Protein AF-0000000065975396 (afdb_homodimer)

Solvent-accessible surface area (backbone atoms only — not comparable to full-atom values): 41533 Å² total; per-residue (Å²): 132,84,73,83,73,76,62,77,84,54,41,63,56,49,45,46,46,44,48,45,47,46,46,49,45,46,49,45,38,62,72,61,50,72,62,66,83,57,44,67,31,58,39,37,45,40,48,76,44,74,38,83,84,80,68,45,51,39,43,32,52,44,75,51,66,60,75,59,92,73,73,51,42,29,33,37,28,80,52,58,73,89,46,43,50,48,30,33,46,19,51,48,29,46,30,71,27,39,34,60,70,63,37,51,28,37,40,39,35,19,88,52,84,77,47,69,65,52,52,51,51,51,48,45,58,42,72,24,57,67,43,83,43,64,53,55,63,83,61,63,54,83,57,90,86,55,56,62,66,60,25,49,51,39,22,51,52,29,40,75,67,63,39,88,71,33,60,39,65,66,57,28,37,48,20,47,22,67,57,65,38,58,80,68,37,74,84,42,68,76,40,48,31,37,36,38,51,47,62,57,34,43,53,37,16,45,40,55,44,46,65,68,54,26,31,58,75,58,57,37,44,37,33,31,60,46,35,32,57,58,65,60,89,37,40,77,56,55,51,62,55,50,47,53,48,47,70,74,39,55,88,51,48,36,92,55,33,30,54,71,66,34,8,88,61,86,62,77,46,69,67,40,41,22,40,42,50,65,41,34,38,33,34,47,61,58,60,70,28,70,53,42,43,50,50,43,52,52,48,59,71,71,32,42,37,50,65,49,47,38,48,29,30,51,52,49,31,51,45,52,24,35,54,29,52,50,77,22,55,43,75,48,62,70,42,22,41,34,41,89,90,49,31,32,29,45,69,48,62,67,56,30,41,75,29,38,38,34,62,54,46,89,58,26,38,52,45,18,73,66,23,37,42,53,56,53,31,59,79,66,70,47,89,75,63,82,66,48,78,81,36,33,119,132,83,73,83,72,74,64,76,84,54,40,62,57,48,48,46,46,44,47,46,46,47,47,49,45,48,50,44,39,63,71,59,50,72,61,66,83,57,45,66,32,60,38,38,44,43,48,78,45,75,38,84,85,79,69,46,51,39,45,32,53,44,76,53,67,61,73,60,91,73,70,51,41,28,35,39,29,80,52,59,73,91,46,45,50,47,30,34,44,19,50,48,29,47,31,73,28,37,34,60,70,63,37,52,29,35,40,38,36,20,86,50,84,77,48,69,66,51,54,52,49,52,48,45,58,42,72,26,57,68,44,83,45,64,51,55,63,82,61,61,53,84,55,88,86,56,56,64,66,60,24,50,50,41,22,52,54,29,39,76,67,65,40,87,70,33,59,39,63,68,56,29,37,47,20,47,22,68,56,64,39,58,80,68,37,75,84,41,68,77,39,49,33,36,35,39,51,47,61,58,35,42,54,37,16,45,41,54,45,45,65,67,52,26,32,59,73,56,56,37,44,36,34,30,58,47,34,32,57,59,65,61,88,39,41,77,56,54,53,62,54,48,47,53,49,46,69,74,39,57,87,51,47,36,91,54,31,30,54,72,67,35,9,87,59,86,62,77,46,67,68,40,39,20,40,42,52,65,41,32,38,33,34,46,61,59,60,69,28,70,52,40,43,51,50,43,53,52,48,58,72,70,33,41,35,50,65,51,47,37,48,29,30,51,51,52,32,52,45,53,24,35,54,30,51,50,77,21,53,43,74,49,62,71,40,22,40,34,41,89,90,49,31,31,28,45,70,47,62,68,58,29,41,74,28,39,40,36,60,54,44,89,58,26,38,51,45,19,72,65,23,36,42,54,56,52,31,58,79,66,70,48,89,73,64,82,67,48,79,80,36,36,119

Foldseek 3Di:
DPPPPPDPVCVVVVVVVVVVVVVVVVVCCVVVVPPPPPQDWDDKDWDWDQDPVPRDIDTDIDDTARDDDDAQEEAEEEDDQVCQVLVLVQLLQCCVQPCSHPQHEYEYEYQDDHDPVSCVSSCVSGSHHYHYYHDDVCLQDDDPLDDVVLLQVQLVVCVVVVPVCSNPSNLLSVQLCLQAPVCVDPVNVSGFKYWYAYGNKHWFFHDPDDVVVVLVVQQAFKEAAFKFFDDCQQQVCVLVLVLVVCVVCVVQFDPQFQPVLQDVPSSPDGPRIWGDRNTMMGTSCLCVPPSNNVVSVSVVSVPCSRSGPDGNGVSVRVSRRGRDRLSNYYHDQLGWMDDPPATRDRPDPVSCVVRVGPDDSLRHCQLALRTSNVVSCVVVVHDDDPPSVVNND/DPPPDPDPPCVVVVVVVVVVVVVVVVVCCVVVVPPPPPQDWDDKDWDWDQDPVPRDIDTDIDDTARDDDDAQEEAEEEDDQVCQVLVLVQLQQCCVQPCSHPQHEYEYEYCDDHDPVSCVSSCVSGSHHYHYYHDDVCLQDDDPLDDVVLLQVQLVVCVVVVPPCSNPSNLLSVQLCLQAPVCVDPVNVSGFKYWYAYGNKHWFFHDPDDVVVVLVVQQAFKEAAFKFFDDCQQQVCVLVLVLVVCVVCVVQFDPQFQPVLQDVPSRPDGPRIWGDRNTMMGTSCLCVPPSNNSVSVSVVSVPCSRSGPDGNGVSVRVSRRGRDRLSNYYHDQLGWMDDPPATRDRPDPVSCVVRVGPDDSLRHCQLALRTSNVVSCVVVVHDDDPPSVVNND

GO terms:
  GO:0000026 alpha-1,2-mannosyltransferase activity (F, IDA)
  GO:0005794 Golgi apparatus (C, IDA)
  GO:0006487 protein N-linked glycosylation (P, IGI)
  GO:0006493 protein O-linked glycosylation (P, IGI)
  GO:0000026 alpha-1,2-mannosyltransferase activity (F, IMP)
  GO:0000324 fungal-type vacuole (C, HDA)
  GO:0000329 fungal-type vacuole membrane (C, HDA)

pLDDT: mean 92.1, std 15.13, range [23.42, 98.94]

Radius of gyration: 32.92 Å; Cα contacts (8 Å, |Δi|>4): 1406; chains: 2; bounding box: 51×109×113 Å

Secondary structure (DSSP, 8-state):
-------GGGHHHHHHHHHHHHHHHHHHHHHHH------BPPPPEEEEEE-TTT--EEEEEEPPPP-S---SEEEEEE--GGGHHHHHHHHHHHHHHTGGGT--EEEEEESSPPPHHHHHHHHHH-SS-EEEEEPPGGGSS--TTS-HHHHHHHHHHHHHTT-TTTT-HHHHHHHHHHHHTGGGSGGGGG-SEEEE--TTEEE-S---B-HHHHHHHTT--EEES-EEEPPGGG-TTHHHHHHHHHHH-GGGS-TT--HHHH-SSTTSS---EEE-TTSEEEEHHHHHSHHHHHHHHHHHHHTHHHHS---HHHHHHHHHHHHS-GGGEEE-TTS-EEETTEEE----HHHHHHTT--S-GGGB-TTSTTBSHHHHHHHTTPPPPTTGGGG--/-------GGGHHHHHHHHHHHHHHHHHHHHHHH------BPPPPEEEEEE-TTT--EEEEEEPPPP-S---SEEEEEE--GGGHHHHHHHHHHHHHHTGGGT--EEEEEESSPPPHHHHHHHHHH-SS-EEEEEPPGGGSS--TTS-HHHHHHHHHHHHHTT-TTTT-HHHHHHHHHHHHTGGGSGGGGG-SEEEE--TTEEE-S---B-HHHHHHHTT--EEES-EEEPPGGG-TTHHHHHHHHHHH-GGGS-TT--HHHH-SSTTSS---EEE-TTSEEEEHHHHHSHHHHHHHHHHHHHTHHHHS---HHHHHHHHHHHHS-GGGEEE-TTS-EEETTEEE----HHHHHHTT--S-GGGB-TTSTTBSHHHHHHHTTPPPPTTGGGG--

InterPro domains:
  IPR002685 Glycosyl transferase, family 15 [PF01793] (54-341)
  IPR002685 Glycosyl transferase, family 15 [PIRSF018153] (58-390)
  IPR002685 Glycosyl transferase, family 15 [PTHR31121] (16-390)
  IPR029044 Nucleotide-diphospho-sugar transferases [G3DSA:3.90.550.10] (55-392)
  IPR029044 Nucleotide-diphospho-sugar transferases [SSF53448] (61-391)

Organism: Saccharomyces cerevisiae (strain ATCC 204508 / S288c) (NCBI:txid559292)

Structure (mmCIF, N/CA/C/O backbone):
data_AF-0000000065975396-model_v1
#
loop_
_entity.id
_entity.type
_entity.pdbx_description
1 polymer 'Alpha-1,2 mannosyltransferase KTR1'
#
loop_
_atom_site.group_PDB
_atom_site.id
_atom_site.type_symbol
_atom_site.label_atom_id
_atom_site.label_alt_id
_atom_site.label_comp_id
_atom_site.label_asym_id
_atom_site.label_entity_id
_atom_site.label_seq_id
_atom_site.pdbx_PDB_ins_code
_atom_site.Cartn_x
_atom_site.Cartn_y
_atom_site.Cartn_z
_atom_site.occupancy
_atom_site.B_iso_or_equiv
_atom_site.auth_seq_id
_atom_site.auth_comp_id
_atom_site.auth_asym_id
_atom_site.auth_atom_id
_atom_site.pdbx_PDB_model_num
ATOM 1 N N . MET A 1 1 ? 0.284 65 -40.156 1 23.42 1 MET A N 1
ATOM 2 C CA . MET A 1 1 ? -0.449 63.938 -39.469 1 23.42 1 MET A CA 1
ATOM 3 C C . MET A 1 1 ? -1.836 63.75 -40.094 1 23.42 1 MET A C 1
ATOM 5 O O . MET A 1 1 ? -2.695 64.625 -39.969 1 23.42 1 MET A O 1
ATOM 9 N N . ALA A 1 2 ? -1.746 63.25 -41.312 1 32.5 2 ALA A N 1
ATOM 10 C CA . ALA A 1 2 ? -2.822 63.156 -42.312 1 32.5 2 ALA A CA 1
ATOM 11 C C . ALA A 1 2 ? -4.012 62.406 -41.75 1 32.5 2 ALA A C 1
ATOM 13 O O . ALA A 1 2 ? -3.883 61.219 -41.375 1 32.5 2 ALA A O 1
ATOM 14 N N . LYS A 1 3 ? -4.859 63.156 -40.969 1 36.69 3 LYS A N 1
ATOM 15 C CA . LYS A 1 3 ? -6.109 62.719 -40.344 1 36.69 3 LYS A CA 1
ATOM 16 C C . LYS A 1 3 ? -6.988 62 -41.375 1 36.69 3 LYS A C 1
ATOM 18 O O . LYS A 1 3 ? -7.367 62.562 -42.375 1 36.69 3 LYS A O 1
ATOM 23 N N . ILE A 1 4 ? -6.797 60.719 -41.656 1 41.88 4 ILE A N 1
ATOM 24 C CA . ILE A 1 4 ? -7.648 59.906 -42.531 1 41.88 4 ILE A CA 1
ATOM 25 C C . ILE A 1 4 ? -9.109 60.062 -42.094 1 41.88 4 ILE A C 1
ATOM 27 O O . ILE A 1 4 ? -9.477 59.688 -41 1 41.88 4 ILE A O 1
ATOM 31 N N . MET A 1 5 ? -9.781 61.156 -42.5 1 39.47 5 MET A N 1
ATOM 32 C CA . MET A 1 5 ? -11.172 61.531 -42.281 1 39.47 5 MET A CA 1
ATOM 33 C C . MET A 1 5 ? -12.109 60.5 -42.938 1 39.47 5 MET A C 1
ATOM 35 O O . MET A 1 5 ? -12.047 60.281 -44.125 1 39.47 5 MET A O 1
ATOM 39 N N . ILE A 1 6 ? -12.516 59.531 -42.281 1 49.16 6 ILE A N 1
ATOM 40 C CA . ILE A 1 6 ? -13.547 58.594 -42.781 1 49.16 6 ILE A CA 1
ATOM 41 C C . ILE A 1 6 ? -14.852 59.375 -42.969 1 49.16 6 ILE A C 1
ATOM 43 O O . ILE A 1 6 ? -15.289 60.125 -42.094 1 49.16 6 ILE A O 1
ATOM 47 N N . PRO A 1 7 ? -15.305 59.656 -44.25 1 51.59 7 PRO A N 1
ATOM 48 C CA . PRO A 1 7 ? -16.531 60.406 -44.531 1 51.59 7 PRO A CA 1
ATOM 49 C C . PRO A 1 7 ? -17.719 59.938 -43.688 1 51.59 7 PRO A C 1
ATOM 51 O O . PRO A 1 7 ? -17.797 58.75 -43.344 1 51.59 7 PRO A O 1
ATOM 54 N N . ALA A 1 8 ? -18.625 60.938 -43.188 1 58.69 8 ALA A N 1
ATOM 55 C CA . ALA A 1 8 ? -19.734 60.875 -42.25 1 58.69 8 ALA A CA 1
ATOM 56 C C . ALA A 1 8 ? -20.781 59.844 -42.688 1 58.69 8 ALA A C 1
ATOM 58 O O . ALA A 1 8 ? -21.391 59.188 -41.844 1 58.69 8 ALA A O 1
ATOM 59 N N . SER A 1 9 ? -21.031 59.688 -43.938 1 58.88 9 SER A N 1
ATOM 60 C CA . SER A 1 9 ? -22.125 58.844 -44.438 1 58.88 9 SER A CA 1
ATOM 61 C C . SER A 1 9 ? -21.812 57.375 -44.25 1 58.88 9 SER A C 1
ATOM 63 O O . SER A 1 9 ? -22.719 56.531 -44.25 1 58.88 9 SER A O 1
ATOM 65 N N . LYS A 1 10 ? -20.656 57 -44.344 1 56.19 10 LYS A N 1
ATOM 66 C CA . LYS A 1 10 ? -20.312 55.594 -44.219 1 56.19 10 LYS A CA 1
ATOM 67 C C . LYS A 1 10 ? -19.953 55.25 -42.781 1 56.19 10 LYS A C 1
ATOM 69 O O . LYS A 1 10 ? -19.531 54.125 -42.5 1 56.19 10 LYS A O 1
ATOM 74 N N . GLN A 1 11 ? -20.188 56.25 -41.875 1 55.66 11 GLN A N 1
ATOM 75 C CA . GLN A 1 11 ? -19.859 56.062 -40.469 1 55.66 11 GLN A CA 1
ATOM 76 C C . GLN A 1 11 ? -20.703 54.938 -39.844 1 55.66 11 GLN A C 1
ATOM 78 O O . GLN A 1 11 ? -20.203 54.125 -39.062 1 55.66 11 GLN A O 1
ATOM 83 N N . PRO A 1 12 ? -22 54.969 -40.281 1 63.38 12 PRO A N 1
ATOM 84 C CA . PRO A 1 12 ? -22.734 53.906 -39.625 1 63.38 12 PRO A CA 1
ATOM 85 C C . PRO A 1 12 ? -22.281 52.5 -40.031 1 63.38 12 PRO A C 1
ATOM 87 O O . PRO A 1 12 ? -22.281 51.562 -39.219 1 63.38 12 PRO A O 1
ATOM 90 N N . VAL A 1 13 ? -21.844 52.312 -41.344 1 61.5 13 VAL A N 1
ATOM 91 C CA . VAL A 1 13 ? -21.391 51 -41.781 1 61.5 13 VAL A CA 1
ATOM 92 C C . VAL A 1 13 ? -20.062 50.656 -41.125 1 61.5 13 VAL A C 1
ATOM 94 O O . VAL A 1 13 ? -19.875 49.531 -40.656 1 61.5 13 VAL A O 1
ATOM 97 N N . TYR A 1 14 ? -19.203 51.719 -40.938 1 58.62 14 TYR A N 1
ATOM 98 C CA . TYR A 1 14 ? -17.938 51.406 -40.281 1 58.62 14 TYR A CA 1
ATOM 99 C C . TYR A 1 14 ? -18.156 51.156 -38.781 1 58.62 14 TYR A C 1
ATOM 101 O O . TYR A 1 14 ? -17.453 50.312 -38.188 1 58.62 14 TYR A O 1
ATOM 109 N N . LYS A 1 15 ? -19.141 51.781 -38.188 1 59.19 15 LYS A N 1
ATOM 110 C CA . LYS A 1 15 ? -19.5 51.438 -36.812 1 59.19 15 LYS A CA 1
ATOM 111 C C . LYS A 1 15 ? -20.062 50.031 -36.688 1 59.19 15 LYS A C 1
ATOM 113 O O . LYS A 1 15 ? -19.734 49.281 -35.781 1 59.19 15 LYS A O 1
ATOM 118 N N . LYS A 1 16 ? -20.922 49.781 -37.781 1 59.94 16 LYS A N 1
ATOM 119 C CA . LYS A 1 16 ? -21.453 48.406 -37.75 1 59.94 16 LYS A CA 1
ATOM 120 C C . LYS A 1 16 ? -20.359 47.406 -38.031 1 59.94 16 LYS A C 1
ATOM 122 O O . LYS A 1 16 ? -20.312 46.344 -37.406 1 59.94 16 LYS A O 1
ATOM 127 N N . LEU A 1 17 ? -19.469 47.781 -38.969 1 60.84 17 LEU A N 1
ATOM 128 C CA . LEU A 1 17 ? -18.328 46.906 -39.219 1 60.84 17 LEU A CA 1
ATOM 129 C C . LEU A 1 17 ? -17.391 46.875 -38.031 1 60.84 17 LEU A C 1
ATOM 131 O O . LEU A 1 17 ? -16.875 45.812 -37.688 1 60.84 17 LEU A O 1
ATOM 135 N N . GLY A 1 18 ? -17.25 48.031 -37.375 1 58.06 18 GLY A N 1
ATOM 136 C CA . GLY A 1 18 ? -16.484 48.031 -36.125 1 58.06 18 GLY A CA 1
ATOM 137 C C . GLY A 1 18 ? -17.141 47.219 -35.031 1 58.06 18 GLY A C 1
ATOM 138 O O . GLY A 1 18 ? -16.484 46.438 -34.344 1 58.06 18 GLY A O 1
ATOM 139 N N . LEU A 1 19 ? -18.484 47.469 -34.969 1 61.31 19 LEU A N 1
ATOM 140 C CA . LEU A 1 19 ? -19.219 46.688 -33.969 1 61.31 19 LEU A CA 1
ATOM 141 C C . LEU A 1 19 ? -19.203 45.188 -34.344 1 61.31 19 LEU A C 1
ATOM 143 O O . LEU A 1 19 ? -19.062 44.344 -33.469 1 61.31 19 LEU A O 1
ATOM 147 N N . LEU A 1 20 ? -19.297 44.938 -35.688 1 59.44 20 LEU A N 1
ATOM 148 C CA . LEU A 1 20 ? -19.172 43.562 -36.125 1 59.44 20 LEU A CA 1
ATOM 149 C C . LEU A 1 20 ? -17.75 43.062 -35.875 1 59.44 20 LEU A C 1
ATOM 151 O O . LEU A 1 20 ? -17.562 41.906 -35.438 1 59.44 20 LEU A O 1
ATOM 155 N N . LEU A 1 21 ? -16.781 43.906 -36.094 1 59.62 21 LEU A N 1
ATOM 156 C CA . LEU A 1 21 ? -15.406 43.5 -35.844 1 59.62 21 LEU A CA 1
ATOM 157 C C . LEU A 1 21 ? -15.172 43.344 -34.344 1 59.62 21 LEU A C 1
ATOM 159 O O . LEU A 1 21 ? -14.516 42.406 -33.875 1 59.62 21 LEU A O 1
ATOM 163 N N . VAL A 1 22 ? -15.742 44.219 -33.562 1 58.41 22 VAL A N 1
ATOM 164 C CA . VAL A 1 22 ? -15.648 44.062 -32.125 1 58.41 22 VAL A CA 1
ATOM 165 C C . VAL A 1 22 ? -16.453 42.844 -31.672 1 58.41 22 VAL A C 1
ATOM 167 O O . VAL A 1 22 ? -15.992 42.094 -30.828 1 58.41 22 VAL A O 1
ATOM 170 N N . ALA A 1 23 ? -17.625 42.656 -32.281 1 57.25 23 ALA A N 1
ATOM 171 C CA . ALA A 1 23 ? -18.406 41.469 -31.938 1 57.25 23 ALA A CA 1
ATOM 172 C C . ALA A 1 23 ? -17.703 40.188 -32.406 1 57.25 23 ALA A C 1
ATOM 174 O O . ALA A 1 23 ? -17.609 39.219 -31.672 1 57.25 23 ALA A O 1
ATOM 175 N N . VAL A 1 24 ? -17.219 40.25 -33.594 1 58.91 24 VAL A N 1
ATOM 176 C CA . VAL A 1 24 ? -16.453 39.094 -34.094 1 58.91 24 VAL A CA 1
ATOM 177 C C . VAL A 1 24 ? -15.18 38.938 -33.25 1 58.91 24 VAL A C 1
ATOM 179 O O . VAL A 1 24 ? -14.805 37.844 -32.875 1 58.91 24 VAL A O 1
ATOM 182 N N . PHE A 1 25 ? -14.57 40.125 -32.875 1 53.94 25 PHE A N 1
ATOM 183 C CA . PHE A 1 25 ? -13.398 40.031 -32.031 1 53.94 25 PHE A CA 1
ATOM 184 C C . PHE A 1 25 ? -13.789 39.594 -30.625 1 53.94 25 PHE A C 1
ATOM 186 O O . PHE A 1 25 ? -13.094 38.781 -30 1 53.94 25 PHE A O 1
ATOM 193 N N . THR A 1 26 ? -14.906 40.062 -30.109 1 51.5 26 THR A N 1
ATOM 194 C CA . THR A 1 26 ? -15.375 39.562 -28.812 1 51.5 26 THR A CA 1
ATOM 195 C C . THR A 1 26 ? -15.789 38.094 -28.906 1 51.5 26 THR A C 1
ATOM 197 O O . THR A 1 26 ? -15.492 37.312 -28 1 51.5 26 THR A O 1
ATOM 200 N N . VAL A 1 27 ? -16.531 37.688 -29.953 1 51.06 27 VAL A N 1
ATOM 201 C CA . VAL A 1 27 ? -16.844 36.281 -30.125 1 51.06 27 VAL A CA 1
ATOM 202 C C . VAL A 1 27 ? -15.562 35.5 -30.375 1 51.06 27 VAL A C 1
ATOM 204 O O . VAL A 1 27 ? -15.367 34.406 -29.828 1 51.06 27 VAL A O 1
ATOM 207 N N . TYR A 1 28 ? -14.609 36 -31.172 1 46.59 28 TYR A N 1
ATOM 208 C CA . TYR A 1 28 ? -13.312 35.344 -31.344 1 46.59 28 TYR A CA 1
ATOM 209 C C . TYR A 1 28 ? -12.531 35.312 -30.031 1 46.59 28 TYR A C 1
ATOM 211 O O . TYR A 1 28 ? -11.953 34.281 -29.688 1 46.59 28 TYR A O 1
ATOM 219 N N . VAL A 1 29 ? -12.43 36.375 -29.281 1 45.34 29 VAL A N 1
ATOM 220 C CA . VAL A 1 29 ? -11.773 36.344 -27.984 1 45.34 29 VAL A CA 1
ATOM 221 C C . VAL A 1 29 ? -12.555 35.469 -27.031 1 45.34 29 VAL A C 1
ATOM 223 O O . VAL A 1 29 ? -11.969 34.719 -26.25 1 45.34 29 VAL A O 1
ATOM 226 N N . PHE A 1 30 ? -13.844 35.531 -26.906 1 42.97 30 PHE A N 1
ATOM 227 C CA . PHE A 1 30 ? -14.633 34.656 -26.062 1 42.97 30 PHE A CA 1
ATOM 228 C C . PHE A 1 30 ? -14.453 33.188 -26.469 1 42.97 30 PHE A C 1
ATOM 230 O O . PHE A 1 30 ? -14.352 32.312 -25.609 1 42.97 30 PHE A O 1
ATOM 237 N N . PHE A 1 31 ? -14.609 32.812 -27.719 1 43 31 PHE A N 1
ATOM 238 C CA . PHE A 1 31 ? -14.375 31.438 -28.125 1 43 31 PHE A CA 1
ATOM 239 C C . PHE A 1 31 ? -12.883 31.109 -28.109 1 43 31 PHE A C 1
ATOM 241 O O . PHE A 1 31 ? -12.492 29.984 -27.812 1 43 31 PHE A O 1
ATOM 248 N N . HIS A 1 32 ? -11.977 31.938 -28.562 1 40.09 32 HIS A N 1
ATOM 249 C CA . HIS A 1 32 ? -10.555 31.609 -28.531 1 40.09 32 HIS A CA 1
ATOM 250 C C . HIS A 1 32 ? -9.914 32.094 -27.234 1 40.09 32 HIS A C 1
ATOM 252 O O . HIS A 1 32 ? -8.727 31.844 -27 1 40.09 32 HIS A O 1
ATOM 258 N N . GLY A 1 33 ? -10.375 33.062 -26.531 1 35.09 33 GLY A N 1
ATOM 259 C CA . GLY A 1 33 ? -9.672 33.656 -25.391 1 35.09 33 GLY A CA 1
ATOM 260 C C . GLY A 1 33 ? -9.539 32.688 -24.219 1 35.09 33 GLY A C 1
ATOM 261 O O . GLY A 1 33 ? -8.562 32.75 -23.484 1 35.09 33 GLY A O 1
ATOM 262 N N . ALA A 1 34 ? -10.672 32.25 -23.703 1 34.72 34 ALA A N 1
ATOM 263 C CA . ALA A 1 34 ? -10.445 31.531 -22.453 1 34.72 34 ALA A CA 1
ATOM 264 C C . ALA A 1 34 ? -9.711 30.203 -22.703 1 34.72 34 ALA A C 1
ATOM 266 O O . ALA A 1 34 ? -10.336 29.156 -22.781 1 34.72 34 ALA A O 1
ATOM 267 N N . GLN A 1 35 ? -8.992 30.141 -23.75 1 33.03 35 GLN A N 1
ATOM 268 C CA . GLN A 1 35 ? -8.164 28.938 -23.781 1 33.03 35 GLN A CA 1
ATOM 269 C C . GLN A 1 35 ? -7.336 28.812 -22.516 1 33.03 35 GLN A C 1
ATOM 271 O O . GLN A 1 35 ? -6.387 29.562 -22.297 1 33.03 35 GLN A O 1
ATOM 276 N N . TYR A 1 36 ? -7.91 28.484 -21.328 1 36.75 36 TYR A N 1
ATOM 277 C CA . TYR A 1 36 ? -7.211 28.016 -20.141 1 36.75 36 TYR A CA 1
ATOM 278 C C . TYR A 1 36 ? -6.035 27.125 -20.516 1 36.75 36 TYR A C 1
ATOM 280 O O . TYR A 1 36 ? -6.117 26.344 -21.469 1 36.75 36 TYR A O 1
ATOM 288 N N . ALA A 1 37 ? -4.895 27.578 -20.125 1 37.69 37 ALA A N 1
ATOM 289 C CA . ALA A 1 37 ? -3.615 26.891 -20.281 1 37.69 37 ALA A CA 1
ATOM 290 C C . ALA A 1 37 ? -3.766 25.391 -20.031 1 37.69 37 ALA A C 1
ATOM 292 O O . ALA A 1 37 ? -3.998 24.969 -18.906 1 37.69 37 ALA A O 1
ATOM 293 N N . ARG A 1 38 ? -4.305 24.688 -21 1 45.88 38 ARG A N 1
ATOM 294 C CA . ARG A 1 38 ? -4.32 23.219 -20.984 1 45.88 38 ARG A CA 1
ATOM 295 C C . ARG A 1 38 ? -2.904 22.656 -20.938 1 45.88 38 ARG A C 1
ATOM 297 O O . ARG A 1 38 ? -2.141 22.812 -21.891 1 45.88 38 ARG A O 1
ATOM 304 N N . GLY A 1 39 ? -2.254 22.734 -19.734 1 46.53 39 GLY A N 1
ATOM 305 C CA . GLY A 1 39 ? -1.009 21.984 -19.703 1 46.53 39 GLY A CA 1
ATOM 306 C C . GLY A 1 39 ? -1.156 20.562 -20.188 1 46.53 39 GLY A C 1
ATOM 307 O O . GLY A 1 39 ? -2.221 19.953 -20.047 1 46.53 39 GLY A O 1
ATOM 308 N N . SER A 1 40 ? -0.641 20.203 -21.344 1 55.38 40 SER A N 1
ATOM 309 C CA . SER A 1 40 ? -0.667 18.828 -21.797 1 55.38 40 SER A CA 1
ATOM 310 C C . SER A 1 40 ? 0.604 18.078 -21.391 1 55.38 40 SER A C 1
ATOM 312 O O . SER A 1 40 ? 1.678 18.688 -21.312 1 55.38 40 SER A O 1
ATOM 314 N N . ALA A 1 41 ? 0.455 17.016 -20.531 1 63.34 41 ALA A N 1
ATOM 315 C CA . ALA A 1 41 ? 1.6 16.125 -20.391 1 63.34 41 ALA A CA 1
ATOM 316 C C . ALA A 1 41 ? 1.774 15.258 -21.641 1 63.34 41 ALA A C 1
ATOM 318 O O . ALA A 1 41 ? 0.805 14.977 -22.344 1 63.34 41 ALA A O 1
ATOM 319 N N . PRO A 1 42 ? 3.104 15 -21.906 1 71.19 42 PRO A N 1
ATOM 320 C CA . PRO A 1 42 ? 3.316 14.062 -23.016 1 71.19 42 PRO A CA 1
ATOM 321 C C . PRO A 1 42 ? 2.613 12.727 -22.797 1 71.19 42 PRO A C 1
ATOM 323 O O . PRO A 1 42 ? 2.227 12.398 -21.672 1 71.19 42 PRO A O 1
ATOM 326 N N . SER A 1 43 ? 2.295 12.055 -23.766 1 80.31 43 SER A N 1
ATOM 327 C CA . SER A 1 43 ? 1.646 10.75 -23.734 1 80.31 43 SER A CA 1
ATOM 328 C C . SER A 1 43 ? 2.641 9.648 -23.375 1 80.31 43 SER A C 1
ATOM 330 O O . SER A 1 43 ? 3.838 9.773 -23.641 1 80.31 43 SER A O 1
ATOM 332 N N . PRO A 1 44 ? 2.16 8.648 -22.734 1 85.75 44 PRO A N 1
ATOM 333 C CA . PRO A 1 44 ? 3.021 7.48 -22.531 1 85.75 44 PRO A CA 1
ATOM 334 C C . PRO A 1 44 ? 3.586 6.926 -23.828 1 85.75 44 PRO A C 1
ATOM 336 O O . PRO A 1 44 ? 2.896 6.922 -24.859 1 85.75 44 PRO A O 1
ATOM 339 N N . LYS A 1 45 ? 4.867 6.492 -23.766 1 86.12 45 LYS A N 1
ATOM 340 C CA . LYS A 1 45 ? 5.555 5.938 -24.922 1 86.12 45 LYS A CA 1
ATOM 341 C C . LYS A 1 45 ? 5.777 4.438 -24.766 1 86.12 45 LYS A C 1
ATOM 343 O O . LYS A 1 45 ? 6.328 3.99 -23.766 1 86.12 45 LYS A O 1
ATOM 348 N N . TYR A 1 46 ? 5.297 3.719 -25.719 1 89.12 46 TYR A N 1
ATOM 349 C CA . TYR A 1 46 ? 5.473 2.271 -25.703 1 89.12 46 TYR A CA 1
ATOM 350 C C . TYR A 1 46 ? 6.496 1.84 -26.75 1 89.12 46 TYR A C 1
ATOM 352 O O . TYR A 1 46 ? 6.527 2.377 -27.859 1 89.12 46 TYR A O 1
ATOM 360 N N . SER A 1 47 ? 7.41 0.944 -26.328 1 90.56 47 SER A N 1
ATOM 361 C CA . SER A 1 47 ? 8.461 0.472 -27.219 1 90.56 47 SER A CA 1
ATOM 362 C C . SER A 1 47 ? 8.867 -0.959 -26.875 1 90.56 47 SER A C 1
ATOM 364 O O . SER A 1 47 ? 8.656 -1.428 -25.766 1 90.56 47 SER A O 1
ATOM 366 N N . THR A 1 48 ? 9.359 -1.638 -27.859 1 92.06 48 THR A N 1
ATOM 367 C CA . THR A 1 48 ? 9.914 -2.969 -27.656 1 92.06 48 THR A CA 1
ATOM 368 C C . THR A 1 48 ? 11.438 -2.912 -27.609 1 92.06 48 THR A C 1
ATOM 370 O O . THR A 1 48 ? 12.07 -2.305 -28.469 1 92.06 48 THR A O 1
ATOM 373 N N . VAL A 1 49 ? 11.969 -3.516 -26.547 1 91.88 49 VAL A N 1
ATOM 374 C CA . VAL A 1 49 ? 13.414 -3.469 -26.359 1 91.88 49 VAL A CA 1
ATOM 375 C C . VAL A 1 49 ? 13.945 -4.875 -26.078 1 91.88 49 VAL A C 1
ATOM 377 O O . VAL A 1 49 ? 13.312 -5.656 -25.375 1 91.88 49 VAL A O 1
ATOM 380 N N . LEU A 1 50 ? 15.086 -5.18 -26.719 1 92.81 50 LEU A N 1
ATOM 381 C CA . LEU A 1 50 ? 15.852 -6.371 -26.359 1 92.81 50 LEU A CA 1
ATOM 382 C C . LEU A 1 50 ? 16.953 -6.031 -25.359 1 92.81 50 LEU A C 1
ATOM 384 O O . LEU A 1 50 ? 17.875 -5.273 -25.672 1 92.81 50 LEU A O 1
ATOM 388 N N . SER A 1 51 ? 16.844 -6.613 -24.172 1 89.81 51 SER A N 1
ATOM 389 C CA . SER A 1 51 ? 17.828 -6.301 -23.141 1 89.81 51 SER A CA 1
ATOM 390 C C . SER A 1 51 ? 19.141 -7.047 -23.375 1 89.81 51 SER A C 1
ATOM 392 O O . SER A 1 51 ? 19.141 -8.281 -23.453 1 89.81 51 SER A O 1
ATOM 394 N N . SER A 1 52 ? 20.203 -6.297 -23.375 1 84.38 52 SER A N 1
ATOM 395 C CA . SER A 1 52 ? 21.516 -6.922 -23.547 1 84.38 52 SER A CA 1
ATOM 396 C C . SER A 1 52 ? 21.953 -7.652 -22.281 1 84.38 52 SER A C 1
ATOM 398 O O . SER A 1 52 ? 22.703 -8.625 -22.344 1 84.38 52 SER A O 1
ATOM 400 N N . GLY A 1 53 ? 21.453 -7.211 -21.219 1 79.81 53 GLY A N 1
ATOM 401 C CA . GLY A 1 53 ? 21.828 -7.809 -19.953 1 79.81 53 GLY A CA 1
ATOM 402 C C . GLY A 1 53 ? 21.156 -9.148 -19.703 1 79.81 53 GLY A C 1
ATOM 403 O O . GLY A 1 53 ? 21.828 -10.164 -19.547 1 79.81 53 GLY A O 1
ATOM 404 N N . SER A 1 54 ? 19.906 -9.18 -19.875 1 84.06 54 SER A N 1
ATOM 405 C CA . SER A 1 54 ? 19.141 -10.391 -19.562 1 84.06 54 SER A CA 1
ATOM 406 C C . SER A 1 54 ? 18.938 -11.258 -20.797 1 84.06 54 SER A C 1
ATOM 408 O O . SER A 1 54 ? 18.656 -12.453 -20.688 1 84.06 54 SER A O 1
ATOM 410 N N . GLY A 1 55 ? 18.953 -10.68 -21.969 1 89.19 55 GLY A N 1
ATOM 411 C CA . GLY A 1 55 ? 18.703 -11.391 -23.203 1 89.19 55 GLY A CA 1
ATOM 412 C C . GLY A 1 55 ? 17.234 -11.516 -23.531 1 89.19 55 GLY A C 1
ATOM 413 O O . GLY A 1 55 ? 16.859 -12.156 -24.516 1 89.19 55 GLY A O 1
ATOM 414 N N . TYR A 1 56 ? 16.406 -10.844 -22.734 1 95.38 56 TYR A N 1
ATOM 415 C CA . TYR A 1 56 ? 14.961 -10.961 -22.938 1 95.38 56 TYR A CA 1
ATOM 416 C C . TYR A 1 56 ? 14.422 -9.758 -23.703 1 95.38 56 TYR A C 1
ATOM 418 O O . TYR A 1 56 ? 15.031 -8.688 -23.703 1 95.38 56 TYR A O 1
ATOM 426 N N . LYS A 1 57 ? 13.344 -10.031 -24.359 1 96.31 57 LYS A N 1
ATOM 427 C CA . LYS A 1 57 ? 12.586 -8.984 -25.047 1 96.31 57 LYS A CA 1
ATOM 428 C C . LYS A 1 57 ? 11.508 -8.398 -24.141 1 96.31 57 LYS A C 1
ATOM 430 O O . LYS A 1 57 ? 10.766 -9.141 -23.484 1 96.31 57 LYS A O 1
ATOM 435 N N . TYR A 1 58 ? 11.5 -7.051 -24.094 1 95.81 58 TYR A N 1
ATOM 436 C CA . TYR A 1 58 ? 10.539 -6.344 -23.266 1 95.81 58 TYR A CA 1
ATOM 437 C C . TYR A 1 58 ? 9.719 -5.363 -24.094 1 95.81 58 TYR A C 1
ATOM 439 O O . TYR A 1 58 ? 10.258 -4.66 -24.953 1 95.81 58 TYR A O 1
ATOM 447 N N . SER A 1 59 ? 8.391 -5.387 -23.922 1 95.62 59 SER A N 1
ATOM 448 C CA . SER A 1 59 ? 7.535 -4.285 -24.328 1 95.62 59 SER A CA 1
ATOM 449 C C . SER A 1 59 ? 7.34 -3.277 -23.203 1 95.62 59 SER A C 1
ATOM 451 O O . SER A 1 59 ? 6.508 -3.486 -22.312 1 95.62 59 SER A O 1
ATOM 453 N N . LYS A 1 60 ? 7.98 -2.191 -23.281 1 94.81 60 LYS A N 1
ATOM 454 C CA . LYS A 1 60 ? 8.102 -1.269 -22.156 1 94.81 60 LYS A CA 1
ATOM 455 C C . LYS A 1 60 ? 7.215 -0.043 -22.359 1 94.81 60 LYS A C 1
ATOM 457 O O . LYS A 1 60 ? 6.785 0.246 -23.469 1 94.81 60 LYS A O 1
ATOM 462 N N . VAL A 1 61 ? 6.926 0.573 -21.25 1 93.81 61 VAL A N 1
ATOM 463 C CA . VAL A 1 61 ? 6.203 1.841 -21.266 1 93.81 61 VAL A CA 1
ATOM 464 C C . VAL A 1 61 ? 7 2.896 -20.5 1 93.81 61 VAL A C 1
ATOM 466 O O . VAL A 1 61 ? 7.594 2.602 -19.453 1 93.81 61 VAL A O 1
ATOM 469 N N . GLU A 1 62 ? 7.105 4.062 -21 1 90.38 62 GLU A N 1
ATOM 470 C CA . GLU A 1 62 ? 7.66 5.234 -20.328 1 90.38 62 GLU A CA 1
ATOM 471 C C . GLU A 1 62 ? 6.582 6.285 -20.078 1 90.38 62 GLU A C 1
ATOM 473 O O . GLU A 1 62 ? 5.934 6.754 -21.016 1 90.38 62 GLU A O 1
ATOM 478 N N . LEU A 1 63 ? 6.469 6.574 -18.781 1 87.5 63 LEU A N 1
ATOM 479 C CA . LEU A 1 63 ? 5.469 7.566 -18.422 1 87.5 63 LEU A CA 1
ATOM 480 C C . LEU A 1 63 ? 6.055 8.977 -18.453 1 87.5 63 LEU A C 1
ATOM 482 O O . LEU A 1 63 ? 7.203 9.188 -18.062 1 87.5 63 LEU A O 1
ATOM 486 N N . PRO A 1 64 ? 5.27 9.828 -18.859 1 85 64 PRO A N 1
ATOM 487 C CA . PRO A 1 64 ? 5.785 11.195 -18.969 1 85 64 PRO A CA 1
ATOM 488 C C . PRO A 1 64 ? 5.879 11.906 -17.625 1 85 64 PRO A C 1
ATOM 490 O O . PRO A 1 64 ? 5.156 11.562 -16.688 1 85 64 PRO A O 1
ATOM 493 N N . LYS A 1 65 ? 6.746 12.875 -17.641 1 86.12 65 LYS A N 1
ATOM 494 C CA . LYS A 1 65 ? 6.852 13.758 -16.469 1 86.12 65 LYS A CA 1
ATOM 495 C C . LYS A 1 65 ? 5.934 14.961 -16.625 1 86.12 65 LYS A C 1
ATOM 497 O O . LYS A 1 65 ? 5.723 15.461 -17.719 1 86.12 65 LYS A O 1
ATOM 502 N N . TYR A 1 66 ? 5.445 15.383 -15.516 1 90.38 66 TYR A N 1
ATOM 503 C CA . TYR A 1 66 ? 4.605 16.578 -15.516 1 90.38 66 TYR A CA 1
ATOM 504 C C . TYR A 1 66 ? 5.438 17.828 -15.766 1 90.38 66 TYR A C 1
ATOM 506 O O . TYR A 1 66 ? 6.484 18.016 -15.141 1 90.38 66 TYR A O 1
ATOM 514 N N . THR A 1 67 ? 4.934 18.672 -16.672 1 87.12 67 THR A N 1
ATOM 515 C CA . THR A 1 67 ? 5.672 19.891 -17 1 87.12 67 THR A CA 1
ATOM 516 C C . THR A 1 67 ? 4.785 21.109 -16.844 1 87.12 67 THR A C 1
ATOM 518 O O . THR A 1 67 ? 5.133 22.203 -17.297 1 87.12 67 THR A O 1
ATOM 521 N N . GLY A 1 68 ? 3.652 20.984 -16.25 1 88 68 GLY A N 1
ATOM 522 C CA . GLY A 1 68 ? 2.746 22.094 -16.062 1 88 68 GLY A CA 1
ATOM 523 C C . GLY A 1 68 ? 3.129 22.984 -14.883 1 88 68 GLY A C 1
ATOM 524 O O . GLY A 1 68 ? 4.156 22.75 -14.242 1 88 68 GLY A O 1
ATOM 525 N N . PRO A 1 69 ? 2.322 24.016 -14.672 1 91.88 69 PRO A N 1
ATOM 526 C CA . PRO A 1 69 ? 2.609 24.922 -13.562 1 91.88 69 PRO A CA 1
ATOM 527 C C . PRO A 1 69 ? 2.393 24.281 -12.195 1 91.88 69 PRO A C 1
ATOM 529 O O . PRO A 1 69 ? 1.519 23.422 -12.047 1 91.88 69 PRO A O 1
ATOM 532 N N . ARG A 1 70 ? 3.195 24.734 -11.258 1 95.5 70 ARG A N 1
ATOM 533 C CA . ARG A 1 70 ? 3.096 24.25 -9.883 1 95.5 70 ARG A CA 1
ATOM 534 C C . ARG A 1 70 ? 3.102 25.406 -8.891 1 95.5 70 ARG A C 1
ATOM 536 O O . ARG A 1 70 ? 3.707 26.438 -9.148 1 95.5 70 ARG A O 1
ATOM 543 N N . GLU A 1 71 ? 2.416 25.234 -7.844 1 98 71 GLU A N 1
ATOM 544 C CA . GLU A 1 71 ? 2.617 26.109 -6.691 1 98 71 GLU A CA 1
ATOM 545 C C . GLU A 1 71 ? 3.998 25.906 -6.078 1 98 71 GLU A C 1
ATOM 547 O O . GLU A 1 71 ? 4.648 24.891 -6.32 1 98 71 GLU A O 1
ATOM 552 N N . LYS A 1 72 ? 4.461 26.938 -5.379 1 98.69 72 LYS A N 1
ATOM 553 C CA . LYS A 1 72 ? 5.68 26.766 -4.594 1 98.69 72 LYS A CA 1
ATOM 554 C C . LYS A 1 72 ? 5.414 25.891 -3.365 1 98.69 72 LYS A C 1
ATOM 556 O O . LYS A 1 72 ? 5.277 26.406 -2.254 1 98.69 72 LYS A O 1
ATOM 561 N N . ALA A 1 73 ? 5.414 24.609 -3.561 1 98.88 73 ALA A N 1
ATOM 562 C CA . ALA A 1 73 ? 5 23.688 -2.518 1 98.88 73 ALA A CA 1
ATOM 563 C C . ALA A 1 73 ? 5.949 22.5 -2.436 1 98.88 73 ALA A C 1
ATOM 565 O O . ALA A 1 73 ? 6.715 22.234 -3.369 1 98.88 73 ALA A O 1
ATOM 566 N N . THR A 1 74 ? 5.941 21.859 -1.309 1 98.94 74 THR A N 1
ATOM 567 C CA . THR A 1 74 ? 6.785 20.688 -1.084 1 98.94 74 THR A CA 1
ATOM 568 C C . THR A 1 74 ? 6.148 19.75 -0.065 1 98.94 74 THR A C 1
ATOM 570 O O . THR A 1 74 ? 5.391 20.188 0.802 1 98.94 74 THR A O 1
ATOM 573 N N . PHE A 1 75 ? 6.434 18.5 -0.242 1 98.94 75 PHE A N 1
ATOM 574 C CA . PHE A 1 75 ? 6.277 17.609 0.9 1 98.94 75 PHE A CA 1
ATOM 575 C C . PHE A 1 75 ? 7.422 17.797 1.889 1 98.94 75 PHE A C 1
ATOM 577 O O . PHE A 1 75 ? 8.547 18.125 1.495 1 98.94 75 PHE A O 1
ATOM 584 N N . VAL A 1 76 ? 7.129 17.578 3.174 1 98.88 76 VAL A N 1
ATOM 585 C CA . VAL A 1 76 ? 8.18 17.688 4.18 1 98.88 76 VAL A CA 1
ATOM 586 C C . VAL A 1 76 ? 8.094 16.5 5.137 1 98.88 76 VAL A C 1
ATOM 588 O O . VAL A 1 76 ? 7.004 16.109 5.57 1 98.88 76 VAL A O 1
ATOM 591 N N . THR A 1 77 ? 9.227 15.875 5.418 1 98.88 77 THR A N 1
ATOM 592 C CA . THR A 1 77 ? 9.305 14.742 6.336 1 98.88 77 THR A CA 1
ATOM 593 C C . THR A 1 77 ? 10.477 14.906 7.305 1 98.88 77 THR A C 1
ATOM 595 O O . THR A 1 77 ? 11.609 15.117 6.883 1 98.88 77 THR A O 1
ATOM 598 N N . LEU A 1 78 ? 10.156 14.914 8.586 1 98.69 78 LEU A N 1
ATOM 599 C CA . LEU A 1 78 ? 11.164 14.703 9.617 1 98.69 78 LEU A CA 1
ATOM 600 C C . LEU A 1 78 ? 11.391 13.211 9.844 1 98.69 78 LEU A C 1
ATOM 602 O O . LEU A 1 78 ? 10.477 12.492 10.242 1 98.69 78 LEU A O 1
ATOM 606 N N . VAL A 1 79 ? 12.664 12.734 9.641 1 98.44 79 VAL A N 1
ATOM 607 C CA . VAL A 1 79 ? 12.836 11.281 9.594 1 98.44 79 VAL A CA 1
ATOM 608 C C . VAL A 1 79 ? 14.273 10.922 9.961 1 98.44 79 VAL A C 1
ATOM 610 O O . VAL A 1 79 ? 15.188 11.719 9.773 1 98.44 79 VAL A O 1
ATOM 613 N N . ARG A 1 80 ? 14.461 9.758 10.508 1 97.94 80 ARG A N 1
ATOM 614 C CA . ARG A 1 80 ? 15.773 9.18 10.766 1 97.94 80 ARG A CA 1
ATOM 615 C C . ARG A 1 80 ? 16.172 8.203 9.664 1 97.94 80 ARG A C 1
ATOM 617 O O . ARG A 1 80 ? 15.305 7.641 8.984 1 97.94 80 ARG A O 1
ATOM 624 N N . ASN A 1 81 ? 17.453 7.957 9.508 1 98.31 81 ASN A N 1
ATOM 625 C CA . ASN A 1 81 ? 17.953 7.047 8.477 1 98.31 81 ASN A CA 1
ATOM 626 C C . ASN A 1 81 ? 17.344 5.652 8.633 1 98.31 81 ASN A C 1
ATOM 628 O O . ASN A 1 81 ? 17.016 5.008 7.637 1 98.31 81 ASN A O 1
ATOM 632 N N . ARG A 1 82 ? 17.188 5.207 9.852 1 97.19 82 ARG A N 1
ATOM 633 C CA . ARG A 1 82 ? 16.75 3.842 10.125 1 97.19 82 ARG A CA 1
ATOM 634 C C . ARG A 1 82 ? 15.305 3.631 9.695 1 97.19 82 ARG A C 1
ATOM 636 O O . ARG A 1 82 ? 14.836 2.494 9.617 1 97.19 82 ARG A O 1
ATOM 643 N N . ASP A 1 83 ? 14.57 4.691 9.461 1 97.56 83 ASP A N 1
ATOM 644 C CA . ASP A 1 83 ? 13.156 4.59 9.109 1 97.56 83 ASP A CA 1
ATOM 645 C C . ASP A 1 83 ? 12.961 4.574 7.598 1 97.56 83 ASP A C 1
ATOM 647 O O . ASP A 1 83 ? 11.852 4.785 7.105 1 97.56 83 ASP A O 1
ATOM 651 N N . LEU A 1 84 ? 13.938 4.344 6.867 1 98.38 84 LEU A N 1
ATOM 652 C CA . LEU A 1 84 ? 13.961 4.48 5.414 1 98.38 84 LEU A CA 1
ATOM 653 C C . LEU A 1 84 ? 12.852 3.658 4.77 1 98.38 84 LEU A C 1
ATOM 655 O O . LEU A 1 84 ? 12.055 4.188 3.996 1 98.38 84 LEU A O 1
ATOM 659 N N . TYR A 1 85 ? 12.719 2.436 5.039 1 97 85 TYR A N 1
ATOM 660 C CA . TYR A 1 85 ? 11.82 1.59 4.262 1 97 85 TYR A CA 1
ATOM 661 C C . TYR A 1 85 ? 10.391 1.699 4.77 1 97 85 TYR A C 1
ATOM 663 O O . TYR A 1 85 ? 9.438 1.413 4.035 1 97 85 TYR A O 1
ATOM 671 N N . SER A 1 86 ? 10.203 2.107 6.027 1 97.06 86 SER A N 1
ATOM 672 C CA . SER A 1 86 ? 8.875 2.533 6.449 1 97.06 86 SER A CA 1
ATOM 673 C C . SER A 1 86 ? 8.43 3.781 5.695 1 97.06 86 SER A C 1
ATOM 675 O O . SER A 1 86 ? 7.266 3.895 5.305 1 97.06 86 SER A O 1
ATOM 677 N N . LEU A 1 87 ? 9.359 4.656 5.527 1 98.62 87 LEU A N 1
ATOM 678 C CA . LEU A 1 87 ? 9.078 5.875 4.785 1 98.62 87 LEU A CA 1
ATOM 679 C C . LEU A 1 87 ? 8.883 5.578 3.303 1 98.62 87 LEU A C 1
ATOM 681 O O . LEU A 1 87 ? 8.062 6.215 2.639 1 98.62 87 LEU A O 1
ATOM 685 N N . ALA A 1 88 ? 9.633 4.633 2.777 1 98.75 88 ALA A N 1
ATOM 686 C CA . ALA A 1 88 ? 9.531 4.289 1.361 1 98.75 88 ALA A CA 1
ATOM 687 C C . ALA A 1 88 ? 8.094 3.934 0.982 1 98.75 88 ALA A C 1
ATOM 689 O O . ALA A 1 88 ? 7.59 4.383 -0.05 1 98.75 88 ALA A O 1
ATOM 690 N N . GLU A 1 89 ? 7.484 3.227 1.758 1 97.75 89 GLU A N 1
ATOM 691 C CA . GLU A 1 89 ? 6.094 2.855 1.505 1 97.75 89 GLU A CA 1
ATOM 692 C C . GLU A 1 89 ? 5.184 4.082 1.527 1 97.75 89 GLU A C 1
ATOM 694 O O . GLU A 1 89 ? 4.25 4.18 0.73 1 97.75 89 GLU A O 1
ATOM 699 N N . SER A 1 90 ? 5.43 4.973 2.459 1 98.62 90 SER A N 1
ATOM 700 C CA . SER A 1 90 ? 4.664 6.215 2.527 1 98.62 90 SER A CA 1
ATOM 701 C C . SER A 1 90 ? 4.848 7.047 1.261 1 98.62 90 SER A C 1
ATOM 703 O O . SER A 1 90 ? 3.877 7.566 0.707 1 98.62 90 SER A O 1
ATOM 705 N N . ILE A 1 91 ? 6.078 7.137 0.868 1 98.88 91 ILE A N 1
ATOM 706 C CA . ILE A 1 91 ? 6.375 7.91 -0.334 1 98.88 91 ILE A CA 1
ATOM 707 C C . ILE A 1 91 ? 5.633 7.309 -1.527 1 98.88 91 ILE A C 1
ATOM 709 O O . ILE A 1 91 ? 5.004 8.031 -2.305 1 98.88 91 ILE A O 1
ATOM 713 N N . LYS A 1 92 ? 5.66 6.035 -1.637 1 98.44 92 LYS A N 1
ATOM 714 C CA . LYS A 1 92 ? 4.98 5.371 -2.748 1 98.44 92 LYS A CA 1
ATOM 715 C C . LYS A 1 92 ? 3.479 5.629 -2.703 1 98.44 92 LYS A C 1
ATOM 717 O O . LYS A 1 92 ? 2.846 5.828 -3.744 1 98.44 92 LYS A O 1
ATOM 722 N N . SER A 1 93 ? 2.982 5.566 -1.558 1 98.31 93 SER A N 1
ATOM 723 C CA . SER A 1 93 ? 1.559 5.848 -1.399 1 98.31 93 SER A CA 1
ATOM 724 C C . SER A 1 93 ? 1.211 7.246 -1.894 1 98.31 93 SER A C 1
ATOM 726 O O . SER A 1 93 ? 0.253 7.422 -2.648 1 98.31 93 SER A O 1
ATOM 728 N N . VAL A 1 94 ? 1.979 8.227 -1.521 1 98.81 94 VAL A N 1
ATOM 729 C CA . VAL A 1 94 ? 1.756 9.609 -1.916 1 98.81 94 VAL A CA 1
ATOM 730 C C . VAL A 1 94 ? 1.96 9.758 -3.422 1 98.81 94 VAL A C 1
ATOM 732 O O . VAL A 1 94 ? 1.17 10.422 -4.102 1 98.81 94 VAL A O 1
ATOM 735 N N . GLU A 1 95 ? 3.025 9.109 -3.955 1 98.56 95 GLU A N 1
ATOM 736 C CA . GLU A 1 95 ? 3.299 9.164 -5.387 1 98.56 95 GLU A CA 1
ATOM 737 C C . GLU A 1 95 ? 2.162 8.531 -6.191 1 98.56 95 GLU A C 1
ATOM 739 O O . GLU A 1 95 ? 1.682 9.125 -7.16 1 98.56 95 GLU A O 1
ATOM 744 N N . ASP A 1 96 ? 1.687 7.461 -5.762 1 98.25 96 ASP A N 1
ATOM 745 C CA . ASP A 1 96 ? 0.671 6.715 -6.5 1 98.25 96 ASP A CA 1
ATOM 746 C C . ASP A 1 96 ? -0.661 7.465 -6.508 1 98.25 96 ASP A C 1
ATOM 748 O O . ASP A 1 96 ? -1.358 7.488 -7.523 1 98.25 96 ASP A O 1
ATOM 752 N N . ARG A 1 97 ? -0.99 8.047 -5.352 1 98.62 97 ARG A N 1
ATOM 753 C CA . ARG A 1 97 ? -2.307 8.664 -5.219 1 98.62 97 ARG A CA 1
ATOM 754 C C . ARG A 1 97 ? -2.295 10.094 -5.742 1 98.62 97 ARG A C 1
ATOM 756 O O . ARG A 1 97 ? -3.32 10.602 -6.203 1 98.62 97 ARG A O 1
ATOM 763 N N . PHE A 1 98 ? -1.154 10.75 -5.742 1 98.5 98 PHE A N 1
ATOM 764 C CA . PHE A 1 98 ? -1.175 12.188 -5.969 1 98.5 98 PHE A CA 1
ATOM 765 C C . PHE A 1 98 ? 0.027 12.617 -6.801 1 98.5 98 PHE A C 1
ATOM 767 O O . PHE A 1 98 ? -0.121 13.008 -7.961 1 98.5 98 PHE A O 1
ATOM 774 N N . ASN A 1 99 ? 1.302 12.453 -6.297 1 98.5 99 ASN A N 1
ATOM 775 C CA . ASN A 1 99 ? 2.41 13.297 -6.719 1 98.5 99 ASN A CA 1
ATOM 776 C C . ASN A 1 99 ? 2.979 12.852 -8.062 1 98.5 99 ASN A C 1
ATOM 778 O O . ASN A 1 99 ? 3.709 13.602 -8.711 1 98.5 99 ASN A O 1
ATOM 782 N N . SER A 1 100 ? 2.721 11.609 -8.43 1 96.5 100 SER A N 1
ATOM 783 C CA . SER A 1 100 ? 3.143 11.211 -9.766 1 96.5 100 SER A CA 1
ATOM 784 C C . SER A 1 100 ? 2.475 12.07 -10.836 1 96.5 100 SER A C 1
ATOM 786 O O . SER A 1 100 ? 2.963 12.156 -11.961 1 96.5 100 SER A O 1
ATOM 788 N N . LYS A 1 101 ? 1.432 12.766 -10.469 1 95.88 101 LYS A N 1
ATOM 789 C CA . LYS A 1 101 ? 0.626 13.547 -11.406 1 95.88 101 LYS A CA 1
ATOM 790 C C . LYS A 1 101 ? 1.082 15 -11.438 1 95.88 101 LYS A C 1
ATOM 792 O O . LYS A 1 101 ? 0.753 15.742 -12.367 1 95.88 101 LYS A O 1
ATOM 797 N N . PHE A 1 102 ? 1.821 15.445 -10.375 1 97.06 102 PHE A N 1
ATOM 798 C CA . PHE A 1 102 ? 2.104 16.875 -10.281 1 97.06 102 PHE A CA 1
ATOM 799 C C . PHE A 1 102 ? 3.582 17.109 -10 1 97.06 102 PHE A C 1
ATOM 801 O O . PHE A 1 102 ? 4.078 18.219 -10.188 1 97.06 102 PHE A O 1
ATOM 808 N N . ASN A 1 103 ? 4.32 16.156 -9.5 1 97.56 103 ASN A N 1
ATOM 809 C CA . ASN A 1 103 ? 5.773 16.125 -9.367 1 97.56 103 ASN A CA 1
ATOM 810 C C . ASN A 1 103 ? 6.273 17.234 -8.438 1 97.56 103 ASN A C 1
ATOM 812 O O . ASN A 1 103 ? 7.238 17.938 -8.766 1 97.56 103 ASN A O 1
ATOM 816 N N . TYR A 1 104 ? 5.652 17.438 -7.328 1 98.62 104 TYR A N 1
ATOM 817 C CA . TYR A 1 104 ? 6.121 18.375 -6.324 1 98.62 104 TYR A CA 1
ATOM 818 C C . TYR A 1 104 ? 7.371 17.859 -5.625 1 98.62 104 TYR A C 1
ATOM 820 O O . TYR A 1 104 ? 7.613 16.656 -5.598 1 98.62 104 TYR A O 1
ATOM 828 N N . ASP A 1 105 ? 8.094 18.734 -5.008 1 98.75 105 ASP A N 1
ATOM 829 C CA . ASP A 1 105 ? 9.352 18.453 -4.324 1 98.75 105 ASP A CA 1
ATOM 830 C C . ASP A 1 105 ? 9.102 17.766 -2.984 1 98.75 105 ASP A C 1
ATOM 832 O O . ASP A 1 105 ? 7.965 17.688 -2.521 1 98.75 105 ASP A O 1
ATOM 836 N N . TRP A 1 106 ? 10.227 17.234 -2.48 1 98.94 106 TRP A N 1
ATOM 837 C CA . TRP A 1 106 ? 10.203 16.609 -1.159 1 98.94 106 TRP A CA 1
ATOM 838 C C . TRP A 1 106 ? 11.406 17.047 -0.331 1 98.94 106 TRP A C 1
ATOM 840 O O . TRP A 1 106 ? 12.555 16.812 -0.722 1 98.94 106 TRP A O 1
ATOM 850 N N . VAL A 1 107 ? 11.141 17.672 0.824 1 98.94 107 VAL A N 1
ATOM 851 C CA . VAL A 1 107 ? 12.195 18.047 1.751 1 98.94 107 VAL A CA 1
ATOM 852 C C . VAL A 1 107 ? 12.273 17.047 2.895 1 98.94 107 VAL A C 1
ATOM 854 O O . VAL A 1 107 ? 11.281 16.797 3.576 1 98.94 107 VAL A O 1
ATOM 857 N N . PHE A 1 108 ? 13.469 16.484 3.078 1 98.94 108 PHE A N 1
ATOM 858 C CA . PHE A 1 108 ? 13.75 15.594 4.199 1 98.94 108 PHE A CA 1
ATOM 859 C C . PHE A 1 108 ? 14.625 16.281 5.234 1 98.94 108 PHE A C 1
ATOM 861 O O . PHE A 1 108 ? 15.664 16.859 4.895 1 98.94 108 PHE A O 1
ATOM 868 N N . LEU A 1 109 ? 14.227 16.25 6.477 1 98.88 109 LEU A N 1
ATOM 869 C CA . LEU A 1 109 ? 15 16.812 7.574 1 98.88 109 LEU A CA 1
ATOM 870 C C . LEU A 1 109 ? 15.352 15.758 8.602 1 98.88 109 LEU A C 1
ATOM 872 O O . LEU A 1 109 ? 14.539 14.875 8.898 1 98.88 109 LEU A O 1
ATOM 876 N N . ASN A 1 110 ? 16.516 15.758 9.133 1 98.56 110 ASN A N 1
ATOM 877 C CA . ASN A 1 110 ? 17.078 14.82 10.086 1 98.56 110 ASN A CA 1
ATOM 878 C C . ASN A 1 110 ? 18.031 15.516 11.062 1 98.56 110 ASN A C 1
ATOM 880 O O . ASN A 1 110 ? 18.641 16.531 10.727 1 98.56 110 ASN A O 1
ATOM 884 N N . ASP A 1 111 ? 18.078 14.977 12.289 1 97.38 111 ASP A N 1
ATOM 885 C CA . ASP A 1 111 ? 19.031 15.547 13.242 1 97.38 111 ASP A CA 1
ATOM 886 C C . ASP A 1 111 ? 20.438 15.016 13.008 1 97.38 111 ASP A C 1
ATOM 888 O O . ASP A 1 111 ? 21.375 15.375 13.734 1 97.38 111 ASP A O 1
ATOM 892 N N . GLU A 1 112 ? 20.625 14.164 12.078 1 97.56 112 GLU A N 1
ATOM 893 C CA . GLU A 1 112 ? 21.922 13.672 11.633 1 97.56 112 GLU A CA 1
ATOM 894 C C . GLU A 1 112 ? 22.031 13.703 10.109 1 97.56 112 GLU A C 1
ATOM 896 O O . GLU A 1 112 ? 21.031 13.875 9.414 1 97.56 112 GLU A O 1
ATOM 901 N N . GLU A 1 113 ? 23.25 13.484 9.594 1 98.44 113 GLU A N 1
ATOM 902 C CA . GLU A 1 113 ? 23.469 13.43 8.156 1 98.44 113 GLU A CA 1
ATOM 903 C C . GLU A 1 113 ? 22.766 12.219 7.543 1 98.44 113 GLU A C 1
ATOM 905 O O . GLU A 1 113 ? 22.781 11.125 8.125 1 98.44 113 GLU A O 1
ATOM 910 N N . PHE A 1 114 ? 22.219 12.422 6.367 1 98.81 114 PHE A N 1
ATOM 911 C CA . PHE A 1 114 ? 21.562 11.32 5.668 1 98.81 114 PHE A CA 1
ATOM 912 C C . PHE A 1 114 ? 22.578 10.398 5.016 1 98.81 114 PHE A C 1
ATOM 914 O O . PHE A 1 114 ? 23.594 10.867 4.484 1 98.81 114 PHE A O 1
ATOM 921 N N . THR A 1 115 ? 22.344 9.141 5.066 1 98.69 115 THR A N 1
ATOM 922 C CA . THR A 1 115 ? 23.203 8.172 4.402 1 98.69 115 THR A CA 1
ATOM 923 C C . THR A 1 115 ? 23 8.219 2.889 1 98.69 115 THR A C 1
ATOM 925 O O . THR A 1 115 ? 21.984 8.719 2.41 1 98.69 115 THR A O 1
ATOM 928 N N . ASP A 1 116 ? 23.938 7.699 2.141 1 98.25 116 ASP A N 1
ATOM 929 C CA . ASP A 1 116 ? 23.797 7.59 0.691 1 98.25 116 ASP A CA 1
ATOM 930 C C . ASP A 1 116 ? 22.609 6.699 0.314 1 98.25 116 ASP A C 1
ATOM 932 O O . ASP A 1 116 ? 21.906 6.984 -0.647 1 98.25 116 ASP A O 1
ATOM 936 N N . GLU A 1 117 ? 22.406 5.652 1 1 97.81 117 GLU A N 1
ATOM 937 C CA . GLU A 1 117 ? 21.281 4.762 0.739 1 97.81 117 GLU A CA 1
ATOM 938 C C . GLU A 1 117 ? 19.953 5.512 0.841 1 97.81 117 GLU A C 1
ATOM 940 O O . GLU A 1 117 ? 19.094 5.391 -0.035 1 97.81 117 GLU A O 1
ATOM 945 N N . PHE A 1 118 ? 19.891 6.281 1.929 1 98.75 118 PHE A N 1
ATOM 946 C CA . PHE A 1 118 ? 18.672 7.047 2.135 1 98.75 118 PHE A CA 1
ATOM 947 C C . PHE A 1 118 ? 18.406 7.965 0.949 1 98.75 118 PHE A C 1
ATOM 949 O O . PHE A 1 118 ? 17.297 7.969 0.396 1 98.75 118 PHE A O 1
ATOM 956 N N . LYS A 1 119 ? 19.375 8.711 0.556 1 98.81 119 LYS A N 1
ATOM 957 C CA . LYS A 1 119 ? 19.234 9.68 -0.526 1 98.81 119 LYS A CA 1
ATOM 958 C C . LYS A 1 119 ? 18.922 8.984 -1.851 1 98.81 119 LYS A C 1
ATOM 960 O O . LYS A 1 119 ? 18.047 9.43 -2.592 1 98.81 119 LYS A O 1
ATOM 965 N N . ASN A 1 120 ? 19.609 7.926 -2.16 1 98.56 120 ASN A N 1
ATOM 966 C CA . ASN A 1 120 ? 19.406 7.223 -3.422 1 98.56 120 ASN A CA 1
ATOM 967 C C . ASN A 1 120 ? 18 6.645 -3.529 1 98.56 120 ASN A C 1
ATOM 969 O O . ASN A 1 120 ? 17.328 6.812 -4.551 1 98.56 120 ASN A O 1
ATOM 973 N N . VAL A 1 121 ? 17.578 6.004 -2.479 1 98.62 121 VAL A N 1
ATOM 974 C CA . VAL A 1 121 ? 16.281 5.344 -2.5 1 98.62 121 VAL A CA 1
ATOM 975 C C . VAL A 1 121 ? 15.172 6.391 -2.59 1 98.62 121 VAL A C 1
ATOM 977 O O . VAL A 1 121 ? 14.281 6.289 -3.441 1 98.62 121 VAL A O 1
ATOM 980 N N . THR A 1 122 ? 15.234 7.406 -1.751 1 98.88 122 THR A N 1
ATOM 981 C CA . THR A 1 122 ? 14.156 8.391 -1.73 1 98.88 122 THR A CA 1
ATOM 982 C C . THR A 1 122 ? 14.156 9.219 -3.012 1 98.88 122 THR A C 1
ATOM 984 O O . THR A 1 122 ? 13.094 9.57 -3.527 1 98.88 122 THR A O 1
ATOM 987 N N . SER A 1 123 ? 15.32 9.516 -3.564 1 98.75 123 SER A N 1
ATOM 988 C CA . SER A 1 123 ? 15.383 10.25 -4.82 1 98.75 123 SER A CA 1
ATOM 989 C C . SER A 1 123 ? 14.812 9.438 -5.977 1 98.75 123 SER A C 1
ATOM 991 O O . SER A 1 123 ? 14.211 9.984 -6.902 1 98.75 123 SER A O 1
ATOM 993 N N . ALA A 1 124 ? 14.992 8.164 -5.949 1 98.5 124 ALA A N 1
ATOM 994 C CA . ALA A 1 124 ? 14.438 7.297 -6.984 1 98.5 124 ALA A CA 1
ATOM 995 C C . ALA A 1 124 ? 12.914 7.234 -6.891 1 98.5 124 ALA A C 1
ATOM 997 O O . ALA A 1 124 ? 12.227 7.156 -7.914 1 98.5 124 ALA A O 1
ATOM 998 N N . LEU A 1 125 ? 12.398 7.289 -5.691 1 98.75 125 LEU A N 1
ATOM 999 C CA . LEU A 1 125 ? 10.969 7.098 -5.461 1 98.75 125 LEU A CA 1
ATOM 1000 C C . LEU A 1 125 ? 10.195 8.375 -5.758 1 98.75 125 LEU A C 1
ATOM 1002 O O . LEU A 1 125 ? 9.047 8.328 -6.211 1 98.75 125 LEU A O 1
ATOM 1006 N N . VAL A 1 126 ? 10.781 9.508 -5.457 1 98.69 126 VAL A N 1
ATOM 1007 C CA . VAL A 1 126 ? 10.094 10.789 -5.527 1 98.69 126 VAL A CA 1
ATOM 1008 C C . VAL A 1 126 ? 10.148 11.328 -6.953 1 98.69 126 VAL A C 1
ATOM 1010 O O . VAL A 1 126 ? 11.219 11.375 -7.562 1 98.69 126 VAL A O 1
ATOM 1013 N N . SER A 1 127 ? 8.977 11.734 -7.453 1 97.88 127 SER A N 1
ATOM 1014 C CA . SER A 1 127 ? 8.906 12.234 -8.82 1 97.88 127 SER A CA 1
ATOM 1015 C C . SER A 1 127 ? 9.492 13.641 -8.922 1 97.88 127 SER A C 1
ATOM 1017 O O . SER A 1 127 ? 10.055 14.016 -9.953 1 97.88 127 SER A O 1
ATOM 1019 N N . GLY A 1 128 ? 9.352 14.477 -7.895 1 97.94 128 GLY A N 1
ATOM 1020 C CA . GLY A 1 128 ? 9.945 15.805 -7.859 1 97.94 128 GLY A CA 1
ATOM 1021 C C . GLY A 1 128 ? 11.383 15.797 -7.371 1 97.94 128 GLY A C 1
ATOM 1022 O O . GLY A 1 128 ? 12.023 14.75 -7.309 1 97.94 128 GLY A O 1
ATOM 1023 N N . THR A 1 129 ? 11.844 16.953 -7.043 1 98.25 129 THR A N 1
ATOM 1024 C CA . THR A 1 129 ? 13.211 17.094 -6.551 1 98.25 129 THR A CA 1
ATOM 1025 C C . THR A 1 129 ? 13.266 16.859 -5.043 1 98.25 129 THR A C 1
ATOM 1027 O O . THR A 1 129 ? 12.453 17.391 -4.293 1 98.25 129 THR A O 1
ATOM 1030 N N . THR A 1 130 ? 14.219 16.016 -4.641 1 98.88 130 THR A N 1
ATOM 1031 C CA . THR A 1 130 ? 14.414 15.766 -3.215 1 98.88 130 THR A CA 1
ATOM 1032 C C . THR A 1 130 ? 15.508 16.672 -2.65 1 98.88 130 THR A C 1
ATOM 1034 O O . THR A 1 130 ? 16.516 16.922 -3.32 1 98.88 130 THR A O 1
ATOM 1037 N N . LYS A 1 131 ? 15.273 17.141 -1.494 1 98.94 131 LYS A N 1
ATOM 1038 C CA . LYS A 1 131 ? 16.25 17.953 -0.752 1 98.94 131 LYS A CA 1
ATOM 1039 C C . LYS A 1 131 ? 16.469 17.375 0.647 1 98.94 131 LYS A C 1
ATOM 1041 O O . LYS A 1 131 ? 15.523 16.922 1.3 1 98.94 131 LYS A O 1
ATOM 1046 N N . TYR A 1 132 ? 17.734 17.422 1.078 1 98.88 132 TYR A N 1
ATOM 1047 C CA . TYR A 1 132 ? 18.125 16.797 2.344 1 98.88 132 TYR A CA 1
ATOM 1048 C C . TYR A 1 132 ? 18.781 17.812 3.268 1 98.88 132 TYR A C 1
ATOM 1050 O O . TYR A 1 132 ? 19.781 18.438 2.902 1 98.88 132 TYR A O 1
ATOM 1058 N N . GLY A 1 133 ? 18.203 18.016 4.457 1 98.75 133 GLY A N 1
ATOM 1059 C CA . GLY A 1 133 ? 18.734 19 5.387 1 98.75 133 GLY A CA 1
ATOM 1060 C C . GLY A 1 133 ? 19 18.422 6.766 1 98.75 133 GLY A C 1
ATOM 1061 O O . GLY A 1 133 ? 18.25 17.578 7.246 1 98.75 133 GLY A O 1
ATOM 1062 N N . VAL A 1 134 ? 20 18.906 7.406 1 98.62 134 VAL A N 1
ATOM 1063 C CA . VAL A 1 134 ? 20.297 18.594 8.805 1 98.62 134 VAL A CA 1
ATOM 1064 C C . VAL A 1 134 ? 19.75 19.703 9.703 1 98.62 134 VAL A C 1
ATOM 1066 O O . VAL A 1 134 ? 19.938 20.891 9.43 1 98.62 134 VAL A O 1
ATOM 1069 N N . ILE A 1 135 ? 19.094 19.328 10.711 1 98.25 135 ILE A N 1
ATOM 1070 C CA . ILE A 1 135 ? 18.531 20.266 11.672 1 98.25 135 ILE A CA 1
ATOM 1071 C C . ILE A 1 135 ? 19.641 20.906 12.484 1 98.25 135 ILE A C 1
ATOM 1073 O O . ILE A 1 135 ? 20.516 20.219 13.023 1 98.25 135 ILE A O 1
ATOM 1077 N N . PRO A 1 136 ? 19.625 22.156 12.586 1 96.62 136 PRO A N 1
ATOM 1078 C CA . PRO A 1 136 ? 20.609 22.812 13.453 1 96.62 136 PRO A CA 1
ATOM 1079 C C . PRO A 1 136 ? 20.531 22.328 14.898 1 96.62 136 PRO A C 1
ATOM 1081 O O . PRO A 1 136 ? 19.438 22.094 15.414 1 96.62 136 PRO A O 1
ATOM 1084 N N . LYS A 1 137 ? 21.641 22.25 15.516 1 95.56 137 LYS A N 1
ATOM 1085 C CA . LYS A 1 137 ? 21.719 21.734 16.875 1 95.56 137 LYS A CA 1
ATOM 1086 C C . LYS A 1 137 ? 20.828 22.531 17.812 1 95.56 137 LYS A C 1
ATOM 1088 O O . LYS A 1 137 ? 20.172 21.969 18.703 1 95.56 137 LYS A O 1
ATOM 1093 N N . GLU A 1 138 ? 20.75 23.844 17.672 1 94.75 138 GLU A N 1
ATOM 1094 C CA . GLU A 1 138 ? 19.969 24.734 18.531 1 94.75 138 GLU A CA 1
ATOM 1095 C C . GLU A 1 138 ? 18.484 24.422 18.469 1 94.75 138 GLU A C 1
ATOM 1097 O O . GLU A 1 138 ? 17.734 24.719 19.391 1 94.75 138 GLU A O 1
ATOM 1102 N N . HIS A 1 139 ? 18.078 23.828 17.359 1 96.56 139 HIS A N 1
ATOM 1103 C CA . HIS A 1 139 ? 16.656 23.516 17.172 1 96.56 139 HIS A CA 1
ATOM 1104 C C . HIS A 1 139 ? 16.328 22.109 17.656 1 96.56 139 HIS A C 1
ATOM 1106 O O . HIS A 1 139 ? 15.164 21.719 17.688 1 96.56 139 HIS A O 1
ATOM 1112 N N . TRP A 1 140 ? 17.328 21.375 18.047 1 97.06 140 TRP A N 1
ATOM 1113 C CA . TRP A 1 140 ? 17.188 20 18.516 1 97.06 140 TRP A CA 1
ATOM 1114 C C . TRP A 1 140 ? 18.016 19.766 19.766 1 97.06 140 TRP A C 1
ATOM 1116 O O . TRP A 1 140 ? 18.797 18.812 19.828 1 97.06 140 TRP A O 1
ATOM 1126 N N . SER A 1 141 ? 17.969 20.703 20.672 1 96.56 141 SER A N 1
ATOM 1127 C CA . SER A 1 141 ? 18.641 20.656 21.969 1 96.56 141 SER A CA 1
ATOM 1128 C C . SER A 1 141 ? 17.812 21.344 23.047 1 96.56 141 SER A C 1
ATOM 1130 O O . SER A 1 141 ? 16.797 21.953 22.766 1 96.56 141 SER A O 1
ATOM 1132 N N . PHE A 1 142 ? 18.297 21.141 24.297 1 97.5 142 PHE A N 1
ATOM 1133 C CA . PHE A 1 142 ? 17.703 21.891 25.406 1 97.5 142 PHE A CA 1
ATOM 1134 C C . PHE A 1 142 ? 18.125 23.344 25.359 1 97.5 142 PHE A C 1
ATOM 1136 O O . PHE A 1 142 ? 19.328 23.656 25.375 1 97.5 142 PHE A O 1
ATOM 1143 N N . PRO A 1 143 ? 17.156 24.188 25.312 1 97 143 PRO A N 1
ATOM 1144 C CA . PRO A 1 143 ? 17.547 25.609 25.391 1 97 143 PRO A CA 1
ATOM 1145 C C . PRO A 1 143 ? 18.125 25.969 26.75 1 97 143 PRO A C 1
ATOM 1147 O O . PRO A 1 143 ? 17.953 25.25 27.734 1 97 143 PRO A O 1
ATOM 1150 N N . GLU A 1 144 ? 18.719 27.172 26.812 1 96.44 144 GLU A N 1
ATOM 1151 C CA . GLU A 1 144 ? 19.453 27.594 28 1 96.44 144 GLU A CA 1
ATOM 1152 C C . GLU A 1 144 ? 18.5 27.859 29.172 1 96.44 144 GLU A C 1
ATOM 1154 O O . GLU A 1 144 ? 18.906 27.75 30.328 1 96.44 144 GLU A O 1
ATOM 1159 N N . TRP A 1 145 ? 17.328 28.094 28.938 1 97.44 145 TRP A N 1
ATOM 1160 C CA . TRP A 1 145 ? 16.406 28.484 29.984 1 97.44 145 TRP A CA 1
ATOM 1161 C C . TRP A 1 145 ? 15.695 27.266 30.562 1 97.44 145 TRP A C 1
ATOM 1163 O O . TRP A 1 145 ? 14.891 27.391 31.484 1 97.44 145 TRP A O 1
ATOM 1173 N N . ILE A 1 146 ? 15.961 26.125 30.047 1 98.06 146 ILE A N 1
ATOM 1174 C CA . ILE A 1 146 ? 15.344 24.891 30.531 1 98.06 146 ILE A CA 1
ATOM 1175 C C . ILE A 1 146 ? 16.203 24.297 31.656 1 98.06 146 ILE A C 1
ATOM 1177 O O . ILE A 1 146 ? 17.422 24.156 31.5 1 98.06 146 ILE A O 1
ATOM 1181 N N . ASP A 1 147 ? 15.633 24.016 32.75 1 98.12 147 ASP A N 1
ATOM 1182 C CA . ASP A 1 147 ? 16.25 23.219 33.812 1 98.12 147 ASP A CA 1
ATOM 1183 C C . ASP A 1 147 ? 16.25 21.734 33.469 1 98.12 147 ASP A C 1
ATOM 1185 O O . ASP A 1 147 ? 15.234 21.062 33.594 1 98.12 147 ASP A O 1
ATOM 1189 N N . GLU A 1 148 ? 17.359 21.281 33.125 1 97.56 148 GLU A N 1
ATOM 1190 C CA . GLU A 1 148 ? 17.453 19.922 32.594 1 97.56 148 GLU A CA 1
ATOM 1191 C C . GLU A 1 148 ? 17.188 18.875 33.656 1 97.56 148 GLU A C 1
ATOM 1193 O O . GLU A 1 148 ? 16.688 17.781 33.375 1 97.56 148 GLU A O 1
ATOM 1198 N N . GLU A 1 149 ? 17.516 19.219 34.844 1 97.94 149 GLU A N 1
ATOM 1199 C CA . GLU A 1 149 ? 17.219 18.297 35.938 1 97.94 149 GLU A CA 1
ATOM 1200 C C . GLU A 1 149 ? 15.727 18.172 36.188 1 97.94 149 GLU A C 1
ATOM 1202 O O . GLU A 1 149 ? 15.203 17.078 36.375 1 97.94 149 GLU A O 1
ATOM 1207 N N . LYS A 1 150 ? 15.141 19.328 36.219 1 97.69 150 LYS A N 1
ATOM 1208 C CA . LYS A 1 150 ? 13.688 19.312 36.344 1 97.69 150 LYS A CA 1
ATOM 1209 C C . LYS A 1 150 ? 13.039 18.562 35.188 1 97.69 150 LYS A C 1
ATOM 1211 O O . LYS A 1 150 ? 12.117 17.766 35.375 1 97.69 150 LYS A O 1
ATOM 1216 N N . ALA A 1 151 ? 13.484 18.828 34.031 1 98.06 151 ALA A N 1
ATOM 1217 C CA . ALA A 1 151 ? 12.969 18.156 32.844 1 98.06 151 ALA A CA 1
ATOM 1218 C C . ALA A 1 151 ? 13.164 16.641 32.938 1 98.06 151 ALA A C 1
ATOM 1220 O O . ALA A 1 151 ? 12.266 15.867 32.594 1 98.06 151 ALA A O 1
ATOM 1221 N N . ALA A 1 152 ? 14.273 16.219 33.438 1 98.12 152 ALA A N 1
ATOM 1222 C CA . ALA A 1 152 ? 14.57 14.789 33.562 1 98.12 152 ALA A CA 1
ATOM 1223 C C . ALA A 1 152 ? 13.633 14.141 34.594 1 98.12 152 ALA A C 1
ATOM 1225 O O . ALA A 1 152 ? 13.188 13.008 34.406 1 98.12 152 ALA A O 1
ATOM 1226 N N . GLN A 1 153 ? 13.453 14.883 35.625 1 97.94 153 GLN A N 1
ATOM 1227 C CA . GLN A 1 153 ? 12.562 14.367 36.688 1 97.94 153 GLN A CA 1
ATOM 1228 C C . GLN A 1 153 ? 11.141 14.18 36.125 1 97.94 153 GLN A C 1
ATOM 1230 O O . GLN A 1 153 ? 10.484 13.188 36.438 1 97.94 153 GLN A O 1
ATOM 1235 N N . VAL A 1 154 ? 10.727 15.047 35.375 1 97.25 154 VAL A N 1
ATOM 1236 C CA . VAL A 1 154 ? 9.383 14.977 34.812 1 97.25 154 VAL A CA 1
ATOM 1237 C C . VAL A 1 154 ? 9.297 13.789 33.844 1 97.25 154 VAL A C 1
ATOM 1239 O O . VAL A 1 154 ? 8.297 13.07 33.844 1 97.25 154 VAL A O 1
ATOM 1242 N N . ARG A 1 155 ? 10.266 13.562 33.062 1 97.88 155 ARG A N 1
ATOM 1243 C CA . ARG A 1 155 ? 10.281 12.414 32.156 1 97.88 155 ARG A CA 1
ATOM 1244 C C . ARG A 1 155 ? 10.18 11.102 32.938 1 97.88 155 ARG A C 1
ATOM 1246 O O . ARG A 1 155 ? 9.445 10.195 32.531 1 97.88 155 ARG A O 1
ATOM 1253 N N . LYS A 1 156 ? 10.891 11.078 34 1 97.81 156 LYS A N 1
ATOM 1254 C CA . LYS A 1 156 ? 10.836 9.883 34.844 1 97.81 156 LYS A CA 1
ATOM 1255 C C . LYS A 1 156 ? 9.422 9.664 35.375 1 97.81 156 LYS A C 1
ATOM 1257 O O . LYS A 1 156 ? 8.906 8.547 35.312 1 97.81 156 LYS A O 1
ATOM 1262 N N . GLU A 1 157 ? 8.891 10.695 35.875 1 97.56 157 GLU A N 1
ATOM 1263 C CA . GLU A 1 157 ? 7.547 10.625 36.469 1 97.56 157 GLU A CA 1
ATOM 1264 C C . GLU A 1 157 ? 6.516 10.227 35.406 1 97.56 157 GLU A C 1
ATOM 1266 O O . GLU A 1 157 ? 5.656 9.375 35.656 1 97.56 157 GLU A O 1
ATOM 1271 N N . MET A 1 158 ? 6.578 10.812 34.281 1 97.38 158 MET A N 1
ATOM 1272 C CA . MET A 1 158 ? 5.637 10.5 33.219 1 97.38 158 MET A CA 1
ATOM 1273 C C . MET A 1 158 ? 5.832 9.078 32.719 1 97.38 158 MET A C 1
ATOM 1275 O O . MET A 1 158 ? 4.863 8.398 32.375 1 97.38 158 MET A O 1
ATOM 1279 N N . GLY A 1 159 ? 7.074 8.68 32.688 1 97.12 159 GLY A N 1
ATOM 1280 C CA . GLY A 1 159 ? 7.34 7.285 32.375 1 97.12 159 GLY A CA 1
ATOM 1281 C C . GLY A 1 159 ? 6.688 6.324 33.375 1 97.12 159 GLY A C 1
ATOM 1282 O O . GLY A 1 159 ? 6.086 5.328 32.969 1 97.12 159 GLY A O 1
ATOM 1283 N N . GLU A 1 160 ? 6.738 6.617 34.594 1 97.25 160 GLU A N 1
ATOM 1284 C CA . GLU A 1 160 ? 6.148 5.797 35.656 1 97.25 160 GLU A CA 1
ATOM 1285 C C . GLU A 1 160 ? 4.629 5.762 35.531 1 97.25 160 GLU A C 1
ATOM 1287 O O . GLU A 1 160 ? 4 4.738 35.812 1 97.25 160 GLU A O 1
ATOM 1292 N N . LYS A 1 161 ? 4.145 6.816 35.062 1 96.69 161 LYS A N 1
ATOM 1293 C CA . LYS A 1 161 ? 2.697 6.918 34.906 1 96.69 161 LYS A CA 1
ATOM 1294 C C . LYS A 1 161 ? 2.262 6.355 33.562 1 96.69 161 LYS A C 1
ATOM 1296 O O . LYS A 1 161 ? 1.074 6.375 33.219 1 96.69 161 LYS A O 1
ATOM 1301 N N . ARG A 1 162 ? 3.123 5.949 32.719 1 94.06 162 ARG A N 1
ATOM 1302 C CA . ARG A 1 162 ? 2.879 5.309 31.438 1 94.06 162 ARG A CA 1
ATOM 1303 C C . ARG A 1 162 ? 2.189 6.262 30.469 1 94.06 162 ARG A C 1
ATOM 1305 O O . ARG A 1 162 ? 1.267 5.871 29.75 1 94.06 162 ARG A O 1
ATOM 1312 N N . ILE A 1 163 ? 2.57 7.43 30.641 1 93.56 163 ILE A N 1
ATOM 1313 C CA . ILE A 1 163 ? 2.1 8.414 29.672 1 93.56 163 ILE A CA 1
ATOM 1314 C C . ILE A 1 163 ? 2.797 8.188 28.328 1 93.56 163 ILE A C 1
ATOM 1316 O O . ILE A 1 163 ? 4.016 8.016 28.281 1 93.56 163 ILE A O 1
ATOM 1320 N N . ILE A 1 164 ? 2.016 8.148 27.203 1 92 164 ILE A N 1
ATOM 1321 C CA . ILE A 1 164 ? 2.531 7.836 25.875 1 92 164 ILE A CA 1
ATOM 1322 C C . ILE A 1 164 ? 3.688 8.773 25.547 1 92 164 ILE A C 1
ATOM 1324 O O . ILE A 1 164 ? 3.539 10 25.594 1 92 164 ILE A O 1
ATOM 1328 N N . TYR A 1 165 ? 4.836 8.234 25.266 1 92.69 165 TYR A N 1
ATOM 1329 C CA . TYR A 1 165 ? 6.078 8.922 24.938 1 92.69 165 TYR A CA 1
ATOM 1330 C C . TYR A 1 165 ? 6.527 9.812 26.078 1 92.69 165 TYR A C 1
ATOM 1332 O O . TYR A 1 165 ? 7.27 10.781 25.875 1 92.69 165 TYR A O 1
ATOM 1340 N N . GLY A 1 166 ? 6.094 9.578 27.234 1 95.12 166 GLY A N 1
ATOM 1341 C CA . GLY A 1 166 ? 6.344 10.43 28.391 1 95.12 166 GLY A CA 1
ATOM 1342 C C . GLY A 1 166 ? 7.809 10.484 28.781 1 95.12 166 GLY A C 1
ATOM 1343 O O . GLY A 1 166 ? 8.273 11.492 29.328 1 95.12 166 GLY A O 1
ATOM 1344 N N . ASP A 1 167 ? 8.539 9.414 28.5 1 96.06 167 ASP A N 1
ATOM 1345 C CA . ASP A 1 167 ? 9.938 9.367 28.922 1 96.06 167 ASP A CA 1
ATOM 1346 C C . ASP A 1 167 ? 10.867 9.648 27.734 1 96.06 167 ASP A C 1
ATOM 1348 O O . ASP A 1 167 ? 12.094 9.547 27.859 1 96.06 167 ASP A O 1
ATOM 1352 N N . SER A 1 168 ? 10.352 10.141 26.656 1 96.25 168 SER A N 1
ATOM 1353 C CA . SER A 1 168 ? 11.125 10.234 25.422 1 96.25 168 SER A CA 1
ATOM 1354 C C . SER A 1 168 ? 11.688 11.641 25.234 1 96.25 168 SER A C 1
ATOM 1356 O O . SER A 1 168 ? 10.938 12.586 24.984 1 96.25 168 SER A O 1
ATOM 1358 N N . ILE A 1 169 ? 12.984 11.75 25.203 1 97 169 ILE A N 1
ATOM 1359 C CA . ILE A 1 169 ? 13.633 13.031 24.922 1 97 169 ILE A CA 1
ATOM 1360 C C . ILE A 1 169 ? 13.469 13.375 23.453 1 97 169 ILE A C 1
ATOM 1362 O O . ILE A 1 169 ? 13.133 14.516 23.109 1 97 169 ILE A O 1
ATOM 1366 N N . SER A 1 170 ? 13.688 12.359 22.641 1 96 170 SER A N 1
ATOM 1367 C CA . SER A 1 170 ? 13.617 12.586 21.203 1 96 170 SER A CA 1
ATOM 1368 C C . SER A 1 170 ? 12.234 13.062 20.781 1 96 170 SER A C 1
ATOM 1370 O O . SER A 1 170 ? 12.102 13.914 19.906 1 96 170 SER A O 1
ATOM 1372 N N . TYR A 1 171 ? 11.297 12.484 21.406 1 97.06 171 TYR A N 1
ATOM 1373 C CA . TYR A 1 171 ? 9.938 12.883 21.078 1 97.06 171 TYR A CA 1
ATOM 1374 C C . TYR A 1 171 ? 9.695 14.344 21.453 1 97.06 171 TYR A C 1
ATOM 1376 O O . TYR A 1 171 ? 9 15.062 20.719 1 97.06 171 TYR A O 1
ATOM 1384 N N . ARG A 1 172 ? 10.203 14.852 22.562 1 97.94 172 ARG A N 1
ATOM 1385 C CA . ARG A 1 172 ? 10.062 16.25 22.969 1 97.94 172 ARG A CA 1
ATOM 1386 C C . ARG A 1 172 ? 10.773 17.188 22 1 97.94 172 ARG A C 1
ATOM 1388 O O . ARG A 1 172 ? 10.258 18.25 21.672 1 97.94 172 ARG A O 1
ATOM 1395 N N . HIS A 1 173 ? 11.953 16.734 21.516 1 98 173 HIS A N 1
ATOM 1396 C CA . HIS A 1 173 ? 12.641 17.5 20.5 1 98 173 HIS A CA 1
ATOM 1397 C C . HIS A 1 173 ? 11.812 17.594 19.219 1 98 173 HIS A C 1
ATOM 1399 O O . HIS A 1 173 ? 11.727 18.656 18.594 1 98 173 HIS A O 1
ATOM 1405 N N . MET A 1 174 ? 11.266 16.516 18.859 1 98.12 174 MET A N 1
ATOM 1406 C CA . MET A 1 174 ? 10.438 16.5 17.656 1 98.12 174 MET A CA 1
ATOM 1407 C C . MET A 1 174 ? 9.258 17.453 17.781 1 98.12 174 MET A C 1
ATOM 1409 O O . MET A 1 174 ? 9 18.25 16.875 1 98.12 174 MET A O 1
ATOM 1413 N N . CYS A 1 175 ? 8.562 17.406 18.891 1 98.44 175 CYS A N 1
ATOM 1414 C CA . CYS A 1 175 ? 7.391 18.25 19.109 1 98.44 175 CYS A CA 1
ATOM 1415 C C . CYS A 1 175 ? 7.77 19.734 19.062 1 98.44 175 CYS A C 1
ATOM 1417 O O . CYS A 1 175 ? 7.074 20.531 18.438 1 98.44 175 CYS A O 1
ATOM 1419 N N . ARG A 1 176 ? 8.828 20.094 19.703 1 98.56 176 ARG A N 1
ATOM 1420 C CA . ARG A 1 176 ? 9.305 21.469 19.703 1 98.56 176 ARG A CA 1
ATOM 1421 C C . ARG A 1 176 ? 9.711 21.906 18.297 1 98.56 176 ARG A C 1
ATOM 1423 O O . ARG A 1 176 ? 9.32 22.984 17.844 1 98.56 176 ARG A O 1
ATOM 1430 N N . PHE A 1 177 ? 10.43 21.016 17.625 1 98.69 177 PHE A N 1
ATOM 1431 C CA . PHE A 1 177 ? 10.906 21.328 16.281 1 98.69 177 PHE A CA 1
ATOM 1432 C C . PHE A 1 177 ? 9.734 21.516 15.328 1 98.69 177 PHE A C 1
ATOM 1434 O O . PHE A 1 177 ? 9.688 22.5 14.586 1 98.69 177 PHE A O 1
ATOM 1441 N N . GLU A 1 178 ? 8.766 20.594 15.328 1 98.62 178 GLU A N 1
ATOM 1442 C CA . GLU A 1 178 ? 7.609 20.656 14.438 1 98.62 178 GLU A CA 1
ATOM 1443 C C . GLU A 1 178 ? 6.727 21.859 14.758 1 98.62 178 GLU A C 1
ATOM 1445 O O . GLU A 1 178 ? 6.066 22.406 13.875 1 98.62 178 GLU A O 1
ATOM 1450 N N . SER A 1 179 ? 6.773 22.297 16 1 98.69 179 SER A N 1
ATOM 1451 C CA . SER A 1 179 ? 5.93 23.422 16.422 1 98.69 179 SER A CA 1
ATOM 1452 C C . SER A 1 179 ? 6.535 24.75 16 1 98.69 179 SER A C 1
ATOM 1454 O O . SER A 1 179 ? 5.809 25.688 15.656 1 98.69 179 SER A O 1
ATOM 1456 N N . GLY A 1 180 ? 7.902 24.781 15.984 1 98.44 180 GLY A N 1
ATOM 1457 C CA . GLY A 1 180 ? 8.391 26.141 15.922 1 98.44 180 GLY A CA 1
ATOM 1458 C C . GLY A 1 180 ? 9.555 26.312 14.961 1 98.44 180 GLY A C 1
ATOM 1459 O O . GLY A 1 180 ? 9.961 27.438 14.672 1 98.44 180 GLY A O 1
ATOM 1460 N N . PHE A 1 181 ? 10.062 25.219 14.43 1 98.5 181 PHE A N 1
ATOM 1461 C CA . PHE A 1 181 ? 11.352 25.438 13.797 1 98.5 181 PHE A CA 1
ATOM 1462 C C . PHE A 1 181 ? 11.359 24.875 12.375 1 98.5 181 PHE A C 1
ATOM 1464 O O . PHE A 1 181 ? 12.133 25.328 11.531 1 98.5 181 PHE A O 1
ATOM 1471 N N . PHE A 1 182 ? 10.586 23.875 12.07 1 98.5 182 PHE A N 1
ATOM 1472 C CA . PHE A 1 182 ? 10.703 23.234 10.766 1 98.5 182 PHE A CA 1
ATOM 1473 C C . PHE A 1 182 ? 10.516 24.25 9.648 1 98.5 182 PHE A C 1
ATOM 1475 O O . PHE A 1 182 ? 11.227 24.234 8.641 1 98.5 182 PHE A O 1
ATOM 1482 N N . TYR A 1 183 ? 9.602 25.219 9.805 1 98.31 183 TYR A N 1
ATOM 1483 C CA . TYR A 1 183 ? 9.289 26.203 8.766 1 98.31 183 TYR A CA 1
ATOM 1484 C C . TYR A 1 183 ? 10.344 27.297 8.711 1 98.31 183 TYR A C 1
ATOM 1486 O O . TYR A 1 183 ? 10.32 28.141 7.816 1 98.31 183 TYR A O 1
ATOM 1494 N N . ARG A 1 184 ? 11.195 27.281 9.641 1 97.44 184 ARG A N 1
ATOM 1495 C CA . ARG A 1 184 ? 12.289 28.234 9.68 1 97.44 184 ARG A CA 1
ATOM 1496 C C . ARG A 1 184 ? 13.562 27.656 9.086 1 97.44 184 ARG A C 1
ATOM 1498 O O . ARG A 1 184 ? 14.57 28.344 8.953 1 97.44 184 ARG A O 1
ATOM 1505 N N . HIS A 1 185 ? 13.578 26.391 8.805 1 98.19 185 HIS A N 1
ATOM 1506 C CA . HIS A 1 185 ? 14.734 25.781 8.156 1 98.19 185 HIS A CA 1
ATOM 1507 C C . HIS A 1 185 ? 14.984 26.406 6.789 1 98.19 185 HIS A C 1
ATOM 1509 O O . HIS A 1 185 ? 14.047 26.656 6.027 1 98.19 185 HIS A O 1
ATOM 1515 N N . PRO A 1 186 ? 16.234 26.625 6.402 1 98.06 186 PRO A N 1
ATOM 1516 C CA . PRO A 1 186 ? 16.547 27.312 5.152 1 98.06 186 PRO A CA 1
ATOM 1517 C C . PRO A 1 186 ? 15.961 26.625 3.928 1 98.06 186 PRO A C 1
ATOM 1519 O O . PRO A 1 186 ? 15.531 27.281 2.982 1 98.06 186 PRO A O 1
ATOM 1522 N N . LEU A 1 187 ? 15.875 25.328 3.914 1 98.62 187 LEU A N 1
ATOM 1523 C CA . LEU A 1 187 ? 15.336 24.609 2.771 1 98.62 187 LEU A CA 1
ATOM 1524 C C . LEU A 1 187 ? 13.867 24.953 2.547 1 98.62 187 LEU A C 1
ATOM 1526 O O . LEU A 1 187 ? 13.352 24.797 1.438 1 98.62 187 LEU A O 1
ATOM 1530 N N . MET A 1 188 ? 13.195 25.406 3.604 1 98.75 188 MET A N 1
ATOM 1531 C CA . MET A 1 188 ? 11.766 25.688 3.512 1 98.75 188 MET A CA 1
ATOM 1532 C C . MET A 1 188 ? 11.516 27.078 2.953 1 98.75 188 MET A C 1
ATOM 1534 O O . MET A 1 188 ? 10.391 27.406 2.572 1 98.75 188 MET A O 1
ATOM 1538 N N . ASP A 1 189 ? 12.547 27.891 2.785 1 98.25 189 ASP A N 1
ATOM 1539 C CA . ASP A 1 189 ? 12.422 29.266 2.332 1 98.25 189 ASP A CA 1
ATOM 1540 C C . ASP A 1 189 ? 11.93 29.328 0.888 1 98.25 189 ASP A C 1
ATOM 1542 O O . ASP A 1 189 ? 11.32 30.312 0.473 1 98.25 189 ASP A O 1
ATOM 1546 N N . ASP A 1 190 ? 12.133 28.297 0.187 1 97.38 190 ASP A N 1
ATOM 1547 C CA . ASP A 1 190 ? 11.812 28.266 -1.235 1 97.38 190 ASP A CA 1
ATOM 1548 C C . ASP A 1 190 ? 10.312 28.047 -1.453 1 97.38 190 ASP A C 1
ATOM 1550 O O . ASP A 1 190 ? 9.828 28.141 -2.58 1 97.38 190 ASP A O 1
ATOM 1554 N N . TYR A 1 191 ? 9.578 27.844 -0.349 1 98.81 191 TYR A N 1
ATOM 1555 C CA . TYR A 1 191 ? 8.234 27.328 -0.55 1 98.81 191 TYR A CA 1
ATOM 1556 C C . TYR A 1 191 ? 7.199 28.188 0.169 1 98.81 191 TYR A C 1
ATOM 1558 O O . TYR A 1 191 ? 7.531 28.891 1.125 1 98.81 191 TYR A O 1
ATOM 1566 N N . ASP A 1 192 ? 5.945 28.125 -0.339 1 98.75 192 ASP A N 1
ATOM 1567 C CA . ASP A 1 192 ? 4.797 28.781 0.263 1 98.75 192 ASP A CA 1
ATOM 1568 C C . ASP A 1 192 ? 3.881 27.781 0.958 1 98.75 192 ASP A C 1
ATOM 1570 O O . ASP A 1 192 ? 3.139 28.141 1.875 1 98.75 192 ASP A O 1
ATOM 1574 N N . TRP A 1 193 ? 3.912 26.531 0.484 1 98.81 193 TRP A N 1
ATOM 1575 C CA . TRP A 1 193 ? 3.027 25.484 0.979 1 98.81 193 TRP A CA 1
ATOM 1576 C C . TRP A 1 193 ? 3.82 24.234 1.351 1 98.81 193 TRP A C 1
ATOM 1578 O O . TRP A 1 193 ? 4.902 23.984 0.807 1 98.81 193 TRP A O 1
ATOM 1588 N N . TYR A 1 194 ? 3.248 23.484 2.277 1 98.88 194 TYR A N 1
ATOM 1589 C CA . TYR A 1 194 ? 3.83 22.172 2.533 1 98.88 194 TYR A CA 1
ATOM 1590 C C . TYR A 1 194 ? 2.75 21.156 2.875 1 98.88 194 TYR A C 1
ATOM 1592 O O . TYR A 1 194 ? 1.635 21.531 3.252 1 98.88 194 TYR A O 1
ATOM 1600 N N . TRP A 1 195 ? 3.012 19.938 2.643 1 98.94 195 TRP A N 1
ATOM 1601 C CA . TRP A 1 195 ? 2.287 18.766 3.111 1 98.94 195 TRP A CA 1
ATOM 1602 C C . TRP A 1 195 ? 3.189 17.859 3.949 1 98.94 195 TRP A C 1
ATOM 1604 O O . TRP A 1 195 ? 4.16 17.297 3.439 1 98.94 195 TRP A O 1
ATOM 1614 N N . ARG A 1 196 ? 2.873 17.734 5.211 1 98.81 196 ARG A N 1
ATOM 1615 C CA . ARG A 1 196 ? 3.654 16.891 6.098 1 98.81 196 ARG A CA 1
ATOM 1616 C C . ARG A 1 196 ? 3.338 15.414 5.859 1 98.81 196 ARG A C 1
ATOM 1618 O O . ARG A 1 196 ? 2.17 15.016 5.836 1 98.81 196 ARG A O 1
ATOM 1625 N N . VAL A 1 197 ? 4.387 14.578 5.633 1 98.69 197 VAL A N 1
ATOM 1626 C CA . VAL A 1 197 ? 4.242 13.141 5.438 1 98.69 197 VAL A CA 1
ATOM 1627 C C . VAL A 1 197 ? 5.137 12.391 6.422 1 98.69 197 VAL A C 1
ATOM 1629 O O . VAL A 1 197 ? 6.328 12.695 6.539 1 98.69 197 VAL A O 1
ATOM 1632 N N . GLU A 1 198 ? 4.559 11.484 7.105 1 97.25 198 GLU A N 1
ATOM 1633 C CA . GLU A 1 198 ? 5.285 10.664 8.07 1 97.25 198 GLU A CA 1
ATOM 1634 C C . GLU A 1 198 ? 5.469 9.234 7.559 1 97.25 198 GLU A C 1
ATOM 1636 O O . GLU A 1 198 ? 4.805 8.828 6.605 1 97.25 198 GLU A O 1
ATOM 1641 N N . PRO A 1 199 ? 6.422 8.492 8.164 1 97.5 199 PRO A N 1
ATOM 1642 C CA . PRO A 1 199 ? 6.469 7.055 7.867 1 97.5 199 PRO A CA 1
ATOM 1643 C C . PRO A 1 199 ? 5.191 6.328 8.273 1 97.5 199 PRO A C 1
ATOM 1645 O O . PRO A 1 199 ? 4.473 6.781 9.164 1 97.5 199 PRO A O 1
ATOM 1648 N N . ASP A 1 200 ? 4.863 5.281 7.57 1 96.81 200 ASP A N 1
ATOM 1649 C CA . ASP A 1 200 ? 3.809 4.328 7.898 1 96.81 200 ASP A CA 1
ATOM 1650 C C . ASP A 1 200 ? 2.428 4.953 7.723 1 96.81 200 ASP A C 1
ATOM 1652 O O . ASP A 1 200 ? 1.531 4.734 8.539 1 96.81 200 ASP A O 1
ATOM 1656 N N . ILE A 1 201 ? 2.334 5.816 6.77 1 98.31 201 ILE A N 1
ATOM 1657 C CA . ILE A 1 201 ? 1.014 6.332 6.426 1 98.31 201 ILE A CA 1
ATOM 1658 C C . ILE A 1 201 ? 0.538 5.699 5.121 1 98.31 201 ILE A C 1
ATOM 1660 O O . ILE A 1 201 ? 1.324 5.078 4.398 1 98.31 201 ILE A O 1
ATOM 1664 N N . LYS A 1 202 ? -0.77 5.816 4.867 1 98 202 LYS A N 1
ATOM 1665 C CA . LYS A 1 202 ? -1.364 5.406 3.598 1 98 202 LYS A CA 1
ATOM 1666 C C . LYS A 1 202 ? -2.428 6.402 3.141 1 98 202 LYS A C 1
ATOM 1668 O O . LYS A 1 202 ? -3.209 6.898 3.953 1 98 202 LYS A O 1
ATOM 1673 N N . LEU A 1 203 ? -2.4 6.703 1.886 1 98.75 203 LEU A N 1
ATOM 1674 C CA . LEU A 1 203 ? -3.516 7.355 1.206 1 98.75 203 LEU A CA 1
ATOM 1675 C C . LEU A 1 203 ? -4.371 6.336 0.463 1 98.75 203 LEU A C 1
ATOM 1677 O O . LEU A 1 203 ? -3.857 5.562 -0.347 1 98.75 203 LEU A O 1
ATOM 1681 N N . HIS A 1 204 ? -5.664 6.402 0.708 1 98.38 204 HIS A N 1
ATOM 1682 C CA . HIS A 1 204 ? -6.516 5.316 0.234 1 98.38 204 HIS A CA 1
ATOM 1683 C C . HIS A 1 204 ? -7.133 5.652 -1.119 1 98.38 204 HIS A C 1
ATOM 1685 O O . HIS A 1 204 ? -7.539 4.754 -1.86 1 98.38 204 HIS A O 1
ATOM 1691 N N . CYS A 1 205 ? -7.34 6.93 -1.411 1 98.75 205 CYS A N 1
ATOM 1692 C CA . CYS A 1 205 ? -8.102 7.336 -2.586 1 98.75 205 CYS A CA 1
ATOM 1693 C C . CYS A 1 205 ? -7.219 8.07 -3.584 1 98.75 205 CYS A C 1
ATOM 1695 O O . CYS A 1 205 ? -6.277 8.766 -3.193 1 98.75 205 CYS A O 1
ATOM 1697 N N . ASP A 1 206 ? -7.508 7.906 -4.832 1 98.5 206 ASP A N 1
ATOM 1698 C CA . ASP A 1 206 ? -6.812 8.719 -5.824 1 98.5 206 ASP A CA 1
ATOM 1699 C C . ASP A 1 206 ? -7.152 10.195 -5.656 1 98.5 206 ASP A C 1
ATOM 1701 O O . ASP A 1 206 ? -8.312 10.547 -5.41 1 98.5 206 ASP A O 1
ATOM 1705 N N . ILE A 1 207 ? -6.148 10.977 -5.727 1 98.5 207 ILE A N 1
ATOM 1706 C CA . ILE A 1 207 ? -6.301 12.422 -5.68 1 98.5 207 ILE A CA 1
ATOM 1707 C C . ILE A 1 207 ? -5.98 13.023 -7.047 1 98.5 207 ILE A C 1
ATOM 1709 O O . ILE A 1 207 ? -4.824 13.336 -7.336 1 98.5 207 ILE A O 1
ATOM 1713 N N . ASP A 1 208 ? -6.984 13.297 -7.824 1 97.19 208 ASP A N 1
ATOM 1714 C CA . ASP A 1 208 ? -6.797 13.695 -9.219 1 97.19 208 ASP A CA 1
ATOM 1715 C C . ASP A 1 208 ? -6.984 15.203 -9.383 1 97.19 208 ASP A C 1
ATOM 1717 O O . ASP A 1 208 ? -7.559 15.656 -10.375 1 97.19 208 ASP A O 1
ATOM 1721 N N . TYR A 1 209 ? -6.633 15.914 -8.398 1 97.56 209 TYR A N 1
ATOM 1722 C CA . TYR A 1 209 ? -6.539 17.375 -8.453 1 97.56 209 TYR A CA 1
ATOM 1723 C C . TYR A 1 209 ? -5.328 17.859 -7.672 1 97.56 209 TYR A C 1
ATOM 1725 O O . TYR A 1 209 ? -4.812 17.156 -6.801 1 97.56 209 TYR A O 1
ATOM 1733 N N . ASP A 1 210 ? -4.852 19.016 -8.062 1 98.12 210 ASP A N 1
ATOM 1734 C CA . ASP A 1 210 ? -3.719 19.609 -7.367 1 98.12 210 ASP A CA 1
ATOM 1735 C C . ASP A 1 210 ? -4.141 20.188 -6.016 1 98.12 210 ASP A C 1
ATOM 1737 O O . ASP A 1 210 ? -4.77 21.234 -5.953 1 98.12 210 ASP A O 1
ATOM 1741 N N . VAL A 1 211 ? -3.721 19.578 -4.949 1 98.44 211 VAL A N 1
ATOM 1742 C CA . VAL A 1 211 ? -4.176 19.906 -3.604 1 98.44 211 VAL A CA 1
ATOM 1743 C C . VAL A 1 211 ? -3.664 21.297 -3.207 1 98.44 211 VAL A C 1
ATOM 1745 O O . VAL A 1 211 ? -4.367 22.047 -2.535 1 98.44 211 VAL A O 1
ATOM 1748 N N . PHE A 1 212 ? -2.443 21.609 -3.592 1 98.75 212 PHE A N 1
ATOM 1749 C CA . PHE A 1 212 ? -1.877 22.906 -3.234 1 98.75 212 PHE A CA 1
ATOM 1750 C C . PHE A 1 212 ? -2.578 24.031 -3.988 1 98.75 212 PHE A C 1
ATOM 1752 O O . PHE A 1 212 ? -2.861 25.094 -3.418 1 98.75 212 PHE A O 1
ATOM 1759 N N . LYS A 1 213 ? -2.84 23.812 -5.23 1 98 213 LYS A N 1
ATOM 1760 C CA . LYS A 1 213 ? -3.611 24.797 -5.996 1 98 213 LYS A CA 1
ATOM 1761 C C . LYS A 1 213 ? -5.023 24.938 -5.434 1 98 213 LYS A C 1
ATOM 1763 O O . LYS A 1 213 ? -5.578 26.031 -5.414 1 98 213 LYS A O 1
ATOM 1768 N N . PHE A 1 214 ? -5.574 23.828 -5.059 1 98.31 214 PHE A N 1
ATOM 1769 C CA . PHE A 1 214 ? -6.875 23.859 -4.402 1 98.31 214 PHE A CA 1
ATOM 1770 C C . PHE A 1 214 ? -6.855 24.797 -3.203 1 98.31 214 PHE A C 1
ATOM 1772 O O . PHE A 1 214 ? -7.75 25.625 -3.047 1 98.31 214 PHE A O 1
ATOM 1779 N N . MET A 1 215 ? -5.902 24.625 -2.312 1 98.75 215 MET A N 1
ATOM 1780 C CA . MET A 1 215 ? -5.781 25.469 -1.134 1 98.75 215 MET A CA 1
ATOM 1781 C C . MET A 1 215 ? -5.707 26.953 -1.532 1 98.75 215 MET A C 1
ATOM 1783 O O . MET A 1 215 ? -6.426 27.781 -0.98 1 98.75 215 MET A O 1
ATOM 1787 N N . LYS A 1 216 ? -4.902 27.234 -2.482 1 98.38 216 LYS A N 1
ATOM 1788 C CA . LYS A 1 216 ? -4.711 28.609 -2.938 1 98.38 216 LYS A CA 1
ATOM 1789 C C . LYS A 1 216 ? -5.988 29.156 -3.555 1 98.38 216 LYS A C 1
ATOM 1791 O O . LYS A 1 216 ? -6.469 30.219 -3.148 1 98.38 216 LYS A O 1
ATOM 1796 N N . ASP A 1 217 ? -6.57 28.422 -4.469 1 97.81 217 ASP A N 1
ATOM 1797 C CA . ASP A 1 217 ? -7.711 28.891 -5.246 1 97.81 217 ASP A CA 1
ATOM 1798 C C . ASP A 1 217 ? -8.945 29.062 -4.363 1 97.81 217 ASP A C 1
ATOM 1800 O O . ASP A 1 217 ? -9.828 29.875 -4.656 1 97.81 217 ASP A O 1
ATOM 1804 N N . ASN A 1 218 ? -8.969 28.297 -3.295 1 98.31 218 ASN A N 1
ATOM 1805 C CA . ASN A 1 218 ? -10.156 28.328 -2.441 1 98.31 218 ASN A CA 1
ATOM 1806 C C . ASN A 1 218 ? -9.867 29.047 -1.127 1 98.31 218 ASN A C 1
ATOM 1808 O O . ASN A 1 218 ? -10.625 28.906 -0.162 1 98.31 218 ASN A O 1
ATOM 1812 N N . LYS A 1 219 ? -8.781 29.75 -1.021 1 98.19 219 LYS A N 1
ATOM 1813 C CA . LYS A 1 219 ? -8.391 30.625 0.075 1 98.19 219 LYS A CA 1
ATOM 1814 C C . LYS A 1 219 ? -8.305 29.859 1.393 1 98.19 219 LYS A C 1
ATOM 1816 O O . LYS A 1 219 ? -8.812 30.328 2.416 1 98.19 219 LYS A O 1
ATOM 1821 N N . LYS A 1 220 ? -7.785 28.703 1.318 1 98.75 220 LYS A N 1
ATOM 1822 C CA . LYS A 1 220 ? -7.488 27.922 2.514 1 98.75 220 LYS A CA 1
ATOM 1823 C C . LYS A 1 220 ? -6.031 28.094 2.934 1 98.75 220 LYS A C 1
ATOM 1825 O O . LYS A 1 220 ? -5.164 28.344 2.096 1 98.75 220 LYS A O 1
ATOM 1830 N N . LYS A 1 221 ? -5.785 27.953 4.25 1 98.88 221 LYS A N 1
ATOM 1831 C CA . LYS A 1 221 ? -4.422 28.125 4.746 1 98.88 221 LYS A CA 1
ATOM 1832 C C . LYS A 1 221 ? -3.992 26.922 5.59 1 98.88 221 LYS A C 1
ATOM 1834 O O . LYS A 1 221 ? -2.803 26.734 5.863 1 98.88 221 LYS A O 1
ATOM 1839 N N . TYR A 1 222 ? -4.934 26.141 6.023 1 98.88 222 TYR A N 1
ATOM 1840 C CA . TYR A 1 222 ? -4.68 24.953 6.836 1 98.88 222 TYR A CA 1
ATOM 1841 C C . TYR A 1 222 ? -5.691 23.859 6.531 1 98.88 222 TYR A C 1
ATOM 1843 O O . TYR A 1 222 ? -6.883 24.141 6.355 1 98.88 222 TYR A O 1
ATOM 1851 N N . ALA A 1 223 ? -5.172 22.625 6.41 1 98.88 223 ALA A N 1
ATOM 1852 C CA . ALA A 1 223 ? -6.094 21.531 6.141 1 98.88 223 ALA A CA 1
ATOM 1853 C C . ALA A 1 223 ? -5.668 20.266 6.879 1 98.88 223 ALA A C 1
ATOM 1855 O O . ALA A 1 223 ? -4.477 20.062 7.133 1 98.88 223 ALA A O 1
ATOM 1856 N N . PHE A 1 224 ? -6.691 19.469 7.207 1 98.81 224 PHE A N 1
ATOM 1857 C CA . PHE A 1 224 ? -6.465 18.234 7.965 1 98.81 224 PHE A CA 1
ATOM 1858 C C . PHE A 1 224 ? -7.281 17.094 7.387 1 98.81 224 PHE A C 1
ATOM 1860 O O . PHE A 1 224 ? -8.18 17.297 6.57 1 98.81 224 PHE A O 1
ATOM 1867 N N . ALA A 1 225 ? -6.883 15.875 7.793 1 98.38 225 ALA A N 1
ATOM 1868 C CA . ALA A 1 225 ? -7.637 14.688 7.398 1 98.38 225 ALA A CA 1
ATOM 1869 C C . ALA A 1 225 ? -8.344 14.062 8.594 1 98.38 225 ALA A C 1
ATOM 1871 O O . ALA A 1 225 ? -9.477 13.602 8.484 1 98.38 225 ALA A O 1
ATOM 1872 N N . ILE A 1 226 ? -7.641 14.078 9.727 1 98.5 226 ILE A N 1
ATOM 1873 C CA . ILE A 1 226 ? -8.164 13.508 10.961 1 98.5 226 ILE A CA 1
ATOM 1874 C C . ILE A 1 226 ? -8.031 14.516 12.102 1 98.5 226 ILE A C 1
ATOM 1876 O O . ILE A 1 226 ? -7.043 15.242 12.172 1 98.5 226 ILE A O 1
ATOM 1880 N N . SER A 1 227 ? -9.023 14.602 12.883 1 98.62 227 SER A N 1
ATOM 1881 C CA . SER A 1 227 ? -8.969 15.305 14.164 1 98.62 227 SER A CA 1
ATOM 1882 C C . SER A 1 227 ? -9.359 14.383 15.312 1 98.62 227 SER A C 1
ATOM 1884 O O . SER A 1 227 ? -10.156 13.461 15.133 1 98.62 227 SER A O 1
ATOM 1886 N N . ILE A 1 228 ? -8.773 14.617 16.453 1 98 228 ILE A N 1
ATOM 1887 C CA . ILE A 1 228 ? -8.961 13.68 17.562 1 98 228 ILE A CA 1
ATOM 1888 C C . ILE A 1 228 ? -8.68 14.375 18.891 1 98 228 ILE A C 1
ATOM 1890 O O . ILE A 1 228 ? -8.039 15.43 18.922 1 98 228 ILE A O 1
ATOM 1894 N N . LYS A 1 229 ? -9.18 13.844 19.938 1 97.25 229 LYS A N 1
ATOM 1895 C CA . LYS A 1 229 ? -8.938 14.414 21.266 1 97.25 229 LYS A CA 1
ATOM 1896 C C . LYS A 1 229 ? -7.578 13.984 21.797 1 97.25 229 LYS A C 1
ATOM 1898 O O . LYS A 1 229 ? -7.176 12.828 21.641 1 97.25 229 LYS A O 1
ATOM 1903 N N . GLU A 1 230 ? -6.961 14.906 22.406 1 95.25 230 GLU A N 1
ATOM 1904 C CA . GLU A 1 230 ? -5.672 14.664 23.031 1 95.25 230 GLU A CA 1
ATOM 1905 C C . GLU A 1 230 ? -5.84 14.062 24.422 1 95.25 230 GLU A C 1
ATOM 1907 O O . GLU A 1 230 ? -6.922 14.148 25.016 1 95.25 230 GLU A O 1
ATOM 1912 N N . TYR A 1 231 ? -4.734 13.477 24.906 1 93.69 231 TYR A N 1
ATOM 1913 C CA . TYR A 1 231 ? -4.676 13.055 26.312 1 93.69 231 TYR A CA 1
ATOM 1914 C C . TYR A 1 231 ? -4.289 14.219 27.219 1 93.69 231 TYR A C 1
ATOM 1916 O O . TYR A 1 231 ? -3.188 14.766 27.094 1 93.69 231 TYR A O 1
ATOM 1924 N N . GLU A 1 232 ? -5.098 14.469 28.094 1 94.88 232 GLU A N 1
ATOM 1925 C CA . GLU A 1 232 ? -4.914 15.633 28.953 1 94.88 232 GLU A CA 1
ATOM 1926 C C . GLU A 1 232 ? -3.605 15.547 29.719 1 94.88 232 GLU A C 1
ATOM 1928 O O . GLU A 1 232 ? -2.939 16.562 29.938 1 94.88 232 GLU A O 1
ATOM 1933 N N . ALA A 1 233 ? -3.215 14.375 30.094 1 95.75 233 ALA A N 1
ATOM 1934 C CA . ALA A 1 233 ? -2.029 14.172 30.922 1 95.75 233 ALA A CA 1
ATOM 1935 C C . ALA A 1 233 ? -0.761 14.57 30.172 1 95.75 233 ALA A C 1
ATOM 1937 O O . ALA A 1 233 ? 0.286 14.789 30.781 1 95.75 233 ALA A O 1
ATOM 1938 N N . THR A 1 234 ? -0.812 14.75 28.875 1 96.69 234 THR A N 1
ATOM 1939 C CA . THR A 1 234 ? 0.369 15.094 28.094 1 96.69 234 THR A CA 1
ATOM 1940 C C . THR A 1 234 ? 0.586 16.609 28.078 1 96.69 234 THR A C 1
ATOM 1942 O O . THR A 1 234 ? 1.696 17.078 27.828 1 96.69 234 THR A O 1
ATOM 1945 N N . ILE A 1 235 ? -0.533 17.328 28.375 1 97.56 235 ILE A N 1
ATOM 1946 C CA . ILE A 1 235 ? -0.431 18.766 28.188 1 97.56 235 ILE A CA 1
ATOM 1947 C C . ILE A 1 235 ? -1.214 19.484 29.281 1 97.56 235 ILE A C 1
ATOM 1949 O O . ILE A 1 235 ? -2.039 20.359 29 1 97.56 235 ILE A O 1
ATOM 1953 N N . PRO A 1 236 ? -0.898 19.281 30.453 1 96.75 236 PRO A N 1
ATOM 1954 C CA . PRO A 1 236 ? -1.744 19.797 31.531 1 96.75 236 PRO A CA 1
ATOM 1955 C C . PRO A 1 236 ? -1.762 21.328 31.578 1 96.75 236 PRO A C 1
ATOM 1957 O O . PRO A 1 236 ? -2.754 21.922 32 1 96.75 236 PRO A O 1
ATOM 1960 N N . THR A 1 237 ? -0.691 22.031 31.188 1 98.06 237 THR A N 1
ATOM 1961 C CA . THR A 1 237 ? -0.656 23.469 31.391 1 98.06 237 THR A CA 1
ATOM 1962 C C . THR A 1 237 ? -0.628 24.203 30.047 1 98.06 237 THR A C 1
ATOM 1964 O O . THR A 1 237 ? -0.444 25.422 30 1 98.06 237 THR A O 1
ATOM 1967 N N . LEU A 1 238 ? -0.746 23.484 28.938 1 98.75 238 LEU A N 1
ATOM 1968 C CA . LEU A 1 238 ? -0.671 24.109 27.625 1 98.75 238 LEU A CA 1
ATOM 1969 C C . LEU A 1 238 ? -1.746 25.172 27.469 1 98.75 238 LEU A C 1
ATOM 1971 O O . LEU A 1 238 ? -1.456 26.297 27.047 1 98.75 238 LEU A O 1
ATOM 1975 N N . TRP A 1 239 ? -2.945 24.812 27.875 1 98.75 239 TRP A N 1
ATOM 1976 C CA . TRP A 1 239 ? -4.047 25.75 27.656 1 98.75 239 TRP A CA 1
ATOM 1977 C C . TRP A 1 239 ? -3.951 26.953 28.594 1 98.75 239 TRP A C 1
ATOM 1979 O O . TRP A 1 239 ? -4.223 28.078 28.188 1 98.75 239 TRP A O 1
ATOM 1989 N N . GLU A 1 240 ? -3.635 26.703 29.797 1 98.5 240 GLU A N 1
ATOM 1990 C CA . GLU A 1 240 ? -3.432 27.828 30.719 1 98.5 240 GLU A CA 1
ATOM 1991 C C . GLU A 1 240 ? -2.396 28.812 30.172 1 98.5 240 GLU A C 1
ATOM 1993 O O . GLU A 1 240 ? -2.584 30.031 30.234 1 98.5 240 GLU A O 1
ATOM 1998 N N . THR A 1 241 ? -1.315 28.25 29.688 1 98.69 241 THR A N 1
ATOM 1999 C CA . THR A 1 241 ? -0.277 29.078 29.078 1 98.69 241 THR A CA 1
ATOM 2000 C C . THR A 1 241 ? -0.823 29.828 27.859 1 98.69 241 THR A C 1
ATOM 2002 O O . THR A 1 241 ? -0.541 31.016 27.672 1 98.69 241 THR A O 1
ATOM 2005 N N . THR A 1 242 ? -1.625 29.156 27.062 1 98.88 242 THR A N 1
ATOM 2006 C CA . THR A 1 242 ? -2.252 29.766 25.891 1 98.88 242 THR A CA 1
ATOM 2007 C C . THR A 1 242 ? -3.182 30.906 26.312 1 98.88 242 THR A C 1
ATOM 2009 O O . THR A 1 242 ? -3.184 31.969 25.688 1 98.88 242 THR A O 1
ATOM 2012 N N . ARG A 1 243 ? -3.91 30.703 27.344 1 98.56 243 ARG A N 1
ATOM 2013 C CA . ARG A 1 243 ? -4.82 31.734 27.844 1 98.56 243 ARG A CA 1
ATOM 2014 C C . ARG A 1 243 ? -4.059 33 28.266 1 98.56 243 ARG A C 1
ATOM 2016 O O . ARG A 1 243 ? -4.48 34.094 27.969 1 98.56 243 ARG A O 1
ATOM 2023 N N . LYS A 1 244 ? -3.014 32.781 28.953 1 98.56 244 LYS A N 1
ATOM 2024 C CA . LYS A 1 244 ? -2.18 33.906 29.359 1 98.56 244 LYS A CA 1
ATOM 2025 C C . LYS A 1 244 ? -1.669 34.656 28.156 1 98.56 244 LYS A C 1
ATOM 2027 O O . LYS A 1 244 ? -1.635 35.906 28.172 1 98.56 244 LYS A O 1
ATOM 2032 N N . PHE A 1 245 ? -1.272 34.031 27.141 1 98.69 245 PHE A N 1
ATOM 2033 C CA . PHE A 1 245 ? -0.834 34.656 25.906 1 98.69 245 PHE A CA 1
ATOM 2034 C C . PHE A 1 245 ? -1.959 35.5 25.297 1 98.69 245 PHE A C 1
ATOM 2036 O O . PHE A 1 245 ? -1.746 36.625 24.891 1 98.69 245 PHE A O 1
ATOM 2043 N N . MET A 1 246 ? -3.174 34.875 25.203 1 98.38 246 MET A N 1
ATOM 2044 C CA . MET A 1 246 ? -4.324 35.562 24.625 1 98.38 246 MET A CA 1
ATOM 2045 C C . MET A 1 246 ? -4.641 36.812 25.406 1 98.38 246 MET A C 1
ATOM 2047 O O . MET A 1 246 ? -5.004 37.844 24.812 1 98.38 246 MET A O 1
ATOM 2051 N N . GLU A 1 247 ? -4.508 36.75 26.688 1 98 247 GLU A N 1
ATOM 2052 C CA . GLU A 1 247 ? -4.75 37.906 27.531 1 98 247 GLU A CA 1
ATOM 2053 C C . GLU A 1 247 ? -3.707 39 27.281 1 98 247 GLU A C 1
ATOM 2055 O O . GLU A 1 247 ? -4.035 40.188 27.266 1 98 247 GLU A O 1
ATOM 2060 N N . ALA A 1 248 ? -2.574 38.562 27.094 1 98.06 248 ALA A N 1
ATOM 2061 C CA . ALA A 1 248 ? -1.466 39.5 26.906 1 98.06 248 ALA A CA 1
ATOM 2062 C C . ALA A 1 248 ? -1.474 40.094 25.5 1 98.06 248 ALA A C 1
ATOM 2064 O O . ALA A 1 248 ? -1.007 41.188 25.281 1 98.06 248 ALA A O 1
ATOM 2065 N N . HIS A 1 249 ? -1.987 39.312 24.547 1 97.81 249 HIS A N 1
ATOM 2066 C CA . HIS A 1 249 ? -1.932 39.75 23.156 1 97.81 249 HIS A CA 1
ATOM 2067 C C . HIS A 1 249 ? -3.283 39.594 22.469 1 97.81 249 HIS A C 1
ATOM 2069 O O . HIS A 1 249 ? -3.381 38.906 21.438 1 97.81 249 HIS A O 1
ATOM 2075 N N . PRO A 1 250 ? -4.285 40.219 22.969 1 97.38 250 PRO A N 1
ATOM 2076 C CA . PRO A 1 250 ? -5.609 40.094 22.359 1 97.38 250 PRO A CA 1
ATOM 2077 C C . PRO A 1 250 ? -5.648 40.562 20.922 1 97.38 250 PRO A C 1
ATOM 2079 O O . PRO A 1 250 ? -6.461 40.094 20.125 1 97.38 250 PRO A O 1
ATOM 2082 N N . GLU A 1 251 ? -4.688 41.469 20.547 1 97.44 251 GLU A N 1
ATOM 2083 C CA . GLU A 1 251 ? -4.652 42.062 19.219 1 97.44 251 GLU A CA 1
ATOM 2084 C C . GLU A 1 251 ? -4.227 41.062 18.172 1 97.44 251 GLU A C 1
ATOM 2086 O O . GLU A 1 251 ? -4.43 41.25 16.969 1 97.44 251 GLU A O 1
ATOM 2091 N N . LEU A 1 252 ? -3.676 39.938 18.578 1 98.25 252 LEU A N 1
ATOM 2092 C CA . LEU A 1 252 ? -3.148 38.938 17.641 1 98.25 252 LEU A CA 1
ATOM 2093 C C . LEU A 1 252 ? -4.195 37.875 17.328 1 98.25 252 LEU A C 1
ATOM 2095 O O . LEU A 1 252 ? -4.027 37.094 16.391 1 98.25 252 LEU A O 1
ATOM 2099 N N . ILE A 1 253 ? -5.273 37.844 18.062 1 98.31 253 ILE A N 1
ATOM 2100 C CA . ILE A 1 253 ? -6.312 36.844 17.875 1 98.31 253 ILE A CA 1
ATOM 2101 C C . ILE A 1 253 ? -7.262 37.281 16.766 1 98.31 253 ILE A C 1
ATOM 2103 O O . ILE A 1 253 ? -7.762 38.406 16.781 1 98.31 253 ILE A O 1
ATOM 2107 N N . HIS A 1 254 ? -7.473 36.406 15.82 1 98.25 254 HIS A N 1
ATOM 2108 C CA . HIS A 1 254 ? -8.352 36.75 14.711 1 98.25 254 HIS A CA 1
ATOM 2109 C C . HIS A 1 254 ? -9.789 36.938 15.18 1 98.25 254 HIS A C 1
ATOM 2111 O O . HIS A 1 254 ? -10.281 36.156 16 1 98.25 254 HIS A O 1
ATOM 2117 N N . GLU A 1 255 ? -10.516 37.844 14.625 1 97.88 255 GLU A N 1
ATOM 2118 C CA . GLU A 1 255 ? -11.859 38.188 15.078 1 97.88 255 GLU A CA 1
ATOM 2119 C C . GLU A 1 255 ? -12.836 37.062 14.773 1 97.88 255 GLU A C 1
ATOM 2121 O O . GLU A 1 255 ? -13.766 36.812 15.555 1 97.88 255 GLU A O 1
ATOM 2126 N N . ASN A 1 256 ? -12.625 36.375 13.688 1 98.44 256 ASN A N 1
ATOM 2127 C CA . ASN A 1 256 ? -13.484 35.281 13.273 1 98.44 256 ASN A CA 1
ATOM 2128 C C . ASN A 1 256 ? -12.773 33.938 13.422 1 98.44 256 ASN A C 1
ATOM 2130 O O . ASN A 1 256 ? -12.859 33.094 12.531 1 98.44 256 ASN A O 1
ATOM 2134 N N . ASN A 1 257 ? -12.094 33.812 14.555 1 98.5 257 ASN A N 1
ATOM 2135 C CA . ASN A 1 257 ? -11.281 32.625 14.789 1 98.5 257 ASN A CA 1
ATOM 2136 C C . ASN A 1 257 ? -12.148 31.406 15.148 1 98.5 257 ASN A C 1
ATOM 2138 O O . ASN A 1 257 ? -13.375 31.484 15.086 1 98.5 257 ASN A O 1
ATOM 2142 N N . MET A 1 258 ? -11.539 30.266 15.453 1 98.62 258 MET A N 1
ATOM 2143 C CA . MET A 1 258 ? -12.211 29.016 15.781 1 98.62 258 MET A CA 1
ATOM 2144 C C . MET A 1 258 ? -11.961 28.625 17.234 1 98.62 258 MET A C 1
ATOM 2146 O O . MET A 1 258 ? -11.742 27.453 17.547 1 98.62 258 MET A O 1
ATOM 2150 N N . LEU A 1 259 ? -11.961 29.609 18.047 1 98.69 259 LEU A N 1
ATOM 2151 C CA . LEU A 1 259 ? -11.852 29.312 19.469 1 98.69 259 LEU A CA 1
ATOM 2152 C C . LEU A 1 259 ? -12.898 28.281 19.891 1 98.69 259 LEU A C 1
ATOM 2154 O O . LEU A 1 259 ? -12.633 27.453 20.75 1 98.69 259 LEU A O 1
ATOM 2158 N N . ASP A 1 260 ? -14.031 28.297 19.297 1 98.62 260 ASP A N 1
ATOM 2159 C CA . ASP A 1 260 ? -15.125 27.406 19.641 1 98.62 260 ASP A CA 1
ATOM 2160 C C . ASP A 1 260 ? -14.82 25.969 19.188 1 98.62 260 ASP A C 1
ATOM 2162 O O . ASP A 1 260 ? -15.516 25.031 19.578 1 98.62 260 ASP A O 1
ATOM 2166 N N . PHE A 1 261 ? -13.859 25.766 18.391 1 98.81 261 PHE A N 1
ATOM 2167 C CA . PHE A 1 261 ? -13.414 24.406 18.078 1 98.81 261 PHE A CA 1
ATOM 2168 C C . PHE A 1 261 ? -12.602 23.828 19.219 1 98.81 261 PHE A C 1
ATOM 2170 O O . PHE A 1 261 ? -12.727 22.641 19.531 1 98.81 261 PHE A O 1
ATOM 2177 N N . VAL A 1 262 ? -11.797 24.609 19.922 1 98.69 262 VAL A N 1
ATOM 2178 C CA . VAL A 1 262 ? -10.852 24.062 20.891 1 98.69 262 VAL A CA 1
ATOM 2179 C C . VAL A 1 262 ? -11.359 24.328 22.312 1 98.69 262 VAL A C 1
ATOM 2181 O O . VAL A 1 262 ? -10.781 23.828 23.281 1 98.69 262 VAL A O 1
ATOM 2184 N N . SER A 1 263 ? -12.391 25.047 22.438 1 98.62 263 SER A N 1
ATOM 2185 C CA . SER A 1 263 ? -12.992 25.328 23.75 1 98.62 263 SER A CA 1
ATOM 2186 C C . SER A 1 263 ? -14.508 25.344 23.656 1 98.62 263 SER A C 1
ATOM 2188 O O . SER A 1 263 ? -15.078 25.875 22.703 1 98.62 263 SER A O 1
ATOM 2190 N N . ASP A 1 264 ? -15.102 24.797 24.703 1 98.12 264 ASP A N 1
ATOM 2191 C CA . ASP A 1 264 ? -16.562 24.75 24.75 1 98.12 264 ASP A CA 1
ATOM 2192 C C . ASP A 1 264 ? -17.125 25.844 25.641 1 98.12 264 ASP A C 1
ATOM 2194 O O . ASP A 1 264 ? -18.344 25.953 25.797 1 98.12 264 ASP A O 1
ATOM 2198 N N . ASP A 1 265 ? -16.266 26.625 26.25 1 98.06 265 ASP A N 1
ATOM 2199 C CA . ASP A 1 265 ? -16.703 27.609 27.234 1 98.06 265 ASP A CA 1
ATOM 2200 C C . ASP A 1 265 ? -16 28.953 27 1 98.06 265 ASP A C 1
ATOM 2202 O O . ASP A 1 265 ? -15.523 29.578 27.953 1 98.06 265 ASP A O 1
ATOM 2206 N N . GLN A 1 266 ? -15.852 29.297 25.812 1 95.69 266 GLN A N 1
ATOM 2207 C 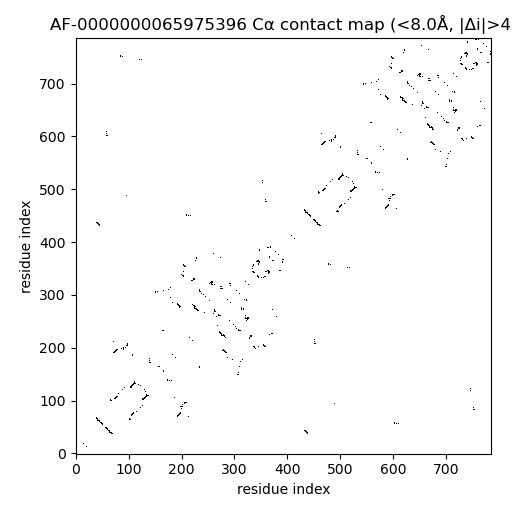CA . GLN A 1 266 ? -15.344 30.594 25.375 1 95.69 266 GLN A CA 1
ATOM 2208 C C . GLN A 1 266 ? -13.93 30.828 25.891 1 95.69 266 GLN A C 1
ATOM 2210 O O . GLN A 1 266 ? -13.609 31.922 26.359 1 95.69 266 GLN A O 1
ATOM 2215 N N . GLY A 1 267 ? -13.227 29.797 25.922 1 97 267 GLY A N 1
ATOM 2216 C CA . GLY A 1 267 ? -11.797 29.938 26.172 1 97 267 GLY A CA 1
ATOM 2217 C C . GLY A 1 267 ? -11.422 29.625 27.609 1 97 267 GLY A C 1
ATOM 2218 O O . GLY A 1 267 ? -10.234 29.625 27.953 1 97 267 GLY A O 1
ATOM 2219 N N . LEU A 1 268 ? -12.258 29.266 28.406 1 97.5 268 LEU A N 1
ATOM 2220 C CA . LEU A 1 268 ? -11.945 29 29.812 1 97.5 268 LEU A CA 1
ATOM 2221 C C . LEU A 1 268 ? -11.18 27.688 29.953 1 97.5 268 LEU A C 1
ATOM 2223 O O . LEU A 1 268 ? -10.305 27.562 30.812 1 97.5 268 LEU A O 1
ATOM 2227 N N . SER A 1 269 ? -11.57 26.734 29.125 1 98 269 SER A N 1
ATOM 2228 C CA . SER A 1 269 ? -10.875 25.453 29.156 1 98 269 SER A CA 1
ATOM 2229 C C . SER A 1 269 ? -10.656 24.922 27.734 1 98 269 SER A C 1
ATOM 2231 O O . SER A 1 269 ? -11.297 25.375 26.797 1 98 269 SER A O 1
ATOM 2233 N N . TYR A 1 270 ? -9.648 24.094 27.688 1 98.38 270 TYR A N 1
ATOM 2234 C CA . TYR A 1 270 ? -9.383 23.359 26.469 1 98.38 270 TYR A CA 1
ATOM 2235 C C . TYR A 1 270 ? -10.195 22.078 26.406 1 98.38 270 TYR A C 1
ATOM 2237 O O . TYR A 1 270 ? -10.25 21.312 27.375 1 98.38 270 TYR A O 1
ATOM 2245 N N . ASN A 1 271 ? -10.875 21.828 25.328 1 98.44 271 ASN A N 1
ATOM 2246 C CA . ASN A 1 271 ? -11.68 20.609 25.219 1 98.44 271 ASN A CA 1
ATOM 2247 C C . ASN A 1 271 ? -10.883 19.453 24.625 1 98.44 271 ASN A C 1
ATOM 2249 O O . ASN A 1 271 ? -11.43 18.391 24.359 1 98.44 271 ASN A O 1
ATOM 2253 N N . LEU A 1 272 ? -9.57 19.656 24.234 1 98.38 272 LEU A N 1
ATOM 2254 C CA . LEU A 1 272 ? -8.578 18.672 23.844 1 98.38 272 LEU A CA 1
ATOM 2255 C C . LEU A 1 272 ? -8.688 18.328 22.359 1 98.38 272 LEU A C 1
ATOM 2257 O O . LEU A 1 272 ? -7.984 17.453 21.875 1 98.38 272 LEU A O 1
ATOM 2261 N N . CYS A 1 273 ? -9.516 19.031 21.656 1 98.62 273 CYS A N 1
ATOM 2262 C CA . CYS A 1 273 ? -9.625 18.812 20.219 1 98.62 273 CYS A CA 1
ATOM 2263 C C . CYS A 1 273 ? -8.383 19.328 19.484 1 98.62 273 CYS A C 1
ATOM 2265 O O . CYS A 1 273 ? -7.875 20.406 19.797 1 98.62 273 CYS A O 1
ATOM 2267 N N . HIS A 1 274 ? -7.914 18.531 18.609 1 98.62 274 HIS A N 1
ATOM 2268 C CA . HIS A 1 274 ? -6.828 18.984 17.75 1 98.62 274 HIS A CA 1
ATOM 2269 C C . HIS A 1 274 ? -6.855 18.266 16.406 1 98.62 274 HIS A C 1
ATOM 2271 O O . HIS A 1 274 ? -7.465 17.203 16.281 1 98.62 274 HIS A O 1
ATOM 2277 N N . PHE A 1 275 ? -6.277 18.906 15.383 1 98.81 275 PHE A N 1
ATOM 2278 C CA . PHE A 1 275 ? -5.996 18.281 14.094 1 98.81 275 PHE A CA 1
ATOM 2279 C C . PHE A 1 275 ? -4.762 17.391 14.18 1 98.81 275 PHE A C 1
ATOM 2281 O O . PHE A 1 275 ? -3.705 17.828 14.641 1 98.81 275 PHE A O 1
ATOM 2288 N N . TRP A 1 276 ? -4.934 16.188 13.789 1 97.88 276 TRP A N 1
ATOM 2289 C CA . TRP A 1 276 ? -3.805 15.258 13.812 1 97.88 276 TRP A CA 1
ATOM 2290 C C . TRP A 1 276 ? -2.756 15.648 12.773 1 97.88 276 TRP A C 1
ATOM 2292 O O . TRP A 1 276 ? -3.023 15.625 11.57 1 97.88 276 TRP A O 1
ATOM 2302 N N . SER A 1 277 ? -1.611 15.992 13.188 1 96.62 277 SER A N 1
ATOM 2303 C CA . SER A 1 277 ? -0.672 16.734 12.352 1 96.62 277 SER A CA 1
ATOM 2304 C C . SER A 1 277 ? 0.185 15.797 11.516 1 96.62 277 SER A C 1
ATOM 2306 O O . SER A 1 277 ? 0.989 16.25 10.695 1 96.62 277 SER A O 1
ATOM 2308 N N . ASN A 1 278 ? 0.005 14.5 11.672 1 95.81 278 ASN A N 1
ATOM 2309 C CA . ASN A 1 278 ? 0.708 13.594 10.773 1 95.81 278 ASN A CA 1
ATOM 2310 C C . ASN A 1 278 ? 0.277 13.789 9.328 1 95.81 278 ASN A C 1
ATOM 2312 O O . ASN A 1 278 ? 0.987 13.391 8.398 1 95.81 278 ASN A O 1
ATOM 2316 N N . PHE A 1 279 ? -0.863 14.281 9.141 1 97.44 279 PHE A N 1
ATOM 2317 C CA . PHE A 1 279 ? -1.364 14.859 7.895 1 97.44 279 PHE A CA 1
ATOM 2318 C C . PHE A 1 279 ? -1.682 16.344 8.078 1 97.44 279 PHE A C 1
ATOM 2320 O O . PHE A 1 279 ? -2.637 16.688 8.773 1 97.44 279 PHE A O 1
ATOM 2327 N N . GLU A 1 280 ? -0.891 17.141 7.516 1 98.44 280 GLU A N 1
ATOM 2328 C CA . GLU A 1 280 ? -1.029 18.594 7.641 1 98.44 280 GLU A CA 1
ATOM 2329 C C . GLU A 1 280 ? -0.617 19.297 6.352 1 98.44 280 GLU A C 1
ATOM 2331 O O . GLU A 1 280 ? 0.526 19.172 5.906 1 98.44 280 GLU A O 1
ATOM 2336 N N . ILE A 1 281 ? -1.567 19.891 5.684 1 98.88 281 ILE A N 1
ATOM 2337 C CA . ILE A 1 281 ? -1.297 20.75 4.543 1 98.88 281 ILE A CA 1
ATOM 2338 C C . ILE A 1 281 ? -1.55 22.203 4.93 1 98.88 281 ILE A C 1
ATOM 2340 O O . ILE A 1 281 ? -2.648 22.562 5.371 1 98.88 281 ILE A O 1
ATOM 2344 N N . ALA A 1 282 ? -0.533 23.062 4.699 1 98.94 282 ALA A N 1
ATOM 2345 C CA . ALA A 1 282 ? -0.726 24.438 5.184 1 98.94 282 ALA A CA 1
ATOM 2346 C C . ALA A 1 282 ? 0.183 25.406 4.445 1 98.94 282 ALA A C 1
ATOM 2348 O O . ALA A 1 282 ? 1.169 25 3.824 1 98.94 282 ALA A O 1
ATOM 2349 N N . ALA A 1 283 ? -0.253 26.609 4.508 1 98.88 283 ALA A N 1
ATOM 2350 C CA . ALA A 1 283 ? 0.597 27.719 4.074 1 98.88 283 ALA A CA 1
ATOM 2351 C C . ALA A 1 283 ? 1.689 28 5.102 1 98.88 283 ALA A C 1
ATOM 2353 O O . ALA A 1 283 ? 1.411 28.125 6.297 1 98.88 283 ALA A O 1
ATOM 2354 N N . LEU A 1 284 ? 2.848 28.156 4.605 1 98.81 284 LEU A N 1
ATOM 2355 C CA . LEU A 1 284 ? 3.953 28.438 5.512 1 98.81 284 LEU A CA 1
ATOM 2356 C C . LEU A 1 284 ? 3.814 29.828 6.125 1 98.81 284 LEU A C 1
ATOM 2358 O O . LEU A 1 284 ? 4.305 30.078 7.23 1 98.81 284 LEU A O 1
ATOM 2362 N N . ASP A 1 285 ? 3.113 30.688 5.492 1 98.25 285 ASP A N 1
ATOM 2363 C CA . ASP A 1 285 ? 2.902 32.031 6.004 1 98.25 285 ASP A CA 1
ATOM 2364 C C . ASP A 1 285 ? 2.098 32.031 7.301 1 98.25 285 ASP A C 1
ATOM 2366 O O . ASP A 1 285 ? 2.164 32.969 8.094 1 98.25 285 ASP A O 1
ATOM 2370 N N . LEU A 1 286 ? 1.331 31 7.473 1 98.62 286 LEU A N 1
ATOM 2371 C CA . LEU A 1 286 ? 0.636 30.844 8.75 1 98.62 286 LEU A CA 1
ATOM 2372 C C . LEU A 1 286 ? 1.629 30.766 9.906 1 98.62 286 LEU A C 1
ATOM 2374 O O . LEU A 1 286 ? 1.515 31.516 10.875 1 98.62 286 LEU A O 1
ATOM 2378 N N . TRP A 1 287 ? 2.604 29.984 9.742 1 98.69 287 TRP A N 1
ATOM 2379 C CA . TRP A 1 287 ? 3.562 29.75 10.812 1 98.69 287 TRP A CA 1
ATOM 2380 C C . TRP A 1 287 ? 4.57 30.891 10.906 1 98.69 287 TRP A C 1
ATOM 2382 O O . TRP A 1 287 ? 5.066 31.203 11.992 1 98.69 287 TRP A O 1
ATOM 2392 N N . ARG A 1 288 ? 4.82 31.5 9.773 1 98.44 288 ARG A N 1
ATOM 2393 C CA . ARG A 1 288 ? 5.773 32.594 9.719 1 98.44 288 ARG A CA 1
ATOM 2394 C C . ARG A 1 288 ? 5.129 33.906 10.18 1 98.44 288 ARG A C 1
ATOM 2396 O O . ARG A 1 288 ? 5.812 34.938 10.344 1 98.44 288 ARG A O 1
ATOM 2403 N N . SER A 1 289 ? 3.865 33.969 10.391 1 98.38 289 SER A N 1
ATOM 2404 C CA . SER A 1 289 ? 3.164 35.188 10.781 1 98.38 289 SER A CA 1
ATOM 2405 C C . SER A 1 289 ? 3.639 35.688 12.148 1 98.38 289 SER A C 1
ATOM 2407 O O . SER A 1 289 ? 4.051 34.906 12.992 1 98.38 289 SER A O 1
ATOM 2409 N N . PRO A 1 290 ? 3.451 36.969 12.352 1 97.94 290 PRO A N 1
ATOM 2410 C CA . PRO A 1 290 ? 3.818 37.5 13.664 1 97.94 290 PRO A CA 1
ATOM 2411 C C . PRO A 1 290 ? 3.004 36.906 14.805 1 97.94 290 PRO A C 1
ATOM 2413 O O . PRO A 1 290 ? 3.541 36.625 15.883 1 97.94 290 PRO A O 1
ATOM 2416 N N . ALA A 1 291 ? 1.758 36.625 14.547 1 98.62 291 ALA A N 1
ATOM 2417 C CA . ALA A 1 291 ? 0.884 36.094 15.586 1 98.62 291 ALA A CA 1
ATOM 2418 C C . ALA A 1 291 ? 1.354 34.719 16.031 1 98.62 291 ALA A C 1
ATOM 2420 O O . ALA A 1 291 ? 1.577 34.5 17.234 1 98.62 291 ALA A O 1
ATOM 2421 N N . TYR A 1 292 ? 1.55 33.844 15.094 1 98.81 292 TYR A N 1
ATOM 2422 C CA . TYR A 1 292 ? 1.951 32.5 15.477 1 98.81 292 TYR A CA 1
ATOM 2423 C C . TYR A 1 292 ? 3.373 32.469 16.031 1 98.81 292 TYR A C 1
ATOM 2425 O O . TYR A 1 292 ? 3.678 31.734 16.969 1 98.81 292 TYR A O 1
ATOM 2433 N N . SER A 1 293 ? 4.254 33.25 15.414 1 98.25 293 SER A N 1
ATOM 2434 C CA . SER A 1 293 ? 5.629 33.312 15.898 1 98.25 293 SER A CA 1
ATOM 2435 C C . SER A 1 293 ? 5.68 33.75 17.359 1 98.25 293 SER A C 1
ATOM 2437 O O . SER A 1 293 ? 6.41 33.156 18.156 1 98.25 293 SER A O 1
ATOM 2439 N N . ALA A 1 294 ? 4.879 34.75 17.656 1 98.69 294 ALA A N 1
ATOM 2440 C CA . ALA A 1 294 ? 4.824 35.219 19.047 1 98.69 294 ALA A CA 1
ATOM 2441 C C . ALA A 1 294 ? 4.273 34.125 19.969 1 98.69 294 ALA A C 1
ATOM 2443 O O . ALA A 1 294 ? 4.762 33.969 21.078 1 98.69 294 ALA A O 1
ATOM 2444 N N . TYR A 1 295 ? 3.291 33.5 19.531 1 98.81 295 TYR A N 1
ATOM 2445 C CA . TYR A 1 295 ? 2.672 32.438 20.312 1 98.81 295 TYR A CA 1
ATOM 2446 C C . TYR A 1 295 ? 3.672 31.312 20.594 1 98.81 295 TYR A C 1
ATOM 2448 O O . TYR A 1 295 ? 3.842 30.906 21.75 1 98.81 295 TYR A O 1
ATOM 2456 N N . PHE A 1 296 ? 4.363 30.844 19.531 1 98.81 296 PHE A N 1
ATOM 2457 C CA . PHE A 1 296 ? 5.344 29.781 19.734 1 98.81 296 PHE A CA 1
ATOM 2458 C C . PHE A 1 296 ? 6.453 30.219 20.672 1 98.81 296 PHE A C 1
ATOM 2460 O O . PHE A 1 296 ? 6.871 29.469 21.562 1 98.81 296 PHE A O 1
ATOM 2467 N N . ASP A 1 297 ? 6.949 31.391 20.422 1 98.38 297 ASP A N 1
ATOM 2468 C CA . ASP A 1 297 ? 8.031 31.891 21.266 1 98.38 297 ASP A CA 1
ATOM 2469 C C . ASP A 1 297 ? 7.598 31.938 22.734 1 98.38 297 ASP A C 1
ATOM 2471 O O . ASP A 1 297 ? 8.383 31.625 23.625 1 98.38 297 ASP A O 1
ATOM 2475 N N . TYR A 1 298 ? 6.383 32.344 22.938 1 98.56 298 TYR A N 1
ATOM 2476 C CA . TYR A 1 298 ? 5.828 32.375 24.281 1 98.56 298 TYR A CA 1
ATOM 2477 C C . TYR A 1 298 ? 5.809 30.984 24.891 1 98.56 298 TYR A C 1
ATOM 2479 O O . TYR A 1 298 ? 6.25 30.797 26.031 1 98.56 298 TYR A O 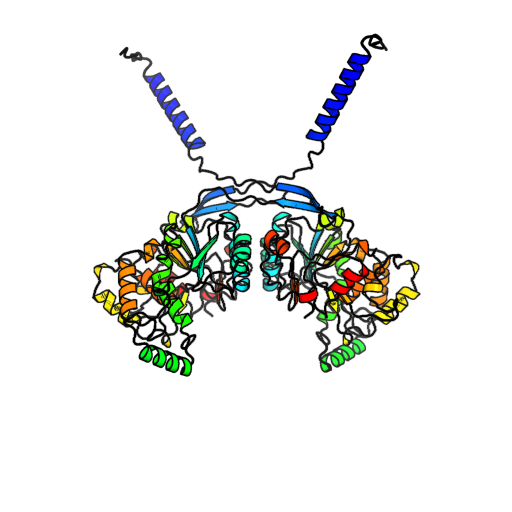1
ATOM 2487 N N . LEU A 1 299 ? 5.324 29.984 24.156 1 98.81 299 LEU A N 1
ATOM 2488 C CA . LEU A 1 299 ? 5.285 28.609 24.625 1 98.81 299 LEU A CA 1
ATOM 2489 C C . LEU A 1 299 ? 6.691 28.078 24.859 1 98.81 299 LEU A C 1
ATOM 2491 O O . LEU A 1 299 ? 6.941 27.422 25.875 1 98.81 299 LEU A O 1
ATOM 2495 N N . ASP A 1 300 ? 7.523 28.375 23.906 1 98.44 300 ASP A N 1
ATOM 2496 C CA . ASP A 1 300 ? 8.891 27.891 24 1 98.44 300 ASP A CA 1
ATOM 2497 C C . ASP A 1 300 ? 9.578 28.375 25.266 1 98.44 300 ASP A C 1
ATOM 2499 O O . ASP A 1 300 ? 10.266 27.609 25.953 1 98.44 300 ASP A O 1
ATOM 2503 N N . ARG A 1 301 ? 9.383 29.594 25.641 1 98.12 301 ARG A N 1
ATOM 2504 C CA . ARG A 1 301 ? 9.992 30.188 26.812 1 98.12 301 ARG A CA 1
ATOM 2505 C C . ARG A 1 301 ? 9.43 29.578 28.094 1 98.12 301 ARG A C 1
ATOM 2507 O O . ARG A 1 301 ? 10.133 29.453 29.094 1 98.12 301 ARG A O 1
ATOM 2514 N N . GLU A 1 302 ? 8.203 29.234 28.062 1 97.88 302 GLU A N 1
ATOM 2515 C CA . GLU A 1 302 ? 7.566 28.625 29.219 1 97.88 302 GLU A CA 1
ATOM 2516 C C . GLU A 1 302 ? 8.094 27.203 29.453 1 97.88 302 GLU A C 1
ATOM 2518 O O . GLU A 1 302 ? 8.023 26.703 30.578 1 97.88 302 GLU A O 1
ATOM 2523 N N . GLY A 1 303 ? 8.484 26.531 28.406 1 97.88 303 GLY A N 1
ATOM 2524 C CA . GLY A 1 303 ? 9.25 25.297 28.531 1 97.88 303 GLY A CA 1
ATOM 2525 C C . GLY A 1 303 ? 8.391 24.062 28.594 1 97.88 303 GLY A C 1
ATOM 2526 O O . GLY A 1 303 ? 8.891 22.969 28.844 1 97.88 303 GLY A O 1
ATOM 2527 N N . GLY A 1 304 ? 7.109 24.125 28.297 1 98.06 304 GLY A N 1
ATOM 2528 C CA . GLY A 1 304 ? 6.188 23.016 28.422 1 98.06 304 GLY A CA 1
ATOM 2529 C C . GLY A 1 304 ? 6.523 21.859 27.5 1 98.06 304 GLY A C 1
ATOM 2530 O O . GLY A 1 304 ? 6.055 20.734 27.703 1 98.06 304 GLY A O 1
ATOM 2531 N N . PHE A 1 305 ? 7.312 22.047 26.516 1 98.44 305 PHE A N 1
ATOM 2532 C CA . PHE A 1 305 ? 7.777 20.969 25.656 1 98.44 305 PHE A CA 1
ATOM 2533 C C . PHE A 1 305 ? 8.664 20 26.422 1 98.44 305 PHE A C 1
ATOM 2535 O O . PHE A 1 305 ? 8.75 18.828 26.078 1 98.44 305 PHE A O 1
ATOM 2542 N N . PHE A 1 306 ? 9.32 20.531 27.469 1 98.31 306 PHE A N 1
ATOM 2543 C CA . PHE A 1 306 ? 10.289 19.719 28.203 1 98.31 306 PHE A CA 1
ATOM 2544 C C . PHE A 1 306 ? 9.805 19.438 29.609 1 98.31 306 PHE A C 1
ATOM 2546 O O . PHE A 1 306 ? 10.125 18.406 30.203 1 98.31 306 PHE A O 1
ATOM 2553 N N . TYR A 1 307 ? 9 20.359 30.156 1 98.06 307 TYR A N 1
ATOM 2554 C CA . TYR A 1 307 ? 8.516 20.188 31.531 1 98.06 307 TYR A CA 1
ATOM 2555 C C . TYR A 1 307 ? 7.227 19.375 31.547 1 98.06 307 TYR A C 1
ATOM 2557 O O . TYR A 1 307 ? 6.723 19.031 32.625 1 98.06 307 TYR A O 1
ATOM 2565 N N . GLU A 1 308 ? 6.676 19.219 30.422 1 97.25 308 GLU A N 1
ATOM 2566 C CA . GLU A 1 308 ? 5.594 18.281 30.094 1 97.25 308 GLU A CA 1
ATOM 2567 C C . GLU A 1 308 ? 5.879 17.547 28.797 1 97.25 308 GLU A C 1
ATOM 2569 O O . GLU A 1 308 ? 7 17.094 28.562 1 97.25 308 GLU A O 1
ATOM 2574 N N . ARG A 1 309 ? 4.945 17.281 28.031 1 97.12 309 ARG A N 1
ATOM 2575 C CA . ARG A 1 309 ? 5.066 16.688 26.703 1 97.12 309 ARG A CA 1
ATOM 2576 C C . ARG A 1 309 ? 4.137 17.375 25.703 1 97.12 309 ARG A C 1
ATOM 2578 O O . ARG A 1 309 ? 3.342 16.719 25.031 1 97.12 309 ARG A O 1
ATOM 2585 N N . TRP A 1 310 ? 4.27 18.719 25.703 1 98.25 310 TRP A N 1
ATOM 2586 C CA . TRP A 1 310 ? 3.436 19.453 24.766 1 98.25 310 TRP A CA 1
ATOM 2587 C C . TRP A 1 310 ? 3.646 18.938 23.344 1 98.25 310 TRP A C 1
ATOM 2589 O O . TRP A 1 310 ? 4.781 18.859 22.859 1 98.25 310 TRP A O 1
ATOM 2599 N N . GLY A 1 311 ? 2.535 18.594 22.719 1 97.88 311 GLY A N 1
ATOM 2600 C CA . GLY A 1 311 ? 2.613 18.031 21.391 1 97.88 311 GLY A CA 1
ATOM 2601 C C . GLY A 1 311 ? 2.471 19.078 20.297 1 97.88 311 GLY A C 1
ATOM 2602 O O . GLY A 1 311 ? 1.801 20.094 20.484 1 97.88 311 GLY A O 1
ATOM 2603 N N . ASP A 1 312 ? 3.033 18.766 19.156 1 98.38 312 ASP A N 1
ATOM 2604 C CA . ASP A 1 312 ? 2.949 19.703 18.031 1 98.38 312 ASP A CA 1
ATOM 2605 C C . ASP A 1 312 ? 1.525 19.781 17.484 1 98.38 312 ASP A C 1
ATOM 2607 O O . ASP A 1 312 ? 1.093 20.828 17.016 1 98.38 312 ASP A O 1
ATOM 2611 N N . ALA A 1 313 ? 0.78 18.688 17.547 1 98.56 313 ALA A N 1
ATOM 2612 C CA . ALA A 1 313 ? -0.575 18.656 17 1 98.56 313 ALA A CA 1
ATOM 2613 C C . ALA A 1 313 ? -1.485 19.625 17.766 1 98.56 313 ALA A C 1
ATOM 2615 O O . ALA A 1 313 ? -2.115 20.5 17.156 1 98.56 313 ALA A O 1
ATOM 2616 N N . PRO A 1 314 ? -1.513 19.531 19.094 1 98.62 314 PRO A N 1
ATOM 2617 C CA . PRO A 1 314 ? -2.33 20.516 19.812 1 98.62 314 PRO A CA 1
ATOM 2618 C C . PRO A 1 314 ? -1.828 21.953 19.609 1 98.62 314 PRO A C 1
ATOM 2620 O O . PRO A 1 314 ? -2.631 22.875 19.453 1 98.62 314 PRO A O 1
ATOM 2623 N N . VAL A 1 315 ? -0.538 22.141 19.594 1 98.81 315 VAL A N 1
ATOM 2624 C CA . VAL A 1 315 ? 0.026 23.484 19.453 1 98.81 315 VAL A CA 1
ATOM 2625 C C . VAL A 1 315 ? -0.366 24.062 18.094 1 98.81 315 VAL A C 1
ATOM 2627 O O . VAL A 1 315 ? -0.858 25.188 18.016 1 98.81 315 VAL A O 1
ATOM 2630 N N . HIS A 1 316 ? -0.177 23.25 17.016 1 98.81 316 HIS A N 1
ATOM 2631 C CA . HIS A 1 316 ? -0.558 23.703 15.688 1 98.81 316 HIS A CA 1
ATOM 2632 C C . HIS A 1 316 ? -2.062 23.938 15.594 1 98.81 316 HIS A C 1
ATOM 2634 O O . HIS A 1 316 ? -2.514 24.891 14.961 1 98.81 316 HIS A O 1
ATOM 2640 N N . SER A 1 317 ? -2.814 23.109 16.203 1 98.81 317 SER A N 1
ATOM 2641 C CA . SER A 1 317 ? -4.266 23.219 16.156 1 98.81 317 SER A CA 1
ATOM 2642 C C . SER A 1 317 ? -4.746 24.5 16.844 1 98.81 317 SER A C 1
ATOM 2644 O O . SER A 1 317 ? -5.594 25.219 16.312 1 98.81 317 SER A O 1
ATOM 2646 N N . ILE A 1 318 ? -4.23 24.719 18.016 1 98.81 318 ILE A N 1
ATOM 2647 C CA . ILE A 1 318 ? -4.574 25.938 18.734 1 98.81 318 ILE A CA 1
ATOM 2648 C C . ILE A 1 318 ? -4.145 27.156 17.938 1 98.81 318 ILE A C 1
ATOM 2650 O O . ILE A 1 318 ? -4.91 28.109 17.781 1 98.81 318 ILE A O 1
ATOM 2654 N N . GLY A 1 319 ? -2.945 27.125 17.375 1 98.88 319 GLY A N 1
ATOM 2655 C CA . GLY A 1 319 ? -2.482 28.203 16.516 1 98.88 319 GLY A CA 1
ATOM 2656 C C . GLY A 1 319 ? -3.398 28.469 15.344 1 98.88 319 GLY A C 1
ATOM 2657 O O . GLY A 1 319 ? -3.799 29.625 15.109 1 98.88 319 GLY A O 1
ATOM 2658 N N . ALA A 1 320 ? -3.744 27.438 14.609 1 98.88 320 ALA A N 1
ATOM 2659 C CA . ALA A 1 320 ? -4.641 27.578 13.461 1 98.88 320 ALA A CA 1
ATOM 2660 C C . ALA A 1 320 ? -6.008 28.094 13.906 1 98.88 320 ALA A C 1
ATOM 2662 O O . ALA A 1 320 ? -6.598 28.953 13.234 1 98.88 320 ALA A O 1
ATOM 2663 N N . ALA A 1 321 ? -6.496 27.625 15.016 1 98.81 321 ALA A N 1
ATOM 2664 C CA . ALA A 1 321 ? -7.816 28 15.516 1 98.81 321 ALA A CA 1
ATOM 2665 C C . ALA A 1 321 ? -7.859 29.469 15.93 1 98.81 321 ALA A C 1
ATOM 2667 O O . ALA A 1 321 ? -8.867 30.141 15.719 1 98.81 321 ALA A O 1
ATOM 2668 N N . LEU A 1 322 ? -6.785 29.969 16.484 1 98.81 322 LEU A N 1
ATOM 2669 C CA . LEU A 1 322 ? -6.797 31.312 17.062 1 98.81 322 LEU A CA 1
ATOM 2670 C C . LEU A 1 322 ? -6.441 32.375 16.031 1 98.81 322 LEU A C 1
ATOM 2672 O O . LEU A 1 322 ? -6.957 33.5 16.078 1 98.81 322 LEU A O 1
ATOM 2676 N N . PHE A 1 323 ? -5.621 32.031 15.07 1 98.88 323 PHE A N 1
ATOM 2677 C CA . PHE A 1 323 ? -4.98 33.094 14.312 1 98.88 323 PHE A CA 1
ATOM 2678 C C . PHE A 1 323 ? -5.5 33.125 12.883 1 98.88 323 PHE A C 1
ATOM 2680 O O . PHE A 1 323 ? -5.258 34.094 12.148 1 98.88 323 PHE A O 1
ATOM 2687 N N . LEU A 1 324 ? -6.188 32.094 12.453 1 98.81 324 LEU A N 1
ATOM 2688 C CA . LEU A 1 324 ? -6.785 32.094 11.125 1 98.81 324 LEU A CA 1
ATOM 2689 C C . LEU A 1 324 ? -8.258 32.469 11.188 1 98.81 324 LEU A C 1
ATOM 2691 O O . LEU A 1 324 ? -8.883 32.375 12.25 1 98.81 324 LEU A O 1
ATOM 2695 N N . ASP A 1 325 ? -8.742 33 9.977 1 98.69 325 ASP A N 1
ATOM 2696 C CA . ASP A 1 325 ? -10.188 32.969 9.773 1 98.69 325 ASP A CA 1
ATOM 2697 C C . ASP A 1 325 ? -10.727 31.562 9.695 1 98.69 325 ASP A C 1
ATOM 2699 O O . ASP A 1 325 ? -10.133 30.703 9.031 1 98.69 325 ASP A O 1
ATOM 2703 N N . ARG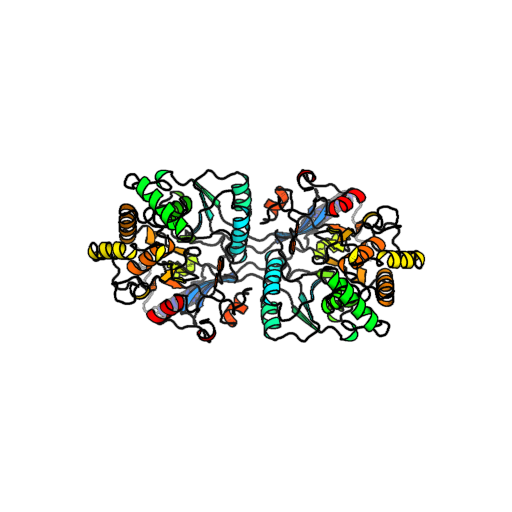 A 1 326 ? -11.852 31.344 10.414 1 98.56 326 ARG A N 1
ATOM 2704 C CA . ARG A 1 326 ? -12.414 30 10.445 1 98.56 326 ARG A CA 1
ATOM 2705 C C . ARG A 1 326 ? -12.617 29.453 9.039 1 98.56 326 ARG A C 1
ATOM 2707 O O . ARG A 1 326 ? -12.539 28.25 8.82 1 98.56 326 ARG A O 1
ATOM 2714 N N . SER A 1 327 ? -12.797 30.344 8.023 1 98.31 327 SER A N 1
ATOM 2715 C CA . SER A 1 327 ? -13.047 29.906 6.648 1 98.31 327 SER A CA 1
ATOM 2716 C C . SER A 1 327 ? -11.758 29.438 5.98 1 98.31 327 SER A C 1
ATOM 2718 O O . SER A 1 327 ? -11.797 28.828 4.906 1 98.31 327 SER A O 1
ATOM 2720 N N . GLU A 1 328 ? -10.617 29.625 6.582 1 98.81 328 GLU A N 1
ATOM 2721 C CA . GLU A 1 328 ? -9.328 29.281 5.98 1 98.81 328 GLU A CA 1
ATOM 2722 C C . GLU A 1 328 ? -8.898 27.875 6.352 1 98.81 328 GLU A C 1
ATOM 2724 O O . GLU A 1 328 ? -7.875 27.391 5.875 1 98.81 328 GLU A O 1
ATOM 2729 N N . ILE A 1 329 ? -9.672 27.172 7.156 1 98.88 329 ILE A N 1
ATOM 2730 C CA . ILE A 1 329 ? -9.367 25.812 7.57 1 98.88 329 ILE A CA 1
ATOM 2731 C C . ILE A 1 329 ? -10.266 24.828 6.824 1 98.88 329 ILE A C 1
ATOM 2733 O O . ILE A 1 329 ? -11.469 25.062 6.699 1 98.88 329 ILE A O 1
ATOM 2737 N N . HIS A 1 330 ? -9.641 23.734 6.277 1 98.69 330 HIS A N 1
ATOM 2738 C CA . HIS A 1 330 ? -10.375 22.797 5.422 1 98.69 330 HIS A CA 1
ATOM 2739 C C . HIS A 1 330 ? -10.164 21.359 5.867 1 98.69 330 HIS A C 1
ATOM 2741 O O . HIS A 1 330 ? -9.07 20.984 6.289 1 98.69 330 HIS A O 1
ATOM 2747 N N . HIS A 1 331 ? -11.227 20.594 5.852 1 98.69 331 HIS A N 1
ATOM 2748 C CA . HIS A 1 331 ? -11.141 19.156 6.047 1 98.69 331 HIS A CA 1
ATOM 2749 C C . HIS A 1 331 ? -11.102 18.422 4.711 1 98.69 331 HIS A C 1
ATOM 2751 O O . HIS A 1 331 ? -12.023 18.531 3.904 1 98.69 331 HIS A O 1
ATOM 2757 N N . PHE A 1 332 ? -10.055 17.719 4.465 1 98.31 332 PHE A N 1
ATOM 2758 C CA . PHE A 1 332 ? -10 16.828 3.311 1 98.31 332 PHE A CA 1
ATOM 2759 C C . PHE A 1 332 ? -10.656 15.492 3.629 1 98.31 332 PHE A C 1
ATOM 2761 O O . PHE A 1 332 ? -9.977 14.539 4.008 1 98.31 332 PHE A O 1
ATOM 2768 N N . GLY A 1 333 ? -11.93 15.438 3.314 1 96.75 333 GLY A N 1
ATOM 2769 C CA . GLY A 1 333 ? -12.68 14.234 3.611 1 96.75 333 GLY A CA 1
ATOM 2770 C C . GLY A 1 333 ? -12.688 13.242 2.467 1 96.75 333 GLY A C 1
ATOM 2771 O O . GLY A 1 333 ? -13.25 12.148 2.588 1 96.75 333 GLY A O 1
ATOM 2772 N N . ASP A 1 334 ? -12.023 13.523 1.361 1 96.81 334 ASP A N 1
ATOM 2773 C CA . ASP A 1 334 ? -12.133 12.695 0.165 1 96.81 334 ASP A CA 1
ATOM 2774 C C . ASP A 1 334 ? -10.805 12.016 -0.155 1 96.81 334 ASP A C 1
ATOM 2776 O O . ASP A 1 334 ? -10.695 11.289 -1.145 1 96.81 334 ASP A O 1
ATOM 2780 N N . ILE A 1 335 ? -9.75 12.219 0.649 1 97.69 335 ILE A N 1
ATOM 2781 C CA . ILE A 1 335 ? -8.414 11.727 0.358 1 97.69 335 ILE A CA 1
ATOM 2782 C C . ILE A 1 335 ? -8.258 10.305 0.896 1 97.69 335 ILE A C 1
ATOM 2784 O O . ILE A 1 335 ? -7.559 9.484 0.3 1 97.69 335 ILE A O 1
ATOM 2788 N N . GLY A 1 336 ? -8.992 9.992 1.999 1 98.25 336 GLY A N 1
ATOM 2789 C CA . GLY A 1 336 ? -8.711 8.727 2.666 1 98.25 336 GLY A CA 1
ATOM 2790 C C . GLY A 1 336 ? -7.305 8.656 3.232 1 98.25 336 GLY A C 1
ATOM 2791 O O . GLY A 1 336 ? -6.324 8.844 2.508 1 98.25 336 GLY A O 1
ATOM 2792 N N . TYR A 1 337 ? -7.219 8.5 4.445 1 98.69 337 TYR A N 1
ATOM 2793 C CA . TYR A 1 337 ? -5.93 8.586 5.121 1 98.69 337 TYR A CA 1
ATOM 2794 C C . TYR A 1 337 ? -5.836 7.57 6.254 1 98.69 337 TYR A C 1
ATOM 2796 O O . TYR A 1 337 ? -6.828 7.301 6.938 1 98.69 337 TYR A O 1
ATOM 2804 N N . TYR A 1 338 ? -4.613 7.008 6.379 1 98.56 338 TYR A N 1
ATOM 2805 C CA . TYR A 1 338 ? -4.367 6.078 7.477 1 98.56 338 TYR A CA 1
ATOM 2806 C C . TYR A 1 338 ? -3.033 6.379 8.148 1 98.56 338 TYR A C 1
ATOM 2808 O O . TYR A 1 338 ? -2.027 6.613 7.477 1 98.56 338 TYR A O 1
ATOM 2816 N N . HIS A 1 339 ? -3.027 6.473 9.336 1 97.81 339 HIS A N 1
ATOM 2817 C CA . HIS A 1 339 ? -1.89 6.32 10.234 1 97.81 339 HIS A CA 1
ATOM 2818 C C . HIS A 1 339 ? -2.271 5.52 11.477 1 97.81 339 HIS A C 1
ATOM 2820 O O . HIS A 1 339 ? -3.367 5.691 12.016 1 97.81 339 HIS A O 1
ATOM 2826 N N . VAL A 1 340 ? -1.487 4.699 11.969 1 95.38 340 VAL A N 1
ATOM 2827 C CA . VAL A 1 340 ? -1.822 3.764 13.039 1 95.38 340 VAL A CA 1
ATOM 2828 C C . VAL A 1 340 ? -2.312 4.535 14.266 1 95.38 340 VAL A C 1
ATOM 2830 O O . VAL A 1 340 ? -1.67 5.488 14.703 1 95.38 340 VAL A O 1
ATOM 2833 N N . PRO A 1 341 ? -3.371 4.18 14.617 1 95.12 341 PRO A N 1
ATOM 2834 C CA . PRO A 1 341 ? -4.262 3.086 14.219 1 95.12 341 PRO A CA 1
ATOM 2835 C C . PRO A 1 341 ? -5.523 3.576 13.516 1 95.12 341 PRO A C 1
ATOM 2837 O O . PRO A 1 341 ? -6.48 2.816 13.359 1 95.12 341 PRO A O 1
ATOM 2840 N N . PHE A 1 342 ? -5.602 4.816 13.086 1 97.25 342 PHE A N 1
ATOM 2841 C CA . PHE A 1 342 ? -6.875 5.395 12.68 1 97.25 342 PHE A CA 1
ATOM 2842 C C . PHE A 1 342 ? -6.953 5.539 11.164 1 97.25 342 PHE A C 1
ATOM 2844 O O . PHE A 1 342 ? -5.961 5.883 10.516 1 97.25 342 PHE A O 1
ATOM 2851 N N . HIS A 1 343 ? -8.172 5.297 10.688 1 96.88 343 HIS A N 1
ATOM 2852 C CA . HIS A 1 343 ? -8.5 5.496 9.281 1 96.88 343 HIS A CA 1
ATOM 2853 C C . HIS A 1 343 ? -9.492 6.645 9.102 1 96.88 343 HIS A C 1
ATOM 2855 O O . HIS A 1 343 ? -10.461 6.75 9.859 1 96.88 343 HIS A O 1
ATOM 2861 N N . SER A 1 344 ? -9.164 7.48 8.25 1 97.94 344 SER A N 1
ATOM 2862 C CA . SER A 1 344 ? -10.195 8.305 7.621 1 97.94 344 SER A CA 1
ATOM 2863 C C . SER A 1 344 ? -10.602 7.738 6.262 1 97.94 344 SER A C 1
ATOM 2865 O O . SER A 1 344 ? -9.805 7.758 5.316 1 97.94 344 SER A O 1
ATOM 2867 N N . CYS A 1 345 ? -11.75 7.176 6.141 1 98.19 345 CYS A N 1
ATOM 2868 C CA . CYS A 1 345 ? -12.297 6.605 4.914 1 98.19 345 CYS A CA 1
ATOM 2869 C C . CYS A 1 345 ? -13.617 7.273 4.543 1 98.19 345 CYS A C 1
ATOM 2871 O O . CYS A 1 345 ? -14.586 7.211 5.301 1 98.19 345 CYS A O 1
ATOM 2873 N N . PRO A 1 346 ? -13.68 7.883 3.326 1 97.94 346 PRO A N 1
ATOM 2874 C CA . PRO A 1 346 ? -14.953 8.484 2.936 1 97.94 346 PRO A CA 1
ATOM 2875 C C . PRO A 1 346 ? -16.125 7.52 3.053 1 97.94 346 PRO A C 1
ATOM 2877 O O . PRO A 1 346 ? -16.047 6.387 2.566 1 97.94 346 PRO A O 1
ATOM 2880 N N . ILE A 1 347 ? -17.234 7.961 3.709 1 97 347 ILE A N 1
ATOM 2881 C CA . ILE A 1 347 ? -18.359 7.055 3.906 1 97 347 ILE A CA 1
ATOM 2882 C C . ILE A 1 347 ? -19.312 7.16 2.719 1 97 347 ILE A C 1
ATOM 2884 O O . ILE A 1 347 ? -20.172 6.293 2.525 1 97 347 ILE A O 1
ATOM 2888 N N . ASP A 1 348 ? -19.234 8.289 1.983 1 95.62 348 ASP A N 1
ATOM 2889 C CA . ASP A 1 348 ? -20.016 8.445 0.761 1 95.62 348 ASP A CA 1
ATOM 2890 C C . ASP A 1 348 ? -19.531 7.473 -0.318 1 95.62 348 ASP A C 1
ATOM 2892 O O . ASP A 1 348 ? -18.406 7.566 -0.793 1 95.62 348 ASP A O 1
ATOM 2896 N N . THR A 1 349 ? -20.422 6.629 -0.761 1 96.19 349 THR A N 1
ATOM 2897 C CA . THR A 1 349 ? -20.078 5.602 -1.742 1 96.19 349 THR A CA 1
ATOM 2898 C C . THR A 1 349 ? -19.656 6.238 -3.062 1 96.19 349 THR A C 1
ATOM 2900 O O . THR A 1 349 ? -18.734 5.754 -3.721 1 96.19 349 THR A O 1
ATOM 2903 N N . SER A 1 350 ? -20.312 7.297 -3.477 1 95.88 350 SER A N 1
ATOM 2904 C CA . SER A 1 350 ? -20 7.949 -4.742 1 95.88 350 SER A CA 1
ATOM 2905 C C . SER A 1 350 ? -18.562 8.461 -4.746 1 95.88 350 SER A C 1
ATOM 2907 O O . SER A 1 350 ? -17.844 8.336 -5.75 1 95.88 350 SER A O 1
ATOM 2909 N N . ILE A 1 351 ? -18.125 9.016 -3.635 1 96.19 351 ILE A N 1
ATOM 2910 C CA . ILE A 1 351 ? -16.75 9.5 -3.52 1 96.19 351 ILE A CA 1
ATOM 2911 C C . ILE A 1 351 ? -15.789 8.32 -3.57 1 96.19 351 ILE A C 1
ATOM 2913 O O . ILE A 1 351 ? -14.781 8.359 -4.289 1 96.19 351 ILE A O 1
ATOM 2917 N N . ARG A 1 352 ? -16.062 7.25 -2.824 1 97.94 352 ARG A N 1
ATOM 2918 C CA . ARG A 1 352 ? -15.18 6.098 -2.76 1 97.94 352 ARG A CA 1
ATOM 2919 C C . ARG A 1 352 ? -15.023 5.449 -4.133 1 97.94 352 ARG A C 1
ATOM 2921 O O . ARG A 1 352 ? -13.914 5.074 -4.523 1 97.94 352 ARG A O 1
ATOM 2928 N N . LEU A 1 353 ? -16.125 5.32 -4.855 1 98.12 353 LEU A N 1
ATOM 2929 C CA . LEU A 1 353 ? -16.047 4.703 -6.176 1 98.12 353 LEU A CA 1
ATOM 2930 C C . LEU A 1 353 ? -15.352 5.625 -7.172 1 98.12 353 LEU A C 1
ATOM 2932 O O . LEU A 1 353 ? -14.477 5.184 -7.918 1 98.12 353 LEU A O 1
ATOM 2936 N N . ALA A 1 354 ? -15.68 6.918 -7.137 1 96.75 354 ALA A N 1
ATOM 2937 C CA . ALA A 1 354 ? -15.109 7.875 -8.078 1 96.75 354 ALA A CA 1
ATOM 2938 C C . ALA A 1 354 ? -13.602 8.016 -7.879 1 96.75 354 ALA A C 1
ATOM 2940 O O . ALA A 1 354 ? -12.852 8.156 -8.844 1 96.75 354 ALA A O 1
ATOM 2941 N N . ASN A 1 355 ? -13.211 8 -6.605 1 98.12 355 ASN A N 1
ATOM 2942 C CA . ASN A 1 355 ? -11.805 8.219 -6.289 1 98.12 355 ASN A CA 1
ATOM 2943 C C . ASN A 1 355 ? -11.062 6.895 -6.094 1 98.12 355 ASN A C 1
ATOM 2945 O O . ASN A 1 355 ? -9.938 6.879 -5.605 1 98.12 355 ASN A O 1
ATOM 2949 N N . LYS A 1 356 ? -11.727 5.801 -6.371 1 98.44 356 LYS A N 1
ATOM 2950 C CA . LYS A 1 356 ? -11.125 4.473 -6.336 1 98.44 356 LYS A CA 1
ATOM 2951 C C . LYS A 1 356 ? -10.477 4.199 -4.98 1 98.44 356 LYS A C 1
ATOM 2953 O O . LYS A 1 356 ? -9.32 3.785 -4.914 1 98.44 356 LYS A O 1
ATOM 2958 N N . CYS A 1 357 ? -11.18 4.434 -3.947 1 98.62 357 CYS A N 1
ATOM 2959 C CA . CYS A 1 357 ? -10.672 4.219 -2.598 1 98.62 357 CYS A CA 1
ATOM 2960 C C . CYS A 1 357 ? -10.609 2.732 -2.266 1 98.62 357 CYS A C 1
ATOM 2962 O O . CYS A 1 357 ? -11.516 1.976 -2.621 1 98.62 357 CYS A O 1
ATOM 2964 N N . ASP A 1 358 ? -9.594 2.332 -1.524 1 98.19 358 ASP A N 1
ATOM 2965 C CA . ASP A 1 358 ? -9.461 0.922 -1.175 1 98.19 358 ASP A CA 1
ATOM 2966 C C . ASP A 1 358 ? -9.75 0.693 0.307 1 98.19 358 ASP A C 1
ATOM 2968 O O . ASP A 1 358 ? -9.461 -0.379 0.843 1 98.19 358 ASP A O 1
ATOM 2972 N N . CYS A 1 359 ? -10.273 1.675 1.021 1 97.94 359 CYS A N 1
ATOM 2973 C CA . CYS A 1 359 ? -10.5 1.558 2.455 1 97.94 359 CYS A CA 1
ATOM 2974 C C . CYS A 1 359 ? -11.93 1.102 2.742 1 97.94 359 CYS A C 1
ATOM 2976 O O . CYS A 1 359 ? -12.82 1.282 1.913 1 97.94 359 CYS A O 1
ATOM 2978 N N . ASP A 1 360 ? -12.102 0.51 3.85 1 97.56 360 ASP A N 1
ATOM 2979 C CA . ASP A 1 360 ? -13.383 0.061 4.375 1 97.56 360 ASP A CA 1
ATOM 2980 C C . ASP A 1 360 ? -14.086 1.185 5.133 1 97.56 360 ASP A C 1
ATOM 2982 O O . ASP A 1 360 ? -13.648 1.584 6.215 1 97.56 360 ASP A O 1
ATOM 2986 N N . PRO A 1 361 ? -15.188 1.667 4.672 1 97 361 PRO A N 1
ATOM 2987 C CA . PRO A 1 361 ? -15.859 2.791 5.328 1 97 361 PRO A CA 1
ATOM 2988 C C . PRO A 1 361 ? -16.344 2.447 6.734 1 97 361 PRO A C 1
ATOM 2990 O O . PRO A 1 361 ? -16.594 3.344 7.547 1 97 361 PRO A O 1
ATOM 2993 N N . SER A 1 362 ? -16.484 1.203 7 1 96.12 362 SER A N 1
ATOM 2994 C CA . SER A 1 362 ? -16.938 0.809 8.328 1 96.12 362 SER A CA 1
ATOM 2995 C C . SER A 1 362 ? -15.859 1.078 9.375 1 96.12 362 SER A C 1
ATOM 2997 O O . SER A 1 362 ? -16.141 1.075 10.578 1 96.12 362 SER A O 1
ATOM 2999 N N . LYS A 1 363 ? -14.633 1.309 8.945 1 96.44 363 LYS A N 1
ATOM 3000 C CA . LYS A 1 363 ? -13.523 1.57 9.852 1 96.44 363 LYS A CA 1
ATOM 3001 C C . LYS A 1 363 ? -13.234 3.066 9.953 1 96.44 363 LYS A C 1
ATOM 3003 O O . LYS A 1 363 ? -12.242 3.473 10.555 1 96.44 363 LYS A O 1
ATOM 3008 N N . ASP A 1 364 ? -14.047 3.861 9.414 1 97.69 364 ASP A N 1
ATOM 3009 C CA . ASP A 1 364 ? -13.844 5.305 9.391 1 97.69 364 ASP A CA 1
ATOM 3010 C C . ASP A 1 364 ? -13.883 5.883 10.805 1 97.69 364 ASP A C 1
ATOM 3012 O O . ASP A 1 364 ? -14.789 5.57 11.586 1 97.69 364 ASP A O 1
ATOM 3016 N N . PHE A 1 365 ? -12.961 6.695 11.07 1 98.19 365 PHE A N 1
ATOM 3017 C CA . PHE A 1 365 ? -12.859 7.332 12.383 1 98.19 365 PHE A CA 1
ATOM 3018 C C . PHE A 1 365 ? -13.445 8.734 12.352 1 98.19 365 PHE A C 1
ATOM 3020 O O . PHE A 1 365 ? -13.734 9.32 13.398 1 98.19 365 PHE A O 1
ATOM 3027 N N . THR A 1 366 ? -13.703 9.32 11.242 1 98.12 366 THR A N 1
ATOM 3028 C CA . THR A 1 366 ? -14.016 10.727 11.031 1 98.12 366 THR A CA 1
ATOM 3029 C C . THR A 1 366 ? -15.211 11.141 11.883 1 98.12 366 THR A C 1
ATOM 3031 O O . THR A 1 366 ? -15.203 12.227 12.477 1 98.12 366 THR A O 1
ATOM 3034 N N . TRP A 1 367 ? -16.156 10.328 11.977 1 97.75 367 TRP A N 1
ATOM 3035 C CA . TRP A 1 367 ? -17.422 10.695 12.602 1 97.75 367 TRP A CA 1
ATOM 3036 C C . TRP A 1 367 ? -17.594 10 13.953 1 97.75 367 TRP A C 1
ATOM 3038 O O . TRP A 1 367 ? -18.656 10.039 14.555 1 97.75 367 TRP A O 1
ATOM 3048 N N . HIS A 1 368 ? -16.531 9.32 14.391 1 96.56 368 HIS A N 1
ATOM 3049 C CA . HIS A 1 368 ? -16.516 8.648 15.68 1 96.56 368 HIS A CA 1
ATOM 3050 C C . HIS A 1 368 ? -16.703 9.648 16.828 1 96.56 368 HIS A C 1
ATOM 3052 O O . HIS A 1 368 ? -16.359 10.82 16.688 1 96.56 368 HIS A O 1
ATOM 3058 N N . SER A 1 369 ? -17.156 9.164 17.953 1 94.5 369 SER A N 1
ATOM 3059 C CA . SER A 1 369 ? -17.438 10.016 19.109 1 94.5 369 SER A CA 1
ATOM 3060 C C . SER A 1 369 ? -16.172 10.656 19.656 1 94.5 369 SER A C 1
ATOM 3062 O O . SER A 1 369 ? -16.219 11.75 20.219 1 94.5 369 SER A O 1
ATOM 3064 N N . TYR A 1 370 ? -15.102 9.977 19.438 1 95.69 370 TYR A N 1
ATOM 3065 C CA . TYR A 1 370 ? -13.844 10.5 19.953 1 95.69 370 TYR A CA 1
ATOM 3066 C C . TYR A 1 370 ? -13.172 11.414 18.938 1 95.69 370 TYR A C 1
ATOM 3068 O O . TYR A 1 370 ? -12.141 12.023 19.234 1 95.69 370 TYR A O 1
ATOM 3076 N N . SER A 1 371 ? -13.719 11.5 17.781 1 97.94 371 SER A N 1
ATOM 3077 C CA . SER A 1 371 ? -13.25 12.43 16.766 1 97.94 371 SER A CA 1
ATOM 3078 C C . SER A 1 371 ? -13.773 13.836 17.016 1 97.94 371 SER A C 1
ATOM 3080 O O . SER A 1 371 ? -14.883 14.008 17.516 1 97.94 371 SER A O 1
ATOM 3082 N N . CYS A 1 372 ? -12.992 14.844 16.625 1 98.56 372 CYS A N 1
ATOM 3083 C CA . CYS A 1 372 ? -13.422 16.234 16.734 1 98.56 372 CYS A CA 1
ATOM 3084 C C . CYS A 1 372 ? -14 16.734 15.43 1 98.56 372 CYS A C 1
ATOM 3086 O O . CYS A 1 372 ? -14.391 17.906 15.328 1 98.56 372 CYS A O 1
ATOM 3088 N N . THR A 1 373 ? -14.078 15.898 14.414 1 98.62 373 THR A N 1
ATOM 3089 C CA . THR A 1 373 ? -14.492 16.344 13.086 1 98.62 373 THR A CA 1
ATOM 3090 C C . THR A 1 373 ? -15.969 16.719 13.086 1 98.62 373 THR A C 1
ATOM 3092 O O . THR A 1 373 ? -16.359 17.703 12.438 1 98.62 373 THR A O 1
ATOM 3095 N N . THR A 1 374 ? -16.766 15.961 13.82 1 97.94 374 THR A N 1
ATOM 3096 C CA . THR A 1 374 ? -18.172 16.328 13.922 1 97.94 374 THR A CA 1
ATOM 3097 C C . THR A 1 374 ? -18.328 17.75 14.484 1 97.94 374 THR A C 1
ATOM 3099 O O . THR A 1 374 ? -19.125 18.531 13.977 1 97.94 374 THR A O 1
ATOM 3102 N N . LYS A 1 375 ? -17.609 18.062 15.508 1 98.19 375 LYS A N 1
ATOM 3103 C CA . LYS A 1 375 ? -17.641 19.406 16.078 1 98.19 375 LYS A CA 1
ATOM 3104 C C . LYS A 1 375 ? -17.234 20.438 15.031 1 98.19 375 LYS A C 1
ATOM 3106 O O . LYS A 1 375 ? -17.875 21.484 14.906 1 98.19 375 LYS A O 1
ATOM 3111 N N . PHE A 1 376 ? -16.188 20.188 14.273 1 98.69 376 PHE A N 1
ATOM 3112 C CA . PHE A 1 376 ? -15.719 21.078 13.219 1 98.69 376 PHE A CA 1
ATOM 3113 C C . PHE A 1 376 ? -16.844 21.391 12.242 1 98.69 376 PHE A C 1
ATOM 3115 O O . PHE A 1 376 ? -17.062 22.547 11.891 1 98.69 376 PHE A O 1
ATOM 3122 N N . TYR A 1 377 ? -17.547 20.391 11.844 1 98.31 377 TYR A N 1
ATOM 3123 C CA . TYR A 1 377 ? -18.641 20.562 10.891 1 98.31 377 TYR A CA 1
ATOM 3124 C C . TYR A 1 377 ? -19.797 21.312 11.531 1 98.31 377 TYR A C 1
ATOM 3126 O O . TYR A 1 377 ? -20.422 22.156 10.891 1 98.31 377 TYR A O 1
ATOM 3134 N N . ASN A 1 378 ? -20.094 21.031 12.773 1 97.94 378 ASN A N 1
ATOM 3135 C CA . ASN A 1 378 ? -21.219 21.672 13.445 1 97.94 378 ASN A CA 1
ATOM 3136 C C . ASN A 1 378 ? -20.984 23.172 13.609 1 97.94 378 ASN A C 1
ATOM 3138 O O . ASN A 1 378 ? -21.844 23.984 13.234 1 97.94 378 ASN A O 1
ATOM 3142 N N . ILE A 1 379 ? -19.828 23.484 14.078 1 98.06 379 ILE A N 1
ATOM 3143 C CA . ILE A 1 379 ? -19.609 24.891 14.445 1 98.06 379 ILE A CA 1
ATOM 3144 C C . ILE A 1 379 ? -19.453 25.719 13.18 1 98.06 379 ILE A C 1
ATOM 3146 O O . ILE A 1 379 ? -19.688 26.938 13.195 1 98.06 379 ILE A O 1
ATOM 3150 N N . ASN A 1 380 ? -19.078 25.125 12.102 1 97.75 380 ASN A N 1
ATOM 3151 C CA . ASN A 1 380 ? -18.922 25.859 10.844 1 97.75 380 ASN A CA 1
ATOM 3152 C C . ASN A 1 380 ? -20.141 25.672 9.945 1 97.75 380 ASN A C 1
ATOM 3154 O O . ASN A 1 380 ? -20.156 26.141 8.805 1 97.75 380 ASN A O 1
ATOM 3158 N N . LYS A 1 381 ? -21.141 24.969 10.391 1 96.62 381 LYS A N 1
ATOM 3159 C CA . LYS A 1 381 ? -22.406 24.734 9.68 1 96.62 381 LYS A CA 1
ATOM 3160 C C . LYS A 1 381 ? -22.156 24.109 8.312 1 96.62 381 LYS A C 1
ATOM 3162 O O . LYS A 1 381 ? -22.703 24.562 7.309 1 96.62 381 LYS A O 1
ATOM 3167 N N . LEU A 1 382 ? -21.297 23.203 8.32 1 96.12 382 LEU A N 1
ATOM 3168 C CA . LEU A 1 382 ? -21 22.469 7.098 1 96.12 382 LEU A CA 1
ATOM 3169 C C . LEU A 1 382 ? -21.906 21.25 6.969 1 96.12 382 LEU A C 1
ATOM 3171 O O . LEU A 1 382 ? -22.25 20.609 7.973 1 96.12 382 LEU A O 1
ATOM 3175 N N . PRO A 1 383 ? -22.297 20.969 5.762 1 94.31 383 PRO A N 1
ATOM 3176 C CA . PRO A 1 383 ? -23.094 19.75 5.586 1 94.31 383 PRO A CA 1
ATOM 3177 C C . PRO A 1 383 ? -22.266 18.484 5.812 1 94.31 383 PRO A C 1
ATOM 3179 O O . PRO A 1 383 ? -21.125 18.406 5.375 1 94.31 383 PRO A O 1
ATOM 3182 N N . LYS A 1 384 ? -22.875 17.531 6.547 1 95.75 384 LYS A N 1
ATOM 3183 C CA . LYS A 1 384 ? -22.266 16.219 6.742 1 95.75 384 LYS A CA 1
ATOM 3184 C C . LYS A 1 384 ? -22.812 15.203 5.734 1 95.75 384 LYS A C 1
ATOM 3186 O O . LYS A 1 384 ? -23.938 15.352 5.242 1 95.75 384 LYS A O 1
ATOM 3191 N N . PRO A 1 385 ? -22.031 14.242 5.379 1 94.38 385 PRO A N 1
ATOM 3192 C CA . PRO A 1 385 ? -22.516 13.258 4.406 1 94.38 385 PRO A CA 1
ATOM 3193 C C . PRO A 1 385 ? -23.672 12.43 4.938 1 94.38 385 PRO A C 1
ATOM 3195 O O . PRO A 1 385 ? -23.828 12.273 6.152 1 94.38 385 PRO A O 1
ATOM 3198 N N . ALA A 1 386 ? -24.391 11.938 3.963 1 93.25 386 ALA A N 1
ATOM 3199 C CA . ALA A 1 386 ? -25.516 11.07 4.332 1 93.25 386 ALA A CA 1
ATOM 3200 C C . ALA A 1 386 ? -25.031 9.836 5.086 1 93.25 386 ALA A C 1
ATOM 3202 O O . ALA A 1 386 ? -24.047 9.203 4.688 1 93.25 386 ALA A O 1
ATOM 3203 N 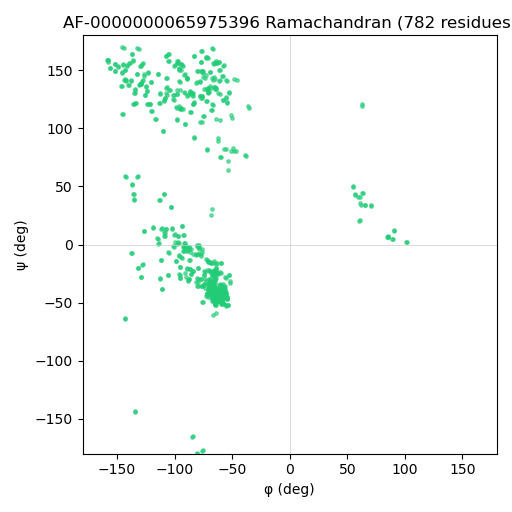N . GLY A 1 387 ? -25.672 9.594 6.238 1 94 387 GLY A N 1
ATOM 3204 C CA . GLY A 1 387 ? -25.375 8.375 6.98 1 94 387 GLY A CA 1
ATOM 3205 C C . GLY A 1 387 ? -24.25 8.539 7.98 1 94 387 GLY A C 1
ATOM 3206 O O . GLY A 1 387 ? -23.844 7.574 8.633 1 94 387 GLY A O 1
ATOM 3207 N N . TRP A 1 388 ? -23.75 9.719 8.133 1 95.25 388 TRP A N 1
ATOM 3208 C CA . TRP A 1 388 ? -22.641 9.93 9.039 1 95.25 388 TRP A CA 1
ATOM 3209 C C . TRP A 1 388 ? -22.984 9.453 10.453 1 95.25 388 TRP A C 1
ATOM 3211 O O . TRP A 1 388 ? -22.109 8.969 11.18 1 95.25 388 TRP A O 1
ATOM 3221 N N . GLN A 1 389 ? -24.234 9.469 10.844 1 94.62 389 GLN A N 1
ATOM 3222 C CA . GLN A 1 389 ? -24.688 9.109 12.18 1 94.62 389 GLN A CA 1
ATOM 3223 C C . GLN A 1 389 ? -24.438 7.633 12.461 1 94.62 389 GLN A C 1
ATOM 3225 O O . GLN A 1 389 ? -24.359 7.223 13.625 1 94.62 389 GLN A O 1
ATOM 3230 N N . ASN A 1 390 ? -24.328 6.855 11.414 1 92.75 390 ASN A N 1
ATOM 3231 C CA . ASN A 1 390 ? -24.109 5.422 11.562 1 92.75 390 ASN A CA 1
ATOM 3232 C C . ASN A 1 390 ? -22.641 5.109 11.883 1 92.75 390 ASN A C 1
ATOM 3234 O O . ASN A 1 390 ? -22.281 3.949 12.102 1 92.75 390 ASN A O 1
ATOM 3238 N N . HIS A 1 391 ? -21.828 6.156 11.961 1 92.81 391 HIS A N 1
ATOM 3239 C CA . HIS A 1 391 ? -20.391 5.961 12.133 1 92.81 391 HIS A CA 1
ATOM 3240 C C . HIS A 1 391 ? -19.906 6.59 13.438 1 92.81 391 HIS A C 1
ATOM 3242 O O . HIS A 1 391 ? -18.703 6.812 13.617 1 92.81 391 HIS A O 1
ATOM 3248 N N . ILE A 1 392 ? -20.734 6.934 14.328 1 89.31 392 ILE A N 1
ATOM 3249 C CA . ILE A 1 392 ? -20.391 7.609 15.57 1 89.31 392 ILE A CA 1
ATOM 3250 C C . ILE A 1 392 ? -19.781 6.609 16.547 1 89.31 392 ILE A C 1
ATOM 3252 O O . ILE A 1 392 ? -19.047 6.992 17.469 1 89.31 392 ILE A O 1
ATOM 3256 N N . GLY A 1 393 ? -19.688 5.227 16.25 1 79.25 393 GLY A N 1
ATOM 3257 C CA . GLY A 1 393 ? -19.109 4.227 17.141 1 79.25 393 GLY A CA 1
ATOM 3258 C C . GLY A 1 393 ? -20.156 3.447 17.906 1 79.25 393 GLY A C 1
ATOM 3259 O O . GLY A 1 393 ? -21.297 3.881 18.031 1 79.25 393 GLY A O 1
ATOM 3260 N N . MET B 1 1 ? 2.979 -5.453 -77.312 1 23.78 1 MET B N 1
ATOM 3261 C CA . MET B 1 1 ? 3.529 -5.352 -75.938 1 23.78 1 MET B CA 1
ATOM 3262 C C . MET B 1 1 ? 4.926 -4.738 -76 1 23.78 1 MET B C 1
ATOM 3264 O O . MET B 1 1 ? 5.871 -5.359 -76.5 1 23.78 1 MET B O 1
ATOM 3268 N N . ALA B 1 2 ? 4.852 -3.461 -76.312 1 32.88 2 ALA B N 1
ATOM 3269 C CA . ALA B 1 2 ? 5.926 -2.547 -76.688 1 32.88 2 ALA B CA 1
ATOM 3270 C C . ALA B 1 2 ? 6.992 -2.467 -75.625 1 32.88 2 ALA B C 1
ATOM 3272 O O . ALA B 1 2 ? 6.703 -2.08 -74.438 1 32.88 2 ALA B O 1
ATOM 3273 N N . LYS B 1 3 ? 7.91 -3.514 -75.688 1 36.06 3 LYS B N 1
ATOM 3274 C CA . LYS B 1 3 ? 9.07 -3.693 -74.812 1 36.06 3 LYS B CA 1
ATOM 3275 C C . LYS B 1 3 ? 9.891 -2.41 -74.688 1 36.06 3 LYS B C 1
ATOM 3277 O O . LYS B 1 3 ? 10.367 -1.896 -75.75 1 36.06 3 LYS B O 1
ATOM 3282 N N . ILE B 1 4 ? 9.508 -1.486 -73.875 1 41.84 4 ILE B N 1
ATOM 3283 C CA . ILE B 1 4 ? 10.297 -0.29 -73.625 1 41.84 4 ILE B CA 1
ATOM 3284 C C . ILE B 1 4 ? 11.75 -0.68 -73.375 1 41.84 4 ILE B C 1
ATOM 3286 O O . ILE B 1 4 ? 12.047 -1.36 -72.375 1 41.84 4 ILE B O 1
ATOM 3290 N N . MET B 1 5 ? 12.523 -0.944 -74.438 1 38.88 5 MET B N 1
ATOM 3291 C CA . MET B 1 5 ? 13.938 -1.315 -74.5 1 38.88 5 MET B CA 1
ATOM 3292 C C . MET B 1 5 ? 14.82 -0.184 -73.938 1 38.88 5 MET B C 1
ATOM 3294 O O . MET B 1 5 ? 14.773 0.93 -74.5 1 38.88 5 MET B O 1
ATOM 3298 N N . ILE B 1 6 ? 15.086 -0.14 -72.75 1 49.03 6 ILE B N 1
ATOM 3299 C CA . ILE B 1 6 ? 16.062 0.803 -72.25 1 49.03 6 ILE B CA 1
ATOM 3300 C C . ILE B 1 6 ? 17.422 0.565 -72.875 1 49.03 6 ILE B C 1
ATOM 3302 O O . ILE B 1 6 ? 17.906 -0.57 -72.938 1 49.03 6 ILE B O 1
ATOM 3306 N N . PRO B 1 7 ? 17.906 1.451 -73.812 1 51.56 7 PRO B N 1
ATOM 3307 C CA . PRO B 1 7 ? 19.172 1.247 -74.5 1 51.56 7 PRO B CA 1
ATOM 3308 C C . PRO B 1 7 ? 20.328 0.899 -73.562 1 51.56 7 PRO B C 1
ATOM 3310 O O . PRO B 1 7 ? 20.312 1.307 -72.375 1 51.56 7 PRO B O 1
ATOM 3313 N N . ALA B 1 8 ? 21.312 -0.063 -74 1 58.41 8 ALA B N 1
ATOM 3314 C CA . ALA B 1 8 ? 22.375 -0.797 -73.312 1 58.41 8 ALA B CA 1
ATOM 3315 C C . ALA B 1 8 ? 23.359 0.157 -72.625 1 58.41 8 ALA B C 1
ATOM 3317 O O . ALA B 1 8 ? 23.891 -0.149 -71.562 1 58.41 8 ALA B O 1
ATOM 3318 N N . SER B 1 9 ? 23.688 1.263 -73.188 1 57.5 9 SER B N 1
ATOM 3319 C CA . SER B 1 9 ? 24.75 2.129 -72.688 1 57.5 9 SER B CA 1
ATOM 3320 C C . SER B 1 9 ? 24.328 2.842 -71.438 1 57.5 9 SER B C 1
ATOM 3322 O O . SER B 1 9 ? 25.172 3.357 -70.688 1 57.5 9 SER B O 1
ATOM 3324 N N . LYS B 1 10 ? 23.188 3.117 -71.312 1 56.72 10 LYS B N 1
ATOM 3325 C CA . LYS B 1 10 ? 22.703 3.824 -70.125 1 56.72 10 LYS B CA 1
ATOM 3326 C C . LYS B 1 10 ? 22.266 2.846 -69.062 1 56.72 10 LYS B C 1
ATOM 3328 O O . LYS B 1 10 ? 21.719 3.252 -68 1 56.72 10 LYS B O 1
ATOM 3333 N N . GLN B 1 11 ? 22.562 1.535 -69.312 1 56.41 11 GLN B N 1
ATOM 3334 C CA . GLN B 1 11 ? 22.156 0.492 -68.375 1 56.41 11 GLN B CA 1
ATOM 3335 C C . GLN B 1 11 ? 22.891 0.645 -67 1 56.41 11 GLN B C 1
ATOM 3337 O O . GLN B 1 11 ? 22.297 0.483 -65.938 1 56.41 11 GLN B O 1
ATOM 3342 N N . PRO B 1 12 ? 24.172 1.022 -67.188 1 62.5 12 PRO B N 1
ATOM 3343 C CA . PRO B 1 12 ? 24.812 1.091 -65.812 1 62.5 12 PRO B CA 1
ATOM 3344 C C . PRO B 1 12 ? 24.266 2.227 -65 1 62.5 12 PRO B C 1
ATOM 3346 O O . PRO B 1 12 ? 24.156 2.088 -63.75 1 62.5 12 PRO B O 1
ATOM 3349 N N . VAL B 1 13 ? 23.891 3.33 -65.625 1 60.72 13 VAL B N 1
ATOM 3350 C CA . VAL B 1 13 ? 23.359 4.457 -64.875 1 60.72 13 VAL B CA 1
ATOM 3351 C C . VAL B 1 13 ? 21.984 4.094 -64.312 1 60.72 13 VAL B C 1
ATOM 3353 O O . VAL B 1 13 ? 21.688 4.398 -63.125 1 60.72 13 VAL B O 1
ATOM 3356 N N . TYR B 1 14 ? 21.156 3.371 -65.125 1 58.75 14 TYR B N 1
ATOM 3357 C CA . TYR B 1 14 ? 19.844 3.008 -64.625 1 58.75 14 TYR B CA 1
ATOM 3358 C C . TYR B 1 14 ? 19.984 1.946 -63.5 1 58.75 14 TYR B C 1
ATOM 3360 O O . TYR B 1 14 ? 19.188 1.921 -62.562 1 58.75 14 TYR B O 1
ATOM 3368 N N . LYS B 1 15 ? 20.969 1.055 -63.625 1 58.59 15 LYS B N 1
ATOM 3369 C CA . LYS B 1 15 ? 21.234 0.126 -62.531 1 58.59 15 LYS B CA 1
ATOM 3370 C C . LYS B 1 15 ? 21.719 0.867 -61.281 1 58.59 15 LYS B C 1
ATOM 3372 O O . LYS B 1 15 ? 21.297 0.551 -60.188 1 58.59 15 LYS B O 1
ATOM 3377 N N . LYS B 1 16 ? 22.516 1.892 -61.688 1 59.91 16 LYS B N 1
ATOM 3378 C CA . LYS B 1 16 ? 22.953 2.666 -60.531 1 59.91 16 LYS B CA 1
ATOM 3379 C C . LYS B 1 16 ? 21.812 3.469 -59.938 1 59.91 16 LYS B C 1
ATOM 3381 O O . LYS B 1 16 ? 21.688 3.57 -58.688 1 59.91 16 LYS B O 1
ATOM 3386 N N . LEU B 1 17 ? 21.016 3.994 -60.875 1 61.81 17 LEU B N 1
ATOM 3387 C CA . LEU B 1 17 ? 19.828 4.688 -60.375 1 61.81 17 LEU B CA 1
ATOM 3388 C C . LEU B 1 17 ? 18.859 3.709 -59.719 1 61.81 17 LEU B C 1
ATOM 3390 O O . LEU B 1 17 ? 18.266 4.02 -58.688 1 61.81 17 LEU B O 1
ATOM 3394 N N . GLY B 1 18 ? 18.812 2.549 -60.312 1 57.91 18 GLY B N 1
ATOM 3395 C CA . GLY B 1 18 ? 18.016 1.521 -59.688 1 57.91 18 GLY B CA 1
ATOM 3396 C C . GLY B 1 18 ? 18.594 1.069 -58.344 1 57.91 18 GLY B C 1
ATOM 3397 O O . GLY B 1 18 ? 17.875 0.93 -57.344 1 57.91 18 GLY B O 1
ATOM 3398 N N . LEU B 1 19 ? 19.922 0.907 -58.438 1 60.62 19 LEU B N 1
ATOM 3399 C CA . LEU B 1 19 ? 20.578 0.55 -57.156 1 60.62 19 LEU B CA 1
ATOM 3400 C C . LEU B 1 19 ? 20.469 1.688 -56.156 1 60.62 19 LEU B C 1
ATOM 3402 O O . LEU B 1 19 ? 20.25 1.45 -54.969 1 60.62 19 LEU B O 1
ATOM 3406 N N . LEU B 1 20 ? 20.594 2.939 -56.719 1 58.94 20 LEU B N 1
ATOM 3407 C CA . LEU B 1 20 ? 20.375 4.078 -55.812 1 58.94 20 LEU B CA 1
ATOM 3408 C C . LEU B 1 20 ? 18.922 4.145 -55.375 1 58.94 20 LEU B C 1
ATOM 3410 O O . LEU B 1 20 ? 18.656 4.406 -54.188 1 58.94 20 LEU B O 1
ATOM 3414 N N . LEU B 1 21 ? 18.016 3.842 -56.281 1 59.47 21 LEU B N 1
ATOM 3415 C CA . LEU B 1 21 ? 16.625 3.822 -55.875 1 59.47 21 LEU B CA 1
ATOM 3416 C C . LEU B 1 21 ? 16.344 2.664 -54.906 1 59.47 21 LEU B C 1
ATOM 3418 O O . LEU B 1 21 ? 15.625 2.824 -53.906 1 59.47 21 LEU B O 1
ATOM 3422 N N . VAL B 1 22 ? 16.969 1.549 -55.156 1 59.03 22 VAL B N 1
ATOM 3423 C CA . VAL B 1 22 ? 16.828 0.438 -54.219 1 59.03 22 VAL B CA 1
ATOM 3424 C C . VAL B 1 22 ? 17.547 0.774 -52.906 1 59.03 22 VAL B C 1
ATOM 3426 O O . VAL B 1 22 ? 17.031 0.501 -51.812 1 59.03 22 VAL B O 1
ATOM 3429 N N . ALA B 1 23 ? 18.734 1.414 -53 1 56.66 23 ALA B N 1
ATOM 3430 C CA . ALA B 1 23 ? 19.422 1.836 -51.812 1 56.66 23 ALA B CA 1
ATOM 3431 C C . ALA B 1 23 ? 18.641 2.922 -51.062 1 56.66 23 ALA B C 1
ATOM 3433 O O . ALA B 1 23 ? 18.484 2.869 -49.844 1 56.66 23 ALA B O 1
ATOM 3434 N N . VAL B 1 24 ? 18.156 3.859 -51.812 1 58.34 24 VAL B N 1
ATOM 3435 C CA . VAL B 1 24 ? 17.328 4.887 -51.188 1 58.34 24 VAL B CA 1
ATOM 3436 C C . VAL B 1 24 ? 16.031 4.262 -50.656 1 58.34 24 VAL B C 1
ATOM 3438 O O . VAL B 1 24 ? 15.578 4.57 -49.562 1 58.34 24 VAL B O 1
ATOM 3441 N N . PHE B 1 25 ? 15.477 3.273 -51.438 1 53.66 25 PHE B N 1
ATOM 3442 C CA . PHE B 1 25 ? 14.289 2.576 -50.969 1 53.66 25 PHE B CA 1
ATOM 3443 C C . PHE B 1 25 ? 14.625 1.692 -49.75 1 53.66 25 PHE B C 1
ATOM 3445 O O . PHE B 1 25 ? 13.867 1.638 -48.781 1 53.66 25 PHE B O 1
ATOM 3452 N N . THR B 1 26 ? 15.734 1.034 -49.781 1 51.31 26 THR B N 1
ATOM 3453 C CA . THR B 1 26 ? 16.156 0.256 -48.625 1 51.31 26 THR B CA 1
ATOM 3454 C C . THR B 1 26 ? 16.484 1.172 -47.438 1 51.31 26 THR B C 1
ATOM 3456 O O . THR B 1 26 ? 16.141 0.879 -46.312 1 51.31 26 THR B O 1
ATOM 3459 N N . VAL B 1 27 ? 17.219 2.289 -47.656 1 51.09 27 VAL B N 1
ATOM 3460 C CA . VAL B 1 27 ? 17.453 3.256 -46.594 1 51.09 27 VAL B CA 1
ATOM 3461 C C . VAL B 1 27 ? 16.125 3.883 -46.156 1 51.09 27 VAL B C 1
ATOM 3463 O O . VAL B 1 27 ? 15.859 4.055 -44.969 1 51.09 27 VAL B O 1
ATOM 3466 N N . TYR B 1 28 ? 15.211 4.164 -47.094 1 46.88 28 TYR B N 1
ATOM 3467 C CA . TYR B 1 28 ? 13.883 4.648 -46.75 1 46.88 28 TYR B CA 1
ATOM 3468 C C . TYR B 1 28 ? 13.094 3.582 -46 1 46.88 28 TYR B C 1
ATOM 3470 O O . TYR B 1 28 ? 12.438 3.877 -45 1 46.88 28 TYR B O 1
ATOM 3478 N N . VAL B 1 29 ? 13.047 2.365 -46.438 1 45.31 29 VAL B N 1
ATOM 3479 C CA . VAL B 1 29 ? 12.367 1.3 -45.688 1 45.31 29 VAL B CA 1
ATOM 3480 C C . VAL B 1 29 ? 13.086 1.049 -44.375 1 45.31 29 VAL B C 1
ATOM 3482 O O . VAL B 1 29 ? 12.445 0.838 -43.344 1 45.31 29 VAL B O 1
ATOM 3485 N N . PHE B 1 30 ? 14.375 0.935 -44.281 1 42.31 30 PHE B N 1
ATOM 3486 C CA . PHE B 1 30 ? 15.102 0.777 -43.031 1 42.31 30 PHE B CA 1
ATOM 3487 C C . PHE B 1 30 ? 14.836 1.953 -42.094 1 42.31 30 PHE B C 1
ATOM 3489 O O . PHE B 1 30 ? 14.68 1.771 -40.875 1 42.31 30 PHE B O 1
ATOM 3496 N N . PHE B 1 31 ? 14.961 3.182 -42.531 1 42.81 31 PHE B N 1
ATOM 3497 C CA . PHE B 1 31 ? 14.625 4.312 -41.656 1 42.81 31 PHE B CA 1
ATOM 3498 C C . PHE B 1 31 ? 13.117 4.422 -41.469 1 42.81 31 PHE B C 1
ATOM 3500 O O . PHE B 1 31 ? 12.656 4.84 -40.406 1 42.81 31 PHE B O 1
ATOM 3507 N N . HIS B 1 32 ? 12.273 4.258 -42.469 1 39.81 32 HIS B N 1
ATOM 3508 C CA . HIS B 1 32 ? 10.828 4.363 -42.281 1 39.81 32 HIS B CA 1
ATOM 3509 C C . HIS B 1 32 ? 10.219 3.012 -41.938 1 39.81 32 HIS B C 1
ATOM 3511 O O . HIS B 1 32 ? 9.016 2.916 -41.688 1 39.81 32 HIS B O 1
ATOM 3517 N N . GLY B 1 33 ? 10.727 1.874 -42.312 1 35.16 33 GLY B N 1
ATOM 3518 C CA . GLY B 1 33 ? 10.07 0.587 -42.125 1 35.16 33 GLY B CA 1
ATOM 3519 C C . GLY B 1 33 ? 9.875 0.204 -40.688 1 35.16 33 GLY B C 1
ATOM 3520 O O . GLY B 1 33 ? 8.93 -0.513 -40.344 1 35.16 33 GLY B O 1
ATOM 3521 N N . ALA B 1 34 ? 10.953 0.115 -39.938 1 35.84 34 ALA B N 1
ATOM 3522 C CA . ALA B 1 34 ? 10.664 -0.44 -38.625 1 35.84 34 ALA B CA 1
ATOM 3523 C C . ALA B 1 34 ? 9.82 0.523 -37.812 1 35.84 34 ALA B C 1
ATOM 3525 O O . ALA B 1 34 ? 10.344 1.284 -37 1 35.84 34 ALA B O 1
ATOM 3526 N N . GLN B 1 35 ? 9.023 1.282 -38.438 1 33 35 GLN B N 1
ATOM 3527 C CA . GLN B 1 35 ? 8.078 2.002 -37.594 1 33 35 GLN B CA 1
ATOM 3528 C C . GLN B 1 35 ? 7.301 1.041 -36.688 1 33 35 GLN B C 1
ATOM 3530 O O . GLN B 1 35 ? 6.391 0.35 -37.156 1 33 35 GLN B O 1
ATOM 3535 N N . TYR B 1 36 ? 7.918 0.32 -35.75 1 37.44 36 TYR B N 1
ATOM 3536 C CA . TYR B 1 36 ? 7.246 -0.385 -34.656 1 37.44 36 TYR B CA 1
ATOM 3537 C C . TYR B 1 36 ? 6.035 0.396 -34.156 1 37.44 36 TYR B C 1
ATOM 3539 O O . TYR B 1 36 ? 6.07 1.627 -34.094 1 37.44 36 TYR B O 1
ATOM 3547 N N . ALA B 1 37 ? 4.922 -0.231 -34.312 1 38.06 37 ALA B N 1
ATOM 3548 C CA . ALA B 1 37 ? 3.623 0.245 -33.844 1 38.06 37 ALA B CA 1
ATOM 3549 C C . ALA B 1 37 ? 3.754 0.949 -32.469 1 38.06 37 ALA B C 1
ATOM 3551 O O . ALA B 1 37 ? 4.016 0.307 -31.469 1 38.06 37 ALA B O 1
ATOM 3552 N N . ARG B 1 38 ? 4.25 2.148 -32.5 1 46.94 38 ARG B N 1
ATOM 3553 C CA . ARG B 1 38 ? 4.258 3.014 -31.312 1 46.94 38 ARG B CA 1
ATOM 3554 C C . ARG B 1 38 ? 2.844 3.281 -30.812 1 46.94 38 ARG B C 1
ATOM 3556 O O . ARG B 1 38 ? 2.051 3.928 -31.5 1 46.94 38 ARG B O 1
ATOM 3563 N N . GLY B 1 39 ? 2.234 2.254 -30.141 1 46.75 39 GLY B N 1
ATOM 3564 C CA . GLY B 1 39 ? 0.989 2.66 -29.516 1 46.75 39 GLY B CA 1
ATOM 3565 C C . GLY B 1 39 ? 1.129 3.914 -28.672 1 46.75 39 GLY B C 1
ATOM 3566 O O . GLY B 1 39 ? 2.205 4.195 -28.141 1 46.75 39 GLY B O 1
ATOM 3567 N N . SER B 1 40 ? 0.553 5.023 -29.047 1 55.75 40 SER B N 1
ATOM 3568 C CA . SER B 1 40 ? 0.569 6.219 -28.219 1 55.75 40 SER B CA 1
ATOM 3569 C C . SER B 1 40 ? -0.69 6.312 -27.359 1 55.75 40 SER B C 1
ATOM 3571 O O . SER B 1 40 ? -1.754 5.832 -27.766 1 55.75 40 SER B O 1
ATOM 3573 N N . ALA B 1 41 ? -0.496 6.281 -25.984 1 63.16 41 ALA B N 1
ATOM 3574 C CA . ALA B 1 41 ? -1.638 6.691 -25.172 1 63.16 41 ALA B CA 1
ATOM 3575 C C . ALA B 1 41 ? -1.822 8.203 -25.203 1 63.16 41 ALA B C 1
ATOM 3577 O O . ALA B 1 41 ? -0.859 8.953 -25.406 1 63.16 41 ALA B O 1
ATOM 3578 N N . PRO B 1 42 ? -3.184 8.547 -25.109 1 71.38 42 PRO B N 1
ATOM 3579 C CA . PRO B 1 42 ? -3.406 9.984 -25.016 1 71.38 42 PRO B CA 1
ATOM 3580 C C . PRO B 1 42 ? -2.688 10.609 -23.812 1 71.38 42 PRO B C 1
ATOM 3582 O O . PRO B 1 42 ? -2.291 9.898 -22.891 1 71.38 42 PRO B O 1
ATOM 3585 N N . SER B 1 43 ? -2.369 11.789 -23.844 1 80.5 43 SER B N 1
ATOM 3586 C CA . SER B 1 43 ? -1.711 12.539 -22.781 1 80.5 43 SER B CA 1
ATOM 3587 C C . SER B 1 43 ? -2.691 12.898 -21.672 1 80.5 43 SER B C 1
ATOM 3589 O O . SER B 1 43 ? -3.893 13.023 -21.906 1 80.5 43 SER B O 1
ATOM 3591 N N . PRO B 1 44 ? -2.189 12.961 -20.484 1 86.38 44 PRO B N 1
ATOM 3592 C CA . PRO B 1 44 ? -3.039 13.477 -19.406 1 86.38 44 PRO B CA 1
ATOM 3593 C C . PRO B 1 44 ? -3.621 14.852 -19.719 1 86.38 44 PRO B C 1
ATOM 3595 O O . PRO B 1 44 ? -2.947 15.688 -20.328 1 86.38 44 PRO B O 1
ATOM 3598 N N . LYS B 1 45 ? -4.91 15.07 -19.328 1 86.75 45 LYS B N 1
ATOM 3599 C CA . LYS B 1 45 ? -5.613 16.328 -19.562 1 86.75 45 LYS B CA 1
ATOM 3600 C C . LYS B 1 45 ? -5.828 17.094 -18.25 1 86.75 45 LYS B C 1
ATOM 3602 O O . LYS B 1 45 ? -6.367 16.531 -17.281 1 86.75 45 LYS B O 1
ATOM 3607 N N . TYR B 1 46 ? -5.367 18.266 -18.234 1 89.56 46 TYR B N 1
ATOM 3608 C CA . TYR B 1 46 ? -5.531 19.109 -17.047 1 89.56 46 TYR B CA 1
ATOM 3609 C C . TYR B 1 46 ? -6.574 20.188 -17.312 1 89.56 46 TYR B C 1
ATOM 3611 O O . TYR B 1 46 ? -6.633 20.766 -18.391 1 89.56 46 TYR B O 1
ATOM 3619 N N . SER B 1 47 ? -7.477 20.375 -16.312 1 91 47 SER B N 1
ATOM 3620 C CA . SER B 1 47 ? -8.547 21.359 -16.438 1 91 47 SER B CA 1
ATOM 3621 C C . SER B 1 47 ? -8.938 21.938 -15.086 1 91 47 SER B C 1
ATOM 3623 O O . SER B 1 47 ? -8.695 21.312 -14.047 1 91 47 SER B O 1
ATOM 3625 N N . THR B 1 48 ? -9.43 23.125 -15.102 1 92.56 48 THR B N 1
ATOM 3626 C CA . THR B 1 48 ? -9.977 23.734 -13.898 1 92.56 48 THR B CA 1
ATOM 3627 C C . THR B 1 48 ? -11.5 23.656 -13.883 1 92.56 48 THR B C 1
ATOM 3629 O O . THR B 1 48 ? -12.156 23.984 -14.875 1 92.56 48 THR B O 1
ATOM 3632 N N . VAL B 1 49 ? -12 23.141 -12.766 1 92.31 49 VAL B N 1
ATOM 3633 C CA . VAL B 1 49 ? -13.445 22.953 -12.664 1 92.31 49 VAL B CA 1
ATOM 3634 C C . VAL B 1 49 ? -13.961 23.562 -11.367 1 92.31 49 VAL B C 1
ATOM 3636 O O . VAL B 1 49 ? -13.305 23.453 -10.32 1 92.31 49 VAL B O 1
ATOM 3639 N N . LEU B 1 50 ? -15.109 24.219 -11.477 1 93.31 50 LEU B N 1
ATOM 3640 C CA . LEU B 1 50 ? -15.859 24.641 -10.297 1 93.31 50 LEU B CA 1
ATOM 3641 C C . LEU B 1 50 ? -16.938 23.625 -9.953 1 93.31 50 LEU B C 1
ATOM 3643 O O . LEU B 1 50 ? -17.875 23.406 -10.734 1 93.31 50 LEU B O 1
ATOM 3647 N N . SER B 1 51 ? -16.797 23.016 -8.773 1 90.19 51 SER B N 1
ATOM 3648 C CA . SER B 1 51 ? -17.766 21.984 -8.391 1 90.19 51 SER B CA 1
ATOM 3649 C C . SER B 1 51 ? -19.062 22.609 -7.902 1 90.19 51 SER B C 1
ATOM 3651 O O . SER B 1 51 ? -19.062 23.406 -6.961 1 90.19 51 SER B O 1
ATOM 3653 N N . SER B 1 52 ? -20.156 22.156 -8.484 1 84.94 52 SER B N 1
ATOM 3654 C CA . SER B 1 52 ? -21.453 22.656 -8.055 1 84.94 52 SER B CA 1
ATOM 3655 C C . SER B 1 52 ? -21.859 22.062 -6.711 1 84.94 52 SER B C 1
ATOM 3657 O O . SER B 1 52 ? -22.594 22.688 -5.949 1 84.94 52 SER B O 1
ATOM 3659 N N . GLY B 1 53 ? -21.359 20.953 -6.457 1 80.5 53 GLY B N 1
ATOM 3660 C CA . GLY B 1 53 ? -21.688 20.281 -5.215 1 80.5 53 GLY B CA 1
ATOM 3661 C C . GLY B 1 53 ? -21 20.875 -4 1 80.5 53 GLY B C 1
ATOM 3662 O O . GLY B 1 53 ? -21.672 21.344 -3.072 1 80.5 53 GLY B O 1
ATOM 3663 N N . SER B 1 54 ? -19.766 21.062 -4.102 1 84.44 54 SER B N 1
ATOM 3664 C CA . SER B 1 54 ? -18.984 21.531 -2.955 1 84.44 54 SER B CA 1
ATOM 3665 C C . SER B 1 54 ? -18.797 23.031 -2.996 1 84.44 54 SER B C 1
ATOM 3667 O O . SER B 1 54 ? -18.5 23.656 -1.972 1 84.44 54 SER B O 1
ATOM 3669 N N . GLY B 1 55 ? -18.844 23.625 -4.148 1 89.69 55 GLY B N 1
ATOM 3670 C CA . GLY B 1 55 ? -18.594 25.062 -4.312 1 89.69 55 GLY B CA 1
ATOM 3671 C C . GLY B 1 55 ? -17.125 25.406 -4.434 1 89.69 55 GLY B C 1
ATOM 3672 O O . GLY B 1 55 ? -16.766 26.578 -4.516 1 89.69 55 GLY B O 1
ATOM 3673 N N . TYR B 1 56 ? -16.281 24.375 -4.512 1 95.62 56 TYR B N 1
ATOM 3674 C CA . TYR B 1 56 ? -14.852 24.625 -4.574 1 95.62 56 TYR B CA 1
ATOM 3675 C C . TYR B 1 56 ? -14.344 24.531 -6.004 1 95.62 56 TYR B C 1
ATOM 3677 O O . TYR B 1 56 ? -14.969 23.891 -6.852 1 95.62 56 TYR B O 1
ATOM 3685 N N . LYS B 1 57 ? -13.273 25.234 -6.195 1 96.56 57 LYS B N 1
ATOM 3686 C CA . LYS B 1 57 ? -12.539 25.172 -7.457 1 96.56 57 LYS B CA 1
ATOM 3687 C C . LYS B 1 57 ? -11.445 24.109 -7.41 1 96.56 57 LYS B C 1
ATOM 3689 O O . LYS B 1 57 ? -10.688 24.031 -6.445 1 96.56 57 LYS B O 1
ATOM 3694 N N . TYR B 1 58 ? -11.461 23.281 -8.484 1 96 58 TYR B N 1
ATOM 3695 C CA . TYR B 1 58 ? -10.484 22.203 -8.57 1 96 58 TYR B CA 1
ATOM 3696 C C . TYR B 1 58 ? -9.688 22.297 -9.867 1 96 58 TYR B C 1
ATOM 3698 O O . TYR B 1 58 ? -10.25 22.547 -10.93 1 96 58 TYR B O 1
ATOM 3706 N N . SER B 1 59 ? -8.359 22.188 -9.766 1 95.88 59 SER B N 1
ATOM 3707 C CA . SER B 1 59 ? -7.516 21.875 -10.922 1 95.88 59 SER B CA 1
ATOM 3708 C C . SER B 1 59 ? -7.305 20.375 -11.062 1 95.88 59 SER B C 1
ATOM 3710 O O . SER B 1 59 ? -6.449 19.797 -10.398 1 95.88 59 SER B O 1
ATOM 3712 N N . LYS B 1 60 ? -7.965 19.781 -11.969 1 95.06 60 LYS B N 1
ATOM 3713 C CA . LYS B 1 60 ? -8.07 18.328 -12.047 1 95.06 60 LYS B CA 1
ATOM 3714 C C . LYS B 1 60 ? -7.203 17.766 -13.164 1 95.06 60 LYS B C 1
ATOM 3716 O O . LYS B 1 60 ? -6.797 18.5 -14.07 1 95.06 60 LYS B O 1
ATOM 3721 N N . VAL B 1 61 ? -6.895 16.516 -13.016 1 94.06 61 VAL B N 1
ATOM 3722 C CA . VAL B 1 61 ? -6.184 15.781 -14.062 1 94.06 61 VAL B CA 1
ATOM 3723 C C . VAL B 1 61 ? -6.973 14.539 -14.445 1 94.06 61 VAL B C 1
ATOM 3725 O O . VAL B 1 61 ? -7.543 13.867 -13.586 1 94.06 61 VAL B O 1
ATOM 3728 N N . GLU B 1 62 ? -7.102 14.258 -15.672 1 90.69 62 GLU B N 1
ATOM 3729 C CA . GLU B 1 62 ? -7.652 13.016 -16.219 1 90.69 62 GLU B CA 1
ATOM 3730 C C . GLU B 1 62 ? -6.574 12.203 -16.938 1 90.69 62 GLU B C 1
ATOM 3732 O O . GLU B 1 62 ? -5.941 12.688 -17.875 1 90.69 62 GLU B O 1
ATOM 3737 N N . LEU B 1 63 ? -6.438 10.984 -16.406 1 87.69 63 LEU B N 1
ATOM 3738 C CA . LEU B 1 63 ? -5.434 10.109 -17 1 87.69 63 LEU B CA 1
ATOM 3739 C C . LEU B 1 63 ? -6.027 9.297 -18.141 1 87.69 63 LEU B C 1
ATOM 3741 O O . LEU B 1 63 ? -7.172 8.852 -18.062 1 87.69 63 LEU B O 1
ATOM 3745 N N . PRO B 1 64 ? -5.242 9.125 -19.078 1 85.19 64 PRO B N 1
ATOM 3746 C CA . PRO B 1 64 ? -5.766 8.406 -20.25 1 85.19 64 PRO B CA 1
ATOM 3747 C C . PRO B 1 64 ? -5.852 6.898 -20.016 1 85.19 64 PRO B C 1
ATOM 3749 O O . PRO B 1 64 ? -5.121 6.355 -19.188 1 85.19 64 PRO B O 1
ATOM 3752 N N . LYS B 1 65 ? -6.723 6.324 -20.797 1 86.31 65 LYS B N 1
ATOM 3753 C CA . LYS B 1 65 ? -6.82 4.867 -20.812 1 86.31 65 LYS B CA 1
ATOM 3754 C C . LYS B 1 65 ? -5.926 4.27 -21.891 1 86.31 65 LYS B C 1
ATOM 3756 O O . LYS B 1 65 ? -5.75 4.863 -22.969 1 86.31 65 LYS B O 1
ATOM 3761 N N . TYR B 1 66 ? -5.406 3.137 -21.594 1 90.5 66 TYR B N 1
ATOM 3762 C CA . TYR B 1 66 ? -4.582 2.436 -22.578 1 90.5 66 TYR B CA 1
ATOM 3763 C C . TYR B 1 66 ? -5.438 1.893 -23.719 1 90.5 66 TYR B C 1
ATOM 3765 O O . TYR B 1 66 ? -6.473 1.27 -23.484 1 90.5 66 TYR B O 1
ATOM 3773 N N . THR B 1 67 ? -4.953 2.121 -24.953 1 87.31 67 THR B N 1
ATOM 3774 C CA . THR B 1 67 ? -5.711 1.659 -26.109 1 87.31 67 THR B CA 1
ATOM 3775 C C . THR B 1 67 ? -4.832 0.807 -27.016 1 87.31 67 THR B C 1
ATOM 3777 O O . THR B 1 67 ? -5.203 0.53 -28.156 1 87.31 67 THR B O 1
ATOM 3780 N N . GLY B 1 68 ? -3.695 0.424 -26.562 1 88 68 GLY B N 1
ATOM 3781 C CA . GLY B 1 68 ? -2.799 -0.387 -27.375 1 88 68 GLY B CA 1
ATOM 3782 C C . GLY B 1 68 ? -3.17 -1.858 -27.391 1 88 68 GLY B C 1
ATOM 3783 O O . GLY B 1 68 ? -4.184 -2.252 -26.797 1 88 68 GLY B O 1
ATOM 3784 N N . PRO B 1 69 ? -2.367 -2.639 -28.109 1 91.94 69 PRO B N 1
ATOM 3785 C CA . PRO B 1 69 ? -2.643 -4.074 -28.172 1 91.94 69 PRO B CA 1
ATOM 3786 C C . PRO B 1 69 ? -2.393 -4.789 -26.844 1 91.94 69 PRO B C 1
ATOM 3788 O O . PRO B 1 69 ? -1.511 -4.391 -26.078 1 91.94 69 PRO B O 1
ATOM 3791 N N . ARG B 1 70 ? -3.182 -5.812 -26.641 1 95.5 70 ARG B N 1
ATOM 3792 C CA . ARG B 1 70 ? -3.051 -6.625 -25.438 1 95.5 70 ARG B CA 1
ATOM 3793 C C . ARG B 1 70 ? -3.049 -8.109 -25.781 1 95.5 70 ARG B C 1
ATOM 3795 O O . ARG B 1 70 ? -3.676 -8.531 -26.766 1 95.5 70 ARG B O 1
ATOM 3802 N N . GLU B 1 71 ? -2.348 -8.852 -25.047 1 98 71 GLU B N 1
ATOM 3803 C CA . GLU B 1 71 ? -2.535 -10.305 -25.062 1 98 71 GLU B CA 1
ATOM 3804 C C . GLU B 1 71 ? -3.904 -10.688 -24.516 1 98 71 GLU B C 1
ATOM 3806 O O . GLU B 1 71 ? -4.551 -9.891 -23.828 1 98 71 GLU B O 1
ATOM 3811 N N . LYS B 1 72 ? -4.359 -11.859 -24.938 1 98.69 72 LYS B N 1
ATOM 3812 C CA . LYS B 1 72 ? -5.562 -12.398 -24.297 1 98.69 72 LYS B CA 1
ATOM 3813 C C . LYS B 1 72 ? -5.273 -12.875 -22.875 1 98.69 72 LYS B C 1
ATOM 3815 O O . LYS B 1 72 ? -5.113 -14.078 -22.641 1 98.69 72 LYS B O 1
ATOM 3820 N N . ALA B 1 73 ? -5.27 -11.961 -21.969 1 98.88 73 ALA B N 1
ATOM 3821 C CA . ALA B 1 73 ? -4.828 -12.242 -20.609 1 98.88 73 ALA B CA 1
ATOM 3822 C C . ALA B 1 73 ? -5.766 -11.617 -19.578 1 98.88 73 ALA B C 1
ATOM 3824 O O . ALA B 1 73 ? -6.543 -10.719 -19.906 1 98.88 73 ALA B O 1
ATOM 3825 N N . THR B 1 74 ? -5.73 -12.156 -18.406 1 98.88 74 THR B N 1
ATOM 3826 C CA . THR B 1 74 ? -6.559 -11.648 -17.312 1 98.88 74 THR B CA 1
ATOM 3827 C C . THR B 1 74 ? -5.895 -11.906 -15.961 1 98.88 74 THR B C 1
ATOM 3829 O O . THR B 1 74 ? -5.121 -12.859 -15.82 1 98.88 74 THR B O 1
ATOM 3832 N N . PHE B 1 75 ? -6.168 -11.023 -15.055 1 98.94 75 PHE B N 1
ATOM 3833 C CA . PHE B 1 75 ? -5.988 -11.414 -13.664 1 98.94 75 PHE B CA 1
ATOM 3834 C C . PHE B 1 75 ? -7.117 -12.328 -13.203 1 98.94 75 PHE B C 1
ATOM 3836 O O . PHE B 1 75 ? -8.25 -12.219 -13.688 1 98.94 75 PHE B O 1
ATOM 3843 N N . VAL B 1 76 ? -6.793 -13.234 -12.273 1 98.88 76 VAL B N 1
ATOM 3844 C CA . VAL B 1 76 ? -7.824 -14.117 -11.734 1 98.88 76 VAL B CA 1
ATOM 3845 C C . VAL B 1 76 ? -7.711 -14.18 -10.219 1 98.88 76 VAL B C 1
ATOM 3847 O O . VAL B 1 76 ? -6.609 -14.297 -9.672 1 98.88 76 VAL B O 1
ATOM 3850 N N . THR B 1 77 ? -8.844 -14.047 -9.539 1 98.88 77 THR B N 1
ATOM 3851 C CA . THR B 1 77 ? -8.898 -14.125 -8.086 1 98.88 77 THR B CA 1
ATOM 3852 C C . THR B 1 77 ? -10.047 -15.016 -7.625 1 98.88 77 THR B C 1
ATOM 3854 O O . THR B 1 77 ? -11.195 -14.805 -8.023 1 98.88 77 THR B O 1
ATOM 3857 N N . LEU B 1 78 ? -9.719 -16.047 -6.871 1 98.69 78 LEU B N 1
ATOM 3858 C CA . LEU B 1 78 ? -10.703 -16.766 -6.07 1 98.69 78 LEU B CA 1
ATOM 3859 C C . LEU B 1 78 ? -10.914 -16.062 -4.727 1 98.69 78 LEU B C 1
ATOM 3861 O O . LEU B 1 78 ? -9.984 -15.953 -3.93 1 98.69 78 LEU B O 1
ATOM 3865 N N . VAL B 1 79 ? -12.188 -15.633 -4.445 1 98.5 79 VAL B N 1
ATOM 3866 C CA . VAL B 1 79 ? -12.344 -14.742 -3.305 1 98.5 79 VAL B CA 1
ATOM 3867 C C . VAL B 1 79 ? -13.773 -14.828 -2.771 1 98.5 79 VAL B C 1
ATOM 3869 O O . VAL B 1 79 ? -14.703 -15.156 -3.516 1 98.5 79 VAL B O 1
ATOM 3872 N N . ARG B 1 80 ? -13.945 -14.586 -1.514 1 97.94 80 ARG B N 1
ATOM 3873 C CA . ARG B 1 80 ? -15.25 -14.461 -0.871 1 97.94 80 ARG B CA 1
ATOM 3874 C C . ARG B 1 80 ? -15.656 -13 -0.733 1 97.94 80 ARG B C 1
ATOM 3876 O O . ARG B 1 80 ? -14.797 -12.109 -0.692 1 97.94 80 ARG B O 1
ATOM 3883 N N . ASN B 1 81 ? -16.938 -12.734 -0.6 1 98.38 81 ASN B N 1
ATOM 3884 C CA . ASN B 1 81 ? -17.438 -11.367 -0.464 1 98.38 81 ASN B CA 1
ATOM 3885 C C . ASN B 1 81 ? -16.828 -10.664 0.74 1 98.38 81 ASN B C 1
ATOM 3887 O O . ASN B 1 81 ? -16.484 -9.477 0.667 1 98.38 81 ASN B O 1
ATOM 3891 N N . ARG B 1 82 ? -16.641 -11.375 1.811 1 97.25 82 ARG B N 1
ATOM 3892 C CA . ARG B 1 82 ? -16.188 -10.789 3.07 1 97.25 82 ARG B CA 1
ATOM 3893 C C . ARG B 1 82 ? -14.742 -10.305 2.965 1 97.25 82 ARG B C 1
ATOM 3895 O O . ARG B 1 82 ? -14.266 -9.57 3.828 1 97.25 82 ARG B O 1
ATOM 3902 N N . ASP B 1 83 ? -14.031 -10.734 1.958 1 97.56 83 ASP B N 1
ATOM 3903 C CA . ASP B 1 83 ? -12.617 -10.391 1.809 1 97.56 83 ASP B CA 1
ATOM 3904 C C . ASP B 1 83 ? -12.445 -9.156 0.925 1 97.56 83 ASP B C 1
ATOM 3906 O O . ASP B 1 83 ? -11.352 -8.875 0.444 1 97.56 83 ASP B O 1
ATOM 3910 N N . LEU B 1 84 ? -13.43 -8.43 0.7 1 98.38 84 LEU B N 1
ATOM 3911 C CA . LEU B 1 84 ? -13.484 -7.34 -0.269 1 98.38 84 LEU B CA 1
ATOM 3912 C C . LEU B 1 84 ? -12.375 -6.324 -0.008 1 98.38 84 LEU B C 1
ATOM 3914 O O . LEU B 1 84 ? -11.594 -6.008 -0.907 1 98.38 84 LEU B O 1
ATOM 3918 N N . TYR B 1 85 ? -12.219 -5.816 1.135 1 97 85 TYR B N 1
ATOM 3919 C CA . TYR B 1 85 ? -11.328 -4.68 1.338 1 97 85 TYR B CA 1
ATOM 3920 C C . TYR B 1 85 ? -9.891 -5.145 1.524 1 97 85 TYR B C 1
ATOM 3922 O O . TYR B 1 85 ? -8.953 -4.375 1.303 1 97 85 TYR B O 1
ATOM 3930 N N . SER B 1 86 ? -9.695 -6.402 1.939 1 97 86 SER B N 1
ATOM 3931 C CA . SER B 1 86 ? -8.359 -6.98 1.823 1 97 86 SER B CA 1
ATOM 3932 C C . SER B 1 86 ? -7.938 -7.109 0.364 1 97 86 SER B C 1
ATOM 3934 O O . SER B 1 86 ? -6.781 -6.848 0.02 1 97 86 SER B O 1
ATOM 3936 N N . LEU B 1 87 ? -8.875 -7.5 -0.423 1 98.62 87 LEU B N 1
ATOM 3937 C CA . LEU B 1 87 ? -8.609 -7.625 -1.853 1 98.62 87 LEU B CA 1
ATOM 3938 C C . LEU B 1 87 ? -8.438 -6.25 -2.492 1 98.62 87 LEU B C 1
ATOM 3940 O O . LEU B 1 87 ? -7.637 -6.086 -3.414 1 98.62 87 LEU B O 1
ATOM 3944 N N . ALA B 1 88 ? -9.195 -5.273 -2.033 1 98.75 88 ALA B N 1
ATOM 3945 C CA . ALA B 1 88 ? -9.117 -3.928 -2.596 1 98.75 88 ALA B CA 1
ATOM 3946 C C . ALA B 1 88 ? -7.688 -3.398 -2.557 1 98.75 88 ALA B C 1
ATOM 3948 O O . ALA B 1 88 ? -7.207 -2.824 -3.535 1 98.75 88 ALA B O 1
ATOM 3949 N N . GLU B 1 89 ? -7.051 -3.605 -1.541 1 97.75 89 GLU B N 1
ATOM 3950 C CA . GLU B 1 89 ? -5.664 -3.17 -1.416 1 97.75 89 GLU B CA 1
ATOM 3951 C C . GLU B 1 89 ? -4.762 -3.904 -2.406 1 97.75 89 GLU B C 1
ATOM 3953 O O . GLU B 1 89 ? -3.844 -3.312 -2.975 1 97.75 89 GLU B O 1
ATOM 3958 N N . SER B 1 90 ? -5 -5.184 -2.57 1 98.69 90 SER B N 1
ATOM 3959 C CA . SER B 1 90 ? -4.25 -5.965 -3.543 1 98.69 90 SER B CA 1
ATOM 3960 C C . SER B 1 90 ? -4.465 -5.441 -4.961 1 98.69 90 SER B C 1
ATOM 3962 O O . SER B 1 90 ? -3.506 -5.289 -5.723 1 98.69 90 SER B O 1
ATOM 3964 N N . ILE B 1 91 ? -5.699 -5.188 -5.242 1 98.88 91 ILE B N 1
ATOM 3965 C CA . ILE B 1 91 ? -6.023 -4.676 -6.57 1 98.88 91 ILE B CA 1
ATOM 3966 C C . ILE B 1 91 ? -5.297 -3.355 -6.809 1 98.88 91 ILE B C 1
ATOM 3968 O O . ILE B 1 91 ? -4.691 -3.152 -7.863 1 98.88 91 ILE B O 1
ATOM 3972 N N . LYS B 1 92 ? -5.312 -2.518 -5.844 1 98.5 92 LYS B N 1
ATOM 3973 C CA . LYS B 1 92 ? -4.648 -1.225 -5.98 1 98.5 92 LYS B CA 1
ATOM 3974 C C . LYS B 1 92 ? -3.146 -1.398 -6.188 1 98.5 92 LYS B C 1
ATOM 3976 O O . LYS B 1 92 ? -2.535 -0.675 -6.977 1 98.5 92 LYS B O 1
ATOM 3981 N N . SER B 1 93 ? -2.631 -2.277 -5.473 1 98.31 93 SER B N 1
ATOM 3982 C CA . SER B 1 93 ? -1.208 -2.561 -5.629 1 98.31 93 SER B CA 1
ATOM 3983 C C . SER B 1 93 ? -0.883 -2.986 -7.055 1 98.31 93 SER B C 1
ATOM 3985 O O . SER B 1 93 ? 0.06 -2.475 -7.66 1 98.31 93 SER B O 1
ATOM 3987 N N . VAL B 1 94 ? -1.649 -3.869 -7.609 1 98.81 94 VAL B N 1
ATOM 3988 C CA . VAL B 1 94 ? -1.447 -4.367 -8.969 1 98.81 94 VAL B CA 1
ATOM 3989 C C . VAL B 1 94 ? -1.68 -3.24 -9.969 1 98.81 94 VAL B C 1
ATOM 3991 O O . VAL B 1 94 ? -0.907 -3.076 -10.914 1 98.81 94 VAL B O 1
ATOM 3994 N N . GLU B 1 95 ? -2.75 -2.438 -9.742 1 98.56 95 GLU B N 1
ATOM 3995 C CA . GLU B 1 95 ? -3.051 -1.316 -10.625 1 98.56 95 GLU B CA 1
ATOM 3996 C C . GLU B 1 95 ? -1.924 -0.288 -10.617 1 98.56 95 GLU B C 1
ATOM 3998 O O . GLU B 1 95 ? -1.472 0.157 -11.672 1 98.56 95 GLU B O 1
ATOM 4003 N N . ASP B 1 96 ? -1.431 -0.002 -9.5 1 98.25 96 ASP B N 1
ATOM 4004 C CA . ASP B 1 96 ? -0.423 1.043 -9.352 1 98.25 96 ASP B CA 1
ATOM 4005 C C . ASP B 1 96 ? 0.902 0.621 -9.984 1 98.25 96 ASP B C 1
ATOM 4007 O O . ASP B 1 96 ? 1.583 1.433 -10.617 1 98.25 96 ASP B O 1
ATOM 4011 N N . ARG B 1 97 ? 1.248 -0.652 -9.781 1 98.62 97 ARG B N 1
ATOM 4012 C CA . ARG B 1 97 ? 2.559 -1.113 -10.227 1 98.62 97 ARG B CA 1
ATOM 4013 C C . ARG B 1 97 ? 2.523 -1.541 -11.688 1 98.62 97 ARG B C 1
ATOM 4015 O O . ARG B 1 97 ? 3.535 -1.46 -12.391 1 98.62 97 ARG B O 1
ATOM 4022 N N . PHE B 1 98 ? 1.38 -1.931 -12.188 1 98.5 98 PHE B N 1
ATOM 4023 C CA . PHE B 1 98 ? 1.381 -2.6 -13.484 1 98.5 98 PHE B CA 1
ATOM 4024 C C . PHE B 1 98 ? 0.16 -2.197 -14.305 1 98.5 98 PHE B C 1
ATOM 4026 O O . PHE B 1 98 ? 0.282 -1.488 -15.305 1 98.5 98 PHE B O 1
ATOM 4033 N N . ASN B 1 99 ? -1.1 -2.527 -13.852 1 98.5 99 ASN B N 1
ATOM 4034 C CA . ASN B 1 99 ? -2.223 -2.699 -14.766 1 98.5 99 ASN B CA 1
ATOM 4035 C C . ASN B 1 99 ? -2.812 -1.357 -15.188 1 98.5 99 ASN B C 1
ATOM 4037 O O . ASN B 1 99 ? -3.559 -1.284 -16.172 1 98.5 99 ASN B O 1
ATOM 4041 N N . SER B 1 100 ? -2.555 -0.323 -14.406 1 96.5 100 SER B N 1
ATOM 4042 C CA . SER B 1 100 ? -2.998 0.988 -14.875 1 96.5 100 SER B CA 1
ATOM 4043 C C . SER B 1 100 ? -2.354 1.347 -16.203 1 96.5 100 SER B C 1
ATOM 4045 O O . SER B 1 100 ? -2.863 2.197 -16.938 1 96.5 100 SER B O 1
ATOM 4047 N N . LYS B 1 101 ? -1.308 0.657 -16.578 1 95.88 101 LYS B N 1
ATOM 4048 C CA . LYS B 1 101 ? -0.526 0.954 -17.766 1 95.88 101 LYS B CA 1
ATOM 4049 C C . LYS B 1 101 ? -0.995 0.115 -18.953 1 95.88 101 LYS B C 1
ATOM 4051 O O . LYS B 1 101 ? -0.691 0.433 -20.109 1 95.88 101 LYS B O 1
ATOM 4056 N N . PHE B 1 102 ? -1.719 -1.01 -18.672 1 97.06 102 PHE B N 1
ATOM 4057 C CA . PHE B 1 102 ? -2.01 -1.93 -19.766 1 97.06 102 PHE B CA 1
ATOM 4058 C C . PHE B 1 102 ? -3.486 -2.311 -19.766 1 97.06 102 PHE B C 1
ATOM 4060 O O . PHE B 1 102 ? -3.996 -2.818 -20.766 1 97.06 102 PHE B O 1
ATOM 4067 N N . ASN B 1 103 ? -4.199 -2.16 -18.688 1 97.62 103 ASN B N 1
ATOM 4068 C CA . ASN B 1 103 ? -5.648 -2.26 -18.562 1 97.62 103 ASN B CA 1
ATOM 4069 C C . ASN B 1 103 ? -6.145 -3.666 -18.891 1 97.62 103 ASN B C 1
ATOM 4071 O O . ASN B 1 103 ? -7.117 -3.828 -19.625 1 97.62 103 ASN B O 1
ATOM 4075 N N . TYR B 1 104 ? -5.508 -4.68 -18.406 1 98.62 104 TYR B N 1
ATOM 4076 C CA . TYR B 1 104 ? -5.965 -6.055 -18.562 1 98.62 104 TYR B CA 1
ATOM 4077 C C . TYR B 1 104 ? -7.199 -6.316 -17.703 1 98.62 104 TYR B C 1
ATOM 4079 O O . TYR B 1 104 ? -7.438 -5.621 -16.719 1 98.62 104 TYR B O 1
ATOM 4087 N N . ASP B 1 105 ? -7.918 -7.348 -18.031 1 98.75 105 ASP B N 1
ATOM 4088 C CA . ASP B 1 105 ? -9.164 -7.734 -17.375 1 98.75 105 ASP B CA 1
ATOM 4089 C C . ASP B 1 105 ? -8.883 -8.406 -16.031 1 98.75 105 ASP B C 1
ATOM 4091 O O . ASP B 1 105 ? -7.734 -8.727 -15.719 1 98.75 105 ASP B O 1
ATOM 4095 N N . TRP B 1 106 ? -10 -8.508 -15.289 1 98.94 106 TRP B N 1
ATOM 4096 C CA . TRP B 1 106 ? -9.938 -9.203 -14.016 1 98.94 106 TRP B CA 1
ATOM 4097 C C . TRP B 1 106 ? -11.133 -10.133 -13.844 1 98.94 106 TRP B C 1
ATOM 4099 O O . TRP B 1 106 ? -12.281 -9.695 -13.867 1 98.94 106 TRP B O 1
ATOM 4109 N N . VAL B 1 107 ? -10.852 -11.438 -13.664 1 98.94 107 VAL B N 1
ATOM 4110 C CA . VAL B 1 107 ? -11.898 -12.414 -13.406 1 98.94 107 VAL B CA 1
ATOM 4111 C C . VAL B 1 107 ? -11.945 -12.742 -11.914 1 98.94 107 VAL B C 1
ATOM 4113 O O . VAL B 1 107 ? -10.938 -13.133 -11.328 1 98.94 107 VAL B O 1
ATOM 4116 N N . PHE B 1 108 ? -13.133 -12.57 -11.344 1 98.94 108 PHE B N 1
ATOM 4117 C CA . PHE B 1 108 ? -13.383 -12.953 -9.961 1 98.94 108 PHE B CA 1
ATOM 4118 C C . PHE B 1 108 ? -14.25 -14.203 -9.891 1 98.94 108 PHE B C 1
ATOM 4120 O O . PHE B 1 108 ? -15.297 -14.273 -10.539 1 98.94 108 PHE B O 1
ATOM 4127 N N . LEU B 1 109 ? -13.828 -15.172 -9.125 1 98.88 109 LEU B N 1
ATOM 4128 C CA . LEU B 1 109 ? -14.586 -16.406 -8.922 1 98.88 109 LEU B CA 1
ATOM 4129 C C . LEU B 1 109 ? -14.914 -16.609 -7.449 1 98.88 109 LEU B C 1
ATOM 4131 O O . LEU B 1 109 ? -14.086 -16.312 -6.578 1 98.88 109 LEU B O 1
ATOM 4135 N N . ASN B 1 110 ? -16.062 -17.047 -7.121 1 98.56 110 ASN B N 1
ATOM 4136 C CA . ASN B 1 110 ? -16.609 -17.266 -5.789 1 98.56 110 ASN B CA 1
ATOM 4137 C C . ASN B 1 110 ? -17.547 -18.469 -5.754 1 98.56 110 ASN B C 1
ATOM 4139 O O . ASN B 1 110 ? -18.172 -18.797 -6.762 1 98.56 110 ASN B O 1
ATOM 4143 N N . ASP B 1 111 ? -17.562 -19.156 -4.594 1 97.38 111 ASP B N 1
ATOM 4144 C CA . ASP B 1 111 ? -18.5 -20.266 -4.477 1 97.38 111 ASP B CA 1
ATOM 4145 C C . ASP B 1 111 ? -19.906 -19.766 -4.168 1 97.38 111 ASP B C 1
ATOM 4147 O O . ASP B 1 111 ? -20.844 -20.578 -4.039 1 97.38 111 ASP B O 1
ATOM 4151 N N . GLU B 1 112 ? -20.094 -18.5 -4.012 1 97.56 112 GLU B N 1
ATOM 4152 C CA . GLU B 1 112 ? -21.391 -17.859 -3.848 1 97.56 112 GLU B CA 1
ATOM 4153 C C . GLU B 1 112 ? -21.547 -16.656 -4.777 1 97.56 112 GLU B C 1
ATOM 4155 O O . GLU B 1 112 ? -20.562 -16.188 -5.348 1 97.56 112 GLU B O 1
ATOM 4160 N N . GLU B 1 113 ? -22.766 -16.141 -4.898 1 98.44 113 GLU B N 1
ATOM 4161 C CA . GLU B 1 113 ? -23 -14.945 -5.699 1 98.44 113 GLU B CA 1
ATOM 4162 C C . GLU B 1 113 ? -22.297 -13.727 -5.098 1 98.44 113 GLU B C 1
ATOM 4164 O O . GLU B 1 113 ? -22.297 -13.547 -3.877 1 98.44 113 GLU B O 1
ATOM 4169 N N . PHE B 1 114 ? -21.781 -12.891 -5.969 1 98.81 114 PHE B N 1
ATOM 4170 C CA . PHE B 1 114 ? -21.125 -11.672 -5.508 1 98.81 114 PHE B CA 1
ATOM 4171 C C . PHE B 1 114 ? -22.156 -10.617 -5.129 1 98.81 114 PHE B C 1
ATOM 4173 O O . PHE B 1 114 ? -23.172 -10.469 -5.801 1 98.81 114 PHE B O 1
ATOM 4180 N N . THR B 1 115 ? -21.906 -9.914 -4.078 1 98.69 115 THR B N 1
ATOM 4181 C CA . THR B 1 115 ? -22.766 -8.812 -3.676 1 98.69 115 THR B CA 1
ATOM 4182 C C . THR B 1 115 ? -22.594 -7.617 -4.613 1 98.69 115 THR B C 1
ATOM 4184 O O . THR B 1 115 ? -21.594 -7.516 -5.316 1 98.69 115 THR B O 1
ATOM 4187 N N . ASP B 1 116 ? -23.531 -6.723 -4.629 1 98.31 116 ASP B N 1
ATOM 4188 C CA . ASP B 1 116 ? -23.422 -5.488 -5.402 1 98.31 116 ASP B CA 1
ATOM 4189 C C . ASP B 1 116 ? -22.234 -4.648 -4.93 1 98.31 116 ASP B C 1
ATOM 4191 O O . ASP B 1 116 ? -21.547 -4.035 -5.742 1 98.31 116 ASP B O 1
ATOM 4195 N N . GLU B 1 117 ? -22.016 -4.57 -3.68 1 97.88 117 GLU B N 1
ATOM 4196 C CA . GLU B 1 117 ? -20.875 -3.824 -3.139 1 97.88 117 GLU B CA 1
ATOM 4197 C C . GLU B 1 117 ? -19.562 -4.336 -3.705 1 97.88 117 GLU B C 1
ATOM 4199 O O . GLU B 1 117 ? -18.719 -3.549 -4.137 1 97.88 117 GLU B O 1
ATOM 4204 N N . PHE B 1 118 ? -19.484 -5.668 -3.684 1 98.75 118 PHE B N 1
ATOM 4205 C CA . PHE B 1 118 ? -18.266 -6.273 -4.199 1 98.75 118 PHE B CA 1
ATOM 4206 C C . PHE B 1 118 ? -18.031 -5.863 -5.645 1 98.75 118 PHE B C 1
ATOM 4208 O O . PHE B 1 118 ? -16.938 -5.406 -5.996 1 98.75 118 PHE B O 1
ATOM 4215 N N . LYS B 1 119 ? -19 -6 -6.465 1 98.81 119 LYS B N 1
ATOM 4216 C CA . LYS B 1 119 ? -18.906 -5.703 -7.891 1 98.81 119 LYS B CA 1
ATOM 4217 C C . LYS B 1 119 ? -18.609 -4.223 -8.125 1 98.81 119 LYS B C 1
ATOM 4219 O O . LYS B 1 119 ? -17.734 -3.877 -8.93 1 98.81 119 LYS B O 1
ATOM 4224 N N . ASN B 1 120 ? -19.281 -3.346 -7.438 1 98.56 120 ASN B N 1
ATOM 4225 C CA . ASN B 1 120 ? -19.094 -1.909 -7.625 1 98.56 120 ASN B CA 1
ATOM 4226 C C . ASN B 1 120 ? -17.688 -1.467 -7.246 1 98.56 120 ASN B C 1
ATOM 4228 O O . ASN B 1 120 ? -17.047 -0.737 -7.996 1 98.56 120 ASN B O 1
ATOM 4232 N N . VAL B 1 121 ? -17.234 -1.929 -6.113 1 98.62 121 VAL B N 1
ATOM 4233 C CA . VAL B 1 121 ? -15.938 -1.507 -5.617 1 98.62 121 VAL B CA 1
ATOM 4234 C C . VAL B 1 121 ? -14.836 -2.043 -6.531 1 98.62 121 VAL B C 1
ATOM 4236 O O . VAL B 1 121 ? -13.961 -1.291 -6.969 1 98.62 121 VAL B O 1
ATOM 4239 N N . THR B 1 122 ? -14.898 -3.326 -6.852 1 98.88 122 THR B N 1
ATOM 4240 C CA . THR B 1 122 ? -13.828 -3.914 -7.648 1 98.88 122 THR B CA 1
ATOM 4241 C C . THR B 1 122 ? -13.859 -3.373 -9.078 1 98.88 122 THR B C 1
ATOM 4243 O O . THR B 1 122 ? -12.805 -3.162 -9.688 1 98.88 122 THR B O 1
ATOM 4246 N N . SER B 1 123 ? -15.031 -3.107 -9.625 1 98.75 123 SER B N 1
ATOM 4247 C CA . SER B 1 123 ? -15.117 -2.535 -10.961 1 98.75 123 SER B CA 1
ATOM 4248 C C . SER B 1 123 ? -14.562 -1.115 -11 1 98.75 123 SER B C 1
ATOM 4250 O O . SER B 1 123 ? -13.992 -0.692 -12 1 98.75 123 SER B O 1
ATOM 4252 N N . ALA B 1 124 ? -14.727 -0.393 -9.953 1 98.5 124 ALA B N 1
ATOM 4253 C CA . ALA B 1 124 ? -14.188 0.96 -9.875 1 98.5 124 ALA B CA 1
ATOM 4254 C C . ALA B 1 124 ? -12.664 0.936 -9.797 1 98.5 124 ALA B C 1
ATOM 4256 O O . ALA B 1 124 ? -11.992 1.81 -10.352 1 98.5 124 ALA B O 1
ATOM 4257 N N . LEU B 1 125 ? -12.133 -0.053 -9.133 1 98.75 125 LEU B N 1
ATOM 4258 C CA . LEU B 1 125 ? -10.695 -0.116 -8.867 1 98.75 125 LEU B CA 1
ATOM 4259 C C . LEU B 1 125 ? -9.938 -0.625 -10.094 1 98.75 125 LEU B C 1
ATOM 4261 O O . LEU B 1 125 ? -8.805 -0.217 -10.336 1 98.75 125 LEU B O 1
ATOM 4265 N N . VAL B 1 126 ? -10.531 -1.539 -10.82 1 98.75 126 VAL B N 1
ATOM 4266 C CA . VAL B 1 126 ? -9.852 -2.234 -11.906 1 98.75 126 VAL B CA 1
ATOM 4267 C C . VAL B 1 126 ? -9.938 -1.402 -13.188 1 98.75 126 VAL B C 1
ATOM 4269 O O . VAL B 1 126 ? -11.023 -0.95 -13.57 1 98.75 126 VAL B O 1
ATOM 4272 N N . SER B 1 127 ? -8.789 -1.229 -13.82 1 97.88 127 SER B N 1
ATOM 4273 C CA . SER B 1 127 ? -8.75 -0.427 -15.039 1 97.88 127 SER B CA 1
ATOM 4274 C C . SER B 1 127 ? -9.344 -1.184 -16.219 1 97.88 127 SER B C 1
ATOM 4276 O O . SER B 1 127 ? -9.938 -0.579 -17.109 1 97.88 127 SER B O 1
ATOM 4278 N N . GLY B 1 128 ? -9.188 -2.506 -16.297 1 98 128 GLY B N 1
ATOM 4279 C CA . GLY B 1 128 ? -9.789 -3.328 -17.328 1 98 128 GLY B CA 1
ATOM 4280 C C . GLY B 1 128 ? -11.219 -3.73 -17.016 1 98 128 GLY B C 1
ATOM 4281 O O . GLY B 1 128 ? -11.852 -3.154 -16.125 1 98 128 GLY B O 1
ATOM 4282 N N . THR B 1 129 ? -11.688 -4.684 -17.734 1 98.25 129 THR B N 1
ATOM 4283 C CA . THR B 1 129 ? -13.039 -5.176 -17.531 1 98.25 129 THR B CA 1
ATOM 4284 C C . THR B 1 129 ? -13.07 -6.25 -16.453 1 98.25 129 THR B C 1
ATOM 4286 O O . THR B 1 129 ? -12.25 -7.168 -16.453 1 98.25 129 THR B O 1
ATOM 4289 N N . THR B 1 130 ? -14.016 -6.086 -15.531 1 98.88 130 THR B N 1
ATOM 4290 C CA . THR B 1 130 ? -14.18 -7.086 -14.484 1 98.88 130 THR B CA 1
ATOM 4291 C C . THR B 1 130 ? -15.273 -8.086 -14.859 1 98.88 130 THR B C 1
ATOM 4293 O O . THR B 1 130 ? -16.297 -7.711 -15.445 1 98.88 130 THR B O 1
ATOM 4296 N N . LYS B 1 131 ? -15.031 -9.297 -14.547 1 98.88 131 LYS B N 1
ATOM 4297 C CA . LYS B 1 131 ? -15.992 -10.375 -14.742 1 98.88 131 LYS B CA 1
ATOM 4298 C C . LYS B 1 131 ? -16.188 -11.172 -13.453 1 98.88 131 LYS B C 1
ATOM 4300 O O . LYS B 1 131 ? -15.227 -11.422 -12.719 1 98.88 131 LYS B O 1
ATOM 4305 N N . TYR B 1 132 ? -17.453 -11.555 -13.203 1 98.88 132 TYR B N 1
ATOM 4306 C CA . TYR B 1 132 ? -17.812 -12.219 -11.953 1 98.88 132 TYR B CA 1
ATOM 4307 C C . TYR B 1 132 ? -18.453 -13.57 -12.211 1 98.88 132 TYR B C 1
ATOM 4309 O O . TYR B 1 132 ? -19.469 -13.656 -12.922 1 98.88 132 TYR B O 1
ATOM 4317 N N . GLY B 1 133 ? -17.844 -14.641 -11.68 1 98.75 133 GLY B N 1
ATOM 4318 C CA . GLY B 1 133 ? -18.375 -15.977 -11.906 1 98.75 133 GLY B CA 1
ATOM 4319 C C . GLY B 1 133 ? -18.609 -16.75 -10.625 1 98.75 133 GLY B C 1
ATOM 4320 O O . GLY B 1 133 ? -17.844 -16.625 -9.672 1 98.75 133 GLY B O 1
ATOM 4321 N N . VAL B 1 134 ? -19.625 -17.547 -10.609 1 98.62 134 VAL B N 1
ATOM 4322 C CA . VAL B 1 134 ? -19.891 -18.5 -9.531 1 98.62 134 VAL B CA 1
ATOM 4323 C C . VAL B 1 134 ? -19.328 -19.875 -9.898 1 98.62 134 VAL B C 1
ATOM 4325 O O . VAL B 1 134 ? -19.516 -20.359 -11.016 1 98.62 134 VAL B O 1
ATOM 4328 N N . ILE B 1 135 ? -18.656 -20.453 -9.008 1 98.25 135 ILE B N 1
ATOM 4329 C CA . ILE B 1 135 ? -18.078 -21.781 -9.203 1 98.25 135 ILE B CA 1
ATOM 4330 C C . ILE B 1 135 ? -19.188 -22.828 -9.227 1 98.25 135 ILE B C 1
ATOM 4332 O O . ILE B 1 135 ? -20.047 -22.859 -8.344 1 98.25 135 ILE B O 1
ATOM 4336 N N . PRO B 1 136 ? -19.172 -23.656 -10.18 1 96.62 136 PRO B N 1
ATOM 4337 C CA . PRO B 1 136 ? -20.156 -24.75 -10.172 1 96.62 136 PRO B CA 1
ATOM 4338 C C . PRO B 1 136 ? -20.047 -25.625 -8.922 1 96.62 136 PRO B C 1
ATOM 4340 O O . PRO B 1 136 ? -18.938 -25.891 -8.445 1 96.62 136 PRO B O 1
ATOM 4343 N N . LYS B 1 137 ? -21.141 -26.078 -8.477 1 95.5 137 LYS B N 1
ATOM 4344 C CA . LYS B 1 137 ? -21.188 -26.875 -7.258 1 95.5 137 LYS B CA 1
ATOM 4345 C C . LYS B 1 137 ? -20.281 -28.109 -7.359 1 95.5 137 LYS B C 1
ATOM 4347 O O . LYS B 1 137 ? -19.625 -28.469 -6.395 1 95.5 137 LYS B O 1
ATOM 4352 N N . GLU B 1 138 ? -20.219 -28.75 -8.508 1 94.69 138 GLU B N 1
ATOM 4353 C CA . GLU B 1 138 ? -19.453 -29.969 -8.719 1 94.69 138 GLU B CA 1
ATOM 4354 C C . GLU B 1 138 ? -17.953 -29.719 -8.539 1 94.69 138 GLU B C 1
ATOM 4356 O O . GLU B 1 138 ? -17.203 -30.641 -8.242 1 94.69 138 GLU B O 1
ATOM 4361 N N . HIS B 1 139 ? -17.562 -28.484 -8.719 1 96.56 139 HIS B N 1
ATOM 4362 C CA . HIS B 1 139 ? -16.156 -28.141 -8.602 1 96.56 139 HIS B CA 1
ATOM 4363 C C . HIS B 1 139 ? -15.797 -27.688 -7.188 1 96.56 139 HIS B C 1
ATOM 4365 O O . HIS B 1 139 ? -14.625 -27.469 -6.875 1 96.56 139 HIS B O 1
ATOM 4371 N N . TRP B 1 140 ? -16.797 -27.578 -6.359 1 97.12 140 TRP B N 1
ATOM 4372 C CA . TRP B 1 140 ? -16.625 -27.141 -4.98 1 97.12 140 TRP B CA 1
ATOM 4373 C C . TRP B 1 140 ? -17.438 -28.016 -4.027 1 97.12 140 TRP B C 1
ATOM 4375 O O . TRP B 1 140 ? -18.203 -27.516 -3.205 1 97.12 140 TRP B O 1
ATOM 4385 N N . SER B 1 141 ? -17.391 -29.297 -4.246 1 96.56 141 SER B N 1
ATOM 4386 C CA . SER B 1 141 ? -18.047 -30.328 -3.438 1 96.56 141 SER B CA 1
ATOM 4387 C C . SER B 1 141 ? -17.188 -31.594 -3.346 1 96.56 141 SER B C 1
ATOM 4389 O O . SER B 1 141 ? -16.172 -31.703 -4.031 1 96.56 141 SER B O 1
ATOM 4391 N N . PHE B 1 142 ? -17.641 -32.469 -2.438 1 97.5 142 PHE B N 1
ATOM 4392 C CA . PHE B 1 142 ? -17.031 -33.812 -2.396 1 97.5 142 PHE B CA 1
ATOM 4393 C C . PHE B 1 142 ? -17.469 -34.625 -3.594 1 97.5 142 PHE B C 1
ATOM 4395 O O . PHE B 1 142 ? -18.656 -34.844 -3.807 1 97.5 142 PHE B O 1
ATOM 4402 N N . PRO B 1 143 ? -16.5 -35.094 -4.324 1 97 143 PRO B N 1
ATOM 4403 C CA . PRO B 1 143 ? -16.906 -36 -5.402 1 97 143 PRO B CA 1
ATOM 4404 C C . PRO B 1 143 ? -17.469 -37.312 -4.883 1 97 143 PRO B C 1
ATOM 4406 O O . PRO B 1 143 ? -17.266 -37.656 -3.721 1 97 143 PRO B O 1
ATOM 4409 N N . GLU B 1 144 ? -18.062 -38.094 -5.793 1 96.31 144 GLU B N 1
ATOM 4410 C CA . GLU B 1 144 ? -18.781 -39.281 -5.414 1 96.31 144 GLU B CA 1
ATOM 4411 C C . GLU B 1 144 ? -17.828 -40.375 -4.953 1 96.31 144 GLU B C 1
ATOM 4413 O O . GLU B 1 144 ? -18.203 -41.25 -4.18 1 96.31 144 GLU B O 1
ATOM 4418 N N . TRP B 1 145 ? -16.641 -40.312 -5.328 1 97.44 145 TRP B N 1
ATOM 4419 C CA . TRP B 1 145 ? -15.703 -41.406 -5.027 1 97.44 145 TRP B CA 1
ATOM 4420 C C . TRP B 1 145 ? -14.977 -41.125 -3.715 1 97.44 145 TRP B C 1
ATOM 4422 O O . TRP B 1 145 ? -14.156 -41.938 -3.277 1 97.44 145 TRP B O 1
ATOM 4432 N N . ILE B 1 146 ? -15.234 -40.031 -3.092 1 98.06 146 ILE B N 1
ATOM 4433 C CA . ILE B 1 146 ? -14.602 -39.688 -1.822 1 98.06 146 ILE B CA 1
ATOM 4434 C C . ILE B 1 146 ? -15.43 -40.25 -0.667 1 98.06 146 ILE B C 1
ATOM 4436 O O . ILE B 1 146 ? -16.656 -40.062 -0.622 1 98.06 146 ILE B O 1
ATOM 4440 N N . ASP B 1 147 ? -14.844 -40.938 0.216 1 98.12 147 ASP B N 1
ATOM 4441 C CA . ASP B 1 147 ? -15.438 -41.344 1.493 1 98.12 147 ASP B CA 1
ATOM 4442 C C . ASP B 1 147 ? -15.43 -40.156 2.479 1 98.12 147 ASP B C 1
ATOM 4444 O O . ASP B 1 147 ? -14.398 -39.875 3.084 1 98.12 147 ASP B O 1
ATOM 4448 N N . GLU B 1 148 ? -16.547 -39.625 2.666 1 97.56 148 GLU B N 1
ATOM 4449 C CA . GLU B 1 148 ? -16.641 -38.406 3.441 1 97.56 148 GLU B CA 1
ATOM 4450 C C . GLU B 1 148 ? -16.328 -38.656 4.914 1 97.56 148 GLU B C 1
ATOM 4452 O O . GLU B 1 148 ? -15.828 -37.75 5.609 1 97.56 148 GLU B O 1
ATOM 4457 N N . GLU B 1 149 ? -16.641 -39.812 5.359 1 97.94 149 GLU B N 1
ATOM 4458 C CA . GLU B 1 149 ? -16.312 -40.156 6.742 1 97.94 149 GLU B CA 1
ATOM 4459 C C . GLU B 1 149 ? -14.812 -40.25 6.949 1 97.94 149 GLU B C 1
ATOM 4461 O O . GLU B 1 149 ? -14.273 -39.75 7.938 1 97.94 149 GLU B O 1
ATOM 4466 N N . LYS B 1 150 ? -14.242 -40.938 6.023 1 97.69 150 LYS B N 1
ATOM 4467 C CA . LYS B 1 150 ? -12.789 -41.031 6.078 1 97.69 150 LYS B CA 1
ATOM 4468 C C . LYS B 1 150 ? -12.156 -39.656 5.992 1 97.69 150 LYS B C 1
ATOM 4470 O O . LYS B 1 150 ? -11.227 -39.344 6.738 1 97.69 150 LYS B O 1
ATOM 4475 N N . ALA B 1 151 ? -12.617 -38.875 5.105 1 98.06 151 ALA B N 1
ATOM 4476 C CA . ALA B 1 151 ? -12.125 -37.5 4.941 1 98.06 151 ALA B CA 1
ATOM 4477 C C . ALA B 1 151 ? -12.297 -36.688 6.223 1 98.06 151 ALA B C 1
ATOM 4479 O O . ALA B 1 151 ? -11.398 -35.938 6.621 1 98.06 151 ALA B O 1
ATOM 4480 N N . ALA B 1 152 ? -13.391 -36.844 6.879 1 98.12 152 ALA B N 1
ATOM 4481 C CA . ALA B 1 152 ? -13.672 -36.125 8.117 1 98.12 152 ALA B CA 1
ATOM 4482 C C . ALA B 1 152 ? -12.711 -36.562 9.227 1 98.12 152 ALA B C 1
ATOM 4484 O O . ALA B 1 152 ? -12.258 -35.719 10.008 1 98.12 152 ALA B O 1
ATOM 4485 N N . GLN B 1 153 ? -12.516 -37.844 9.242 1 97.94 153 GLN B N 1
ATOM 4486 C CA . GLN B 1 153 ? -11.594 -38.375 10.25 1 97.94 153 GLN B CA 1
ATOM 4487 C C . GLN B 1 153 ? -10.188 -37.812 10.055 1 97.94 153 GLN B C 1
ATOM 4489 O O . GLN B 1 153 ? -9.516 -37.469 11.031 1 97.94 153 GLN B O 1
ATOM 4494 N N . VAL B 1 154 ? -9.789 -37.688 8.898 1 97.25 154 VAL B N 1
ATOM 4495 C CA . VAL B 1 154 ? -8.461 -37.188 8.594 1 97.25 154 VAL B CA 1
ATOM 4496 C C . VAL B 1 154 ? -8.383 -35.688 8.984 1 97.25 154 VAL B C 1
ATOM 4498 O O . VAL B 1 154 ? -7.375 -35.25 9.539 1 97.25 154 VAL B O 1
ATOM 4501 N N . ARG B 1 155 ? -9.367 -34.938 8.727 1 97.94 155 ARG B N 1
ATOM 4502 C CA . ARG B 1 155 ? -9.383 -33.531 9.109 1 97.94 155 ARG B CA 1
ATOM 4503 C C . ARG B 1 155 ? -9.258 -33.375 10.625 1 97.94 155 ARG B C 1
ATOM 4505 O O . ARG B 1 155 ? -8.516 -32.5 11.109 1 97.94 155 ARG B O 1
ATOM 4512 N N . LYS B 1 156 ? -9.938 -34.219 11.297 1 97.81 156 LYS B N 1
ATOM 4513 C CA . LYS B 1 156 ? -9.859 -34.188 12.758 1 97.81 156 LYS B CA 1
ATOM 4514 C C . LYS B 1 156 ? -8.438 -34.5 13.234 1 97.81 156 LYS B C 1
ATOM 4516 O O . LYS B 1 156 ? -7.906 -33.781 14.086 1 97.81 156 LYS B O 1
ATOM 4521 N N . GLU B 1 157 ? -7.902 -35.531 12.688 1 97.5 157 GLU B N 1
ATOM 4522 C CA . GLU B 1 157 ? -6.551 -35.938 13.062 1 97.5 157 GLU B CA 1
ATOM 4523 C C . GLU B 1 157 ? -5.539 -34.844 12.75 1 97.5 157 GLU B C 1
ATOM 4525 O O . GLU B 1 157 ? -4.668 -34.531 13.57 1 97.5 157 GLU B O 1
ATOM 4530 N N . MET B 1 158 ? -5.617 -34.281 11.617 1 97.38 158 MET B N 1
ATOM 4531 C CA . MET B 1 158 ? -4.695 -33.219 11.211 1 97.38 158 MET B CA 1
ATOM 4532 C C . MET B 1 158 ? -4.883 -31.969 12.078 1 97.38 158 MET B C 1
ATOM 4534 O O . MET B 1 158 ? -3.916 -31.266 12.383 1 97.38 158 MET B O 1
ATOM 4538 N N . GLY B 1 159 ? -6.105 -31.703 12.414 1 97.12 159 GLY B N 1
ATOM 4539 C CA . GLY B 1 159 ? -6.363 -30.641 13.367 1 97.12 159 GLY B CA 1
ATOM 4540 C C . GLY B 1 159 ? -5.684 -30.844 14.703 1 97.12 159 GLY B C 1
ATOM 4541 O O . GLY B 1 159 ? -5.074 -29.922 15.25 1 97.12 159 GLY B O 1
ATOM 4542 N N . GLU B 1 160 ? -5.742 -32.031 15.211 1 97.19 160 GLU B N 1
ATOM 4543 C CA . GLU B 1 160 ? -5.125 -32.375 16.484 1 97.19 160 GLU B CA 1
ATOM 4544 C C . GLU B 1 160 ? -3.605 -32.25 16.422 1 97.19 160 GLU B C 1
ATOM 4546 O O . GLU B 1 160 ? -2.967 -31.875 17.406 1 97.19 160 GLU B O 1
ATOM 4551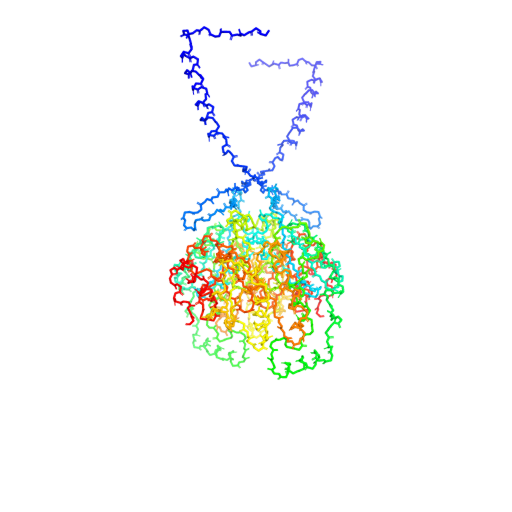 N N . LYS B 1 161 ? -3.104 -32.5 15.305 1 96.62 161 LYS B N 1
ATOM 4552 C CA . LYS B 1 161 ? -1.661 -32.406 15.102 1 96.62 161 LYS B CA 1
ATOM 4553 C C . LYS B 1 161 ? -1.235 -30.984 14.75 1 96.62 161 LYS B C 1
ATOM 4555 O O . LYS B 1 161 ? -0.059 -30.734 14.484 1 96.62 161 LYS B O 1
ATOM 4560 N N . ARG B 1 162 ? -2.141 -30.062 14.586 1 95.06 162 ARG B N 1
ATOM 4561 C CA . ARG B 1 162 ? -1.916 -28.641 14.328 1 95.06 162 ARG B CA 1
ATOM 4562 C C . ARG B 1 162 ? -1.253 -28.422 12.977 1 95.06 162 ARG B C 1
ATOM 4564 O O . ARG B 1 162 ? -0.343 -27.594 12.852 1 95.06 162 ARG B O 1
ATOM 4571 N N . ILE B 1 163 ? -1.66 -29.297 12.117 1 93.62 163 ILE B N 1
ATOM 4572 C CA . ILE B 1 163 ? -1.221 -29.094 10.742 1 93.62 163 ILE B CA 1
ATOM 4573 C C . ILE B 1 163 ? -1.939 -27.875 10.141 1 93.62 163 ILE B C 1
ATOM 4575 O O . ILE B 1 163 ? -3.158 -27.75 10.273 1 93.62 163 ILE B O 1
ATOM 4579 N N . ILE B 1 164 ? -1.185 -26.953 9.5 1 92 164 ILE B N 1
ATOM 4580 C CA . ILE B 1 164 ? -1.723 -25.703 8.977 1 92 164 ILE B CA 1
ATOM 4581 C C . ILE B 1 164 ? -2.893 -25.984 8.039 1 92 164 ILE B C 1
ATOM 4583 O O . ILE B 1 164 ? -2.756 -26.75 7.082 1 92 164 ILE B O 1
ATOM 4587 N N . TYR B 1 165 ? -4.043 -25.453 8.305 1 92.56 165 TYR B N 1
ATOM 4588 C CA . TYR B 1 165 ? -5.301 -25.609 7.582 1 92.56 165 TYR B CA 1
ATOM 4589 C C . TYR B 1 165 ? -5.734 -27.062 7.547 1 92.56 165 TYR B C 1
ATOM 4591 O O . TYR B 1 165 ? -6.492 -27.484 6.664 1 92.56 165 TYR B O 1
ATOM 4599 N N . GLY B 1 166 ? -5.262 -27.859 8.398 1 95.06 166 GLY B N 1
ATOM 4600 C CA . GLY B 1 166 ? -5.5 -29.297 8.398 1 95.06 166 GLY B CA 1
ATOM 4601 C C . GLY B 1 166 ? -6.957 -29.656 8.609 1 95.06 166 GLY B C 1
ATOM 4602 O O . GLY B 1 166 ? -7.418 -30.703 8.141 1 95.06 166 GLY B O 1
ATOM 4603 N N . ASP B 1 167 ? -7.688 -28.797 9.32 1 96 167 ASP B N 1
ATOM 4604 C CA . ASP B 1 167 ? -9.078 -29.125 9.633 1 96 167 ASP B CA 1
ATOM 4605 C C . ASP B 1 167 ? -10.031 -28.344 8.719 1 96 167 ASP B C 1
ATOM 4607 O O . ASP B 1 167 ? -11.25 -28.406 8.898 1 96 167 ASP B O 1
ATOM 4611 N N . SER B 1 168 ? -9.539 -27.75 7.68 1 96.25 168 SER B N 1
ATOM 4612 C CA . SER B 1 168 ? -10.344 -26.828 6.887 1 96.25 168 SER B CA 1
ATOM 4613 C C . SER B 1 168 ? -10.914 -27.516 5.652 1 96.25 168 SER B C 1
ATOM 4615 O O . SER B 1 168 ? -10.18 -27.875 4.734 1 96.25 168 SER B O 1
ATOM 4617 N N . ILE B 1 169 ? -12.227 -27.594 5.559 1 97.06 169 ILE B N 1
ATOM 4618 C CA . ILE B 1 169 ? -12.891 -28.125 4.375 1 97.06 169 ILE B CA 1
ATOM 4619 C C . ILE B 1 169 ? -12.75 -27.141 3.215 1 97.06 169 ILE B C 1
ATOM 4621 O O . ILE B 1 169 ? -12.438 -27.531 2.09 1 97.06 169 ILE B O 1
ATOM 4625 N N . SER B 1 170 ? -12.984 -25.875 3.562 1 96 170 SER B N 1
ATOM 4626 C CA . SER B 1 170 ? -12.938 -24.859 2.523 1 96 170 SER B CA 1
ATOM 4627 C C . SER B 1 170 ? -11.562 -24.781 1.869 1 96 170 SER B C 1
ATOM 4629 O O . SER B 1 170 ? -11.461 -24.578 0.657 1 96 170 SER B O 1
ATOM 4631 N N . TYR B 1 171 ? -10.625 -24.953 2.697 1 97.12 171 TYR B N 1
ATOM 4632 C CA . TYR B 1 171 ? -9.266 -24.906 2.156 1 97.12 171 TYR B CA 1
ATOM 4633 C C . TYR B 1 171 ? -9.031 -26.062 1.192 1 97.12 171 TYR B C 1
ATOM 4635 O O . TYR B 1 171 ? -8.359 -25.906 0.171 1 97.12 171 TYR B O 1
ATOM 4643 N N . ARG B 1 172 ? -9.523 -27.266 1.444 1 97.88 172 ARG B N 1
ATOM 4644 C CA . ARG B 1 172 ? -9.383 -28.422 0.563 1 97.88 172 ARG B CA 1
ATOM 4645 C C . ARG B 1 172 ? -10.125 -28.203 -0.751 1 97.88 172 ARG B C 1
ATOM 4647 O O . ARG B 1 172 ? -9.625 -28.562 -1.819 1 97.88 172 ARG B O 1
ATOM 4654 N N . HIS B 1 173 ? -11.297 -27.562 -0.656 1 98.06 173 HIS B N 1
ATOM 4655 C CA . HIS B 1 173 ? -12.016 -27.203 -1.873 1 98.06 173 HIS B CA 1
ATOM 4656 C C . HIS B 1 173 ? -11.211 -26.219 -2.709 1 98.06 173 HIS B C 1
ATOM 4658 O O . HIS B 1 173 ? -11.141 -26.344 -3.934 1 98.06 173 HIS B O 1
ATOM 4664 N N . MET B 1 174 ? -10.656 -25.281 -2.068 1 98.19 174 MET B N 1
ATOM 4665 C CA . MET B 1 174 ? -9.844 -24.297 -2.771 1 98.19 174 MET B CA 1
ATOM 4666 C C . MET B 1 174 ? -8.672 -24.953 -3.492 1 98.19 174 MET B C 1
ATOM 4668 O O . MET B 1 174 ? -8.445 -24.688 -4.676 1 98.19 174 MET B O 1
ATOM 4672 N N . CYS B 1 175 ? -7.961 -25.828 -2.811 1 98.5 175 CYS B N 1
ATOM 4673 C CA . CYS B 1 175 ? -6.797 -26.484 -3.387 1 98.5 175 CYS B CA 1
ATOM 4674 C C . CYS B 1 175 ? -7.191 -27.328 -4.594 1 98.5 175 CYS B C 1
ATOM 4676 O O . CYS B 1 175 ? -6.516 -27.297 -5.625 1 98.5 175 CYS B O 1
ATOM 4678 N N . ARG B 1 176 ? -8.234 -28.062 -4.484 1 98.56 176 ARG B N 1
ATOM 4679 C CA . ARG B 1 176 ? -8.727 -28.875 -5.586 1 98.56 176 ARG B CA 1
ATOM 4680 C C . ARG B 1 176 ? -9.156 -28.016 -6.766 1 98.56 176 ARG B C 1
ATOM 4682 O O . ARG B 1 176 ? -8.781 -28.281 -7.91 1 98.56 176 ARG B O 1
ATOM 4689 N N . PHE B 1 177 ? -9.891 -26.969 -6.434 1 98.69 177 PHE B N 1
ATOM 4690 C CA . PHE B 1 177 ? -10.391 -26.062 -7.465 1 98.69 177 PHE B CA 1
ATOM 4691 C C . PHE B 1 177 ? -9.242 -25.391 -8.211 1 98.69 177 PHE B C 1
ATOM 4693 O O . PHE B 1 177 ? -9.219 -25.391 -9.445 1 98.69 177 PHE B O 1
ATOM 4700 N N . GLU B 1 178 ? -8.258 -24.828 -7.477 1 98.62 178 GLU B N 1
ATOM 4701 C CA . GLU B 1 178 ? -7.117 -24.141 -8.078 1 98.62 178 GLU B CA 1
ATOM 4702 C C . GLU B 1 178 ? -6.242 -25.109 -8.867 1 98.62 178 GLU B C 1
ATOM 4704 O O . GLU B 1 178 ? -5.602 -24.719 -9.844 1 98.62 178 GLU B O 1
ATOM 4709 N N . SER B 1 179 ? -6.277 -26.375 -8.5 1 98.69 179 SER B N 1
ATOM 4710 C CA . SER B 1 179 ? -5.438 -27.359 -9.164 1 98.69 179 SER B CA 1
ATOM 4711 C C . SER B 1 179 ? -6.062 -27.828 -10.477 1 98.69 179 SER B C 1
ATOM 4713 O O . SER B 1 179 ? -5.352 -28.109 -11.445 1 98.69 179 SER B O 1
ATOM 4715 N N . GLY B 1 180 ? -7.43 -27.844 -10.484 1 98.44 180 GLY B N 1
ATOM 4716 C CA . GLY B 1 180 ? -7.938 -28.609 -11.609 1 98.44 180 GLY B CA 1
ATOM 4717 C C . GLY B 1 180 ? -9.117 -27.938 -12.305 1 98.44 180 GLY B C 1
ATOM 4718 O O . GLY B 1 180 ? -9.539 -28.375 -13.375 1 98.44 180 GLY B O 1
ATOM 4719 N N . PHE B 1 181 ? -9.617 -26.859 -11.719 1 98.5 181 PHE B N 1
ATOM 4720 C CA . PHE B 1 181 ? -10.922 -26.484 -12.25 1 98.5 181 PHE B CA 1
ATOM 4721 C C . PHE B 1 181 ? -10.945 -25.016 -12.641 1 98.5 181 PHE B C 1
ATOM 4723 O O . PHE B 1 181 ? -11.734 -24.609 -13.492 1 98.5 181 PHE B O 1
ATOM 4730 N N . PHE B 1 182 ? -10.156 -24.156 -12.023 1 98.5 182 PHE B N 1
ATOM 4731 C CA . PHE B 1 182 ? -10.297 -22.734 -12.281 1 98.5 182 PHE B CA 1
ATOM 4732 C C . PHE B 1 182 ? -10.133 -22.438 -13.766 1 98.5 182 PHE B C 1
ATOM 4734 O O . PHE B 1 182 ? -10.852 -21.609 -14.328 1 98.5 182 PHE B O 1
ATOM 4741 N N . TYR B 1 183 ? -9.234 -23.141 -14.477 1 98.31 183 TYR B N 1
ATOM 4742 C CA . TYR B 1 183 ? -8.953 -22.875 -15.883 1 98.31 183 TYR B CA 1
ATOM 4743 C C . TYR B 1 183 ? -10.023 -23.484 -16.781 1 98.31 183 TYR B C 1
ATOM 4745 O O . TYR B 1 183 ? -10.023 -23.266 -18 1 98.31 183 TYR B O 1
ATOM 4753 N N . ARG B 1 184 ? -10.844 -24.234 -16.188 1 97.44 184 ARG B N 1
ATOM 4754 C CA . ARG B 1 184 ? -11.953 -24.859 -16.922 1 97.44 184 ARG B CA 1
ATOM 4755 C C . ARG B 1 184 ? -13.227 -24.031 -16.781 1 97.44 184 ARG B C 1
ATOM 4757 O O . ARG B 1 184 ? -14.25 -24.344 -17.391 1 97.44 184 ARG B O 1
ATOM 4764 N N . HIS B 1 185 ? -13.242 -23.062 -15.93 1 98.19 185 HIS B N 1
ATOM 4765 C CA . HIS B 1 185 ? -14.398 -22.188 -15.805 1 98.19 185 HIS B CA 1
ATOM 4766 C C . HIS B 1 185 ? -14.688 -21.469 -17.109 1 98.19 185 HIS B C 1
ATOM 4768 O O . HIS B 1 185 ? -13.758 -20.984 -17.766 1 98.19 185 HIS B O 1
ATOM 4774 N N . PRO B 1 186 ? -15.922 -21.281 -17.484 1 98.06 186 PRO B N 1
ATOM 4775 C CA . PRO B 1 186 ? -16.266 -20.688 -18.781 1 98.06 186 PRO B CA 1
ATOM 4776 C C . PRO B 1 186 ? -15.688 -19.281 -18.953 1 98.06 186 PRO B C 1
ATOM 4778 O O . PRO B 1 186 ? -15.281 -18.906 -20.062 1 98.06 186 PRO B O 1
ATOM 4781 N N . LEU B 1 187 ? -15.602 -18.516 -17.922 1 98.62 187 LEU B N 1
ATOM 4782 C CA . LEU B 1 187 ? -15.078 -17.156 -18.016 1 98.62 187 LEU B CA 1
ATOM 4783 C C . LEU B 1 187 ? -13.617 -17.156 -18.438 1 98.62 187 LEU B C 1
ATOM 4785 O O . LEU B 1 187 ? -13.117 -16.156 -18.953 1 98.62 187 LEU B O 1
ATOM 4789 N N . MET B 1 188 ? -12.93 -18.281 -18.219 1 98.75 188 MET B N 1
ATOM 4790 C CA . MET B 1 188 ? -11.508 -18.344 -18.516 1 98.75 188 MET B CA 1
ATOM 4791 C C . MET B 1 188 ? -11.281 -18.719 -19.969 1 98.75 188 MET B C 1
ATOM 4793 O O . MET B 1 188 ? -10.164 -18.609 -20.484 1 98.75 188 MET B O 1
ATOM 4797 N N . ASP B 1 189 ? -12.312 -19.062 -20.719 1 98.25 189 ASP B N 1
ATOM 4798 C CA . ASP B 1 189 ? -12.211 -19.531 -22.094 1 98.25 189 ASP B CA 1
ATOM 4799 C C . ASP B 1 189 ? -11.734 -18.391 -23.016 1 98.25 189 ASP B C 1
ATOM 4801 O O . ASP B 1 189 ? -11.141 -18.641 -24.062 1 98.25 189 ASP B O 1
ATOM 4805 N N . ASP B 1 190 ? -11.953 -17.219 -22.594 1 97.44 190 ASP B N 1
ATOM 4806 C CA . ASP B 1 190 ? -11.648 -16.062 -23.422 1 97.44 190 ASP B CA 1
ATOM 4807 C C . ASP B 1 190 ? -10.156 -15.742 -23.391 1 97.44 190 ASP B C 1
ATOM 4809 O O . ASP B 1 190 ? -9.688 -14.891 -24.141 1 97.44 190 ASP B O 1
ATOM 4813 N N . TYR B 1 191 ? -9.398 -16.516 -22.594 1 98.81 191 TYR B N 1
ATOM 4814 C CA . TYR B 1 191 ? -8.047 -16.031 -22.312 1 98.81 191 TYR B CA 1
ATOM 4815 C C . TYR B 1 191 ? -7.012 -17.109 -22.594 1 98.81 191 TYR B C 1
ATOM 4817 O O . TYR B 1 191 ? -7.324 -18.297 -22.578 1 98.81 191 TYR B O 1
ATOM 4825 N N . ASP B 1 192 ? -5.77 -16.641 -22.875 1 98.75 192 ASP B N 1
ATOM 4826 C CA . ASP B 1 192 ? -4.613 -17.5 -23.078 1 98.75 192 ASP B CA 1
ATOM 4827 C C . ASP B 1 192 ? -3.68 -17.453 -21.859 1 98.75 192 ASP B C 1
ATOM 4829 O O . ASP B 1 192 ? -2.924 -18.406 -21.625 1 98.75 192 ASP B O 1
ATOM 4833 N N . TRP B 1 193 ? -3.721 -16.344 -21.125 1 98.81 193 TRP B N 1
ATOM 4834 C CA . TRP B 1 193 ? -2.82 -16.109 -20 1 98.81 193 TRP B CA 1
ATOM 4835 C C . TRP B 1 193 ? -3.594 -15.68 -18.766 1 98.81 193 TRP B C 1
ATOM 4837 O O . TRP B 1 193 ? -4.68 -15.102 -18.875 1 98.81 193 TRP B O 1
ATOM 4847 N N . TYR B 1 194 ? -2.996 -15.977 -17.625 1 98.88 194 TYR B N 1
ATOM 4848 C CA . TYR B 1 194 ? -3.562 -15.406 -16.406 1 98.88 194 TYR B CA 1
ATOM 4849 C C . TYR B 1 194 ? -2.467 -15.07 -15.406 1 98.88 194 TYR B C 1
ATOM 4851 O O . TYR B 1 194 ? -1.351 -15.594 -15.5 1 98.88 194 TYR B O 1
ATOM 4859 N N . TRP B 1 195 ? -2.719 -14.164 -14.555 1 98.94 195 TRP B N 1
ATOM 4860 C CA . TRP B 1 195 ? -1.975 -13.836 -13.344 1 98.94 195 TRP B CA 1
ATOM 4861 C C . TRP B 1 195 ? -2.854 -13.992 -12.109 1 98.94 195 TRP B C 1
ATOM 4863 O O . TRP B 1 195 ? -3.826 -13.25 -11.938 1 98.94 195 TRP B O 1
ATOM 4873 N N . ARG B 1 196 ? -2.508 -14.93 -11.273 1 98.81 196 ARG B N 1
ATOM 4874 C CA . ARG B 1 196 ? -3.266 -15.148 -10.039 1 98.81 196 ARG B CA 1
ATOM 4875 C C . ARG B 1 196 ? -2.943 -14.078 -9 1 98.81 196 ARG B C 1
ATOM 4877 O O . ARG B 1 196 ? -1.773 -13.812 -8.719 1 98.81 196 ARG B O 1
ATOM 4884 N N . VAL B 1 197 ? -3.992 -13.422 -8.453 1 98.69 197 VAL B N 1
ATOM 4885 C CA . VAL B 1 197 ? -3.842 -12.406 -7.41 1 98.69 197 VAL B CA 1
ATOM 4886 C C . VAL B 1 197 ? -4.711 -12.766 -6.207 1 98.69 197 VAL B C 1
ATOM 4888 O O . VAL B 1 197 ? -5.902 -13.055 -6.359 1 98.69 197 VAL B O 1
ATOM 4891 N N . GLU B 1 198 ? -4.109 -12.773 -5.086 1 97.25 198 GLU B N 1
ATOM 4892 C CA . GLU B 1 198 ? -4.809 -13.078 -3.842 1 97.25 198 GLU B CA 1
ATOM 4893 C C . GLU B 1 198 ? -4.988 -11.82 -2.992 1 97.25 198 GLU B C 1
ATOM 4895 O O . GLU B 1 198 ? -4.34 -10.797 -3.236 1 97.25 198 GLU B O 1
ATOM 4900 N N . PRO B 1 199 ? -5.934 -11.875 -2.01 1 97.5 199 PRO B N 1
ATOM 4901 C CA . PRO B 1 199 ? -5.973 -10.789 -1.027 1 97.5 199 PRO B CA 1
ATOM 4902 C C . PRO B 1 199 ? -4.68 -10.672 -0.224 1 97.5 199 PRO B C 1
ATOM 4904 O O . PRO B 1 199 ? -3.949 -11.656 -0.076 1 97.5 199 PRO B O 1
ATOM 4907 N N . ASP B 1 200 ? -4.355 -9.492 0.201 1 96.81 200 ASP B N 1
ATOM 4908 C CA . ASP B 1 200 ? -3.287 -9.18 1.147 1 96.81 200 ASP B CA 1
ATOM 4909 C C . ASP B 1 200 ? -1.915 -9.391 0.514 1 96.81 200 ASP B C 1
ATOM 4911 O O . ASP B 1 200 ? -1.003 -9.914 1.158 1 96.81 200 ASP B O 1
ATOM 4915 N N . ILE B 1 201 ? -1.837 -9.117 -0.744 1 98.31 201 ILE B N 1
ATOM 4916 C CA . ILE B 1 201 ? -0.527 -9.141 -1.387 1 98.31 201 ILE B CA 1
ATOM 4917 C C . ILE B 1 201 ? -0.066 -7.707 -1.659 1 98.31 201 ILE B C 1
ATOM 4919 O O . ILE B 1 201 ? -0.857 -6.766 -1.567 1 98.31 201 ILE B O 1
ATOM 4923 N N . LYS B 1 202 ? 1.224 -7.566 -1.937 1 98 202 LYS B N 1
ATOM 4924 C CA . LYS B 1 202 ? 1.8 -6.297 -2.373 1 98 202 LYS B CA 1
ATOM 4925 C C . LYS B 1 202 ? 2.844 -6.512 -3.465 1 98 202 LYS B C 1
ATOM 4927 O O . LYS B 1 202 ? 3.635 -7.453 -3.396 1 98 202 LYS B O 1
ATOM 4932 N N . LEU B 1 203 ? 2.797 -5.684 -4.449 1 98.75 203 LEU B N 1
ATOM 4933 C CA . LEU B 1 203 ? 3.893 -5.512 -5.395 1 98.75 203 LEU B CA 1
ATOM 4934 C C . LEU B 1 203 ? 4.746 -4.301 -5.027 1 98.75 203 LEU B C 1
ATOM 4936 O O . LEU B 1 203 ? 4.227 -3.195 -4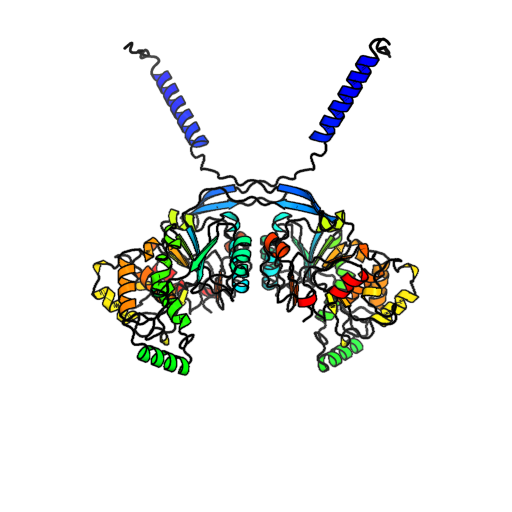.875 1 98.75 203 LEU B O 1
ATOM 4940 N N . HIS B 1 204 ? 6.039 -4.527 -4.965 1 98.44 204 HIS B N 1
ATOM 4941 C CA . HIS B 1 204 ? 6.891 -3.494 -4.387 1 98.44 204 HIS B CA 1
ATOM 4942 C C . HIS B 1 204 ? 7.48 -2.596 -5.469 1 98.44 204 HIS B C 1
ATOM 4944 O O . HIS B 1 204 ? 7.875 -1.46 -5.191 1 98.44 204 HIS B O 1
ATOM 4950 N N . CYS B 1 205 ? 7.676 -3.119 -6.668 1 98.75 205 CYS B N 1
ATOM 4951 C CA . CYS B 1 205 ? 8.414 -2.402 -7.699 1 98.75 205 CYS B CA 1
ATOM 4952 C C . CYS B 1 205 ? 7.504 -2.041 -8.867 1 98.75 205 CYS B C 1
ATOM 4954 O O . CYS B 1 205 ? 6.57 -2.779 -9.188 1 98.75 205 CYS B O 1
ATOM 4956 N N . ASP B 1 206 ? 7.773 -0.931 -9.469 1 98.5 206 ASP B N 1
ATOM 4957 C CA . ASP B 1 206 ? 7.055 -0.618 -10.703 1 98.5 206 ASP B CA 1
ATOM 4958 C C . ASP B 1 206 ? 7.391 -1.619 -11.805 1 98.5 206 ASP B C 1
ATOM 4960 O O . ASP B 1 206 ? 8.547 -2.008 -11.969 1 98.5 206 ASP B O 1
ATOM 4964 N N . ILE B 1 207 ? 6.375 -2.039 -12.453 1 98.5 207 ILE B N 1
ATOM 4965 C CA . ILE B 1 207 ? 6.516 -2.934 -13.602 1 98.5 207 ILE B CA 1
ATOM 4966 C C . ILE B 1 207 ? 6.168 -2.186 -14.883 1 98.5 207 ILE B C 1
ATOM 4968 O O . ILE B 1 207 ? 5.004 -2.148 -15.297 1 98.5 207 ILE B O 1
ATOM 4972 N N . ASP B 1 208 ? 7.16 -1.713 -15.578 1 97.12 208 ASP B N 1
ATOM 4973 C CA . ASP B 1 208 ? 6.945 -0.831 -16.719 1 97.12 208 ASP B CA 1
ATOM 4974 C C . ASP B 1 208 ? 7.113 -1.588 -18.047 1 97.12 208 ASP B C 1
ATOM 4976 O O . ASP B 1 208 ? 7.668 -1.053 -19 1 97.12 208 ASP B O 1
ATOM 4980 N N . TYR B 1 209 ? 6.77 -2.805 -18.031 1 97.5 209 TYR B N 1
ATOM 4981 C CA . TYR B 1 209 ? 6.664 -3.621 -19.234 1 97.5 209 TYR B CA 1
ATOM 4982 C C . TYR B 1 209 ? 5.461 -4.559 -19.141 1 97.5 209 TYR B C 1
ATOM 4984 O O . TYR B 1 209 ? 4.965 -4.844 -18.062 1 97.5 209 TYR B O 1
ATOM 4992 N N . ASP B 1 210 ? 4.969 -4.918 -20.297 1 98.12 210 ASP B N 1
ATOM 4993 C CA . ASP B 1 210 ? 3.844 -5.844 -20.344 1 98.12 210 ASP B CA 1
ATOM 4994 C C . ASP B 1 210 ? 4.285 -7.27 -20.016 1 98.12 210 ASP B C 1
ATOM 4996 O O . ASP B 1 210 ? 4.902 -7.941 -20.844 1 98.12 210 ASP B O 1
ATOM 5000 N N . VAL B 1 211 ? 3.885 -7.77 -18.891 1 98.44 211 VAL B N 1
ATOM 5001 C CA . VAL B 1 211 ? 4.355 -9.047 -18.359 1 98.44 211 VAL B CA 1
ATOM 5002 C C . VAL B 1 211 ? 3.84 -10.188 -19.234 1 98.44 211 VAL B C 1
ATOM 5004 O O . VAL B 1 211 ? 4.547 -11.172 -19.469 1 98.44 211 VAL B O 1
ATOM 5007 N N . PHE B 1 212 ? 2.613 -10.086 -19.703 1 98.75 212 PHE B N 1
ATOM 5008 C CA . PHE B 1 212 ? 2.043 -11.148 -20.516 1 98.75 212 PHE B CA 1
ATOM 5009 C C . PHE B 1 212 ? 2.721 -11.195 -21.891 1 98.75 212 PHE B C 1
ATOM 5011 O O . PHE B 1 212 ? 3.006 -12.281 -22.406 1 98.75 212 PHE B O 1
ATOM 5018 N N . LYS B 1 213 ? 2.949 -10.07 -22.453 1 98 213 LYS B N 1
ATOM 5019 C CA . LYS B 1 213 ? 3.695 -10.031 -23.703 1 98 213 LYS B CA 1
ATOM 5020 C C . LYS B 1 213 ? 5.117 -10.547 -23.516 1 98 213 LYS B C 1
ATOM 5022 O O . LYS B 1 213 ? 5.664 -11.211 -24.391 1 98 213 LYS B O 1
ATOM 5027 N N . PHE B 1 214 ? 5.699 -10.18 -22.406 1 98.31 214 PHE B N 1
ATOM 5028 C CA . PHE B 1 214 ? 7.012 -10.711 -22.062 1 98.31 214 PHE B CA 1
ATOM 5029 C C . PHE B 1 214 ? 7.004 -12.234 -22.109 1 98.31 214 PHE B C 1
ATOM 5031 O O . PHE B 1 214 ? 7.891 -12.852 -22.703 1 98.31 214 PHE B O 1
ATOM 5038 N N . MET B 1 215 ? 6.062 -12.859 -21.422 1 98.69 215 MET B N 1
ATOM 5039 C CA . MET B 1 215 ? 5.953 -14.32 -21.406 1 98.69 215 MET B CA 1
ATOM 5040 C C . MET B 1 215 ? 5.859 -14.867 -22.828 1 98.69 215 MET B C 1
ATOM 5042 O O . MET B 1 215 ? 6.582 -15.805 -23.188 1 98.69 215 MET B O 1
ATOM 5046 N N . LYS B 1 216 ? 5.039 -14.281 -23.609 1 98.38 216 LYS B N 1
ATOM 5047 C CA . LYS B 1 216 ? 4.828 -14.734 -24.984 1 98.38 216 LYS B CA 1
ATOM 5048 C C . LYS B 1 216 ? 6.09 -14.555 -25.812 1 98.38 216 LYS B C 1
ATOM 5050 O O . LYS B 1 216 ? 6.57 -15.508 -26.438 1 98.38 216 LYS B O 1
ATOM 5055 N N . ASP B 1 217 ? 6.656 -13.375 -25.781 1 97.81 217 ASP B N 1
ATOM 5056 C CA . ASP B 1 217 ? 7.777 -13.016 -26.641 1 97.81 217 ASP B CA 1
ATOM 5057 C C . ASP B 1 217 ? 9.031 -13.812 -26.266 1 97.81 217 ASP B C 1
ATOM 5059 O O . ASP B 1 217 ? 9.891 -14.047 -27.125 1 97.81 217 ASP B O 1
ATOM 5063 N N . ASN B 1 218 ? 9.078 -14.211 -25.016 1 98.31 218 ASN B N 1
ATOM 5064 C CA . ASN B 1 218 ? 10.281 -14.914 -24.578 1 98.31 218 ASN B CA 1
ATOM 5065 C C . ASN B 1 218 ? 10.016 -16.406 -24.375 1 98.31 218 ASN B C 1
ATOM 5067 O O . ASN B 1 218 ? 10.789 -17.094 -23.703 1 98.31 218 ASN B O 1
ATOM 5071 N N . LYS B 1 219 ? 8.914 -16.906 -24.844 1 98.19 219 LYS B N 1
ATOM 5072 C CA . LYS B 1 219 ? 8.547 -18.312 -24.891 1 98.19 219 LYS B CA 1
ATOM 5073 C C . LYS B 1 219 ? 8.492 -18.922 -23.5 1 98.19 219 LYS B C 1
ATOM 5075 O O . LYS B 1 219 ? 9.016 -20.016 -23.266 1 98.19 219 LYS B O 1
ATOM 5080 N N . LYS B 1 220 ? 7.98 -18.188 -22.609 1 98.75 220 LYS B N 1
ATOM 5081 C CA . LYS B 1 220 ? 7.711 -18.688 -21.266 1 98.75 220 LYS B CA 1
ATOM 5082 C C . LYS B 1 220 ? 6.262 -19.141 -21.125 1 98.75 220 LYS B C 1
ATOM 5084 O O . LYS B 1 220 ? 5.375 -18.625 -21.812 1 98.75 220 LYS B O 1
ATOM 5089 N N . LYS B 1 221 ? 6.035 -20.109 -20.219 1 98.81 221 LYS B N 1
ATOM 5090 C CA . LYS B 1 221 ? 4.68 -20.625 -20.031 1 98.81 221 LYS B CA 1
ATOM 5091 C C . LYS B 1 221 ? 4.277 -20.609 -18.562 1 98.81 221 LYS B C 1
ATOM 5093 O O . LYS B 1 221 ? 3.094 -20.734 -18.234 1 98.81 221 LYS B O 1
ATOM 5098 N N . TYR B 1 222 ? 5.23 -20.5 -17.688 1 98.88 222 TYR B N 1
ATOM 5099 C CA . TYR B 1 222 ? 5 -20.453 -16.25 1 98.88 222 TYR B CA 1
ATOM 5100 C C . TYR B 1 222 ? 6.016 -19.547 -15.57 1 98.88 222 TYR B C 1
ATOM 5102 O O . TYR B 1 222 ? 7.199 -19.562 -15.914 1 98.88 222 TYR B O 1
ATOM 5110 N N . ALA B 1 223 ? 5.508 -18.719 -14.641 1 98.88 223 ALA B N 1
ATOM 5111 C CA . ALA B 1 223 ? 6.434 -17.844 -13.922 1 98.88 223 ALA B CA 1
ATOM 5112 C C . ALA B 1 223 ? 6.031 -17.688 -12.461 1 98.88 223 ALA B C 1
ATOM 5114 O O . ALA B 1 223 ? 4.848 -17.781 -12.125 1 98.88 223 ALA B O 1
ATOM 5115 N N . PHE B 1 224 ? 7.066 -17.469 -11.648 1 98.81 224 PHE B N 1
ATOM 5116 C CA . PHE B 1 224 ? 6.863 -17.359 -10.203 1 98.81 224 PHE B CA 1
ATOM 5117 C C . PHE B 1 224 ? 7.68 -16.203 -9.641 1 98.81 224 PHE B C 1
ATOM 5119 O O . PHE B 1 224 ? 8.562 -15.664 -10.312 1 98.81 224 PHE B O 1
ATOM 5126 N N . ALA B 1 225 ? 7.305 -15.812 -8.406 1 98.44 225 ALA B N 1
ATOM 5127 C CA . ALA B 1 225 ? 8.062 -14.789 -7.699 1 98.44 225 ALA B CA 1
ATOM 5128 C C . ALA B 1 225 ? 8.797 -15.375 -6.496 1 98.44 225 ALA B C 1
ATOM 5130 O O . ALA B 1 225 ? 9.938 -15.008 -6.211 1 98.44 225 ALA B O 1
ATOM 5131 N N . ILE B 1 226 ? 8.117 -16.297 -5.836 1 98.5 226 ILE B N 1
ATOM 5132 C CA . ILE B 1 226 ? 8.664 -16.953 -4.652 1 98.5 226 ILE B CA 1
ATOM 5133 C C . ILE B 1 226 ? 8.539 -18.469 -4.793 1 98.5 226 ILE B C 1
ATOM 5135 O O . ILE B 1 226 ? 7.547 -18.969 -5.32 1 98.5 226 ILE B O 1
ATOM 5139 N N . SER B 1 227 ? 9.547 -19.156 -4.414 1 98.62 227 SER B N 1
ATOM 5140 C CA . SER B 1 227 ? 9.508 -20.594 -4.223 1 98.62 227 SER B CA 1
ATOM 5141 C C . SER B 1 227 ? 9.93 -20.984 -2.811 1 98.62 227 SER B C 1
ATOM 5143 O O . SER B 1 227 ? 10.742 -20.281 -2.191 1 98.62 227 SER B O 1
ATOM 5145 N N . ILE B 1 228 ? 9.367 -22.047 -2.305 1 98 228 ILE B N 1
ATOM 5146 C CA . ILE B 1 228 ? 9.578 -22.375 -0.898 1 98 228 ILE B CA 1
ATOM 5147 C C . ILE B 1 228 ? 9.32 -23.859 -0.668 1 98 228 ILE B C 1
ATOM 5149 O O . ILE B 1 228 ? 8.672 -24.516 -1.483 1 98 228 ILE B O 1
ATOM 5153 N N . LYS B 1 229 ? 9.844 -24.391 0.377 1 97.25 229 LYS B N 1
ATOM 5154 C CA . LYS B 1 229 ? 9.617 -25.797 0.71 1 97.25 229 LYS B CA 1
ATOM 5155 C C . LYS B 1 229 ? 8.273 -25.984 1.405 1 97.25 229 LYS B C 1
ATOM 5157 O O . LYS B 1 229 ? 7.883 -25.172 2.248 1 97.25 229 LYS B O 1
ATOM 5162 N N . GLU B 1 230 ? 7.645 -27.016 1.027 1 95.31 230 GLU B N 1
ATOM 5163 C CA . GLU B 1 230 ? 6.363 -27.391 1.62 1 95.31 230 GLU B CA 1
ATOM 5164 C C . GLU B 1 230 ? 6.562 -28.156 2.924 1 95.31 230 GLU B C 1
ATOM 5166 O O . GLU B 1 230 ? 7.652 -28.672 3.186 1 95.31 230 GLU B O 1
ATOM 5171 N N . TYR B 1 231 ? 5.477 -28.203 3.697 1 93.75 231 TYR B N 1
ATOM 5172 C CA . TYR B 1 231 ? 5.441 -29.078 4.863 1 93.75 231 TYR B CA 1
ATOM 5173 C C . TYR B 1 231 ? 5.062 -30.5 4.465 1 93.75 231 TYR B C 1
ATOM 5175 O O . TYR B 1 231 ? 3.955 -30.75 3.979 1 93.75 231 TYR B O 1
ATOM 5183 N N . GLU B 1 232 ? 5.895 -31.359 4.773 1 94.88 232 GLU B N 1
ATOM 5184 C CA . GLU B 1 232 ? 5.715 -32.75 4.348 1 94.88 232 GLU B CA 1
ATOM 5185 C C . GLU B 1 232 ? 4.418 -33.344 4.898 1 94.88 232 GLU B C 1
ATOM 5187 O O . GLU B 1 232 ? 3.744 -34.125 4.223 1 94.88 232 GLU B O 1
ATOM 5192 N N . ALA B 1 233 ? 4.047 -32.938 6.062 1 95.81 233 ALA B N 1
ATOM 5193 C CA . ALA B 1 233 ? 2.879 -33.469 6.742 1 95.81 233 ALA B CA 1
ATOM 5194 C C . ALA B 1 233 ? 1.592 -33.125 6.004 1 95.81 233 ALA B C 1
ATOM 5196 O O . ALA B 1 233 ? 0.554 -33.75 6.211 1 95.81 233 ALA B O 1
ATOM 5197 N N . THR B 1 234 ? 1.618 -32.188 5.102 1 96.75 234 THR B N 1
ATOM 5198 C CA . THR B 1 234 ? 0.418 -31.781 4.383 1 96.75 234 THR B CA 1
ATOM 5199 C C . THR B 1 234 ? 0.186 -32.656 3.16 1 96.75 234 THR B C 1
ATOM 5201 O O . THR B 1 234 ? -0.935 -32.75 2.652 1 96.75 234 THR B O 1
ATOM 5204 N N . ILE B 1 235 ? 1.298 -33.312 2.709 1 97.62 235 ILE B N 1
ATOM 5205 C CA . ILE B 1 235 ? 1.174 -34.031 1.436 1 97.62 235 ILE B CA 1
ATOM 5206 C C . ILE B 1 235 ? 1.971 -35.344 1.486 1 97.62 235 ILE B C 1
ATOM 5208 O O . ILE B 1 235 ? 2.777 -35.594 0.596 1 97.62 235 ILE B O 1
ATOM 5212 N N . PRO B 1 236 ? 1.688 -36.156 2.361 1 96.75 236 PRO B N 1
ATOM 5213 C CA . PRO B 1 236 ? 2.549 -37.312 2.562 1 96.75 236 PRO B CA 1
ATOM 5214 C C . PRO B 1 236 ? 2.551 -38.25 1.363 1 96.75 236 PRO B C 1
ATOM 5216 O O . PRO B 1 236 ? 3.545 -38.938 1.117 1 96.75 236 PRO B O 1
ATOM 5219 N N . THR B 1 237 ? 1.463 -38.375 0.582 1 98.06 237 THR B N 1
ATOM 5220 C CA . THR B 1 237 ? 1.417 -39.375 -0.465 1 98.06 237 THR B CA 1
ATOM 5221 C C . THR B 1 237 ? 1.359 -38.75 -1.846 1 98.06 237 THR B C 1
ATOM 5223 O O . THR B 1 237 ? 1.165 -39.406 -2.852 1 98.06 237 THR B O 1
ATOM 5226 N N . LEU B 1 238 ? 1.462 -37.406 -1.921 1 98.75 238 LEU B N 1
ATOM 5227 C CA . LEU B 1 238 ? 1.358 -36.719 -3.205 1 98.75 238 LEU B CA 1
ATOM 5228 C C . LEU B 1 238 ? 2.422 -37.25 -4.176 1 98.75 238 LEU B C 1
ATOM 5230 O O . LEU B 1 238 ? 2.113 -37.562 -5.324 1 98.75 238 LEU B O 1
ATOM 5234 N N . TRP B 1 239 ? 3.631 -37.344 -3.66 1 98.75 239 TRP B N 1
ATOM 5235 C CA . TRP B 1 239 ? 4.719 -37.719 -4.566 1 98.75 239 TRP B CA 1
ATOM 5236 C C . TRP B 1 239 ? 4.629 -39.156 -4.973 1 98.75 239 TRP B C 1
ATOM 5238 O O . TRP B 1 239 ? 4.887 -39.531 -6.129 1 98.75 239 TRP B O 1
ATOM 5248 N N . GLU B 1 240 ? 4.34 -40 -4.047 1 98.5 240 GLU B N 1
ATOM 5249 C CA . GLU B 1 240 ? 4.145 -41.406 -4.406 1 98.5 240 GLU B CA 1
ATOM 5250 C C . GLU B 1 240 ? 3.09 -41.562 -5.5 1 98.5 240 GLU B C 1
ATOM 5252 O O . GLU B 1 240 ? 3.271 -42.344 -6.441 1 98.5 240 GLU B O 1
ATOM 5257 N N . THR B 1 241 ? 2.01 -40.875 -5.332 1 98.69 241 THR B N 1
ATOM 5258 C CA . THR B 1 241 ? 0.954 -40.875 -6.336 1 98.69 241 THR B CA 1
ATOM 5259 C C . THR B 1 241 ? 1.473 -40.312 -7.668 1 98.69 241 THR B C 1
ATOM 5261 O O . THR B 1 241 ? 1.182 -40.875 -8.727 1 98.69 241 THR B O 1
ATOM 5264 N N . THR B 1 242 ? 2.258 -39.25 -7.621 1 98.81 242 THR B N 1
ATOM 5265 C CA . THR B 1 242 ? 2.859 -38.688 -8.812 1 98.81 242 THR B CA 1
ATOM 5266 C C . THR B 1 242 ? 3.785 -39.688 -9.5 1 98.81 242 THR B C 1
ATOM 5268 O O . THR B 1 242 ? 3.762 -39.812 -10.727 1 98.81 242 THR B O 1
ATOM 5271 N N . ARG B 1 243 ? 4.543 -40.375 -8.75 1 98.56 243 ARG B N 1
ATOM 5272 C CA . ARG B 1 243 ? 5.449 -41.375 -9.297 1 98.56 243 ARG B CA 1
ATOM 5273 C C . ARG B 1 243 ? 4.684 -42.469 -10.039 1 98.56 243 ARG B C 1
ATOM 5275 O O . ARG B 1 243 ? 5.09 -42.906 -11.125 1 98.56 243 ARG B O 1
ATOM 5282 N N . LYS B 1 244 ? 3.646 -42.906 -9.43 1 98.56 244 LYS B N 1
ATOM 5283 C CA . LYS B 1 244 ? 2.809 -43.906 -10.086 1 98.56 244 LYS B CA 1
ATOM 5284 C C . LYS B 1 244 ? 2.271 -43.406 -11.414 1 98.56 244 LYS B C 1
ATOM 5286 O O . LYS B 1 244 ? 2.227 -44.156 -12.398 1 98.56 244 LYS B O 1
ATOM 5291 N N . PHE B 1 245 ? 1.856 -42.188 -11.484 1 98.69 245 PHE B N 1
ATOM 5292 C CA . PHE B 1 245 ? 1.39 -41.594 -12.727 1 98.69 245 PHE B CA 1
ATOM 5293 C C . PHE B 1 245 ? 2.496 -41.594 -13.773 1 98.69 245 PHE B C 1
ATOM 5295 O O . PHE B 1 245 ? 2.264 -41.938 -14.93 1 98.69 245 PHE B O 1
ATOM 5302 N N . MET B 1 246 ? 3.725 -41.125 -13.344 1 98.38 246 MET B N 1
ATOM 5303 C CA . MET B 1 246 ? 4.859 -41.062 -14.258 1 98.38 246 MET B CA 1
ATOM 5304 C C . MET B 1 246 ? 5.176 -42.438 -14.828 1 98.38 246 MET B C 1
ATOM 5306 O O . MET B 1 246 ? 5.52 -42.562 -16 1 98.38 246 MET B O 1
ATOM 5310 N N . GLU B 1 247 ? 5.07 -43.438 -14.008 1 97.94 247 GLU B N 1
ATOM 5311 C CA . GLU B 1 247 ? 5.312 -44.812 -14.445 1 97.94 247 GLU B CA 1
ATOM 5312 C C . GLU B 1 247 ? 4.254 -45.25 -15.445 1 97.94 247 GLU B C 1
ATOM 5314 O O . GLU B 1 247 ? 4.57 -45.906 -16.438 1 97.94 247 GLU B O 1
ATOM 5319 N N . ALA B 1 248 ? 3.123 -44.844 -15.188 1 98.06 248 ALA B N 1
ATOM 5320 C CA . ALA B 1 248 ? 2 -45.25 -16.031 1 98.06 248 ALA B CA 1
ATOM 5321 C C . ALA B 1 248 ? 1.978 -44.469 -17.344 1 98.06 248 ALA B C 1
ATOM 5323 O O . ALA B 1 248 ? 1.501 -44.969 -18.359 1 98.06 248 ALA B O 1
ATOM 5324 N N . HIS B 1 249 ? 2.475 -43.25 -17.297 1 97.81 249 HIS B N 1
ATOM 5325 C CA . HIS B 1 249 ? 2.391 -42.375 -18.469 1 97.81 249 HIS B CA 1
ATOM 5326 C C . HIS B 1 249 ? 3.732 -41.719 -18.766 1 97.81 249 HIS B C 1
ATOM 5328 O O . HIS B 1 249 ? 3.816 -40.5 -18.844 1 97.81 249 HIS B O 1
ATOM 5334 N N . PRO B 1 250 ? 4.746 -42.5 -18.984 1 97.38 250 PRO B N 1
ATOM 5335 C CA . PRO B 1 250 ? 6.059 -41.906 -19.266 1 97.38 250 PRO B CA 1
ATOM 5336 C C . PRO B 1 250 ? 6.07 -41.031 -20.516 1 97.38 250 PRO B C 1
ATOM 5338 O O . PRO B 1 250 ? 6.871 -40.094 -20.625 1 97.38 250 PRO B O 1
ATOM 5341 N N . GLU B 1 251 ? 5.102 -41.281 -21.453 1 97.44 251 GLU B N 1
ATOM 5342 C CA . GLU B 1 251 ? 5.035 -40.562 -22.719 1 97.44 251 GLU B CA 1
ATOM 5343 C C . GLU B 1 251 ? 4.598 -39.125 -22.516 1 97.44 251 GLU B C 1
ATOM 5345 O O . GLU B 1 251 ? 4.785 -38.281 -23.391 1 97.44 251 GLU B O 1
ATOM 5350 N N . LEU B 1 252 ? 4.062 -38.781 -21.344 1 98.25 252 LEU B N 1
ATOM 5351 C CA . LEU B 1 252 ? 3.527 -37.469 -21.094 1 98.25 252 LEU B CA 1
ATOM 5352 C C . LEU B 1 252 ? 4.578 -36.562 -20.438 1 98.25 252 LEU B C 1
ATOM 5354 O O . LEU B 1 252 ? 4.398 -35.344 -20.359 1 98.25 252 LEU B O 1
ATOM 5358 N N . ILE B 1 253 ? 5.664 -37.125 -20.016 1 98.31 253 ILE B N 1
ATOM 5359 C CA . ILE B 1 253 ? 6.707 -36.375 -19.328 1 98.31 253 ILE B CA 1
ATOM 5360 C C . ILE B 1 253 ? 7.637 -35.719 -20.359 1 98.31 253 ILE B C 1
ATOM 5362 O O . ILE B 1 253 ? 8.125 -36.406 -21.266 1 98.31 253 ILE B O 1
ATOM 5366 N N . HIS B 1 254 ? 7.848 -34.469 -20.219 1 98.19 254 HIS B N 1
ATOM 5367 C CA . HIS B 1 254 ? 8.695 -33.75 -21.172 1 98.19 254 HIS B CA 1
ATOM 5368 C C . HIS B 1 254 ? 10.148 -34.219 -21.062 1 98.19 254 HIS B C 1
ATOM 5370 O O . HIS B 1 254 ? 10.656 -34.438 -19.953 1 98.19 254 HIS B O 1
ATOM 5376 N N . GLU B 1 255 ? 10.852 -34.312 -22.141 1 97.88 255 GLU B N 1
ATOM 5377 C CA . GLU B 1 255 ? 12.203 -34.875 -22.172 1 97.88 255 GLU B CA 1
ATOM 5378 C C . GLU B 1 255 ? 13.188 -33.938 -21.453 1 97.88 255 GLU B C 1
ATOM 5380 O O . GLU B 1 255 ? 14.125 -34.406 -20.812 1 97.88 255 GLU B O 1
ATOM 5385 N N . ASN B 1 256 ? 12.953 -32.688 -21.547 1 98.44 256 ASN B N 1
ATOM 5386 C CA . ASN B 1 256 ? 13.812 -31.672 -20.922 1 98.44 256 ASN B CA 1
ATOM 5387 C C . ASN B 1 256 ? 13.117 -31 -19.75 1 98.44 256 ASN B C 1
ATOM 5389 O O . ASN B 1 256 ? 13.195 -29.781 -19.578 1 98.44 256 ASN B O 1
ATOM 5393 N N . ASN B 1 257 ? 12.461 -31.844 -18.953 1 98.5 257 ASN B N 1
ATOM 5394 C CA . ASN B 1 257 ? 11.664 -31.344 -17.844 1 98.5 257 ASN B CA 1
ATOM 5395 C C . ASN B 1 257 ? 12.547 -30.906 -16.672 1 98.5 257 ASN B C 1
ATOM 5397 O O . ASN B 1 257 ? 13.773 -30.891 -16.797 1 98.5 257 ASN B O 1
ATOM 5401 N N . MET B 1 258 ? 11.961 -30.469 -15.562 1 98.62 258 MET B N 1
ATOM 5402 C CA . MET B 1 258 ? 12.656 -30 -14.375 1 98.62 258 MET B CA 1
ATOM 5403 C C . MET B 1 258 ? 12.438 -30.938 -13.195 1 98.62 258 MET B C 1
ATOM 5405 O O . MET B 1 258 ? 12.234 -30.5 -12.062 1 98.62 258 MET B O 1
ATOM 5409 N N . LEU B 1 259 ? 12.43 -32.156 -13.5 1 98.69 259 LEU B N 1
ATOM 5410 C CA . LEU B 1 259 ? 12.344 -33.125 -12.422 1 98.69 259 LEU B CA 1
ATOM 5411 C C . LEU B 1 259 ? 13.406 -32.875 -11.359 1 98.69 259 LEU B C 1
ATOM 5413 O O . LEU B 1 259 ? 13.164 -33.062 -10.164 1 98.69 259 LEU B O 1
ATOM 5417 N N . ASP B 1 260 ? 14.539 -32.375 -11.742 1 98.62 260 ASP B N 1
ATOM 5418 C CA . ASP B 1 260 ? 15.641 -32.125 -10.828 1 98.62 260 ASP B CA 1
ATOM 5419 C C . ASP B 1 260 ? 15.344 -30.922 -9.938 1 98.62 260 ASP B C 1
ATOM 5421 O O . ASP B 1 260 ? 16.047 -30.672 -8.961 1 98.62 260 ASP B O 1
ATOM 5425 N N . PHE B 1 261 ? 14.367 -30.156 -10.219 1 98.81 261 PHE B N 1
ATOM 5426 C CA . PHE B 1 261 ? 13.938 -29.094 -9.32 1 98.81 261 PHE B CA 1
ATOM 5427 C C . PHE B 1 261 ? 13.141 -29.672 -8.148 1 98.81 261 PHE B C 1
ATOM 5429 O O . PHE B 1 261 ? 13.289 -29.219 -7.012 1 98.81 261 PHE B O 1
ATOM 5436 N N . VAL B 1 262 ? 12.344 -30.719 -8.352 1 98.69 262 VAL B N 1
ATOM 5437 C CA . VAL B 1 262 ? 11.414 -31.188 -7.328 1 98.69 262 VAL B CA 1
ATOM 5438 C C . VAL B 1 262 ? 11.953 -32.469 -6.699 1 98.69 262 VAL B C 1
ATOM 5440 O O . VAL B 1 262 ? 11.398 -32.969 -5.715 1 98.69 262 VAL B O 1
ATOM 5443 N N . SER B 1 263 ? 12.977 -33 -7.207 1 98.62 263 SER B N 1
ATOM 5444 C CA . SER B 1 263 ? 13.594 -34.219 -6.676 1 98.62 263 SER B CA 1
ATOM 5445 C C . SER B 1 263 ? 15.109 -34.156 -6.766 1 98.62 263 SER B C 1
ATOM 5447 O O . SER B 1 263 ? 15.664 -33.688 -7.773 1 98.62 263 SER B O 1
ATOM 5449 N N . ASP B 1 264 ? 15.734 -34.656 -5.73 1 98.06 264 ASP B N 1
ATOM 5450 C CA . ASP B 1 264 ? 17.188 -34.625 -5.688 1 98.06 264 ASP B CA 1
ATOM 5451 C C . ASP B 1 264 ? 17.766 -36 -6.055 1 98.06 264 ASP B C 1
ATOM 5453 O O . ASP B 1 264 ? 18.984 -36.188 -6.094 1 98.06 264 ASP B O 1
ATOM 5457 N N . ASP B 1 265 ? 16.906 -36.969 -6.316 1 98.06 265 ASP B N 1
ATOM 5458 C CA . ASP B 1 265 ? 17.344 -38.344 -6.539 1 98.06 265 ASP B CA 1
ATOM 5459 C C . ASP B 1 265 ? 16.641 -38.969 -7.75 1 98.06 265 ASP B C 1
ATOM 5461 O O . ASP B 1 265 ? 16.188 -40.094 -7.688 1 98.06 265 ASP B O 1
ATOM 5465 N N . GLN B 1 266 ? 16.453 -38.188 -8.734 1 95.56 266 GLN B N 1
ATOM 5466 C CA . GLN B 1 266 ? 15.93 -38.625 -10.023 1 95.56 266 GLN B CA 1
ATOM 5467 C C . GLN B 1 266 ? 14.523 -39.188 -9.891 1 95.56 266 GLN B C 1
ATOM 5469 O O . GLN B 1 266 ? 14.211 -40.219 -10.477 1 95.56 266 GLN B O 1
ATOM 5474 N N . GLY B 1 267 ? 13.828 -38.625 -9.016 1 97 267 GLY B N 1
ATOM 5475 C CA . GLY B 1 267 ? 12.406 -38.938 -8.953 1 97 267 GLY B CA 1
ATOM 5476 C C . GLY B 1 267 ? 12.055 -39.906 -7.848 1 97 267 GLY B C 1
ATOM 5477 O O . GLY B 1 267 ? 10.875 -40.188 -7.625 1 97 267 GLY B O 1
ATOM 5478 N N . LEU B 1 268 ? 12.922 -40.312 -7.082 1 97.5 268 LEU B N 1
ATOM 5479 C CA . LEU B 1 268 ? 12.625 -41.281 -6.039 1 97.5 268 LEU B CA 1
ATOM 5480 C C . LEU B 1 268 ? 11.875 -40.656 -4.879 1 97.5 268 LEU B C 1
ATOM 5482 O O . LEU B 1 268 ? 11.016 -41.281 -4.262 1 97.5 268 LEU B O 1
ATOM 5486 N N . SER B 1 269 ? 12.25 -39.406 -4.613 1 97.94 269 SER B N 1
ATOM 5487 C CA . SER B 1 269 ? 11.57 -38.688 -3.555 1 97.94 269 SER B CA 1
ATOM 5488 C C . SER B 1 269 ? 11.328 -37.219 -3.959 1 97.94 269 SER B C 1
ATOM 5490 O O . SER B 1 269 ? 11.945 -36.719 -4.898 1 97.94 269 SER B O 1
ATOM 5492 N N . TYR B 1 270 ? 10.336 -36.688 -3.303 1 98.38 270 TYR B N 1
ATOM 5493 C CA . TYR B 1 270 ? 10.047 -35.281 -3.438 1 98.38 270 TYR B CA 1
ATOM 5494 C C . TYR B 1 270 ? 10.875 -34.469 -2.451 1 98.38 270 TYR B C 1
ATOM 5496 O O . TYR B 1 270 ? 10.953 -34.812 -1.268 1 98.38 270 TYR B O 1
ATOM 5504 N N . ASN B 1 271 ? 11.547 -33.438 -2.902 1 98.44 271 ASN B N 1
ATOM 5505 C CA . ASN B 1 271 ? 12.359 -32.625 -2 1 98.44 271 ASN B CA 1
ATOM 5506 C C . ASN B 1 271 ? 11.555 -31.469 -1.406 1 98.44 271 ASN B C 1
ATOM 5508 O O . ASN B 1 271 ? 12.117 -30.609 -0.716 1 98.44 271 ASN B O 1
ATOM 5512 N N . LEU B 1 272 ? 10.234 -31.297 -1.782 1 98.38 272 LEU B N 1
ATOM 5513 C CA . LEU B 1 272 ? 9.234 -30.406 -1.191 1 98.38 272 LEU B CA 1
ATOM 5514 C C . LEU B 1 272 ? 9.328 -29 -1.799 1 98.38 272 LEU B C 1
ATOM 5516 O O . LEU B 1 272 ? 8.617 -28.094 -1.371 1 98.38 272 LEU B O 1
ATOM 5520 N N . CYS B 1 273 ? 10.141 -28.828 -2.805 1 98.62 273 CYS B N 1
ATOM 5521 C CA . CYS B 1 273 ? 10.227 -27.531 -3.48 1 98.62 273 CYS B CA 1
ATOM 5522 C C . CYS B 1 273 ? 8.969 -27.266 -4.293 1 98.62 273 CYS B C 1
ATOM 5524 O O . CYS B 1 273 ? 8.461 -28.156 -4.973 1 98.62 273 CYS B O 1
ATOM 5526 N N . HIS B 1 274 ? 8.492 -26.109 -4.16 1 98.62 274 HIS B N 1
ATOM 5527 C CA . HIS B 1 274 ? 7.387 -25.688 -5.012 1 98.62 274 HIS B CA 1
ATOM 5528 C C . HIS B 1 274 ? 7.398 -24.172 -5.23 1 98.62 274 HIS B C 1
ATOM 5530 O O . HIS B 1 274 ? 8.016 -23.438 -4.461 1 98.62 274 HIS B O 1
ATOM 5536 N N . PHE B 1 275 ? 6.809 -23.734 -6.344 1 98.81 275 PHE B N 1
ATOM 5537 C CA . PHE B 1 275 ? 6.508 -22.328 -6.605 1 98.81 275 PHE B CA 1
ATOM 5538 C C . PHE B 1 275 ? 5.285 -21.891 -5.812 1 98.81 275 PHE B C 1
ATOM 5540 O O . PHE B 1 275 ? 4.23 -22.516 -5.879 1 98.81 275 PHE B O 1
ATOM 5547 N N . TRP B 1 276 ? 5.453 -20.859 -5.074 1 97.88 276 TRP B N 1
ATOM 5548 C CA . TRP B 1 276 ? 4.332 -20.328 -4.297 1 97.88 276 TRP B CA 1
ATOM 5549 C C . TRP B 1 276 ? 3.262 -19.75 -5.207 1 97.88 276 TRP B C 1
ATOM 5551 O O . TRP B 1 276 ? 3.51 -18.766 -5.918 1 97.88 276 TRP B O 1
ATOM 5561 N N . SER B 1 277 ? 2.121 -20.297 -5.219 1 96.69 277 SER B N 1
ATOM 5562 C CA . SER B 1 277 ? 1.162 -20.078 -6.297 1 96.69 277 SER B CA 1
ATOM 5563 C C . SER B 1 277 ? 0.296 -18.844 -6.027 1 96.69 277 SER B C 1
ATOM 5565 O O . SER B 1 277 ? -0.531 -18.469 -6.859 1 96.69 277 SER B O 1
ATOM 5567 N N . ASN B 1 278 ? 0.492 -18.203 -4.895 1 95.81 278 ASN B N 1
ATOM 5568 C CA . ASN B 1 278 ? -0.224 -16.938 -4.684 1 95.81 278 ASN B CA 1
ATOM 5569 C C . ASN B 1 278 ? 0.182 -15.891 -5.707 1 95.81 278 ASN B C 1
ATOM 5571 O O . ASN B 1 278 ? -0.54 -14.914 -5.918 1 95.81 278 ASN B O 1
ATOM 5575 N N . PHE B 1 279 ? 1.314 -16.016 -6.227 1 97.44 279 PHE B N 1
ATOM 5576 C CA . PHE B 1 279 ? 1.789 -15.352 -7.438 1 97.44 279 PHE B CA 1
ATOM 5577 C C . PHE B 1 279 ? 2.096 -16.375 -8.523 1 97.44 279 PHE B C 1
ATOM 5579 O O . PHE B 1 279 ? 3.061 -17.125 -8.422 1 97.44 279 PHE B O 1
ATOM 5586 N N . GLU B 1 280 ? 1.288 -16.406 -9.492 1 98.44 280 GLU B N 1
ATOM 5587 C CA . GLU B 1 280 ? 1.416 -17.359 -10.586 1 98.44 280 GLU B CA 1
ATOM 5588 C C . GLU B 1 280 ? 0.977 -16.734 -11.914 1 98.44 280 GLU B C 1
ATOM 5590 O O . GLU B 1 280 ? -0.174 -16.328 -12.055 1 98.44 280 GLU B O 1
ATOM 5595 N N . ILE B 1 281 ? 1.914 -16.547 -12.797 1 98.88 281 ILE B N 1
ATOM 5596 C CA . ILE B 1 281 ? 1.616 -16.141 -14.172 1 98.88 281 ILE B CA 1
ATOM 5597 C C . ILE B 1 281 ? 1.865 -17.312 -15.117 1 98.88 281 ILE B C 1
ATOM 5599 O O . ILE B 1 281 ? 2.967 -17.875 -15.156 1 98.88 281 ILE B O 1
ATOM 5603 N N . ALA B 1 282 ? 0.832 -17.656 -15.922 1 98.88 282 ALA B N 1
ATOM 5604 C CA . ALA B 1 282 ? 1.021 -18.844 -16.734 1 98.88 282 ALA B CA 1
ATOM 5605 C C . ALA B 1 282 ? 0.093 -18.844 -17.953 1 98.88 282 ALA B C 1
ATOM 5607 O O . ALA B 1 282 ? -0.903 -18.109 -17.969 1 98.88 282 ALA B O 1
ATOM 5608 N N . ALA B 1 283 ? 0.52 -19.578 -18.891 1 98.88 283 ALA B N 1
ATOM 5609 C CA . ALA B 1 283 ? -0.347 -19.906 -20.031 1 98.88 283 ALA B CA 1
ATOM 5610 C C . ALA B 1 283 ? -1.425 -20.906 -19.625 1 98.88 283 ALA B C 1
ATOM 5612 O O . ALA B 1 283 ? -1.126 -21.938 -19.016 1 98.88 283 ALA B O 1
ATOM 5613 N N . LEU B 1 284 ? -2.594 -20.609 -20.031 1 98.81 284 LEU B N 1
ATOM 5614 C CA . LEU B 1 284 ? -3.686 -21.516 -19.703 1 98.81 284 LEU B CA 1
ATOM 5615 C C . LEU B 1 284 ? -3.549 -22.828 -20.453 1 98.81 284 LEU B C 1
ATOM 5617 O O . LEU B 1 284 ? -4.02 -23.875 -20 1 98.81 284 LEU B O 1
ATOM 5621 N N . ASP B 1 285 ? -2.867 -22.812 -21.531 1 98.25 285 ASP B N 1
ATOM 5622 C CA . ASP B 1 285 ? -2.658 -24.031 -22.328 1 98.25 285 ASP B CA 1
ATOM 5623 C C . ASP B 1 285 ? -1.827 -25.047 -21.547 1 98.25 285 ASP B C 1
ATOM 5625 O O . ASP B 1 285 ? -1.885 -26.25 -21.844 1 98.25 285 ASP B O 1
ATOM 5629 N N . LEU B 1 286 ? -1.041 -24.594 -20.641 1 98.62 286 LEU B N 1
ATOM 5630 C CA . LEU B 1 286 ? -0.322 -25.516 -19.781 1 98.62 286 LEU B CA 1
ATOM 5631 C C . LEU B 1 286 ? -1.293 -26.406 -19.016 1 98.62 286 LEU B C 1
ATOM 5633 O O . LEU B 1 286 ? -1.167 -27.641 -19.031 1 98.62 286 LEU B O 1
ATOM 5637 N N . TRP B 1 287 ? -2.273 -25.828 -18.469 1 98.69 287 TRP B N 1
ATOM 5638 C CA . TRP B 1 287 ? -3.211 -26.562 -17.625 1 98.69 287 TRP B CA 1
ATOM 5639 C C . TRP B 1 287 ? -4.227 -27.312 -18.469 1 98.69 287 TRP B C 1
ATOM 5641 O O . TRP B 1 287 ? -4.703 -28.391 -18.062 1 98.69 287 TRP B O 1
ATOM 5651 N N . ARG B 1 288 ? -4.504 -26.781 -19.625 1 98.44 288 ARG B N 1
ATOM 5652 C CA . ARG B 1 288 ? -5.465 -27.391 -20.531 1 98.44 288 ARG B CA 1
ATOM 5653 C C . ARG B 1 288 ? -4.824 -28.531 -21.328 1 98.44 288 ARG B C 1
ATOM 5655 O O . ARG B 1 288 ? -5.516 -29.281 -22.031 1 98.44 288 ARG B O 1
ATOM 5662 N N . SER B 1 289 ? -3.549 -28.734 -21.281 1 98.38 289 SER B N 1
ATOM 5663 C CA . SER B 1 289 ? -2.854 -29.766 -22.047 1 98.38 289 SER B CA 1
ATOM 5664 C C . SER B 1 289 ? -3.309 -31.172 -21.625 1 98.38 289 SER B C 1
ATOM 5666 O O . SER B 1 289 ? -3.697 -31.391 -20.484 1 98.38 289 SER B O 1
ATOM 5668 N N . PRO B 1 290 ? -3.133 -32.094 -22.547 1 97.94 290 PRO B N 1
ATOM 5669 C CA . PRO B 1 290 ? -3.48 -33.469 -22.188 1 97.94 290 PRO B CA 1
ATOM 5670 C C . PRO B 1 290 ? -2.645 -34 -21.031 1 97.94 290 PRO B C 1
ATOM 5672 O O . PRO B 1 290 ? -3.162 -34.719 -20.172 1 97.94 290 PRO B O 1
ATOM 5675 N N . ALA B 1 291 ? -1.402 -33.625 -21 1 98.56 291 ALA B N 1
ATOM 5676 C CA . ALA B 1 291 ? -0.506 -34.156 -19.953 1 98.56 291 ALA B CA 1
ATOM 5677 C C . ALA B 1 291 ? -0.956 -33.688 -18.578 1 98.56 291 ALA B C 1
ATOM 5679 O O . ALA B 1 291 ? -1.158 -34.531 -17.672 1 98.56 291 ALA B O 1
ATOM 5680 N N . TYR B 1 292 ? -1.167 -32.406 -18.422 1 98.81 292 TYR B N 1
ATOM 5681 C CA . TYR B 1 292 ? -1.549 -31.922 -17.094 1 98.81 292 TYR B CA 1
ATOM 5682 C C . TYR B 1 292 ? -2.961 -32.375 -16.734 1 98.81 292 TYR B C 1
ATOM 5684 O O . TYR B 1 292 ? -3.242 -32.688 -15.586 1 98.81 292 TYR B O 1
ATOM 5692 N N . SER B 1 293 ? -3.861 -32.344 -17.703 1 98.25 293 SER B N 1
ATOM 5693 C CA . SER B 1 293 ? -5.23 -32.781 -17.453 1 98.25 293 SER B CA 1
ATOM 5694 C C . SER B 1 293 ? -5.258 -34.219 -16.938 1 98.25 293 SER B C 1
ATOM 5696 O O . SER B 1 293 ? -5.965 -34.531 -15.984 1 98.25 293 SER B O 1
ATOM 5698 N N . ALA B 1 294 ? -4.453 -35.062 -17.578 1 98.69 294 ALA B N 1
ATOM 5699 C CA . ALA B 1 294 ? -4.375 -36.469 -17.141 1 98.69 294 ALA B CA 1
ATOM 5700 C C . ALA B 1 294 ? -3.803 -36.562 -15.727 1 98.69 294 ALA B C 1
ATOM 5702 O O . ALA B 1 294 ? -4.27 -37.344 -14.914 1 98.69 294 ALA B O 1
ATOM 5703 N N . TYR B 1 295 ? -2.824 -35.812 -15.484 1 98.81 295 TYR B N 1
ATOM 5704 C CA . TYR B 1 295 ? -2.184 -35.781 -14.172 1 98.81 295 TYR B CA 1
ATOM 5705 C C . TYR B 1 295 ? -3.168 -35.375 -13.086 1 98.81 295 TYR B C 1
ATOM 5707 O O . TYR B 1 295 ? -3.318 -36.062 -12.078 1 98.81 295 TYR B O 1
ATOM 5715 N N . PHE B 1 296 ? -3.875 -34.25 -13.328 1 98.81 296 PHE B N 1
ATOM 5716 C CA . PHE B 1 296 ? -4.84 -33.781 -12.344 1 98.81 296 PHE B CA 1
ATOM 5717 C C . PHE B 1 296 ? -5.938 -34.812 -12.125 1 98.81 296 PHE B C 1
ATOM 5719 O O . PHE B 1 296 ? -6.332 -35.094 -10.992 1 98.81 296 PHE B O 1
ATOM 5726 N N . ASP B 1 297 ? -6.457 -35.312 -13.203 1 98.38 297 ASP B N 1
ATOM 5727 C CA . ASP B 1 297 ? -7.527 -36.312 -13.078 1 98.38 297 ASP B CA 1
ATOM 5728 C C . ASP B 1 297 ? -7.066 -37.5 -12.258 1 98.38 297 ASP B C 1
ATOM 5730 O O . ASP B 1 297 ? -7.836 -38.062 -11.469 1 98.38 297 ASP B O 1
ATOM 5734 N N . TYR B 1 298 ? -5.84 -37.906 -12.492 1 98.56 298 TYR B N 1
ATOM 5735 C CA . TYR B 1 298 ? -5.262 -39 -11.727 1 98.56 298 TYR B CA 1
ATOM 5736 C C . TYR B 1 298 ? -5.219 -38.688 -10.242 1 98.56 298 TYR B C 1
ATOM 5738 O O . TYR B 1 298 ? -5.645 -39.469 -9.406 1 98.56 298 TYR B O 1
ATOM 5746 N N . LEU B 1 299 ? -4.746 -37.469 -9.883 1 98.81 299 LEU B N 1
ATOM 5747 C CA . LEU B 1 299 ? -4.688 -37.031 -8.5 1 98.81 299 LEU B CA 1
ATOM 5748 C C . LEU B 1 299 ? -6.086 -36.938 -7.898 1 98.81 299 LEU B C 1
ATOM 5750 O O . LEU B 1 299 ? -6.312 -37.375 -6.766 1 98.81 299 LEU B O 1
ATOM 5754 N N . ASP B 1 300 ? -6.949 -36.344 -8.703 1 98.44 300 ASP B N 1
ATOM 5755 C CA . ASP B 1 300 ? -8.312 -36.125 -8.227 1 98.44 300 ASP B CA 1
ATOM 5756 C C . ASP B 1 300 ? -8.977 -37.469 -7.852 1 98.44 300 ASP B C 1
ATOM 5758 O O . ASP B 1 300 ? -9.641 -37.562 -6.82 1 98.44 300 ASP B O 1
ATOM 5762 N N . ARG B 1 301 ? -8.773 -38.469 -8.617 1 98.12 301 ARG B N 1
ATOM 5763 C CA . ARG B 1 301 ? -9.367 -39.781 -8.391 1 98.12 301 ARG B CA 1
ATOM 5764 C C . ARG B 1 301 ? -8.773 -40.438 -7.148 1 98.12 301 ARG B C 1
ATOM 5766 O O . ARG B 1 301 ? -9.461 -41.188 -6.441 1 98.12 301 ARG B O 1
ATOM 5773 N N . GLU B 1 302 ? -7.551 -40.219 -6.914 1 97.88 302 GLU B N 1
ATOM 5774 C CA . GLU B 1 302 ? -6.887 -40.781 -5.746 1 97.88 302 GLU B CA 1
ATOM 5775 C C . GLU B 1 302 ? -7.395 -40.125 -4.457 1 97.88 302 GLU B C 1
ATOM 5777 O O . GLU B 1 302 ? -7.309 -40.719 -3.385 1 97.88 302 GLU B O 1
ATOM 5782 N N . GLY B 1 303 ? -7.797 -38.875 -4.531 1 97.94 303 GLY B N 1
ATOM 5783 C CA . GLY B 1 303 ? -8.555 -38.25 -3.455 1 97.94 303 GLY B CA 1
ATOM 5784 C C . GLY B 1 303 ? -7.68 -37.562 -2.432 1 97.94 303 GLY B C 1
ATOM 5785 O O . GLY B 1 303 ? -8.164 -37.125 -1.384 1 97.94 303 GLY B O 1
ATOM 5786 N N . GLY B 1 304 ? -6.402 -37.375 -2.672 1 98.12 304 GLY B N 1
ATOM 5787 C CA . GLY B 1 304 ? -5.469 -36.812 -1.714 1 98.12 304 GLY B CA 1
ATOM 5788 C C . GLY B 1 304 ? -5.809 -35.375 -1.325 1 98.12 304 GLY B C 1
ATOM 5789 O O . GLY B 1 304 ? -5.332 -34.875 -0.306 1 98.12 304 GLY B O 1
ATOM 5790 N N . PHE B 1 305 ? -6.625 -34.688 -2.049 1 98.44 305 PHE B N 1
ATOM 5791 C CA . PHE B 1 305 ? -7.094 -33.375 -1.686 1 98.44 305 PHE B CA 1
ATOM 5792 C C . PHE B 1 305 ? -7.957 -33.406 -0.432 1 98.44 305 PHE B C 1
ATOM 5794 O O . PHE B 1 305 ? -8.031 -32.438 0.322 1 98.44 305 PHE B O 1
ATOM 5801 N N . PHE B 1 306 ? -8.602 -34.562 -0.221 1 98.31 306 PHE B N 1
ATOM 5802 C CA . PHE B 1 306 ? -9.547 -34.688 0.886 1 98.31 306 PHE B CA 1
ATOM 5803 C C . PHE B 1 306 ? -9.031 -35.656 1.938 1 98.31 306 PHE B C 1
ATOM 5805 O O . PHE B 1 306 ? -9.336 -35.531 3.123 1 98.31 306 PHE B O 1
ATOM 5812 N N . TYR B 1 307 ? -8.227 -36.656 1.501 1 98 307 TYR B N 1
ATOM 5813 C CA . TYR B 1 307 ? -7.711 -37.656 2.438 1 98 307 TYR B CA 1
ATOM 5814 C C . TYR B 1 307 ? -6.41 -37.156 3.076 1 98 307 TYR B C 1
ATOM 5816 O O . TYR B 1 307 ? -5.883 -37.812 3.977 1 98 307 TYR B O 1
ATOM 5824 N N . GLU B 1 308 ? -5.875 -36.156 2.537 1 97.25 308 GLU B N 1
ATOM 5825 C CA . GLU B 1 308 ? -4.789 -35.344 3.072 1 97.25 308 GLU B CA 1
ATOM 5826 C C . GLU B 1 308 ? -5.09 -33.844 2.902 1 97.25 308 GLU B C 1
ATOM 5828 O O . GLU B 1 308 ? -6.207 -33.406 3.16 1 97.25 308 GLU B O 1
ATOM 5833 N N . ARG B 1 309 ? -4.16 -33.062 2.643 1 97.25 309 ARG B N 1
ATOM 5834 C CA . ARG B 1 309 ? -4.297 -31.641 2.33 1 97.25 309 ARG B CA 1
ATOM 5835 C C . ARG B 1 309 ? -3.398 -31.25 1.162 1 97.25 309 ARG B C 1
ATOM 5837 O O . ARG B 1 309 ? -2.611 -30.312 1.269 1 97.25 309 ARG B O 1
ATOM 5844 N N . TRP B 1 310 ? -3.551 -32.031 0.094 1 98.25 310 TRP B N 1
ATOM 5845 C CA . TRP B 1 310 ? -2.748 -31.703 -1.076 1 98.25 310 TRP B CA 1
ATOM 5846 C C . TRP B 1 310 ? -2.98 -30.266 -1.5 1 98.25 310 TRP B C 1
ATOM 5848 O O . TRP B 1 310 ? -4.121 -29.844 -1.704 1 98.25 310 TRP B O 1
ATOM 5858 N N . GLY B 1 311 ? -1.883 -29.547 -1.6 1 97.94 311 GLY B N 1
ATOM 5859 C CA . GLY B 1 311 ? -1.98 -28.141 -1.941 1 97.94 311 GLY B CA 1
ATOM 5860 C C . GLY B 1 311 ? -1.865 -27.875 -3.432 1 97.94 311 GLY B C 1
ATOM 5861 O O . GLY B 1 311 ? -1.198 -28.625 -4.148 1 97.94 311 GLY B O 1
ATOM 5862 N N . ASP B 1 312 ? -2.441 -26.797 -3.848 1 98.38 312 ASP B N 1
ATOM 5863 C CA . ASP B 1 312 ? -2.387 -26.438 -5.262 1 98.38 312 ASP B CA 1
ATOM 5864 C C . ASP B 1 312 ? -0.972 -26.031 -5.672 1 98.38 312 ASP B C 1
ATOM 5866 O O . ASP B 1 312 ? -0.553 -26.281 -6.805 1 98.38 312 ASP B O 1
ATOM 5870 N N . ALA B 1 313 ? -0.215 -25.422 -4.762 1 98.56 313 ALA B N 1
ATOM 5871 C CA . ALA B 1 313 ? 1.13 -24.953 -5.094 1 98.56 313 ALA B CA 1
ATOM 5872 C C . ALA B 1 313 ? 2.045 -26.125 -5.434 1 98.56 313 ALA B C 1
ATOM 5874 O O . ALA B 1 313 ? 2.656 -26.156 -6.504 1 98.56 313 ALA B O 1
ATOM 5875 N N . PRO B 1 314 ? 2.092 -27.156 -4.574 1 98.62 314 PRO B N 1
ATOM 5876 C CA . PRO B 1 314 ? 2.914 -28.297 -4.965 1 98.62 314 PRO B CA 1
ATOM 5877 C C . PRO B 1 314 ? 2.396 -29 -6.223 1 98.62 314 PRO B C 1
ATOM 5879 O O . PRO B 1 314 ? 3.188 -29.406 -7.07 1 98.62 314 PRO B O 1
ATOM 5882 N N . VAL B 1 315 ? 1.104 -29.109 -6.363 1 98.81 315 VAL B N 1
ATOM 5883 C CA . VAL B 1 315 ? 0.526 -29.781 -7.516 1 98.81 315 VAL B CA 1
ATOM 5884 C C . VAL B 1 315 ? 0.892 -29.031 -8.797 1 98.81 315 VAL B C 1
ATOM 5886 O O . VAL B 1 315 ? 1.375 -29.641 -9.758 1 98.81 315 VAL B O 1
ATOM 5889 N N . HIS B 1 316 ? 0.696 -27.688 -8.773 1 98.81 316 HIS B N 1
ATOM 5890 C CA . HIS B 1 316 ? 1.052 -26.875 -9.938 1 98.81 316 HIS B CA 1
ATOM 5891 C C . HIS B 1 316 ? 2.553 -26.922 -10.195 1 98.81 316 HIS B C 1
ATOM 5893 O O . HIS B 1 316 ? 2.984 -26.984 -11.352 1 98.81 316 HIS B O 1
ATOM 5899 N N . SER B 1 317 ? 3.322 -26.922 -9.188 1 98.81 317 SER B N 1
ATOM 5900 C CA . SER B 1 317 ? 4.773 -26.922 -9.336 1 98.81 317 SER B CA 1
ATOM 5901 C C . SER B 1 317 ? 5.254 -28.234 -9.961 1 98.81 317 SER B C 1
ATOM 5903 O O . SER B 1 317 ? 6.086 -28.234 -10.875 1 98.81 317 SER B O 1
ATOM 5905 N N . ILE B 1 318 ? 4.754 -29.312 -9.445 1 98.81 318 ILE B N 1
ATOM 5906 C CA . ILE B 1 318 ? 5.102 -30.625 -10 1 98.81 318 ILE B CA 1
ATOM 5907 C C . ILE B 1 318 ? 4.645 -30.703 -11.453 1 98.81 318 ILE B C 1
ATOM 5909 O O . ILE B 1 318 ? 5.398 -31.141 -12.328 1 98.81 318 ILE B O 1
ATOM 5913 N N . GLY B 1 319 ? 3.434 -30.234 -11.734 1 98.88 319 GLY B N 1
ATOM 5914 C CA . GLY B 1 319 ? 2.945 -30.203 -13.102 1 98.88 319 GLY B CA 1
ATOM 5915 C C . GLY B 1 319 ? 3.838 -29.406 -14.031 1 98.88 319 GLY B C 1
ATOM 5916 O O . GLY B 1 319 ? 4.219 -29.891 -15.102 1 98.88 319 GLY B O 1
ATOM 5917 N N . ALA B 1 320 ? 4.184 -28.188 -13.641 1 98.88 320 ALA B N 1
ATOM 5918 C CA . ALA B 1 320 ? 5.059 -27.344 -14.453 1 98.88 320 ALA B CA 1
ATOM 5919 C C . ALA B 1 320 ? 6.426 -28 -14.633 1 98.88 320 ALA B C 1
ATOM 5921 O O . ALA B 1 320 ? 6.996 -27.969 -15.727 1 98.88 320 ALA B O 1
ATOM 5922 N N . ALA B 1 321 ? 6.941 -28.609 -13.602 1 98.81 321 ALA B N 1
ATOM 5923 C CA . ALA B 1 321 ? 8.266 -29.219 -13.625 1 98.81 321 ALA B CA 1
ATOM 5924 C C . ALA B 1 321 ? 8.297 -30.422 -14.57 1 98.81 321 ALA B C 1
ATOM 5926 O O . ALA B 1 321 ? 9.297 -30.641 -15.258 1 98.81 321 ALA B O 1
ATOM 5927 N N . LEU B 1 322 ? 7.23 -31.172 -14.625 1 98.81 322 LEU B N 1
ATOM 5928 C CA . LEU B 1 322 ? 7.234 -32.438 -15.352 1 98.81 322 LEU B CA 1
ATOM 5929 C C . LEU B 1 322 ? 6.855 -32.219 -16.812 1 98.81 322 LEU B C 1
ATOM 5931 O O . LEU B 1 322 ? 7.359 -32.906 -17.703 1 98.81 322 LEU B O 1
ATOM 5935 N N . PHE B 1 323 ? 6.02 -31.25 -17.094 1 98.81 323 PHE B N 1
ATOM 5936 C CA . PHE B 1 323 ? 5.359 -31.281 -18.391 1 98.81 323 PHE B CA 1
ATOM 5937 C C . PHE B 1 323 ? 5.852 -30.141 -19.266 1 98.81 323 PHE B C 1
ATOM 5939 O O . PHE B 1 323 ? 5.594 -30.125 -20.469 1 98.81 323 PHE B O 1
ATOM 5946 N N . LEU B 1 324 ? 6.539 -29.188 -18.703 1 98.81 324 LEU B N 1
ATOM 5947 C CA . LEU B 1 324 ? 7.113 -28.109 -19.484 1 98.81 324 LEU B CA 1
ATOM 5948 C C . LEU B 1 324 ? 8.586 -28.375 -19.797 1 98.81 324 LEU B C 1
ATOM 5950 O O . LEU B 1 324 ? 9.227 -29.172 -19.109 1 98.81 324 LEU B O 1
ATOM 5954 N N . ASP B 1 325 ? 9.039 -27.688 -20.938 1 98.69 325 ASP B N 1
ATOM 5955 C CA . ASP B 1 325 ? 10.484 -27.516 -21.078 1 98.69 325 ASP B CA 1
ATOM 5956 C C . ASP B 1 325 ? 11.039 -26.609 -19.984 1 98.69 325 ASP B C 1
ATOM 5958 O O . ASP B 1 325 ? 10.445 -25.562 -19.688 1 98.69 325 ASP B O 1
ATOM 5962 N N . ARG B 1 326 ? 12.18 -27.047 -19.406 1 98.5 326 ARG B N 1
ATOM 5963 C CA . ARG B 1 326 ? 12.758 -26.281 -18.312 1 98.5 326 ARG B CA 1
ATOM 5964 C C . ARG B 1 326 ? 12.945 -24.812 -18.719 1 98.5 326 ARG B C 1
ATOM 5966 O O . ARG B 1 326 ? 12.875 -23.922 -17.875 1 98.5 326 ARG B O 1
ATOM 5973 N N . SER B 1 327 ? 13.094 -24.516 -20.031 1 98.31 327 SER B N 1
ATOM 5974 C CA . SER B 1 327 ? 13.328 -23.156 -20.5 1 98.31 327 SER B CA 1
ATOM 5975 C C . SER B 1 327 ? 12.039 -22.344 -20.484 1 98.31 327 SER B C 1
ATOM 5977 O O . SER B 1 327 ? 12.062 -21.109 -20.641 1 98.31 327 SER B O 1
ATOM 5979 N N . GLU B 1 328 ? 10.906 -22.938 -20.266 1 98.81 328 GLU B N 1
ATOM 5980 C CA . GLU B 1 328 ? 9.609 -22.281 -20.328 1 98.81 328 GLU B CA 1
ATOM 5981 C C . GLU B 1 328 ? 9.195 -21.734 -18.969 1 98.81 328 GLU B C 1
ATOM 5983 O O . GLU B 1 328 ? 8.172 -21.062 -18.844 1 98.81 328 GLU B O 1
ATOM 5988 N N . ILE B 1 329 ? 9.977 -21.984 -17.938 1 98.88 329 ILE B N 1
ATOM 5989 C CA . ILE B 1 329 ? 9.688 -21.5 -16.594 1 98.88 329 ILE B CA 1
ATOM 5990 C C . ILE B 1 329 ? 10.586 -20.312 -16.25 1 98.88 329 ILE B C 1
ATOM 5992 O O . ILE B 1 329 ? 11.781 -20.328 -16.531 1 98.88 329 ILE B O 1
ATOM 5996 N N . HIS B 1 330 ? 9.969 -19.219 -15.688 1 98.69 330 HIS B N 1
ATOM 5997 C CA . HIS B 1 330 ? 10.688 -17.969 -15.461 1 98.69 330 HIS B CA 1
ATOM 5998 C C . HIS B 1 330 ? 10.5 -17.469 -14.031 1 98.69 330 HIS B C 1
ATOM 6000 O O . HIS B 1 330 ? 9.414 -17.609 -13.461 1 98.69 330 HIS B O 1
ATOM 6006 N N . HIS B 1 331 ? 11.562 -17 -13.445 1 98.69 331 HIS B N 1
ATOM 6007 C CA . HIS B 1 331 ? 11.5 -16.297 -12.164 1 98.69 331 HIS B CA 1
ATOM 6008 C C . HIS B 1 331 ? 11.438 -14.797 -12.359 1 98.69 331 HIS B C 1
ATOM 6010 O O . HIS B 1 331 ? 12.344 -14.203 -12.945 1 98.69 331 HIS B O 1
ATOM 6016 N N . PHE B 1 332 ? 10.391 -14.195 -11.93 1 98.31 332 P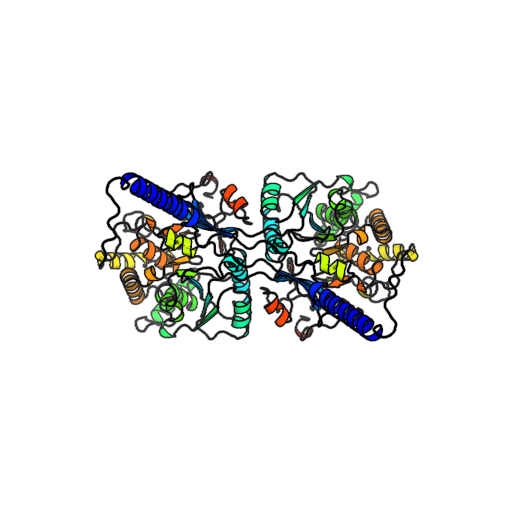HE B N 1
ATOM 6017 C CA . PHE B 1 332 ? 10.328 -12.734 -11.898 1 98.31 332 PHE B CA 1
ATOM 6018 C C . PHE B 1 332 ? 11 -12.195 -10.641 1 98.31 332 PHE B C 1
ATOM 6020 O O . PHE B 1 332 ? 10.328 -11.93 -9.641 1 98.31 332 PHE B O 1
ATOM 6027 N N . GLY B 1 333 ? 12.258 -11.922 -10.805 1 96.75 333 GLY B N 1
ATOM 6028 C CA . GLY B 1 333 ? 13.031 -11.438 -9.664 1 96.75 333 GLY B CA 1
ATOM 6029 C C . GLY B 1 333 ? 13.031 -9.93 -9.547 1 96.75 333 GLY B C 1
ATOM 6030 O O . GLY B 1 333 ? 13.609 -9.375 -8.609 1 96.75 333 GLY B O 1
ATOM 6031 N N . ASP B 1 334 ? 12.344 -9.211 -10.43 1 96.75 334 ASP B N 1
ATOM 6032 C CA . ASP B 1 334 ? 12.438 -7.754 -10.469 1 96.75 334 ASP B CA 1
ATOM 6033 C C . ASP B 1 334 ? 11.117 -7.102 -10.086 1 96.75 334 ASP B C 1
ATOM 6035 O O . ASP B 1 334 ? 11 -5.875 -10.078 1 96.75 334 ASP B O 1
ATOM 6039 N N . ILE B 1 335 ? 10.07 -7.883 -9.75 1 97.69 335 ILE B N 1
ATOM 6040 C CA . ILE B 1 335 ? 8.727 -7.367 -9.5 1 97.69 335 ILE B CA 1
ATOM 6041 C C . ILE B 1 335 ? 8.602 -6.965 -8.031 1 97.69 335 ILE B C 1
ATOM 6043 O O . ILE B 1 335 ? 7.898 -6.004 -7.707 1 97.69 335 ILE B O 1
ATOM 6047 N N . GLY B 1 336 ? 9.367 -7.664 -7.141 1 98.25 336 GLY B N 1
ATOM 6048 C CA . GLY B 1 336 ? 9.109 -7.461 -5.723 1 98.25 336 GLY B CA 1
ATOM 6049 C C . GLY B 1 336 ? 7.711 -7.883 -5.305 1 98.25 336 GLY B C 1
ATOM 6050 O O . GLY B 1 336 ? 6.719 -7.422 -5.879 1 98.25 336 GLY B O 1
ATOM 6051 N N . TYR B 1 337 ? 7.652 -8.75 -4.453 1 98.69 337 TYR B N 1
ATOM 6052 C CA . TYR B 1 337 ? 6.371 -9.359 -4.102 1 98.69 337 TYR B CA 1
ATOM 6053 C C . TYR B 1 337 ? 6.309 -9.672 -2.611 1 98.69 337 TYR B C 1
ATOM 6055 O O . TYR B 1 337 ? 7.316 -10.055 -2.008 1 98.69 337 TYR B O 1
ATOM 6063 N N . TYR B 1 338 ? 5.09 -9.445 -2.061 1 98.56 338 TYR B N 1
ATOM 6064 C CA . TYR B 1 338 ? 4.867 -9.781 -0.66 1 98.56 338 TYR B CA 1
ATOM 6065 C C . TYR B 1 338 ? 3.547 -10.523 -0.478 1 98.56 338 TYR B C 1
ATOM 6067 O O . TYR B 1 338 ? 2.527 -10.125 -1.048 1 98.56 338 TYR B O 1
ATOM 6075 N N . HIS B 1 339 ? 3.562 -11.531 0.145 1 97.88 339 HIS B N 1
ATOM 6076 C CA . HIS B 1 339 ? 2.445 -12.18 0.821 1 97.88 339 HIS B CA 1
ATOM 6077 C C . HIS B 1 339 ? 2.857 -12.695 2.195 1 97.88 339 HIS B C 1
ATOM 6079 O O . HIS B 1 339 ? 3.963 -13.219 2.359 1 97.88 339 HIS B O 1
ATOM 6085 N N . VAL B 1 340 ? 2.096 -12.617 3.174 1 95.44 340 VAL B N 1
ATOM 6086 C CA . VAL B 1 340 ? 2.459 -12.922 4.555 1 95.44 340 VAL B CA 1
ATOM 6087 C C . VAL B 1 340 ? 2.965 -14.359 4.648 1 95.44 340 VAL B C 1
ATOM 6089 O O . VAL B 1 340 ? 2.316 -15.289 4.156 1 95.44 340 VAL B O 1
ATOM 6092 N N . PRO B 1 341 ? 4.023 -14.438 5.117 1 95.25 341 PRO B N 1
ATOM 6093 C CA . PRO B 1 341 ? 4.918 -13.461 5.75 1 95.25 341 PRO B CA 1
ATOM 6094 C C . PRO B 1 341 ? 6.164 -13.172 4.914 1 95.25 341 PRO B C 1
ATOM 6096 O O . PRO B 1 341 ? 7.125 -12.594 5.418 1 95.25 341 PRO B O 1
ATOM 6099 N N . PHE B 1 342 ? 6.215 -13.547 3.654 1 97.31 342 PHE B N 1
ATOM 6100 C CA . PHE B 1 342 ? 7.48 -13.555 2.928 1 97.31 342 PHE B CA 1
ATOM 6101 C C . PHE B 1 342 ? 7.527 -12.422 1.91 1 97.31 342 PHE B C 1
ATOM 6103 O O . PHE B 1 342 ? 6.523 -12.125 1.262 1 97.31 342 PHE B O 1
ATOM 6110 N N . HIS B 1 343 ? 8.742 -11.875 1.803 1 96.88 343 HIS B N 1
ATOM 6111 C CA . HIS B 1 343 ? 9.047 -10.859 0.8 1 96.88 343 HIS B CA 1
ATOM 6112 C C . HIS B 1 343 ? 10.023 -11.391 -0.243 1 96.88 343 HIS B C 1
ATOM 6114 O O . HIS B 1 343 ? 11.008 -12.055 0.1 1 96.88 343 HIS B O 1
ATOM 6120 N N . SER B 1 344 ? 9.672 -11.211 -1.417 1 97.94 344 SER B N 1
ATOM 6121 C CA . SER B 1 344 ? 10.68 -11.18 -2.467 1 97.94 344 SER B CA 1
ATOM 6122 C C . SER B 1 344 ? 11.07 -9.75 -2.824 1 97.94 344 SER B C 1
ATOM 6124 O O . SER B 1 344 ? 10.258 -9.008 -3.389 1 97.94 344 SER B O 1
ATOM 6126 N N . CYS B 1 345 ? 12.219 -9.297 -2.465 1 98.19 345 CYS B N 1
ATOM 6127 C CA . CYS B 1 345 ? 12.75 -7.969 -2.738 1 98.19 345 CYS B CA 1
ATOM 6128 C C . CYS B 1 345 ? 14.055 -8.055 -3.52 1 98.19 345 CYS B C 1
ATOM 6130 O O . CYS B 1 345 ? 15.039 -8.617 -3.037 1 98.19 345 CYS B O 1
ATOM 6132 N N . PRO B 1 346 ? 14.094 -7.438 -4.727 1 97.94 346 PRO B N 1
ATOM 6133 C CA . PRO B 1 346 ? 15.359 -7.469 -5.469 1 97.94 346 PRO B CA 1
ATOM 6134 C C . PRO B 1 346 ? 16.547 -6.977 -4.641 1 97.94 346 PRO B C 1
ATOM 6136 O O . PRO B 1 346 ? 16.469 -5.918 -4.012 1 97.94 346 PRO B O 1
ATOM 6139 N N . ILE B 1 347 ? 17.641 -7.754 -4.629 1 97 347 ILE B N 1
ATOM 6140 C CA . ILE B 1 347 ? 18.781 -7.363 -3.807 1 97 347 ILE B CA 1
ATOM 6141 C C . ILE B 1 347 ? 19.719 -6.465 -4.609 1 97 347 ILE B C 1
ATOM 6143 O O . ILE B 1 347 ? 20.578 -5.785 -4.043 1 97 347 ILE B O 1
ATOM 6147 N N . ASP B 1 348 ? 19.609 -6.539 -5.965 1 95.62 348 ASP B N 1
ATOM 6148 C CA . ASP B 1 348 ? 20.359 -5.637 -6.824 1 95.62 348 ASP B CA 1
ATOM 6149 C C . ASP B 1 348 ? 19.891 -4.195 -6.672 1 95.62 348 ASP B C 1
ATOM 6151 O O . ASP B 1 348 ? 18.734 -3.879 -7 1 95.62 348 ASP B O 1
ATOM 6155 N N . THR B 1 349 ? 20.766 -3.338 -6.273 1 96.12 349 THR B N 1
ATOM 6156 C CA . THR B 1 349 ? 20.422 -1.941 -6.02 1 96.12 349 THR B CA 1
ATOM 6157 C C . THR B 1 349 ? 19.969 -1.257 -7.305 1 96.12 349 THR B C 1
ATOM 6159 O O . THR B 1 349 ? 19.031 -0.449 -7.289 1 96.12 349 THR B O 1
ATOM 6162 N N . SER B 1 350 ? 20.625 -1.555 -8.414 1 95.88 350 SER B N 1
ATOM 6163 C CA . SER B 1 350 ? 20.266 -0.928 -9.688 1 95.88 350 SER B CA 1
ATOM 6164 C C . SER B 1 350 ? 18.828 -1.237 -10.07 1 95.88 350 SER B C 1
ATOM 6166 O O . SER B 1 350 ? 18.109 -0.361 -10.555 1 95.88 350 SER B O 1
ATOM 6168 N N . ILE B 1 351 ? 18.406 -2.457 -9.852 1 96.19 351 ILE B N 1
ATOM 6169 C CA . ILE B 1 351 ? 17.031 -2.848 -10.148 1 96.19 351 ILE B CA 1
ATOM 6170 C C . ILE B 1 351 ? 16.078 -2.117 -9.219 1 96.19 351 ILE B C 1
ATOM 6172 O O . ILE B 1 351 ? 15.062 -1.571 -9.656 1 96.19 351 ILE B O 1
ATOM 6176 N N . ARG B 1 352 ? 16.375 -2.094 -7.922 1 97.94 352 ARG B N 1
ATOM 6177 C CA . ARG B 1 352 ? 15.492 -1.469 -6.938 1 97.94 352 ARG B CA 1
ATOM 6178 C C . ARG B 1 352 ? 15.32 0.019 -7.223 1 97.94 352 ARG B C 1
ATOM 6180 O O . ARG B 1 352 ? 14.211 0.547 -7.137 1 97.94 352 ARG B O 1
ATOM 6187 N N . LEU B 1 353 ? 16.406 0.694 -7.562 1 98.12 353 LEU B N 1
ATOM 6188 C CA . LEU B 1 353 ? 16.328 2.123 -7.848 1 98.12 353 LEU B CA 1
ATOM 6189 C C . LEU B 1 353 ? 15.602 2.375 -9.164 1 98.12 353 LEU B C 1
ATOM 6191 O O . LEU B 1 353 ? 14.719 3.23 -9.234 1 98.12 353 LEU B O 1
ATOM 6195 N N . ALA B 1 354 ? 15.922 1.579 -10.195 1 96.69 354 ALA B N 1
ATOM 6196 C CA . ALA B 1 354 ? 15.328 1.767 -11.516 1 96.69 354 ALA B CA 1
ATOM 6197 C C . ALA B 1 354 ? 13.82 1.507 -11.484 1 96.69 354 ALA B C 1
ATOM 6199 O O . ALA B 1 354 ? 13.055 2.197 -12.156 1 96.69 354 ALA B O 1
ATOM 6200 N N . ASN B 1 355 ? 13.453 0.495 -10.719 1 98.06 355 ASN B N 1
ATOM 6201 C CA . ASN B 1 355 ? 12.055 0.104 -10.68 1 98.06 355 ASN B CA 1
ATOM 6202 C C . ASN B 1 355 ? 11.328 0.719 -9.484 1 98.06 355 ASN B C 1
ATOM 6204 O O . ASN B 1 355 ? 10.211 0.321 -9.156 1 98.06 355 ASN B O 1
ATOM 6208 N N . LYS B 1 356 ? 11.992 1.59 -8.773 1 98.44 356 LYS B N 1
ATOM 6209 C CA . LYS B 1 356 ? 11.406 2.344 -7.668 1 98.44 356 LYS B CA 1
ATOM 6210 C C . LYS B 1 356 ? 10.781 1.408 -6.637 1 98.44 356 LYS B C 1
ATOM 6212 O O . LYS B 1 356 ? 9.625 1.589 -6.246 1 98.44 356 LYS B O 1
ATOM 6217 N N . CYS B 1 357 ? 11.508 0.45 -6.219 1 98.62 357 CYS B N 1
ATOM 6218 C CA . CYS B 1 357 ? 11.016 -0.517 -5.242 1 98.62 357 CYS B CA 1
ATOM 6219 C C . CYS B 1 357 ? 10.977 0.092 -3.846 1 98.62 357 CYS B C 1
ATOM 6221 O O . CYS B 1 357 ? 11.883 0.833 -3.459 1 98.62 357 CYS B O 1
ATOM 6223 N N . ASP B 1 358 ? 9.969 -0.276 -3.066 1 98.19 358 ASP B N 1
ATOM 6224 C CA . ASP B 1 358 ? 9.844 0.277 -1.722 1 98.19 358 ASP B CA 1
ATOM 6225 C C . ASP B 1 358 ? 10.164 -0.777 -0.664 1 98.19 358 ASP B C 1
ATOM 6227 O O . ASP B 1 358 ? 9.898 -0.576 0.522 1 98.19 358 ASP B O 1
ATOM 6231 N N . CYS B 1 359 ? 10.688 -1.923 -1.038 1 97.94 359 CYS B N 1
ATOM 6232 C CA . CYS B 1 359 ? 10.945 -3.006 -0.097 1 97.94 359 CYS B CA 1
ATOM 6233 C C . CYS B 1 359 ? 12.383 -2.951 0.414 1 97.94 359 CYS B C 1
ATOM 6235 O O . CYS B 1 359 ? 13.258 -2.379 -0.24 1 97.94 359 CYS B O 1
ATOM 6237 N N . ASP B 1 360 ? 12.586 -3.496 1.543 1 97.62 360 ASP B N 1
ATOM 6238 C CA . ASP B 1 360 ? 13.883 -3.641 2.191 1 97.62 360 ASP B CA 1
ATOM 6239 C C . ASP B 1 360 ? 14.594 -4.91 1.725 1 97.62 360 ASP B C 1
ATOM 6241 O O . ASP B 1 360 ? 14.172 -6.02 2.051 1 97.62 360 ASP B O 1
ATOM 6245 N N . PRO B 1 361 ? 15.68 -4.82 1.041 1 97 361 PRO B N 1
ATOM 6246 C CA . PRO B 1 361 ? 16.359 -6.012 0.513 1 97 361 PRO B CA 1
ATOM 6247 C C . PRO B 1 361 ? 16.875 -6.934 1.615 1 97 361 PRO B C 1
ATOM 6249 O O . PRO B 1 361 ? 17.125 -8.117 1.367 1 97 361 PRO B O 1
ATOM 6252 N N . SER B 1 362 ? 17.031 -6.402 2.777 1 96.12 362 SER B N 1
ATOM 6253 C CA . SER B 1 362 ? 17.5 -7.238 3.877 1 96.12 362 SER B CA 1
ATOM 6254 C C . SER B 1 362 ? 16.438 -8.25 4.301 1 96.12 362 SER B C 1
ATOM 6256 O O . SER B 1 362 ? 16.734 -9.211 5.008 1 96.12 362 SER B O 1
ATOM 6258 N N . LYS B 1 363 ? 15.219 -8.055 3.873 1 96.44 363 LYS B N 1
ATOM 6259 C CA . LYS B 1 363 ? 14.117 -8.953 4.223 1 96.44 363 LYS B CA 1
ATOM 6260 C C . LYS B 1 363 ? 13.82 -9.914 3.08 1 96.44 363 LYS B C 1
ATOM 6262 O O . LYS B 1 363 ? 12.82 -10.648 3.125 1 96.44 363 LYS B O 1
ATOM 6267 N N . ASP B 1 364 ? 14.602 -9.945 2.105 1 97.69 364 ASP B N 1
ATOM 6268 C CA . ASP B 1 364 ? 14.383 -10.789 0.935 1 97.69 364 ASP B CA 1
ATOM 6269 C C . ASP B 1 364 ? 14.438 -12.266 1.307 1 97.69 364 ASP B C 1
ATOM 6271 O O . ASP B 1 364 ? 15.359 -12.703 2.006 1 97.69 364 ASP B O 1
ATOM 6275 N N . PHE B 1 365 ? 13.516 -12.977 0.829 1 98.19 365 PHE B N 1
ATOM 6276 C CA . PHE B 1 365 ? 13.43 -14.406 1.092 1 98.19 365 PHE B CA 1
ATOM 6277 C C . PHE B 1 365 ? 14.008 -15.211 -0.068 1 98.19 365 PHE B C 1
ATOM 6279 O O . PHE B 1 365 ? 14.305 -16.391 0.078 1 98.19 365 PHE B O 1
ATOM 6286 N N . THR B 1 366 ? 14.234 -14.664 -1.198 1 98.12 366 THR B N 1
ATOM 6287 C CA . THR B 1 366 ? 14.531 -15.32 -2.465 1 98.12 366 THR B CA 1
ATOM 6288 C C . THR B 1 366 ? 15.734 -16.25 -2.316 1 98.12 366 THR B C 1
ATOM 6290 O O . THR B 1 366 ? 15.734 -17.359 -2.836 1 98.12 366 THR B O 1
ATOM 6293 N N . TRP B 1 367 ? 16.703 -15.82 -1.618 1 97.75 367 TRP B N 1
ATOM 6294 C CA . TRP B 1 367 ? 17.969 -16.531 -1.564 1 97.75 367 TRP B CA 1
ATOM 6295 C C . TRP B 1 367 ? 18.156 -17.203 -0.209 1 97.75 367 TRP B C 1
ATOM 6297 O O . TRP B 1 367 ? 19.25 -17.703 0.094 1 97.75 367 TRP B O 1
ATOM 6307 N N . HIS B 1 368 ? 17.125 -17.172 0.605 1 96.56 368 HIS B N 1
ATOM 6308 C CA . HIS B 1 368 ? 17.125 -17.812 1.914 1 96.56 368 HIS B CA 1
ATOM 6309 C C . HIS B 1 368 ? 17.328 -19.312 1.786 1 96.56 368 HIS B C 1
ATOM 6311 O O . HIS B 1 368 ? 16.969 -19.906 0.77 1 96.56 368 HIS B O 1
ATOM 6317 N N . SER B 1 369 ? 17.797 -19.938 2.844 1 94.44 369 SER B N 1
ATOM 6318 C CA . SER B 1 369 ? 18.109 -21.375 2.834 1 94.44 369 SER B CA 1
ATOM 6319 C C . SER B 1 369 ? 16.844 -22.203 2.662 1 94.44 369 SER B C 1
ATOM 6321 O O . SER B 1 369 ? 16.891 -23.312 2.119 1 94.44 369 SER B O 1
ATOM 6323 N N . TYR B 1 370 ? 15.766 -21.641 3.102 1 95.69 370 TYR B N 1
ATOM 6324 C CA . TYR B 1 370 ? 14.516 -22.375 3.006 1 95.69 370 TYR B CA 1
ATOM 6325 C C . TYR B 1 370 ? 13.82 -22.094 1.679 1 95.69 370 TYR B C 1
ATOM 6327 O O . TYR B 1 370 ? 12.789 -22.703 1.376 1 95.69 370 TYR B O 1
ATOM 6335 N N . SER B 1 371 ? 14.344 -21.219 0.912 1 97.94 371 SER B N 1
ATOM 6336 C CA . SER B 1 371 ? 13.852 -20.953 -0.435 1 97.94 371 SER B CA 1
ATOM 6337 C C . SER B 1 371 ? 14.367 -21.984 -1.429 1 97.94 371 SER B C 1
ATOM 6339 O O . SER B 1 371 ? 15.477 -22.484 -1.285 1 97.94 371 SER B O 1
ATOM 6341 N N . CYS B 1 372 ? 13.57 -22.266 -2.465 1 98.5 372 CYS B N 1
ATOM 6342 C CA . CYS B 1 372 ? 13.984 -23.188 -3.521 1 98.5 372 CYS B CA 1
ATOM 6343 C C . CYS B 1 372 ? 14.539 -22.422 -4.719 1 98.5 372 CYS B C 1
ATOM 6345 O O . CYS B 1 372 ? 14.922 -23.031 -5.723 1 98.5 372 CYS B O 1
ATOM 6347 N N . THR B 1 373 ? 14.617 -21.109 -4.641 1 98.62 373 THR B N 1
ATOM 6348 C CA . THR B 1 373 ? 15.008 -20.297 -5.789 1 98.62 373 THR B CA 1
ATOM 6349 C C . THR B 1 373 ? 16.484 -20.516 -6.129 1 98.62 373 THR B C 1
ATOM 6351 O O . THR B 1 373 ? 16.844 -20.562 -7.305 1 98.62 373 THR B O 1
ATOM 6354 N N . THR B 1 374 ? 17.297 -20.641 -5.09 1 98 374 THR B N 1
ATOM 6355 C CA . THR B 1 374 ? 18.703 -20.922 -5.355 1 98 374 THR B CA 1
ATOM 6356 C C . THR B 1 374 ? 18.844 -22.203 -6.164 1 98 374 THR B C 1
ATOM 6358 O O . THR B 1 374 ? 19.625 -22.266 -7.117 1 98 374 THR B O 1
ATOM 6361 N N . LYS B 1 375 ? 18.141 -23.234 -5.797 1 98.19 375 LYS B N 1
ATOM 6362 C CA . LYS B 1 375 ? 18.172 -24.484 -6.551 1 98.19 375 LYS B CA 1
ATOM 6363 C C . LYS B 1 375 ? 17.734 -24.266 -7.996 1 98.19 375 LYS B C 1
ATOM 6365 O O . LYS B 1 375 ? 18.359 -24.781 -8.922 1 98.19 375 LYS B O 1
ATOM 6370 N N . PHE B 1 376 ? 16.672 -23.5 -8.219 1 98.75 376 PHE B N 1
ATOM 6371 C CA . PHE B 1 376 ? 16.188 -23.203 -9.555 1 98.75 376 PHE B CA 1
ATOM 6372 C C . PHE B 1 376 ? 17.281 -22.578 -10.406 1 98.75 376 PHE B C 1
ATOM 6374 O O . PHE B 1 376 ? 17.5 -22.984 -11.555 1 98.75 376 PHE B O 1
ATOM 6381 N N . TYR B 1 377 ? 17.984 -21.656 -9.844 1 98.31 377 TYR B N 1
ATOM 6382 C CA . TYR B 1 377 ? 19.062 -20.984 -10.562 1 98.31 377 TYR B CA 1
ATOM 6383 C C . TYR B 1 377 ? 20.234 -21.922 -10.812 1 98.31 377 TYR B C 1
ATOM 6385 O O . TYR B 1 377 ? 20.828 -21.922 -11.891 1 98.31 377 TYR B O 1
ATOM 6393 N N . ASN B 1 378 ? 20.547 -22.766 -9.852 1 97.94 378 ASN B N 1
ATOM 6394 C CA . ASN B 1 378 ? 21.672 -23.688 -9.984 1 97.94 378 ASN B CA 1
ATOM 6395 C C . ASN B 1 378 ? 21.438 -24.703 -11.094 1 97.94 378 ASN B C 1
ATOM 6397 O O . ASN B 1 378 ? 22.281 -24.875 -11.984 1 97.94 378 ASN B O 1
ATOM 6401 N N . ILE B 1 379 ? 20.297 -25.281 -11.062 1 98.06 379 ILE B N 1
ATOM 6402 C CA . ILE B 1 379 ? 20.062 -26.391 -11.969 1 98.06 379 ILE B CA 1
ATOM 6403 C C . ILE B 1 379 ? 19.875 -25.875 -13.398 1 98.06 379 ILE B C 1
ATOM 6405 O O . ILE B 1 379 ? 20.109 -26.594 -14.367 1 98.06 379 ILE B O 1
ATOM 6409 N N . ASN B 1 380 ? 19.484 -24.672 -13.547 1 97.75 380 ASN B N 1
ATOM 6410 C CA . ASN B 1 380 ? 19.297 -24.078 -14.867 1 97.75 380 ASN B CA 1
ATOM 6411 C C . ASN B 1 380 ? 20.516 -23.234 -15.273 1 97.75 380 ASN B C 1
ATOM 6413 O O . ASN B 1 380 ? 20.5 -22.609 -16.328 1 97.75 380 ASN B O 1
ATOM 6417 N N . LYS B 1 381 ? 21.516 -23.156 -14.461 1 96.62 381 LYS B N 1
ATOM 6418 C CA . LYS B 1 381 ? 22.766 -22.438 -14.711 1 96.62 381 LYS B CA 1
ATOM 6419 C C . LYS B 1 381 ? 22.5 -20.969 -15.016 1 96.62 381 LYS B C 1
ATOM 6421 O O . LYS B 1 381 ? 23.031 -20.422 -15.992 1 96.62 381 LYS B O 1
ATOM 6426 N N . LEU B 1 382 ? 21.656 -20.453 -14.266 1 96.19 382 LEU B N 1
ATOM 6427 C CA . LEU B 1 382 ? 21.344 -19.031 -14.383 1 96.19 382 LEU B CA 1
ATOM 6428 C C . LEU B 1 382 ? 22.266 -18.203 -13.492 1 96.19 382 LEU B C 1
ATOM 6430 O O . LEU B 1 382 ? 22.625 -18.625 -12.391 1 96.19 382 LEU B O 1
ATOM 6434 N N . PRO B 1 383 ? 22.641 -17.062 -13.992 1 94.38 383 PRO B N 1
ATOM 6435 C CA . PRO B 1 383 ? 23.438 -16.188 -13.125 1 94.38 383 PRO B CA 1
ATOM 6436 C C . PRO B 1 383 ? 22.641 -15.625 -11.953 1 94.38 383 PRO B C 1
ATOM 6438 O O . PRO B 1 383 ? 21.484 -15.227 -12.125 1 94.38 383 PRO B O 1
ATOM 6441 N N . LYS B 1 384 ? 23.25 -15.664 -10.758 1 95.75 384 LYS B 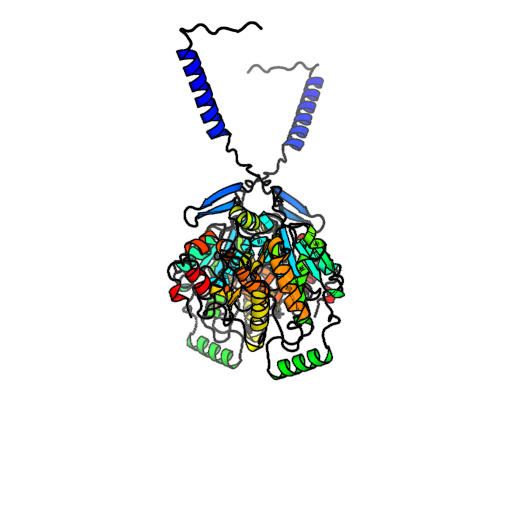N 1
ATOM 6442 C CA . LYS B 1 384 ? 22.656 -15.047 -9.578 1 95.75 384 LYS B CA 1
ATOM 6443 C C . LYS B 1 384 ? 23.188 -13.633 -9.375 1 95.75 384 LYS B C 1
ATOM 6445 O O . LYS B 1 384 ? 24.297 -13.312 -9.797 1 95.75 384 LYS B O 1
ATOM 6450 N N . PRO B 1 385 ? 22.406 -12.773 -8.797 1 94.38 385 PRO B N 1
ATOM 6451 C CA . PRO B 1 385 ? 22.891 -11.406 -8.586 1 94.38 385 PRO B CA 1
ATOM 6452 C C . PRO B 1 385 ? 24.078 -11.336 -7.633 1 94.38 385 PRO B C 1
ATOM 6454 O O . PRO B 1 385 ? 24.25 -12.219 -6.785 1 94.38 385 PRO B O 1
ATOM 6457 N N . ALA B 1 386 ? 24.766 -10.25 -7.805 1 93.19 386 ALA B N 1
ATOM 6458 C CA . ALA B 1 386 ? 25.906 -10.031 -6.906 1 93.19 386 ALA B CA 1
ATOM 6459 C C . ALA B 1 386 ? 25.438 -9.906 -5.457 1 93.19 386 ALA B C 1
ATOM 6461 O O . ALA B 1 386 ? 24.453 -9.219 -5.172 1 93.19 386 ALA B O 1
ATOM 6462 N N . GLY B 1 387 ? 26.109 -10.68 -4.594 1 94 387 GLY B N 1
ATOM 6463 C CA . GLY B 1 387 ? 25.844 -10.562 -3.17 1 94 387 GLY B CA 1
ATOM 6464 C C . GLY B 1 387 ? 24.734 -11.469 -2.688 1 94 387 GLY B C 1
ATOM 6465 O O . GLY B 1 387 ? 24.344 -11.422 -1.52 1 94 387 GLY B O 1
ATOM 6466 N N . TRP B 1 388 ? 24.219 -12.289 -3.539 1 95.25 388 TRP B N 1
ATOM 6467 C CA . TRP B 1 388 ? 23.125 -13.164 -3.152 1 95.25 388 TRP B CA 1
ATOM 6468 C C . TRP B 1 388 ? 23.484 -14.008 -1.939 1 95.25 388 TRP B C 1
ATOM 6470 O O . TRP B 1 388 ? 22.641 -14.312 -1.104 1 95.25 388 TRP B O 1
ATOM 6480 N N . GLN B 1 389 ? 24.766 -14.32 -1.736 1 94.56 389 GLN B N 1
ATOM 6481 C CA . GLN B 1 389 ? 25.25 -15.188 -0.66 1 94.56 389 GLN B CA 1
ATOM 6482 C C . GLN B 1 389 ? 25.016 -14.539 0.704 1 94.56 389 GLN B C 1
ATOM 6484 O O . GLN B 1 389 ? 24.969 -15.227 1.724 1 94.56 389 GLN B O 1
ATOM 6489 N N . ASN B 1 390 ? 24.875 -13.234 0.701 1 92.75 390 ASN B N 1
ATOM 6490 C CA . ASN B 1 390 ? 24.672 -12.508 1.951 1 92.75 390 ASN B CA 1
ATOM 6491 C C . ASN B 1 390 ? 23.219 -12.586 2.418 1 92.75 390 ASN B C 1
ATOM 6493 O O . ASN B 1 390 ? 22.875 -12.086 3.488 1 92.75 390 ASN B O 1
ATOM 6497 N N . HIS B 1 391 ? 22.391 -13.281 1.637 1 92.81 391 HIS B N 1
ATOM 6498 C CA . HIS B 1 391 ? 20.953 -13.32 1.926 1 92.81 391 HIS B CA 1
ATOM 6499 C C . HIS B 1 391 ? 20.5 -14.75 2.199 1 92.81 391 HIS B C 1
ATOM 6501 O O . HIS B 1 391 ? 19.297 -15.031 2.145 1 92.81 391 HIS B O 1
ATOM 6507 N N . ILE B 1 392 ? 21.344 -15.664 2.439 1 89.31 392 ILE B N 1
ATOM 6508 C CA . ILE B 1 392 ? 21.016 -17.078 2.643 1 89.31 392 ILE B CA 1
ATOM 6509 C C . ILE B 1 392 ? 20.422 -17.266 4.043 1 89.31 392 ILE B C 1
ATOM 6511 O O . ILE B 1 392 ? 19.703 -18.234 4.285 1 89.31 392 ILE B O 1
ATOM 6515 N N . GLY B 1 393 ? 20.375 -16.203 5 1 79.5 393 GLY B N 1
ATOM 6516 C CA . GLY B 1 393 ? 19.812 -16.312 6.336 1 79.5 393 GLY B CA 1
ATOM 6517 C C . GLY B 1 393 ? 20.875 -16.391 7.422 1 79.5 393 GLY B C 1
ATOM 6518 O O . GLY B 1 393 ? 22.031 -16.703 7.145 1 79.5 393 GLY B O 1
#

Sequence (786 aa):
MAKIMIPASKQPVYKKLGLLLVAVFTVYVFFHGAQYARGSAPSPKYSTVLSSGSGYKYSKVELPKYTGPREKATFVTLVRNRDLYSLAESIKSVEDRFNSKFNYDWVFLNDEEFTDEFKNVTSALVSGTTKYGVIPKEHWSFPEWIDEEKAAQVRKEMGEKRIIYGDSISYRHMCRFESGFFYRHPLMDDYDWYWRVEPDIKLHCDIDYDVFKFMKDNKKKYAFAISIKEYEATIPTLWETTRKFMEAHPELIHENNMLDFVSDDQGLSYNLCHFWSNFEIAALDLWRSPAYSAYFDYLDREGGFFYERWGDAPVHSIGAALFLDRSEIHHFGDIGYYHVPFHSCPIDTSIRLANKCDCDPSKDFTWHSYSCTTKFYNINKLPKPAGWQNHIGMAKIMIPASKQPVYKKLGLLLVAVFTVYVFFHGAQYARGSAPSPKYSTVLSSGSGYKYSKVELPKYTGPREKATFVTLVRNRDLYSLAESIKSVEDRFNSKFNYDWVFLNDEEFTDEFKNVTSALVSGTTKYGVIPKEHWSFPEWIDEEKAAQVRKEMGEKRIIYGDSISYRHMCRFESGFFYRHPLMDDYDWYWRVEPDIKLHCDIDYDVFKFMKDNKKKYAFAISIKEYEATIPTLWETTRKFMEAHPELIHENNMLDFVSDDQGLSYNLCHFWSNFEIAALDLWRSPAYSAYFDYLDREGGFFYERWGDAPVHSIGAALFLDRSEIHHFGDIGYYHVPFHSCPIDTSIRLANKCDCDPSKDFTWHSYSCTTKFYNINKLPKPAGWQNHIG

Nearest PDB structures (foldseek):
  1s4n-assembly1_A  TM=9.875E-01  e=1.162E-50  Saccharomyces cerevisiae
  1s4p-assembly1_B  TM=9.887E-01  e=3.369E-49  Saccharomyces cerevisiae
  7bop-assembly6_F  TM=8.680E-01  e=1.114E-38  Aspergillus fumigatus A1163
  5a07-assembly1_B  TM=9.111E-01  e=1.791E-36  Saccharomyces cerevisiae S288C
  5a08-assembly1_B  TM=9.150E-01  e=3.239E-35  Saccharomyces cerevisiae S288C